Protein 7K7H (pdb70)

GO terms:
  GO:0005515 protein binding (F, IPI)

InterPro domains:
  IPR008992 Enterotoxin [SSF50203] (23-134)
  IPR020063 Bordetella pertussis toxin B, subunit 2/3, C-terminal [PF02918] (33-133)

Solvent-accessible surface area: 32181 Å² total; per-residue (Å²): 75,6,0,14,46,131,108,15,27,13,38,1,3,1,26,7,50,12,0,0,1,0,0,16,86,77,4,3,1,0,0,2,44,1,50,20,44,20,22,19,20,103,86,16,22,2,1,4,7,19,133,84,34,97,7,26,57,1,9,110,12,1,6,20,0,0,12,15,0,23,16,32,41,37,36,0,16,1,3,0,43,113,127,50,25,122,93,79,114,4,36,124,55,15,15,22,20,1,0,1,0,0,0,2,15,19,14,13,63,25,13,13,5,140,71,6,1,21,54,154,114,19,26,79,93,23,72,3,22,6,43,8,0,0,0,0,0,6,63,77,1,7,0,0,0,0,39,1,50,54,80,117,74,57,66,112,71,14,25,0,0,0,2,22,123,96,32,88,2,30,60,0,8,66,26,0,0,24,0,0,15,8,0,34,54,61,43,54,39,0,0,2,0,0,37,116,129,58,29,128,97,106,96,4,51,126,36,13,12,25,32,0,0,0,0,0,0,6,12,36,113,124,92,38,15,11,1,174,69,11,0,16,48,168,101,30,14,96,56,32,66,5,1,0,0,10,0,0,0,0,0,14,76,65,0,7,0,0,0,0,51,0,20,61,33,111,16,72,68,93,78,20,14,0,1,8,8,26,128,95,27,109,16,20,52,2,12,60,34,4,0,53,0,0,10,10,0,0,9,17,20,60,28,0,10,0,1,1,39,104,131,51,33,122,96,89,97,4,43,133,53,12,16,30,24,2,4,4,0,0,0,3,26,41,115,130,129,11,16,12,3,143,65,10,0,16,46,155,115,18,30,86,55,30,54,1,39,3,46,15,0,0,2,3,2,12,79,75,3,8,1,1,0,0,54,0,53,63,71,139,70,68,71,101,71,18,11,0,0,8,6,17,130,91,28,99,15,29,59,0,17,127,28,1,12,42,0,0,25,9,0,27,38,63,42,57,35,0,17,0,4,0,50,100,138,35,27,136,105,88,105,2,46,117,41,14,22,24,17,2,2,0,0,0,0,2,12,48,99,131,95,9,9,1,10,150,65,5,1,13,49,153,118,9,24,119,60,36,43,6,32,4,42,16,0,0,0,0,0,7,72,77,3,5,0,0,0,0,49,0,50,68,58,112,71,76,60,103,74,20,14,0,0,4,4,22,135,98,31,90,8,30,58,0,11,87,11,1,10,9,0,0,5,15,0,28,46,74,40,48,32,0,23,0,2,0,45,111,134,50,22,122,91,90,102,3,41,121,34,18,23,22,21,1,1,0,0,0,0,3,28,43,111,122,96,10,9,2,3,167,175,10,93,14,56,14,60,42,91,77,43,40,12,48,69,70,94,112,3,92,0,42,2,117,4,69,86,57,0,80,27,70,69,26,69,60,23,10,2,0,0,1,12,12,70,91,88,108,34,9,89,2,3,0,66,69,1,51,55,29,29,114,95,38,110,130,34,46,82,4,52,64,56,24,35,72,2,52,75,0,0,3,47,3,70,118,89,3,117,1,10,0,1,0,0,1,4,54,41,8,21,2,39,17,3,72,9,3,76,3,68,61,138,258,197,41,83,14,104,13,53,41,105,68,116,26,126,68,58,47,64,13,102,7,19,11,81,4,53,63,63,58,22,45,81,40,26,14,13,4,3,27,3,42,175,60,77,54,9,66,18,0,0,1,4,16,3,91,47,60,17,19,0,22,12,134,116,9,80,122,44,6,68,16,55,21,42,112,113,56,32,5,8,57,14,88,4,76,73,5,57,85,145,7,41,7,23,4,19,9,6,8,15,51,112,41,3,3,1,35,51,19,8,94,13,2,96,0,51,7,68,135,263,126,61,48,149,8,10,94,38,42,20,17,31,78

Sequence (816 aa):
EWTGDNTNAYYSDEVISELHVGQIDTSPYFCIKTVKANGSGTPVVACAVSKQSIWAPSFKELLDQARYFYSTGQSVRIHVQKNIWTYPLFVNTFSANALVGLSSCSATQCFGPKEWTGDNTNAYYSDEVISELHVGQIDTSPYFCIKTVKANGSGTPVVACAVSKQSIWAPSFKELLDQARYFYSTGQSVRIHVQKNIWTYPLFVNTFSANALVGLSSCSATQCFGPKEWTGDNTNAYYSDEVISELHVGQIDTSPYFCIKTVKANGSGTPVVACAVSKQSIWAPSFKELLDQARYFYSTGQSVRIHVQKNIWTYPLFVNTFSANALVGLSSCSATQCFGPKEWTGDNTNAYYSDEVISELHVGQIDTSPYFCIKTVKANGSGTPVVACAVSKQSIWAPSFKELLDQARYFYSTGQSVRIHVQKNIWTYPLFVNTFSANALVGLSSCSATQCFGPKEWTGDNTNAYYSDEVISELHVGQIDTSPYFCIKTVKANGSGTPVVACAVSKQSIWAPSFKELLDQARYFYSTGQSVRIHVQKNIWTYPLFVNTFSANALVGLSSCSATQCFGPKDIVMSQSPSSLAVSAGEKVNMSCKSSQSLFNSRTRKNHLAWYQQKPGQSPKLMIYWASTGECVVRDRFTGSGCGTDFTLTISSVQDEDRAVYLCKQSHNRALTFGCGTKLEMKREIQSQQCGPELVKPGSSVKVSCKASGYAFTNYKALGSKQSHGKSLEWIGYIDPYNSDSSYNQQFKDKATLTVDKSSSTAYMYLNSLTSEDSAVYYCAGLELTGTLPYWGQGTLVTVSAFYDARPVIELILSK

Radius of gyration: 30.44 Å; Cα contacts (8 Å, |Δi|>4): 2081; chains: 8; bounding box: 67×89×73 Å

Secondary structure (DSSP, 8-state):
-BTT-TT-EEEEEEEEEEEEEEEETTEEEEEEEEEESSS----EEE--BSSSSTTGGGHHHHHHHHHHHHHHT--EEEEEESS----HHHHTTT-S-EEEEEEE--SS---S--/--TTSTTSEEEEEEEEEEEEEEESSSSEEEEEEEE-SSS-S--EEEEEESSSSS--TTHHHHHHHHTTHHHH---EEEEEESS----HHHHTTT-SSEEEEE-EE-SS-EES--/--TT-TT-EEEEEEEEEEEEE--BSSS-EEEEEEEETTS-S--EE--EESSSSTTGGGHHHHHHHHHHHHHH--EEEEEE--S----HHHHHHT-S--EEEE-B--SS--BS--/-BTT-TT-EEEEEEEEEEEEEEESSS-EEEEEEEE-SSS-S--EEEB-BSSSSTT-TTHHHHHHHHHHHHHHT--EEEEE--S----HHHHHHS-S-BEEEEEE--SS--SS--/--SS-SSSEEEEEEEEEEEEEEEBSS-EEEEEEEEESSS-S--EEEEEETTSSTT-TTHHHHHHHHHHHHHH---EEEEEESS----HHHHTTT-S-EEEEEEEB-SSSBSS--/---HHHHHHHHH--/--EEEE---EEE-TT--EEEEEEEESS-TTSSBB--EEE-TT--EEE-EEE-TTT--EEE-SSSTTTEEEEEETTTTEEEEEE-S--GGG-EEEE--EEETTTEEEE-----EEEE--/---B--B-SEEE--TT-----BEEBSS--EETTTTEE-EEEEEE-TTS--EE-BSSSS-B-SS--S-------SSEE-----S--TT--SEEEEEE-SSSS--B----EEE---

Foldseek 3Di:
DDLQDPQKDKDFQKWWADKDWDADPNWIWIWTKIAHPPDHDDIDIATAIQPADPLNVCNVVVVVVSVVRNVVRATKMWIKHAQCDDDVVVCVVTHRIYTNDIWHADDDGTDDHD/DALFDPQKFWDFQWAFDDKDWDDDPNWIKMKTWTDHPPPDDDIDIAMAICPQFPLNVCRVVVVVVSVVSNVVRAGKIWMWHAQGDDDVVVPVPTHRIHTGDIWHQDPPGTPDHD/DALQDPQKDKDFQWWFADKDWDDDPNWIKMKTWIAHNVRDDDTDMAMETQPAFPLNVCRVVVVVVSVVSNVVRATKMWMWRFQTDDPVVCPVVTHRIHGNDIWHADPVGTDDRD/DDLQDPQKDKDWQKWFAAWDWDDDPNWIKIWTWIAHNVRDDDIATAMATQPDDPLNVCRVVVVVVSVVRNVVGGIKMWIWHAQDDVPPVVCVVGHRIHTRDIWHADPPGTDDRD/DDQQDPQKDKAFQWQWADKDWDDDPNWIKMKTWTDHPPHDDDTAIAMATQPDFPLRVCRVVVVVVSVVSNVVRATKMWIWHAQADDDVVVCVVHHRIHTRDIWHADPPGTPDHD/DKAKEWDDAEEEDAAFFFDKTKMFIPWFQQDPVVRFGFKFKWWAAVPGDIDTAAGGQAHGDPPHPDFGRWDRDGTMTMGGGTRDDPPRFTKMKMWGDSDPPIDIYDIYTYHYDD/DWAKEWDEEAEDAAQAKDKIKIATDDDQLQPWKKWKWWAAPVRDIDTAKIARLVPRDIDGDPVCPVFKDKAHDNPRSMIMMMGGRGDQRRWTKMKMFTADPVGDTPYMYDIYTYGYDD/DDDCVVVVCVVPPD

B-factor: mean 36.89, std 12.88, range [18.04, 92.51]

Structure (mmCIF, N/CA/C/O backbone):
data_7K7H
#
_entry.id   7K7H
#
_cell.length_a   1.00
_cell.length_b   1.00
_cell.length_c   1.00
_cell.angle_alpha   90.00
_cell.angle_beta   90.00
_cell.angle_gamma   90.00
#
_symmetry.space_group_name_H-M   'P 1'
#
loop_
_entity.id
_entity.type
_entity.pdbx_description
1 polymer 'Pertussis like toxin subunit B'
2 polymer 'Fab Light Chain Variable Domain'
3 polymer 'Fab Heavy Chain Variable Domain'
4 polymer 'Pertussis toxin-like subunit ArtA'
#
loop_
_atom_site.group_PDB
_atom_site.id
_atom_site.type_symbol
_atom_site.label_atom_id
_atom_site.label_alt_id
_atom_site.label_comp_id
_atom_site.label_asym_id
_atom_site.label_entity_id
_atom_site.label_seq_id
_atom_site.pdbx_PDB_ins_code
_atom_site.Cartn_x
_atom_site.Cartn_y
_atom_site.Cartn_z
_atom_site.occupancy
_atom_site.B_iso_or_equiv
_atom_site.auth_seq_id
_atom_site.auth_comp_id
_atom_site.auth_asym_id
_atom_site.auth_atom_id
_atom_site.pdbx_PDB_model_num
ATOM 1 N N . GLU A 1 1 ? 135.320 128.186 97.674 1.00 28.78 24 GLU A N 1
ATOM 2 C CA . GLU A 1 1 ? 135.419 126.921 98.391 1.00 28.78 24 GLU A CA 1
ATOM 3 C C . GLU A 1 1 ? 134.104 126.588 99.082 1.00 28.78 24 GLU A C 1
ATOM 4 O O . GLU A 1 1 ? 133.344 127.479 99.455 1.00 28.78 24 GLU A O 1
ATOM 10 N N . TRP A 1 2 ? 133.834 125.296 99.242 1.00 28.78 25 TRP A N 1
ATOM 11 C CA . TRP A 1 2 ? 132.600 124.830 99.852 1.00 28.78 25 TRP A CA 1
ATOM 12 C C . TRP A 1 2 ? 132.896 123.592 100.684 1.00 28.78 25 TRP A C 1
ATOM 13 O O . TRP A 1 2 ? 133.836 122.847 100.401 1.00 28.78 25 TRP A O 1
ATOM 24 N N . THR A 1 3 ? 132.089 123.394 101.728 1.00 28.78 26 THR A N 1
ATOM 25 C CA . THR A 1 3 ? 132.245 122.221 102.580 1.00 28.78 26 THR A CA 1
ATOM 26 C C . THR A 1 3 ? 132.103 120.933 101.780 1.00 28.78 26 THR A C 1
ATOM 27 O O . THR A 1 3 ? 132.863 119.979 101.983 1.00 28.78 26 THR A O 1
ATOM 31 N N . GLY A 1 4 ? 131.153 120.895 100.852 1.00 28.78 27 GLY A N 1
ATOM 32 C CA . GLY A 1 4 ? 130.860 119.675 100.131 1.00 28.78 27 GLY A CA 1
ATOM 33 C C . GLY A 1 4 ? 131.415 119.598 98.727 1.00 28.78 27 GLY A C 1
ATOM 34 O O . GLY A 1 4 ? 130.733 119.122 97.816 1.00 28.78 27 GLY A O 1
ATOM 35 N N . ASP A 1 5 ? 132.644 120.062 98.532 1.00 28.78 28 ASP A N 1
ATOM 36 C CA . ASP A 1 5 ? 133.301 119.869 97.252 1.00 28.78 28 ASP A CA 1
ATOM 37 C C . ASP A 1 5 ? 133.693 118.405 97.075 1.00 28.78 28 ASP A C 1
ATOM 38 O O . ASP A 1 5 ? 133.685 117.608 98.016 1.00 28.78 28 ASP A O 1
ATOM 43 N N . ASN A 1 6 ? 134.043 118.052 95.838 1.00 29.95 29 ASN A N 1
ATOM 44 C CA . ASN A 1 6 ? 134.550 116.716 95.559 1.00 29.95 29 ASN A CA 1
ATOM 45 C C . ASN A 1 6 ? 135.947 116.497 96.121 1.00 29.95 29 ASN A C 1
ATOM 46 O O . ASN A 1 6 ? 136.417 115.355 96.136 1.00 29.95 29 ASN A O 1
ATOM 51 N N . THR A 1 7 ? 136.615 117.554 96.576 1.00 28.78 30 THR A N 1
ATOM 52 C CA . THR A 1 7 ? 137.938 117.445 97.171 1.00 28.78 30 THR A CA 1
ATOM 53 C C . THR A 1 7 ? 137.895 117.212 98.676 1.00 28.78 30 THR A C 1
ATOM 54 O O . THR A 1 7 ? 138.947 116.975 99.280 1.00 28.78 30 THR A O 1
ATOM 58 N N . ASN A 1 8 ? 136.718 117.278 99.291 1.00 28.78 31 ASN A N 1
ATOM 59 C CA . ASN A 1 8 ? 136.562 117.046 100.719 1.00 28.78 31 ASN A CA 1
ATOM 60 C C . ASN A 1 8 ? 136.125 115.611 100.969 1.00 28.78 31 ASN A C 1
ATOM 61 O O . ASN A 1 8 ? 135.277 115.073 100.250 1.00 28.78 31 ASN A O 1
ATOM 66 N N . ALA A 1 9 ? 136.709 114.995 101.989 1.00 28.78 32 ALA A N 1
ATOM 67 C CA . ALA A 1 9 ? 136.310 113.663 102.411 1.00 28.78 32 ALA A CA 1
ATOM 68 C C . ALA A 1 9 ? 135.261 113.759 103.510 1.00 28.78 32 ALA A C 1
ATOM 69 O O . ALA A 1 9 ? 135.061 114.810 104.118 1.00 28.78 32 ALA A O 1
ATOM 71 N N . TYR A 1 10 ? 134.584 112.643 103.759 1.00 28.78 33 TYR A N 1
ATOM 72 C CA . TYR A 1 10 ? 133.599 112.599 104.826 1.00 28.78 33 TYR A CA 1
ATOM 73 C C . TYR A 1 10 ? 133.464 111.177 105.346 1.00 28.78 33 TYR A C 1
ATOM 74 O O . TYR A 1 10 ? 133.428 110.221 104.567 1.00 28.78 33 TYR A O 1
ATOM 83 N N . TYR A 1 11 ? 133.398 111.053 106.668 1.00 28.78 34 TYR A N 1
ATOM 84 C CA . TYR A 1 11 ? 133.265 109.774 107.359 1.00 28.78 34 TYR A CA 1
ATOM 85 C C . TYR A 1 11 ? 131.894 109.753 108.020 1.00 28.78 34 TYR A C 1
ATOM 86 O O . TYR A 1 11 ? 131.680 110.408 109.041 1.00 28.78 34 TYR A O 1
ATOM 95 N N . SER A 1 12 ? 130.970 108.999 107.437 1.00 28.78 35 SER A N 1
ATOM 96 C CA . SER A 1 12 ? 129.617 108.940 107.962 1.00 28.78 35 SER A CA 1
ATOM 97 C C . SER A 1 12 ? 129.524 107.944 109.108 1.00 28.78 35 SER A C 1
ATOM 98 O O . SER A 1 12 ? 130.313 107.000 109.206 1.00 28.78 35 SER A O 1
ATOM 101 N N . ASP A 1 13 ? 128.540 108.166 109.981 1.00 28.78 36 ASP A N 1
ATOM 102 C CA . ASP A 1 13 ? 128.272 107.316 111.141 1.00 28.78 36 ASP A CA 1
ATOM 103 C C . ASP A 1 13 ? 129.508 107.232 112.043 1.00 28.78 36 ASP A C 1
ATOM 104 O O . ASP A 1 13 ? 130.129 106.184 112.217 1.00 28.78 36 ASP A O 1
ATOM 109 N N . GLU A 1 14 ? 129.857 108.386 112.597 1.00 28.78 37 GLU A N 1
ATOM 110 C CA . GLU A 1 14 ? 130.943 108.502 113.555 1.00 28.78 37 GLU A CA 1
ATOM 111 C C . GLU A 1 14 ? 130.422 109.116 114.847 1.00 28.78 37 GLU A C 1
ATOM 112 O O . GLU A 1 14 ? 129.401 109.803 114.863 1.00 28.78 37 GLU A O 1
ATOM 118 N N . VAL A 1 15 ? 131.134 108.854 115.937 1.00 28.78 38 VAL A N 1
ATOM 119 C CA . VAL A 1 15 ? 130.840 109.450 117.231 1.00 28.78 38 VAL A CA 1
ATOM 120 C C . VAL A 1 15 ? 132.116 110.092 117.754 1.00 28.78 38 VAL A C 1
ATOM 121 O O . VAL A 1 15 ? 133.210 109.546 117.579 1.00 28.78 38 VAL A O 1
ATOM 125 N N . ILE A 1 16 ? 131.983 111.267 118.361 1.00 28.78 39 ILE A N 1
ATOM 126 C CA . ILE A 1 16 ? 133.127 111.995 118.899 1.00 28.78 39 ILE A CA 1
ATOM 127 C C . ILE A 1 16 ? 133.399 111.494 120.310 1.00 28.78 39 ILE A C 1
ATOM 128 O O . ILE A 1 16 ? 132.491 111.438 121.147 1.00 28.78 39 ILE A O 1
ATOM 133 N N . SER A 1 17 ? 134.650 111.129 120.574 1.00 28.78 40 SER A N 1
ATOM 134 C CA . SER A 1 17 ? 135.026 110.473 121.820 1.00 28.78 40 SER A CA 1
ATOM 135 C C . SER A 1 17 ? 135.921 111.311 122.716 1.00 28.78 40 SER A C 1
ATOM 136 O O . SER A 1 17 ? 135.760 111.278 123.937 1.00 28.78 40 SER A O 1
ATOM 139 N N . GLU A 1 18 ? 136.866 112.062 122.155 1.00 28.78 41 GLU A N 1
ATOM 140 C CA . GLU A 1 18 ? 137.849 112.772 122.961 1.00 28.78 41 GLU A CA 1
ATOM 141 C C . GLU A 1 18 ? 138.091 114.163 122.398 1.00 28.78 41 GLU A C 1
ATOM 142 O O . GLU A 1 18 ? 138.338 114.320 121.199 1.00 28.78 41 GLU A O 1
ATOM 148 N N . LEU A 1 19 ? 138.026 115.162 123.272 1.00 28.78 42 LEU A N 1
ATOM 149 C CA . LEU A 1 19 ? 138.213 116.565 122.941 1.00 28.78 42 LEU A CA 1
ATOM 150 C C . LEU A 1 19 ? 139.547 117.047 123.496 1.00 28.78 42 LEU A C 1
ATOM 151 O O . LEU A 1 19 ? 140.142 116.413 124.370 1.00 28.78 42 LEU A O 1
ATOM 156 N N . HIS A 1 20 ? 140.019 118.178 122.971 1.00 28.78 43 HIS A N 1
ATOM 157 C CA . HIS A 1 20 ? 141.273 118.769 123.425 1.00 28.78 43 HIS A CA 1
ATOM 158 C C . HIS A 1 20 ? 141.411 120.202 122.932 1.00 28.78 43 HIS A C 1
ATOM 159 O O . HIS A 1 20 ? 141.257 120.466 121.739 1.00 28.78 43 HIS A O 1
ATOM 166 N N . VAL A 1 21 ? 141.716 121.127 123.836 1.00 28.78 44 VAL A N 1
ATOM 167 C CA . VAL A 1 21 ? 141.860 122.540 123.507 1.00 28.78 44 VAL A CA 1
ATOM 168 C C . VAL A 1 21 ? 143.265 122.986 123.884 1.00 28.78 44 VAL A C 1
ATOM 169 O O . VAL A 1 21 ? 143.890 122.433 124.795 1.00 28.78 44 VAL A O 1
ATOM 173 N N . GLY A 1 22 ? 143.773 123.978 123.160 1.00 28.78 45 GLY A N 1
ATOM 174 C CA . GLY A 1 22 ? 145.066 124.548 123.471 1.00 28.78 45 GLY A CA 1
ATOM 175 C C . GLY A 1 22 ? 145.309 125.866 122.768 1.00 28.78 45 GLY A C 1
ATOM 176 O O . GLY A 1 22 ? 144.400 126.689 122.639 1.00 28.78 45 GLY A O 1
ATOM 177 N N . GLN A 1 23 ? 146.541 126.075 122.314 1.00 28.78 46 GLN A N 1
ATOM 178 C CA . GLN A 1 23 ? 146.902 127.256 121.544 1.00 28.78 46 GLN A CA 1
ATOM 179 C C . GLN A 1 23 ? 148.227 127.009 120.843 1.00 28.78 46 GLN A C 1
ATOM 180 O O . GLN A 1 23 ? 149.191 126.564 121.474 1.00 28.78 46 GLN A O 1
ATOM 186 N N . ILE A 1 24 ? 148.290 127.288 119.546 1.00 28.78 47 ILE A N 1
ATOM 187 C CA . ILE A 1 24 ? 149.497 127.061 118.765 1.00 28.78 47 ILE A CA 1
ATOM 188 C C . ILE A 1 24 ? 149.686 128.236 117.817 1.00 28.78 47 ILE A C 1
ATOM 189 O O . ILE A 1 24 ? 148.723 128.722 117.216 1.00 28.78 47 ILE A O 1
ATOM 194 N N . ASP A 1 25 ? 150.931 128.706 117.706 1.00 29.75 48 ASP A N 1
ATOM 195 C CA . ASP A 1 25 ? 151.272 129.850 116.861 1.00 29.75 48 ASP A CA 1
ATOM 196 C C . ASP A 1 25 ? 150.424 131.067 117.226 1.00 29.75 48 ASP A C 1
ATOM 197 O O . ASP A 1 25 ? 149.894 131.766 116.360 1.00 29.75 48 ASP A O 1
ATOM 202 N N . THR A 1 26 ? 150.280 131.311 118.529 1.00 28.78 49 THR A N 1
ATOM 203 C CA . THR A 1 26 ? 149.474 132.388 119.099 1.00 28.78 49 THR A CA 1
ATOM 204 C C . THR A 1 26 ? 147.998 132.292 118.725 1.00 28.78 49 THR A C 1
ATOM 205 O O . THR A 1 26 ? 147.245 133.243 118.955 1.00 28.78 49 THR A O 1
ATOM 209 N N . SER A 1 27 ? 147.565 131.168 118.157 1.00 28.78 50 SER A N 1
ATOM 210 C CA . SER A 1 27 ? 146.185 130.954 117.763 1.00 28.78 50 SER A CA 1
ATOM 211 C C . SER A 1 27 ? 145.593 129.789 118.544 1.00 28.78 50 SER A C 1
ATOM 212 O O . SER A 1 27 ? 146.255 128.759 118.707 1.00 28.78 50 SER A O 1
ATOM 215 N N . PRO A 1 28 ? 144.366 129.917 119.040 1.00 28.78 51 PRO A N 1
ATOM 216 C CA . PRO A 1 28 ? 143.734 128.794 119.738 1.00 28.78 51 PRO A CA 1
ATOM 217 C C . PRO A 1 28 ? 143.405 127.661 118.780 1.00 28.78 51 PRO A C 1
ATOM 218 O O . PRO A 1 28 ? 143.223 127.856 117.577 1.00 28.78 51 PRO A O 1
ATOM 222 N N . TYR A 1 29 ? 143.377 126.463 119.362 1.00 28.78 52 TYR A N 1
ATOM 223 C CA . TYR A 1 29 ? 143.058 125.273 118.544 1.00 28.78 52 TYR A CA 1
ATOM 224 C C . TYR A 1 29 ? 142.352 124.224 119.396 1.00 28.78 52 TYR A C 1
ATOM 225 O O . TYR A 1 29 ? 142.801 123.947 120.523 1.00 28.78 52 TYR A O 1
ATOM 234 N N . PHE A 1 30 ? 141.220 123.737 118.916 1.00 28.78 53 PHE A N 1
ATOM 235 C CA . PHE A 1 30 ? 140.534 122.605 119.519 1.00 28.78 53 PHE A CA 1
ATOM 236 C C . PHE A 1 30 ? 140.781 121.362 118.677 1.00 28.78 53 PHE A C 1
ATOM 237 O O . PHE A 1 30 ? 141.311 121.439 117.570 1.00 28.78 53 PHE A O 1
ATOM 245 N N . CYS A 1 31 ? 140.406 120.201 119.215 1.00 28.78 54 CYS A N 1
ATOM 246 C CA . CYS A 1 31 ? 140.594 118.973 118.456 1.00 28.78 54 CYS A CA 1
ATOM 247 C C . CYS A 1 31 ? 139.695 117.871 118.996 1.00 28.78 54 CYS A C 1
ATOM 248 O O . CYS A 1 31 ? 139.528 117.738 120.208 1.00 28.78 54 CYS A O 1
ATOM 251 N N . ILE A 1 32 ? 139.130 117.081 118.081 1.00 28.78 55 ILE A N 1
ATOM 252 C CA . ILE A 1 32 ? 138.177 116.027 118.406 1.00 28.78 55 ILE A CA 1
ATOM 253 C C . ILE A 1 32 ? 138.697 114.695 117.879 1.00 28.78 55 ILE A C 1
ATOM 254 O O . ILE A 1 32 ? 139.515 114.636 116.959 1.00 28.78 55 ILE A O 1
ATOM 259 N N . LYS A 1 33 ? 138.201 113.613 118.477 1.00 28.78 56 LYS A N 1
ATOM 260 C CA . LYS A 1 33 ? 138.533 112.258 118.054 1.00 28.78 56 LYS A CA 1
ATOM 261 C C . LYS A 1 33 ? 137.248 111.479 117.833 1.00 28.78 56 LYS A C 1
ATOM 262 O O . LYS A 1 33 ? 136.328 111.549 118.655 1.00 28.78 56 LYS A O 1
ATOM 268 N N . THR A 1 34 ? 137.190 110.732 116.735 1.00 28.78 57 THR A N 1
ATOM 269 C CA . THR A 1 34 ? 135.979 110.033 116.332 1.00 28.78 57 THR A CA 1
ATOM 270 C C . THR A 1 34 ? 136.257 108.555 116.109 1.00 28.78 57 THR A C 1
ATOM 271 O O . THR A 1 34 ? 137.286 108.182 115.539 1.00 28.78 57 THR A O 1
ATOM 275 N N . VAL A 1 35 ? 135.323 107.721 116.560 1.00 28.78 58 VAL A N 1
ATOM 276 C CA . VAL A 1 35 ? 135.343 106.286 116.317 1.00 28.78 58 VAL A CA 1
ATOM 277 C C . VAL A 1 35 ? 133.977 105.882 115.779 1.00 28.78 58 VAL A C 1
ATOM 278 O O . VAL A 1 35 ? 132.971 106.552 116.031 1.00 28.78 58 VAL A O 1
ATOM 282 N N . LYS A 1 36 ? 133.947 104.787 115.025 1.00 28.78 59 LYS A N 1
ATOM 283 C CA . LYS A 1 36 ? 132.690 104.313 114.459 1.00 28.78 59 LYS A CA 1
ATOM 284 C C . LYS A 1 36 ? 131.710 103.949 115.566 1.00 28.78 59 LYS A C 1
ATOM 285 O O . LYS A 1 36 ? 132.076 103.323 116.564 1.00 28.78 59 LYS A O 1
ATOM 291 N N . ALA A 1 37 ? 130.456 104.345 115.384 1.00 28.78 60 ALA A N 1
ATOM 292 C CA . ALA A 1 37 ? 129.422 104.132 116.385 1.00 28.78 60 ALA A CA 1
ATOM 293 C C . ALA A 1 37 ? 128.703 102.801 116.232 1.00 28.78 60 ALA A C 1
ATOM 294 O O . ALA A 1 37 ? 127.790 102.516 117.012 1.00 28.78 60 ALA A O 1
ATOM 296 N N . ASN A 1 38 ? 129.083 101.980 115.256 1.00 28.79 61 ASN A N 1
ATOM 297 C CA . ASN A 1 38 ? 128.358 100.749 114.960 1.00 28.79 61 ASN A CA 1
ATOM 298 C C . ASN A 1 38 ? 129.326 99.587 114.757 1.00 28.79 61 ASN A C 1
ATOM 299 O O .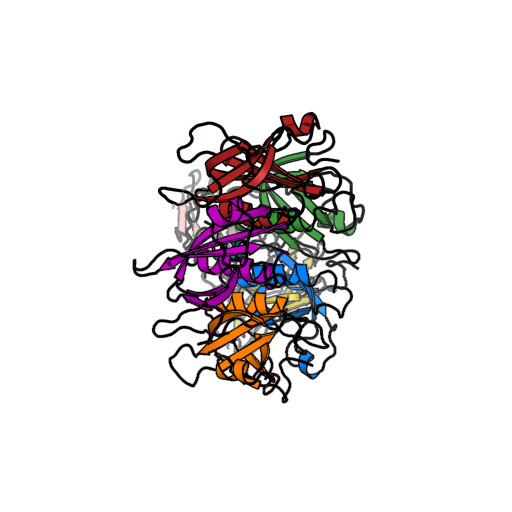 ASN A 1 38 ? 129.245 98.836 113.785 1.00 28.79 61 ASN A O 1
ATOM 304 N N . GLY A 1 39 ? 130.269 99.441 115.682 1.00 33.22 62 GLY A N 1
ATOM 305 C CA . GLY A 1 39 ? 130.995 98.197 115.831 1.00 33.22 62 GLY A CA 1
ATOM 306 C C . GLY A 1 39 ? 132.495 98.226 115.629 1.00 33.22 62 GLY A C 1
ATOM 307 O O . GLY A 1 39 ? 133.225 97.676 116.458 1.00 33.22 62 GLY A O 1
ATOM 308 N N . SER A 1 40 ? 132.981 98.880 114.578 1.00 34.56 63 SER A N 1
ATOM 309 C CA . SER A 1 40 ? 134.413 98.876 114.300 1.00 34.56 63 SER A CA 1
ATOM 310 C C . SER A 1 40 ? 134.682 99.791 113.115 1.00 34.56 63 SER A C 1
ATOM 311 O O . SER A 1 40 ? 133.762 100.264 112.445 1.00 34.56 63 SER A O 1
ATOM 314 N N . GLY A 1 41 ? 135.960 100.013 112.857 1.00 35.36 64 GLY A N 1
ATOM 315 C CA . GLY A 1 41 ? 136.404 100.892 111.791 1.00 35.36 64 GLY A CA 1
ATOM 316 C C . GLY A 1 41 ? 137.807 101.393 112.085 1.00 35.36 64 GLY A C 1
ATOM 317 O O . GLY A 1 41 ? 138.593 100.716 112.748 1.00 35.36 64 GLY A O 1
ATOM 318 N N . THR A 1 42 ? 138.097 102.589 111.583 1.00 35.05 65 THR A N 1
ATOM 319 C CA . THR A 1 42 ? 139.376 103.228 111.807 1.00 35.05 65 THR A CA 1
ATOM 320 C C . THR A 1 42 ? 139.163 104.577 112.481 1.00 35.05 65 THR A C 1
ATOM 321 O O . THR A 1 42 ? 138.411 105.411 111.958 1.00 35.05 65 THR A O 1
ATOM 325 N N . PRO A 1 43 ? 139.785 104.826 113.633 1.00 32.82 66 PRO A N 1
ATOM 326 C CA . PRO A 1 43 ? 139.643 106.140 114.271 1.00 32.82 66 PRO A CA 1
ATOM 327 C C . PRO A 1 43 ? 140.311 107.223 113.442 1.00 32.82 66 PRO A C 1
ATOM 328 O O . PRO A 1 43 ? 141.407 107.037 112.910 1.00 32.82 66 PRO A O 1
ATOM 332 N N . VAL A 1 44 ? 139.637 108.364 113.335 1.00 29.33 67 VAL A N 1
ATOM 333 C CA . VAL A 1 44 ? 140.126 109.493 112.555 1.00 29.33 67 VAL A CA 1
ATOM 334 C C . VAL A 1 44 ? 140.124 110.735 113.434 1.00 29.33 67 VAL A C 1
ATOM 335 O O . VAL A 1 44 ? 139.152 110.995 114.151 1.00 29.33 67 VAL A O 1
ATOM 339 N N . VAL A 1 45 ? 141.222 111.485 113.395 1.00 28.78 68 VAL A N 1
ATOM 340 C CA . VAL A 1 45 ? 141.357 112.745 114.113 1.00 28.78 68 VAL A CA 1
ATOM 341 C C . VAL A 1 45 ? 141.346 113.876 113.097 1.00 28.78 68 VAL A C 1
ATOM 342 O O . VAL A 1 45 ? 141.949 113.765 112.023 1.00 28.78 68 VAL A O 1
ATOM 346 N N . ALA A 1 46 ? 140.650 114.961 113.432 1.00 28.78 69 ALA A N 1
ATOM 347 C CA . ALA A 1 46 ? 140.516 116.096 112.528 1.00 28.78 69 ALA A CA 1
ATOM 348 C C . ALA A 1 46 ? 140.104 117.314 113.332 1.00 28.78 69 ALA A C 1
ATOM 349 O O . ALA A 1 46 ? 139.192 117.226 114.159 1.00 28.78 69 ALA A O 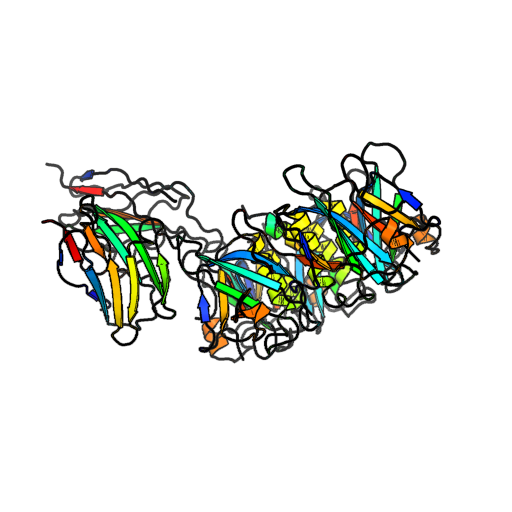1
ATOM 351 N N . CYS A 1 47 ? 140.755 118.446 113.077 1.00 28.78 70 CYS A N 1
ATOM 352 C CA . CYS A 1 47 ? 140.470 119.643 113.854 1.00 28.78 70 CYS A CA 1
ATOM 353 C C . CYS A 1 47 ? 141.105 120.867 113.219 1.00 28.78 70 CYS A C 1
ATOM 354 O O . CYS A 1 47 ? 142.055 120.766 112.439 1.00 28.78 70 CYS A O 1
ATOM 357 N N . ALA A 1 48 ? 140.571 122.030 113.589 1.00 28.78 71 ALA A N 1
ATOM 358 C CA . ALA A 1 48 ? 140.887 123.289 112.938 1.00 28.78 71 ALA A CA 1
ATOM 359 C C . ALA A 1 48 ? 141.468 124.288 113.928 1.00 28.78 71 ALA A C 1
ATOM 360 O O . ALA A 1 48 ? 141.193 124.234 115.129 1.00 28.78 71 ALA A O 1
ATOM 362 N N . VAL A 1 49 ? 142.275 125.203 113.399 1.00 28.78 72 VAL A N 1
ATOM 363 C CA . VAL A 1 49 ? 142.880 126.280 114.168 1.00 28.78 72 VAL A CA 1
ATOM 364 C C . VAL A 1 49 ? 142.202 127.584 113.763 1.00 28.78 72 VAL A C 1
ATOM 365 O O . VAL A 1 49 ? 141.623 127.702 112.680 1.00 28.78 72 VAL A O 1
ATOM 369 N N . SER A 1 50 ? 142.274 128.578 114.650 1.00 28.78 73 SER A N 1
ATOM 370 C CA . SER A 1 50 ? 141.447 129.771 114.512 1.00 28.78 73 SER A CA 1
ATOM 371 C C . SER A 1 50 ? 141.912 130.731 113.423 1.00 28.78 73 SER A C 1
ATOM 372 O O . SER A 1 50 ? 141.093 131.508 112.921 1.00 28.78 73 SER A O 1
ATOM 375 N N . LYS A 1 51 ? 143.194 130.719 113.052 1.00 28.78 74 LYS A N 1
ATOM 376 C CA . LYS A 1 51 ? 143.692 131.750 112.149 1.00 28.78 74 LYS A CA 1
ATOM 377 C C . LYS A 1 51 ? 144.646 131.214 111.085 1.00 28.78 74 LYS A C 1
ATOM 378 O O . LYS A 1 51 ? 145.452 131.985 110.553 1.00 28.78 74 LYS A O 1
ATOM 384 N N . GLN A 1 52 ? 144.585 129.925 110.756 1.00 28.78 75 GLN A N 1
ATOM 385 C CA . GLN A 1 52 ? 145.592 129.316 109.891 1.00 28.78 75 GLN A CA 1
ATOM 386 C C . GLN A 1 52 ? 145.118 129.123 108.452 1.00 28.78 75 GLN A C 1
ATOM 387 O O . GLN A 1 52 ? 145.727 129.658 107.522 1.00 28.78 75 GLN A O 1
ATOM 393 N N . SER A 1 53 ? 144.044 128.369 108.249 1.00 28.78 76 SER A N 1
ATOM 394 C CA . SER A 1 53 ? 143.644 127.939 106.919 1.00 28.78 76 SER A CA 1
ATOM 395 C C . SER A 1 53 ? 142.562 128.857 106.354 1.00 28.78 76 SER A C 1
ATOM 396 O O . SER A 1 53 ? 142.248 129.910 106.916 1.00 28.78 76 SER A O 1
ATOM 399 N N . ILE A 1 54 ? 141.986 128.456 105.215 1.00 23.01 77 ILE A N 1
ATOM 400 C CA . ILE A 1 54 ? 140.880 129.204 104.620 1.00 23.01 77 ILE A CA 1
ATOM 401 C C . ILE A 1 54 ? 139.552 128.924 105.300 1.00 23.01 77 ILE A C 1
ATOM 402 O O . ILE A 1 54 ? 138.571 129.629 105.036 1.00 23.01 77 ILE A O 1
ATOM 407 N N . TRP A 1 55 ? 139.489 127.912 106.160 1.00 28.78 78 TRP A N 1
ATOM 408 C CA . TRP A 1 55 ? 138.307 127.634 106.959 1.00 28.78 78 TRP A CA 1
ATOM 409 C C . TRP A 1 55 ? 138.317 128.387 108.280 1.00 28.78 78 TRP A C 1
ATOM 410 O O . TRP A 1 55 ? 137.516 128.076 109.166 1.00 28.78 78 TRP A O 1
ATOM 421 N N . ALA A 1 56 ? 139.211 129.365 108.426 1.00 28.78 79 ALA A N 1
ATOM 422 C CA . ALA A 1 56 ? 139.283 130.132 109.667 1.00 28.78 79 ALA A CA 1
ATOM 423 C C . ALA A 1 56 ? 138.002 130.892 109.998 1.00 28.78 79 ALA A C 1
ATOM 424 O O . ALA A 1 56 ? 137.656 130.953 111.191 1.00 28.78 79 ALA A O 1
ATOM 426 N N . PRO A 1 57 ? 137.270 131.488 109.047 1.00 28.78 80 PRO A N 1
ATOM 427 C CA . PRO A 1 57 ? 136.009 132.157 109.412 1.00 28.78 80 PRO A CA 1
ATOM 428 C C . PRO A 1 57 ? 134.983 131.249 110.070 1.00 28.78 80 PRO A C 1
ATOM 429 O O . PRO A 1 57 ? 133.946 131.755 110.519 1.00 28.78 80 PRO A O 1
ATOM 433 N N . SER A 1 58 ? 135.230 129.944 110.154 1.00 28.78 81 SER A N 1
ATOM 434 C CA . SER A 1 58 ? 134.267 129.004 110.708 1.00 28.78 81 SER A CA 1
ATOM 435 C C . SER A 1 58 ? 134.733 128.346 111.998 1.00 28.78 81 SER A C 1
ATOM 436 O O . SER A 1 58 ? 134.038 127.460 112.505 1.00 28.78 81 SER A O 1
ATOM 439 N N . PHE A 1 59 ? 135.880 128.751 112.548 1.00 28.78 82 PHE A N 1
ATOM 440 C CA . PHE A 1 59 ? 136.374 128.127 113.773 1.00 28.78 82 PHE A CA 1
ATOM 441 C C . PHE A 1 59 ? 135.396 128.314 114.926 1.00 28.78 82 PHE A C 1
ATOM 442 O O . PHE A 1 59 ? 135.194 127.400 115.732 1.00 28.78 82 PHE A O 1
ATOM 450 N N . LYS A 1 60 ? 134.776 129.489 115.020 1.00 28.78 83 LYS A N 1
ATOM 451 C CA . LYS A 1 60 ? 133.868 129.752 116.131 1.00 28.78 83 LYS A CA 1
ATOM 452 C C . LYS A 1 60 ? 132.583 128.947 115.996 1.00 28.78 83 LYS A C 1
ATOM 453 O O . LYS A 1 60 ? 132.030 128.481 116.997 1.00 28.78 83 LYS A O 1
ATOM 459 N N . GLU A 1 61 ? 132.094 128.771 114.768 1.00 28.78 84 GLU A N 1
ATOM 460 C CA . GLU A 1 61 ? 130.852 128.035 114.559 1.00 28.78 84 GLU A CA 1
ATOM 461 C C . GLU A 1 61 ? 131.060 126.529 114.634 1.00 28.78 84 GLU A C 1
ATOM 462 O O . GLU A 1 61 ? 130.137 125.800 115.016 1.00 28.78 84 GLU A O 1
ATOM 468 N N . LEU A 1 62 ? 132.251 126.045 114.276 1.00 28.78 85 LEU A N 1
ATOM 469 C CA . LEU A 1 62 ? 132.528 124.617 114.337 1.00 28.78 85 LEU A CA 1
ATOM 470 C C . LEU A 1 62 ? 132.894 124.162 115.741 1.00 28.78 85 LEU A C 1
ATOM 471 O O . LEU A 1 62 ? 132.551 123.043 116.132 1.00 28.78 85 LEU A O 1
ATOM 476 N N . LEU A 1 63 ? 133.594 125.002 116.506 1.00 28.78 86 LEU A N 1
ATOM 477 C CA . LEU A 1 63 ? 133.925 124.644 117.882 1.00 28.78 86 LEU A CA 1
ATOM 478 C C . LEU A 1 63 ? 132.673 124.570 118.747 1.00 28.78 86 LEU A C 1
ATOM 479 O O . LEU A 1 63 ? 132.581 123.725 119.644 1.00 28.78 86 LEU A O 1
ATOM 484 N N . ASP A 1 64 ? 131.698 125.443 118.492 1.00 28.78 87 ASP A N 1
ATOM 485 C CA . ASP A 1 64 ? 130.436 125.376 119.216 1.00 28.78 87 ASP A CA 1
ATOM 486 C C . ASP A 1 64 ? 129.604 124.174 118.804 1.00 28.78 87 ASP A C 1
ATOM 487 O O . ASP A 1 64 ? 128.740 123.742 119.573 1.00 28.78 87 ASP A O 1
ATOM 492 N N . GLN A 1 65 ? 129.836 123.636 117.608 1.00 28.78 88 GLN A N 1
ATOM 493 C CA . GLN A 1 65 ? 129.100 122.479 117.113 1.00 28.78 88 GLN A CA 1
ATOM 494 C C . GLN A 1 65 ? 129.792 121.168 117.462 1.00 28.78 88 GLN A C 1
ATOM 495 O O . GLN A 1 65 ? 129.120 120.186 117.793 1.00 28.78 88 GLN A O 1
ATOM 501 N N . ALA A 1 66 ? 131.124 121.133 117.395 1.00 28.78 89 ALA A N 1
ATOM 502 C CA . ALA A 1 66 ? 131.854 119.937 117.799 1.00 28.78 89 ALA A CA 1
ATOM 503 C C . ALA A 1 66 ? 131.694 119.657 119.286 1.00 28.78 89 ALA A C 1
ATOM 504 O O . ALA A 1 66 ? 131.664 118.492 119.695 1.00 28.78 89 ALA A O 1
ATOM 506 N N . ARG A 1 67 ? 131.596 120.701 120.108 1.00 28.78 90 ARG A N 1
ATOM 507 C CA . ARG A 1 67 ? 131.283 120.521 121.518 1.00 28.78 90 ARG A CA 1
ATOM 508 C C . ARG A 1 67 ? 129.817 120.193 121.748 1.00 28.78 90 ARG A C 1
ATOM 509 O O . ARG A 1 67 ? 129.463 119.735 122.840 1.00 28.78 90 ARG A O 1
ATOM 517 N N . TYR A 1 68 ? 128.959 120.411 120.753 1.00 28.78 91 TYR A N 1
ATOM 518 C CA . TYR A 1 68 ? 127.567 120.000 120.865 1.00 28.78 91 TYR A CA 1
ATOM 519 C C . TYR A 1 68 ? 127.390 118.520 120.555 1.00 28.78 91 TYR A C 1
ATOM 520 O O . TYR A 1 68 ? 126.509 117.872 121.127 1.00 28.78 91 TYR A O 1
ATOM 529 N N . PHE A 1 69 ? 128.209 117.975 119.656 1.00 28.78 92 PHE A N 1
ATOM 530 C CA . PHE A 1 69 ? 128.140 116.562 119.309 1.00 28.78 92 PHE A CA 1
ATOM 531 C C . PHE A 1 69 ? 128.967 115.693 120.242 1.00 28.78 92 PHE A C 1
ATOM 532 O O . PHE A 1 69 ? 128.630 114.522 120.445 1.00 28.78 92 PHE A O 1
ATOM 540 N N . TYR A 1 70 ? 130.045 116.236 120.806 1.00 28.78 93 TYR A N 1
ATOM 541 C CA . TYR A 1 70 ? 130.778 115.532 121.851 1.00 28.78 93 TYR A CA 1
ATOM 542 C C . TYR A 1 70 ? 129.962 115.420 123.130 1.00 28.78 93 TYR A C 1
ATOM 543 O O . TYR A 1 70 ? 130.192 114.503 123.922 1.00 28.78 93 TYR A O 1
ATOM 552 N N . SER A 1 71 ? 129.003 116.323 123.336 1.00 28.78 94 SER A N 1
ATOM 553 C CA . SER A 1 71 ? 128.216 116.329 124.562 1.00 28.78 94 SER A CA 1
ATOM 554 C C . SER A 1 71 ? 127.166 115.226 124.567 1.00 28.78 94 SER A C 1
ATOM 555 O O . SER A 1 71 ? 126.966 114.561 125.588 1.00 28.78 94 SER A O 1
ATOM 558 N N . THR A 1 72 ? 126.484 115.022 123.441 1.00 28.78 95 THR A N 1
ATOM 559 C CA . THR A 1 72 ? 125.424 114.029 123.356 1.00 28.78 95 THR A CA 1
ATOM 560 C C . THR A 1 72 ? 125.905 112.676 122.856 1.00 28.78 95 THR A C 1
ATOM 561 O O . THR A 1 72 ? 125.200 111.678 123.042 1.00 28.78 95 THR A O 1
ATOM 565 N N . GLY A 1 73 ? 127.079 112.614 122.232 1.00 28.78 96 GLY A N 1
ATOM 566 C CA . GLY A 1 73 ? 127.623 111.355 121.765 1.00 28.78 96 GLY A CA 1
ATOM 567 C C . GLY A 1 73 ? 126.775 110.692 120.701 1.00 28.78 96 GLY A C 1
ATOM 568 O O . GLY A 1 73 ? 126.522 109.486 120.760 1.00 28.78 96 GLY A O 1
ATOM 569 N N . GLN A 1 74 ? 126.334 111.471 119.720 1.00 28.78 97 GLN A N 1
ATOM 570 C CA . GLN A 1 74 ? 125.466 110.988 118.659 1.00 28.78 97 GLN A CA 1
ATOM 571 C C . GLN A 1 74 ? 126.269 110.713 117.394 1.00 28.78 97 GLN A C 1
ATOM 572 O O . GLN A 1 74 ? 127.435 111.086 117.270 1.00 28.78 97 GLN A O 1
ATOM 578 N N . SER A 1 75 ? 125.616 110.051 116.443 1.00 28.78 98 SER A N 1
ATOM 579 C CA . SER A 1 75 ? 126.239 109.742 115.165 1.00 28.78 98 SER A CA 1
ATOM 580 C C . SER A 1 75 ? 126.227 110.974 114.271 1.00 28.78 98 SER A C 1
ATOM 581 O O . SER A 1 75 ? 125.190 111.621 114.105 1.00 28.78 98 SER A O 1
ATOM 584 N N . VAL A 1 76 ? 127.385 111.301 113.700 1.00 28.78 99 VAL A N 1
ATOM 585 C CA . VAL A 1 76 ? 127.532 112.474 112.849 1.00 28.78 99 VAL A CA 1
ATOM 586 C C . VAL A 1 76 ? 128.400 112.122 111.652 1.00 28.78 99 VAL A C 1
ATOM 587 O O . VAL A 1 76 ? 129.242 111.223 111.711 1.00 28.78 99 VAL A O 1
ATOM 591 N N . ARG A 1 77 ? 128.182 112.839 110.557 1.00 28.78 100 ARG A N 1
ATOM 592 C CA . ARG A 1 77 ? 129.066 112.805 109.405 1.00 28.78 100 ARG A CA 1
ATOM 593 C C . ARG A 1 77 ? 130.007 113.998 109.487 1.00 28.78 100 ARG A C 1
ATOM 594 O O . ARG A 1 77 ? 129.554 115.140 109.610 1.00 28.78 100 ARG A O 1
ATOM 602 N N . ILE A 1 78 ? 131.307 113.735 109.437 1.00 28.78 101 ILE A N 1
ATOM 603 C CA . ILE A 1 78 ? 132.322 114.772 109.559 1.00 28.78 101 ILE A CA 1
ATOM 604 C C . ILE A 1 78 ? 132.967 114.980 108.198 1.00 28.78 101 ILE A C 1
ATOM 605 O O . ILE A 1 78 ? 133.439 114.023 107.575 1.00 28.78 101 ILE A O 1
ATOM 610 N N . HIS A 1 79 ? 132.974 116.222 107.732 1.00 28.78 102 HIS A N 1
ATOM 611 C CA . HIS A 1 79 ? 133.686 116.600 106.522 1.00 28.78 102 HIS A CA 1
ATOM 612 C C . HIS A 1 79 ? 135.054 117.135 106.916 1.00 28.78 102 HIS A C 1
ATOM 613 O O . HIS A 1 79 ? 135.158 117.978 107.811 1.00 28.78 102 HIS A O 1
ATOM 620 N N . VAL A 1 80 ? 136.098 116.633 106.263 1.00 28.78 103 VAL A N 1
ATOM 621 C CA . VAL A 1 80 ? 137.469 117.000 106.577 1.00 28.78 103 VAL A CA 1
ATOM 622 C C . VAL A 1 80 ? 138.191 117.356 105.285 1.00 28.78 103 VAL A C 1
ATOM 623 O O . VAL A 1 80 ? 137.679 117.166 104.183 1.00 28.78 103 VAL A O 1
ATOM 627 N N . GLN A 1 81 ? 139.399 117.887 105.442 1.00 28.78 104 GLN A N 1
ATOM 628 C CA . GLN A 1 81 ? 140.313 118.132 104.333 1.00 28.78 104 GLN A CA 1
ATOM 629 C C . GLN A 1 81 ? 141.683 117.633 104.764 1.00 28.78 104 GLN A C 1
ATOM 630 O O . GLN A 1 81 ? 142.323 118.234 105.631 1.00 28.78 104 GLN A O 1
ATOM 636 N N . LYS A 1 82 ? 142.126 116.533 104.169 1.00 28.78 105 LYS A N 1
ATOM 637 C CA . LYS A 1 82 ? 143.337 115.875 104.630 1.00 28.78 105 LYS A CA 1
ATOM 638 C C . LYS A 1 82 ? 144.577 116.675 104.251 1.00 28.78 105 LYS A C 1
ATOM 639 O O . LYS A 1 82 ? 144.579 117.441 103.286 1.00 28.78 105 LYS A O 1
ATOM 645 N N . ASN A 1 83 ? 145.641 116.486 105.035 1.00 28.78 106 ASN A N 1
ATOM 646 C CA . ASN A 1 83 ? 146.945 117.102 104.795 1.00 28.78 106 ASN A CA 1
ATOM 647 C C . ASN A 1 83 ? 146.835 118.629 104.759 1.00 28.78 106 ASN A C 1
ATOM 648 O O . ASN A 1 83 ? 147.054 119.281 103.738 1.00 28.78 106 ASN A O 1
ATOM 653 N N . ILE A 1 84 ? 146.475 119.183 105.915 1.00 28.78 107 ILE A N 1
ATOM 654 C CA . ILE A 1 84 ? 146.370 120.629 106.101 1.00 28.78 107 ILE A CA 1
ATOM 655 C C . ILE A 1 84 ? 147.469 121.151 107.026 1.00 28.78 107 ILE A C 1
ATOM 656 O O . ILE A 1 84 ? 148.223 122.052 106.657 1.00 28.78 107 ILE A O 1
ATOM 661 N N . TRP A 1 85 ? 147.579 120.589 108.228 1.00 28.78 108 TRP A N 1
ATOM 662 C CA . TRP A 1 85 ? 148.580 121.043 109.183 1.00 28.78 108 TRP A CA 1
ATOM 663 C C . TRP A 1 85 ? 149.928 120.393 108.905 1.00 28.78 108 TRP A C 1
ATOM 664 O O . TRP A 1 85 ? 150.010 119.266 108.408 1.00 28.78 108 TRP A O 1
ATOM 675 N N . THR A 1 86 ? 151.000 121.123 109.232 1.00 34.72 109 THR A N 1
ATOM 676 C CA . THR A 1 86 ? 152.354 120.701 108.899 1.00 34.72 109 THR A CA 1
ATOM 677 C C . THR A 1 86 ? 153.312 120.661 110.084 1.00 34.72 109 THR A C 1
ATOM 678 O O . THR A 1 86 ? 154.488 120.339 109.887 1.00 34.72 109 THR A O 1
ATOM 682 N N . TYR A 1 87 ? 152.859 120.977 111.289 1.00 37.55 110 TYR A N 1
ATOM 683 C CA . TYR A 1 87 ? 153.741 120.971 112.453 1.00 37.55 110 TYR A CA 1
ATOM 684 C C . TYR A 1 87 ? 154.067 119.540 112.860 1.00 37.55 110 TYR A C 1
ATOM 685 O O . TYR A 1 87 ? 153.174 118.834 113.346 1.00 37.55 110 TYR A O 1
ATOM 694 N N . PRO A 1 88 ? 155.311 119.078 112.702 1.00 36.87 111 PRO A N 1
ATOM 695 C CA . PRO A 1 88 ? 155.596 117.653 112.945 1.00 36.87 111 PRO A CA 1
ATOM 696 C C . PRO A 1 88 ? 155.290 117.200 114.360 1.00 36.87 111 PRO A C 1
ATOM 697 O O . PRO A 1 88 ? 154.724 116.116 114.544 1.00 36.87 111 PRO A O 1
ATOM 701 N N . LEU A 1 89 ? 155.643 117.997 115.368 1.00 35.94 112 LEU A N 1
ATOM 702 C CA . LEU A 1 89 ? 155.383 117.599 116.748 1.00 35.94 112 LEU A CA 1
ATOM 703 C C . LEU A 1 89 ? 153.893 117.547 117.064 1.00 35.94 112 LEU A C 1
ATOM 704 O O . LEU A 1 89 ? 153.501 116.916 118.051 1.00 35.94 112 LEU A O 1
ATOM 709 N N . PHE A 1 90 ? 153.061 118.193 116.250 1.00 31.76 113 PHE A N 1
ATOM 710 C CA . PHE A 1 90 ? 151.617 118.204 116.429 1.00 31.76 113 PHE A CA 1
ATOM 711 C C . PHE A 1 90 ? 150.884 117.390 115.374 1.00 31.76 113 PHE A C 1
ATOM 712 O O . PHE A 1 90 ? 149.819 116.842 115.665 1.00 31.76 113 PHE A O 1
ATOM 720 N N . VAL A 1 91 ? 151.438 117.271 114.166 1.00 33.42 114 VAL A N 1
ATOM 721 C CA . VAL A 1 91 ? 150.850 116.383 113.166 1.00 33.42 114 VAL A CA 1
ATOM 722 C C . VAL A 1 91 ? 150.976 114.931 113.609 1.00 33.42 114 VAL A C 1
ATOM 723 O O . VAL A 1 91 ? 150.015 114.156 113.533 1.00 33.42 114 VAL A O 1
ATOM 727 N N . ASN A 1 92 ? 152.160 114.543 114.087 1.00 34.07 115 ASN A N 1
ATOM 728 C CA . ASN A 1 92 ? 152.365 113.187 114.578 1.00 34.07 115 ASN A CA 1
ATOM 729 C C . ASN A 1 92 ? 151.652 112.920 115.896 1.00 34.07 115 ASN A C 1
ATOM 730 O O . ASN A 1 92 ? 151.560 111.758 116.303 1.00 34.07 115 ASN A O 1
ATOM 735 N N . THR A 1 93 ? 151.154 113.954 116.571 1.00 32.90 116 THR A N 1
ATOM 736 C CA . THR A 1 93 ? 150.472 113.758 117.842 1.00 32.90 116 THR A CA 1
ATOM 737 C C . THR A 1 93 ? 148.961 113.663 117.675 1.00 32.90 116 THR A C 1
ATOM 738 O O . THR A 1 93 ? 148.319 112.843 118.338 1.00 32.90 116 THR A O 1
ATOM 742 N N . PHE A 1 94 ? 148.374 114.481 116.802 1.00 31.12 117 PHE A N 1
ATOM 743 C CA . PHE A 1 94 ? 146.932 114.462 116.599 1.00 31.12 117 PHE A CA 1
ATOM 744 C C . PHE A 1 94 ? 146.540 113.985 115.208 1.00 31.12 117 PHE A C 1
ATOM 745 O O . PHE A 1 94 ? 145.924 112.924 115.072 1.00 31.12 117 PHE A O 1
ATOM 753 N N . SER A 1 95 ? 146.932 114.718 114.165 1.00 30.52 118 SER A N 1
ATOM 754 C CA . SER A 1 95 ? 146.410 114.484 112.824 1.00 30.52 118 SER A CA 1
ATOM 755 C C . SER A 1 95 ? 146.982 115.477 111.825 1.00 30.52 118 SER A C 1
ATOM 756 O O . SER A 1 95 ? 147.719 116.394 112.198 1.00 30.52 118 SER A O 1
ATOM 759 N N . ALA A 1 96 ? 146.636 115.303 110.552 1.00 28.78 119 ALA A N 1
ATOM 760 C CA . ALA A 1 96 ? 146.907 116.299 109.526 1.00 28.78 119 ALA A CA 1
ATOM 761 C C . ALA A 1 96 ? 145.632 116.807 108.869 1.00 28.78 119 ALA A C 1
ATOM 762 O O . ALA A 1 96 ? 145.710 117.539 107.877 1.00 28.78 119 ALA A O 1
ATOM 764 N N . ASN A 1 97 ? 144.466 116.438 109.388 1.00 28.78 120 ASN A N 1
ATOM 765 C CA . ASN A 1 97 ? 143.193 116.823 108.802 1.00 28.78 120 ASN A CA 1
ATOM 766 C C . ASN A 1 97 ? 142.705 118.143 109.386 1.00 28.78 120 ASN A C 1
ATOM 767 O O . ASN A 1 97 ? 143.191 118.617 110.414 1.00 28.78 120 ASN A O 1
ATOM 772 N N . ALA A 1 98 ? 141.720 118.732 108.714 1.00 28.78 121 ALA A N 1
ATOM 773 C CA . ALA A 1 98 ? 141.118 119.990 109.133 1.00 28.78 121 ALA A CA 1
ATOM 774 C C . ALA A 1 98 ? 139.608 119.850 109.066 1.00 28.78 121 ALA A C 1
ATOM 775 O O . ALA A 1 98 ? 139.060 119.561 107.999 1.00 28.78 121 ALA A O 1
ATOM 777 N N . LEU A 1 99 ? 138.942 120.048 110.197 1.00 28.78 122 LEU A N 1
ATOM 778 C CA . LEU A 1 99 ? 137.488 119.997 110.225 1.00 28.78 122 LEU A CA 1
ATOM 779 C C . LEU A 1 99 ? 136.910 121.112 109.366 1.00 28.78 122 LEU A C 1
ATOM 780 O O . LEU A 1 99 ? 137.291 122.277 109.505 1.00 28.78 122 LEU A O 1
ATOM 785 N N . VAL A 1 100 ? 135.995 120.754 108.462 1.00 28.78 123 VAL A N 1
ATOM 786 C CA . VAL A 1 100 ? 135.345 121.726 107.595 1.00 28.78 123 VAL A CA 1
ATOM 787 C C . VAL A 1 100 ? 133.828 121.643 107.647 1.00 28.78 123 VAL A C 1
ATOM 788 O O . VAL A 1 100 ? 133.157 122.388 106.937 1.00 28.78 123 VAL A O 1
ATOM 792 N N . GLY A 1 101 ? 133.263 120.767 108.465 1.00 28.78 124 GLY A N 1
ATOM 793 C CA . GLY A 1 101 ? 131.820 120.655 108.548 1.00 28.78 124 GLY A CA 1
ATOM 794 C C . GLY A 1 101 ? 131.432 119.569 109.528 1.00 28.78 124 GLY A C 1
ATOM 795 O O . GLY A 1 101 ? 132.247 118.725 109.910 1.00 28.78 124 GLY A O 1
ATOM 796 N N . LEU A 1 102 ? 130.163 119.611 109.929 1.00 28.78 125 LEU A N 1
ATOM 797 C CA . LEU A 1 102 ? 129.635 118.653 110.899 1.00 28.78 125 LEU A CA 1
ATOM 798 C C . LEU A 1 102 ? 128.158 118.434 110.587 1.00 28.78 125 LEU A C 1
ATOM 799 O O . LEU A 1 102 ? 127.308 119.205 111.039 1.00 28.78 125 LEU A O 1
ATOM 804 N N . SER A 1 103 ? 127.863 117.380 109.836 1.00 28.78 126 SER A N 1
ATOM 805 C CA . SER A 1 103 ? 126.487 117.038 109.531 1.00 28.78 126 SER A CA 1
ATOM 806 C C . SER A 1 103 ? 125.879 116.222 110.669 1.00 28.78 126 SER A C 1
ATOM 807 O O . SER A 1 103 ? 126.573 115.731 111.559 1.00 28.78 126 SER A O 1
ATOM 810 N N . SER A 1 104 ? 124.560 116.078 110.632 1.00 28.78 127 SER A N 1
ATOM 811 C CA . SER A 1 104 ? 123.825 115.282 111.607 1.00 28.78 127 SER A CA 1
ATOM 812 C C . SER A 1 104 ? 123.194 114.107 110.873 1.00 28.78 127 SER A C 1
ATOM 813 O O . SER A 1 104 ? 122.308 114.296 110.034 1.00 28.78 127 SER A O 1
ATOM 816 N N . CYS A 1 105 ? 123.647 112.899 111.192 1.00 28.78 128 CYS A N 1
ATOM 817 C CA . CYS A 1 105 ? 123.214 111.702 110.488 1.00 28.78 128 CYS A CA 1
ATOM 818 C C . CYS A 1 105 ? 122.029 111.064 111.199 1.00 28.78 128 CYS A C 1
ATOM 819 O O . CYS A 1 105 ? 122.039 110.906 112.424 1.00 28.78 128 CYS A O 1
ATOM 822 N N . SER A 1 106 ? 121.010 110.699 110.421 1.00 30.74 129 SER A N 1
ATOM 823 C CA . SER A 1 106 ? 119.838 110.000 110.931 1.00 30.74 129 SER A CA 1
ATOM 824 C C . SER A 1 106 ? 120.132 108.516 111.094 1.00 30.74 129 SER A C 1
ATOM 825 O O . SER A 1 106 ? 121.301 108.114 111.122 1.00 30.74 129 SER A O 1
ATOM 828 N N . ALA A 1 107 ? 119.078 107.706 111.233 1.00 29.93 130 ALA A N 1
ATOM 829 C CA . ALA A 1 107 ? 119.230 106.275 111.481 1.00 29.93 130 ALA A CA 1
ATOM 830 C C . ALA A 1 107 ? 120.242 105.638 110.535 1.00 29.93 130 ALA A C 1
ATOM 831 O O . ALA A 1 107 ? 121.282 105.131 110.965 1.00 29.93 130 ALA A O 1
ATOM 833 N N . THR A 1 108 ? 119.963 105.669 109.233 1.00 30.55 131 THR A N 1
ATOM 834 C CA . THR A 1 108 ? 120.860 105.082 108.248 1.00 30.55 131 THR A CA 1
ATOM 835 C C . THR A 1 108 ? 121.371 106.068 107.210 1.00 30.55 131 THR A C 1
ATOM 836 O O . THR A 1 108 ? 122.378 105.775 106.558 1.00 30.55 131 THR A O 1
ATOM 840 N N . GLN A 1 109 ? 120.720 107.213 107.036 1.00 30.79 132 GLN A N 1
ATOM 841 C CA . GLN A 1 109 ? 121.125 108.210 106.059 1.00 30.79 132 GLN A CA 1
ATOM 842 C C . GLN A 1 109 ? 121.486 109.504 106.775 1.00 30.79 132 GLN A C 1
ATOM 843 O O . GLN A 1 109 ? 120.862 109.863 107.777 1.00 30.79 132 GLN A O 1
ATOM 849 N N . CYS A 1 110 ? 122.496 110.196 106.263 1.00 28.78 133 CYS A N 1
ATOM 850 C CA . CYS A 1 110 ? 122.947 111.453 106.837 1.00 28.78 133 CYS A CA 1
ATOM 851 C C . CYS A 1 110 ? 122.349 112.631 106.076 1.00 28.78 133 CYS A C 1
ATOM 852 O O . CYS A 1 110 ? 121.671 112.472 105.060 1.00 28.78 133 CYS A O 1
ATOM 855 N N . PHE A 1 111 ? 122.615 113.832 106.585 1.00 28.78 134 PHE A N 1
ATOM 856 C CA . PHE A 1 111 ? 122.088 115.069 106.010 1.00 28.78 134 PHE A CA 1
ATOM 857 C C . PHE A 1 111 ? 123.247 116.015 105.732 1.00 28.78 134 PHE A C 1
ATOM 858 O O . PHE A 1 111 ? 123.731 116.703 106.635 1.00 28.78 134 PHE A O 1
ATOM 866 N N . GLY A 1 112 ? 123.677 116.058 104.481 1.00 28.78 135 GLY A N 1
ATOM 867 C CA . GLY A 1 112 ? 124.749 116.925 104.071 1.00 28.78 135 GLY A CA 1
ATOM 868 C C . GLY A 1 112 ? 125.203 116.574 102.675 1.00 28.78 135 GLY A C 1
ATOM 869 O O . GLY A 1 112 ? 124.638 115.695 102.018 1.00 28.78 135 GLY A O 1
ATOM 870 N N . PRO A 1 113 ? 126.228 117.262 102.185 1.00 28.78 136 PRO A N 1
ATOM 871 C CA . PRO A 1 113 ? 126.776 116.920 100.871 1.00 28.78 136 PRO A CA 1
ATOM 872 C C . PRO A 1 113 ? 127.348 115.509 100.862 1.00 28.78 136 PRO A C 1
ATOM 873 O O . PRO A 1 113 ? 127.698 114.941 101.897 1.00 28.78 136 PRO A O 1
ATOM 877 N N . LYS A 1 114 ? 127.425 114.940 99.664 1.00 28.78 137 LYS A N 1
ATOM 878 C CA . LYS A 1 114 ? 127.942 113.587 99.490 1.00 28.78 137 LYS A CA 1
ATOM 879 C C . LYS A 1 114 ? 129.089 113.561 98.486 1.00 28.78 137 LYS A C 1
ATOM 880 O O . LYS A 1 114 ? 128.876 113.358 97.290 1.00 28.78 137 LYS A O 1
ATOM 886 N N . GLU B 1 1 ? 154.221 128.784 120.078 1.00 31.68 24 GLU B N 1
ATOM 887 C CA . GLU B 1 1 ? 154.241 127.872 121.215 1.00 31.68 24 GLU B CA 1
ATOM 888 C C . GLU B 1 1 ? 153.159 126.807 121.073 1.00 31.68 24 GLU B C 1
ATOM 889 O O . GLU B 1 1 ? 152.436 126.776 120.079 1.00 31.68 24 GLU B O 1
ATOM 895 N N . TRP B 1 2 ? 153.061 125.931 122.070 1.00 30.06 25 TRP B N 1
ATOM 896 C CA . TRP B 1 2 ? 152.056 124.878 122.091 1.00 30.06 25 TRP B CA 1
ATOM 897 C C . TRP B 1 2 ? 152.014 124.299 123.495 1.00 30.06 25 TRP B C 1
ATOM 898 O O . TRP B 1 2 ? 152.985 124.394 124.252 1.00 30.06 25 TRP B O 1
ATOM 909 N N . THR B 1 3 ? 150.877 123.694 123.835 1.00 28.78 26 THR B N 1
ATOM 910 C CA . THR B 1 3 ? 150.640 123.144 125.162 1.00 28.78 26 THR B CA 1
ATOM 911 C C . THR B 1 3 ? 151.278 121.777 125.368 1.00 28.78 26 THR B C 1
ATOM 912 O O . THR B 1 3 ? 150.897 121.075 126.308 1.00 28.78 26 THR B O 1
ATOM 916 N N . GLY B 1 4 ? 152.217 121.370 124.518 1.00 33.73 27 GLY B N 1
ATOM 917 C CA . GLY B 1 4 ? 152.757 120.030 124.621 1.00 33.73 27 GLY B CA 1
ATOM 918 C C . GLY B 1 4 ? 154.241 119.890 124.357 1.00 33.73 27 GLY B C 1
ATOM 919 O O . GLY B 1 4 ? 154.704 118.813 123.971 1.00 33.73 27 GLY B O 1
ATOM 920 N N . ASP B 1 5 ? 155.000 120.961 124.559 1.00 39.17 28 ASP B N 1
ATOM 921 C CA . ASP B 1 5 ? 156.445 120.893 124.424 1.00 39.17 28 ASP B CA 1
ATOM 922 C C . ASP B 1 5 ? 157.079 120.496 125.755 1.00 39.17 28 ASP B C 1
ATOM 923 O O . ASP B 1 5 ? 156.426 120.459 126.800 1.00 39.17 28 ASP B O 1
ATOM 928 N N . ASN B 1 6 ? 158.375 120.186 125.707 1.00 44.70 29 ASN B N 1
ATOM 929 C CA . ASN B 1 6 ? 159.085 119.808 126.922 1.00 44.70 29 ASN B CA 1
ATOM 930 C C . ASN B 1 6 ? 159.244 120.978 127.882 1.00 44.70 29 ASN B C 1
ATOM 931 O O . ASN B 1 6 ? 159.413 120.757 129.087 1.00 44.70 29 ASN B O 1
ATOM 936 N N . THR B 1 7 ? 159.193 122.213 127.380 1.00 43.62 30 THR B N 1
ATOM 937 C CA . THR B 1 7 ? 159.213 123.385 128.246 1.00 43.62 30 THR B CA 1
ATOM 938 C C . THR B 1 7 ? 157.930 123.534 129.053 1.00 43.62 30 THR B C 1
ATOM 939 O O . THR B 1 7 ? 157.898 124.334 129.993 1.00 43.62 30 THR B O 1
ATOM 943 N N . ASN B 1 8 ? 156.883 122.794 128.707 1.00 38.74 31 ASN B N 1
ATOM 944 C CA . ASN B 1 8 ? 155.630 122.785 129.435 1.00 38.74 31 ASN B CA 1
ATOM 945 C C . ASN B 1 8 ? 155.613 121.603 130.400 1.00 38.74 31 ASN B C 1
ATOM 946 O O . ASN B 1 8 ? 156.623 120.924 130.604 1.00 38.74 31 ASN B O 1
ATOM 951 N N . ALA B 1 9 ? 154.455 121.350 131.001 1.00 37.03 32 ALA B N 1
ATOM 952 C CA . ALA B 1 9 ? 154.274 120.216 131.896 1.00 37.03 32 ALA B CA 1
ATOM 953 C C . ALA B 1 9 ? 152.783 119.963 132.048 1.00 37.03 32 ALA B C 1
ATOM 954 O O . ALA B 1 9 ? 151.961 120.856 131.836 1.00 37.03 32 ALA B O 1
ATOM 956 N N . TYR B 1 10 ? 152.443 118.729 132.411 1.00 37.56 33 TYR B N 1
ATOM 957 C CA . TYR B 1 10 ? 151.049 118.340 132.552 1.00 37.56 33 TYR B CA 1
ATOM 958 C C . TYR B 1 10 ? 150.890 117.439 133.765 1.00 37.56 33 TYR B C 1
ATOM 959 O O . TYR B 1 10 ? 151.864 117.019 134.394 1.00 37.56 33 TYR B O 1
ATOM 968 N N . TYR B 1 11 ? 149.634 117.143 134.085 1.00 37.86 34 TYR B N 1
ATOM 969 C CA . TYR B 1 11 ? 149.287 116.196 135.142 1.00 37.86 34 TYR B CA 1
ATOM 970 C C . TYR B 1 11 ? 148.110 115.382 134.618 1.00 37.86 34 TYR B C 1
ATOM 971 O O . TYR B 1 11 ? 146.971 115.856 134.621 1.00 37.86 34 TYR B O 1
ATOM 980 N N . SER B 1 12 ? 148.394 114.168 134.156 1.00 38.12 35 SER B N 1
ATOM 981 C CA . SER B 1 12 ? 147.395 113.352 133.489 1.00 38.12 35 SER B CA 1
ATOM 982 C C . SER B 1 12 ? 146.435 112.731 134.502 1.00 38.12 35 SER B C 1
ATOM 983 O O . SER B 1 12 ? 146.670 112.741 135.712 1.00 38.12 35 SER B O 1
ATOM 986 N N . ASP B 1 13 ? 145.332 112.196 133.984 1.00 37.50 36 ASP B N 1
ATOM 987 C CA . ASP B 1 13 ? 144.289 111.524 134.755 1.00 37.50 36 ASP B CA 1
ATOM 988 C C . ASP B 1 13 ? 143.625 112.436 135.780 1.00 37.50 36 ASP B C 1
ATOM 989 O O . ASP B 1 13 ? 142.862 111.953 136.627 1.00 37.50 36 ASP B O 1
ATOM 994 N N . GLU B 1 14 ? 143.880 113.740 135.724 1.00 36.54 37 GLU B N 1
ATOM 995 C CA . GLU B 1 14 ? 143.350 114.660 136.717 1.00 36.54 37 GLU B CA 1
ATOM 996 C C . GLU B 1 14 ? 141.867 114.927 136.474 1.00 36.54 37 GLU B C 1
ATOM 997 O O . GLU B 1 14 ? 141.293 114.541 135.454 1.00 36.54 37 GLU B O 1
ATOM 1003 N N . VAL B 1 15 ? 141.243 115.603 137.437 1.00 32.20 38 VAL B N 1
ATOM 1004 C CA . VAL B 1 15 ? 139.843 116.004 137.350 1.00 32.20 38 VAL B CA 1
ATOM 1005 C C . VAL B 1 15 ? 139.722 117.418 137.897 1.00 32.20 38 VAL B C 1
ATOM 1006 O O . VAL B 1 15 ? 140.185 117.697 139.007 1.00 32.20 38 VAL B O 1
ATOM 1010 N N . ILE B 1 16 ? 139.102 118.308 137.122 1.00 28.78 39 ILE B N 1
ATOM 1011 C CA . ILE B 1 16 ? 138.912 119.694 137.539 1.00 28.78 39 ILE B CA 1
ATOM 1012 C C . ILE B 1 16 ? 138.025 119.726 138.773 1.00 28.78 39 ILE B C 1
ATOM 1013 O O . ILE B 1 16 ? 136.840 119.381 138.710 1.00 28.78 39 ILE B O 1
ATOM 1018 N N . SER B 1 17 ? 138.591 120.147 139.901 1.00 30.59 40 SER B N 1
ATOM 1019 C CA . SER B 1 17 ? 137.883 120.154 141.173 1.00 30.59 40 SER B CA 1
ATOM 1020 C C . SER B 1 17 ? 137.305 121.516 141.526 1.00 30.59 40 SER B C 1
ATOM 1021 O O . SER B 1 17 ? 136.208 121.590 142.086 1.00 30.59 40 SER B O 1
ATOM 1024 N N . GLU B 1 18 ? 138.012 122.598 141.202 1.00 31.02 41 GLU B N 1
ATOM 1025 C CA . GLU B 1 18 ? 137.577 123.941 141.549 1.00 31.02 41 GLU B CA 1
ATOM 1026 C C . GLU B 1 18 ? 137.872 124.887 140.395 1.00 31.02 41 GLU B C 1
ATOM 1027 O O . GLU B 1 18 ? 138.710 124.609 139.537 1.00 31.02 41 GLU B O 1
ATOM 1033 N N . LEU B 1 19 ? 137.169 126.016 140.388 1.00 28.78 42 LEU B N 1
ATOM 1034 C CA . LEU B 1 19 ? 137.298 127.006 139.329 1.00 28.78 42 LEU B CA 1
ATOM 1035 C C . LEU B 1 19 ? 136.975 128.376 139.906 1.00 28.78 42 LEU B C 1
ATOM 1036 O O . LEU B 1 19 ? 136.016 128.524 140.667 1.00 28.78 42 LEU B O 1
ATOM 1041 N N . HIS B 1 20 ? 137.781 129.373 139.541 1.00 28.78 43 HIS B N 1
ATOM 1042 C CA . HIS B 1 20 ? 137.671 130.713 140.106 1.00 28.78 43 HIS B CA 1
ATOM 1043 C C . HIS B 1 20 ? 137.945 131.735 139.018 1.00 28.78 43 HIS B C 1
ATOM 1044 O O . HIS B 1 20 ? 139.044 131.761 138.461 1.00 28.78 43 HIS B O 1
ATOM 1051 N N . VAL B 1 21 ? 136.963 132.584 138.731 1.00 28.78 44 VAL B N 1
ATOM 1052 C CA . VAL B 1 21 ? 137.115 133.680 137.782 1.00 28.78 44 VAL B CA 1
ATOM 1053 C C . VAL B 1 21 ? 137.020 134.996 138.544 1.00 28.78 44 VAL B C 1
ATOM 1054 O O . VAL B 1 21 ? 136.199 135.140 139.457 1.00 28.78 44 VAL B O 1
ATOM 1058 N N . GLY B 1 22 ? 137.877 135.934 138.193 1.00 28.78 45 GLY B N 1
ATOM 1059 C CA . GLY B 1 22 ? 137.904 137.231 138.842 1.00 28.78 45 GLY B CA 1
ATOM 1060 C C . GLY B 1 22 ? 138.476 138.270 137.907 1.00 28.78 45 GLY B C 1
ATOM 1061 O O . GLY B 1 22 ? 138.409 138.130 136.684 1.00 28.78 45 GLY B O 1
ATOM 1062 N N . GLN B 1 23 ? 139.047 139.324 138.486 1.00 28.78 46 GLN B N 1
ATOM 1063 C CA . GLN B 1 23 ? 139.663 140.386 137.701 1.00 28.78 46 GLN B CA 1
ATOM 1064 C C . GLN B 1 23 ? 140.906 140.891 138.413 1.00 28.78 46 GLN B C 1
ATOM 1065 O O . GLN B 1 23 ? 140.831 141.283 139.579 1.00 28.78 46 GLN B O 1
ATOM 1071 N N . ILE B 1 24 ? 142.040 140.887 137.716 1.00 28.91 47 ILE B N 1
ATOM 1072 C CA . ILE B 1 24 ? 143.294 141.411 138.244 1.00 28.91 47 ILE B CA 1
ATOM 1073 C C . ILE B 1 24 ? 143.912 142.349 137.213 1.00 28.91 47 ILE B C 1
ATOM 1074 O O . ILE B 1 24 ? 144.104 141.966 136.054 1.00 28.91 47 ILE B O 1
ATOM 1079 N N . ASP B 1 25 ? 144.214 143.576 137.638 1.00 31.78 48 ASP B N 1
ATOM 1080 C CA . ASP B 1 25 ? 144.906 144.569 136.815 1.00 31.78 48 ASP B CA 1
ATOM 1081 C C . ASP B 1 25 ? 144.162 144.827 135.503 1.00 31.78 48 ASP B C 1
ATOM 1082 O O . ASP B 1 25 ? 144.711 144.698 134.406 1.00 31.78 48 ASP B O 1
ATOM 1087 N N . THR B 1 26 ? 142.894 145.219 135.645 1.00 31.16 49 THR B N 1
ATOM 1088 C CA . THR B 1 26 ? 142.019 145.548 134.517 1.00 31.16 49 THR B CA 1
ATOM 1089 C C . THR B 1 26 ? 142.015 144.433 133.475 1.00 31.16 49 THR B C 1
ATOM 1090 O O . THR B 1 26 ? 142.139 144.668 132.271 1.00 31.16 49 THR B O 1
ATOM 1094 N N . SER B 1 27 ? 141.867 143.201 133.953 1.00 28.94 50 SER B N 1
ATOM 1095 C CA . SER B 1 27 ? 141.879 142.033 133.086 1.00 28.94 50 SER B CA 1
ATOM 1096 C C . SER B 1 27 ? 141.271 140.840 133.807 1.00 28.94 50 SER B C 1
ATOM 1097 O O . SER B 1 27 ? 141.649 140.547 134.947 1.00 28.94 50 SER B O 1
ATOM 1100 N N . PRO B 1 28 ? 140.337 140.130 133.187 1.00 28.78 51 PRO B N 1
ATOM 1101 C CA . PRO B 1 28 ? 139.796 138.924 133.816 1.00 28.78 51 PRO B CA 1
ATOM 1102 C C . PRO B 1 28 ? 140.785 137.770 133.747 1.00 28.78 51 PRO B C 1
ATOM 1103 O O . PRO B 1 28 ? 141.744 137.774 132.975 1.00 28.78 51 PRO B O 1
ATOM 1107 N N . TYR B 1 29 ? 140.536 136.772 134.586 1.00 28.78 52 TYR B N 1
ATOM 1108 C CA . TYR B 1 29 ? 141.389 135.595 134.662 1.00 28.78 52 TYR B CA 1
ATOM 1109 C C . TYR B 1 29 ? 140.591 134.473 135.303 1.00 28.78 52 TYR B C 1
ATOM 1110 O O . TYR B 1 29 ? 139.574 134.712 135.958 1.00 28.78 52 TYR B O 1
ATOM 1119 N N . PHE B 1 30 ? 141.062 133.245 135.109 1.00 28.78 53 PHE B N 1
ATOM 1120 C CA . PHE B 1 30 ? 140.443 132.092 135.741 1.00 28.78 53 PHE B CA 1
ATOM 1121 C C . PHE B 1 30 ? 141.511 131.075 136.109 1.00 28.78 53 PHE B C 1
ATOM 1122 O O . PHE B 1 30 ? 142.566 131.002 135.477 1.00 28.78 53 PHE B O 1
ATOM 1130 N N . CYS B 1 31 ? 141.225 130.299 137.151 1.00 31.00 54 CYS B N 1
ATOM 1131 C CA . CYS B 1 31 ? 142.167 129.335 137.698 1.00 31.00 54 CYS B CA 1
ATOM 1132 C C . CYS B 1 31 ? 141.417 128.078 138.109 1.00 31.00 54 CYS B C 1
ATOM 1133 O O . CYS B 1 31 ? 140.246 128.136 138.493 1.00 31.00 54 CYS B O 1
ATOM 1136 N N . ILE B 1 32 ? 142.102 126.940 138.031 1.00 32.07 55 ILE B N 1
ATOM 1137 C CA . ILE B 1 32 ? 141.540 125.656 138.428 1.00 32.07 55 ILE B CA 1
ATOM 1138 C C . ILE B 1 32 ? 142.556 124.908 139.275 1.00 32.07 55 ILE B C 1
ATOM 1139 O O . ILE B 1 32 ? 143.765 125.008 139.042 1.00 32.07 55 ILE B O 1
ATOM 1144 N N . LYS B 1 33 ? 142.065 124.164 140.261 1.00 33.40 56 LYS B N 1
ATOM 1145 C CA . LYS B 1 33 ? 142.872 123.230 141.035 1.00 33.40 56 LYS B CA 1
ATOM 1146 C C . LYS B 1 33 ? 142.423 121.817 140.697 1.00 33.40 56 LYS B C 1
ATOM 1147 O O . LYS B 1 33 ? 141.220 121.546 140.627 1.00 33.40 56 LYS B O 1
ATOM 1153 N N . THR B 1 34 ? 143.385 120.922 140.494 1.00 37.00 57 THR B N 1
ATOM 1154 C CA . THR B 1 34 ? 143.121 119.599 139.944 1.00 37.00 57 THR B CA 1
ATOM 1155 C C . THR B 1 34 ? 143.490 118.536 140.966 1.00 37.00 57 THR B C 1
ATOM 1156 O O . THR B 1 34 ? 144.651 118.442 141.375 1.00 37.00 57 THR B O 1
ATOM 1160 N N . VAL B 1 35 ? 142.508 117.736 141.368 1.00 38.19 58 VAL B N 1
ATOM 1161 C CA . VAL B 1 35 ? 142.724 116.609 142.263 1.00 38.19 58 VAL B CA 1
ATOM 1162 C C . VAL B 1 35 ? 142.265 115.346 141.551 1.00 38.19 58 VAL B C 1
ATOM 1163 O O . VAL B 1 35 ? 141.404 115.390 140.667 1.00 38.19 58 VAL B O 1
ATOM 1167 N N . LYS B 1 36 ? 142.858 114.216 141.928 1.00 39.98 59 LYS B N 1
ATOM 1168 C CA . LYS B 1 36 ? 142.536 112.945 141.297 1.00 39.98 59 LYS B CA 1
ATOM 1169 C C . LYS B 1 36 ? 141.098 112.543 141.615 1.00 39.98 59 LYS B C 1
ATOM 1170 O O . LYS B 1 36 ? 140.376 113.215 142.356 1.00 39.98 59 LYS B O 1
ATOM 1176 N N . ALA B 1 37 ? 140.672 111.423 141.033 1.00 43.34 60 ALA B N 1
ATOM 1177 C CA . ALA B 1 37 ? 139.356 110.857 141.293 1.00 43.34 60 ALA B CA 1
ATOM 1178 C C . ALA B 1 37 ? 139.434 109.617 142.176 1.00 43.34 60 ALA B C 1
ATOM 1179 O O . ALA B 1 37 ? 138.499 108.809 142.192 1.00 43.34 60 ALA B O 1
ATOM 1181 N N . ASN B 1 38 ? 140.536 109.451 142.914 1.00 46.09 61 ASN B N 1
ATOM 1182 C CA . ASN B 1 38 ? 140.694 108.304 143.797 1.00 46.09 61 ASN B CA 1
ATOM 1183 C C . ASN B 1 38 ? 141.323 108.671 145.137 1.00 46.09 61 ASN B C 1
ATOM 1184 O O . ASN B 1 38 ? 141.660 107.767 145.912 1.00 46.09 61 ASN B O 1
ATOM 1189 N N . GLY B 1 39 ? 141.494 109.956 145.438 1.00 48.15 62 GLY B N 1
ATOM 1190 C CA . GLY B 1 39 ? 142.136 110.360 146.672 1.00 48.15 62 GLY B CA 1
ATOM 1191 C C . GLY B 1 39 ? 143.616 110.038 146.696 1.00 48.15 62 GLY B C 1
ATOM 1192 O O . GLY B 1 39 ? 144.057 109.180 147.466 1.00 48.15 62 GLY B O 1
ATOM 1193 N N . SER B 1 40 ? 144.392 110.715 145.853 1.00 49.47 63 SER B N 1
ATOM 1194 C CA . SER B 1 40 ? 145.823 110.463 145.764 1.00 49.47 63 SER B CA 1
ATOM 1195 C C . SER B 1 40 ? 146.532 111.722 145.289 1.00 49.47 63 SER B C 1
ATOM 1196 O O . SER B 1 40 ? 145.919 112.627 144.716 1.00 49.47 63 SER B O 1
ATOM 1199 N N . GLY B 1 41 ? 147.837 111.766 145.539 1.00 51.64 64 GLY B N 1
ATOM 1200 C CA . GLY B 1 41 ? 148.678 112.854 145.077 1.00 51.64 64 GLY B CA 1
ATOM 1201 C C . GLY B 1 41 ? 148.360 114.203 145.689 1.00 51.64 64 GLY B C 1
ATOM 1202 O O . GLY B 1 41 ? 147.457 114.325 146.522 1.00 51.64 64 GLY B O 1
ATOM 1203 N N . THR B 1 42 ? 149.105 115.227 145.279 1.00 48.60 65 THR B N 1
ATOM 1204 C CA . THR B 1 42 ? 148.895 116.601 145.708 1.00 48.60 65 THR B CA 1
ATOM 1205 C C . THR B 1 42 ? 148.202 117.399 144.612 1.00 48.60 65 THR B C 1
ATOM 1206 O O . THR B 1 42 ? 148.551 117.266 143.433 1.00 48.60 65 THR B O 1
ATOM 1210 N N . PRO B 1 43 ? 147.216 118.219 144.976 1.00 42.81 66 PRO B N 1
ATOM 1211 C CA . PRO B 1 43 ? 146.487 118.990 143.965 1.00 42.81 66 PRO B CA 1
ATOM 1212 C C . PRO B 1 43 ? 147.400 119.934 143.195 1.00 42.81 66 PRO B C 1
ATOM 1213 O O . PRO B 1 43 ? 148.365 120.482 143.731 1.00 42.81 66 PRO B O 1
ATOM 1217 N N . VAL B 1 44 ? 147.078 120.117 141.916 1.00 37.64 67 VAL B N 1
ATOM 1218 C CA . VAL B 1 44 ? 147.843 120.957 141.004 1.00 37.64 67 VAL B CA 1
ATOM 1219 C C . VAL B 1 44 ? 146.959 122.115 140.569 1.00 37.64 67 VAL B C 1
ATOM 1220 O O . VAL B 1 44 ? 145.840 121.898 140.093 1.00 37.64 67 VAL B O 1
ATOM 1224 N N . VAL B 1 45 ? 147.457 123.339 140.728 1.00 35.28 68 VAL B N 1
ATOM 1225 C CA . VAL B 1 45 ? 146.687 124.546 140.451 1.00 35.28 68 VAL B CA 1
ATOM 1226 C C . VAL B 1 45 ? 147.285 125.245 139.239 1.00 35.28 68 VAL B C 1
ATOM 1227 O O . VAL B 1 45 ? 148.503 125.443 139.164 1.00 35.28 68 VAL B O 1
ATOM 1231 N N . ALA B 1 46 ? 146.426 125.619 138.299 1.00 33.42 69 ALA B N 1
ATOM 1232 C CA . ALA B 1 46 ? 146.812 126.339 137.100 1.00 33.42 69 ALA B CA 1
ATOM 1233 C C . ALA B 1 46 ? 146.010 127.628 137.006 1.00 33.42 69 ALA B C 1
ATOM 1234 O O . ALA B 1 46 ? 144.977 127.787 137.661 1.00 33.42 69 ALA B O 1
ATOM 1236 N N . CYS B 1 47 ? 146.491 128.554 136.178 1.00 33.44 70 CYS B N 1
ATOM 1237 C CA . CYS B 1 47 ? 145.835 129.840 136.006 1.00 33.44 70 CYS B CA 1
ATOM 1238 C C . CYS B 1 47 ? 145.990 130.290 134.562 1.00 33.44 70 CYS B C 1
ATOM 1239 O O . CYS B 1 47 ? 146.786 129.740 133.800 1.00 33.44 70 CYS B O 1
ATOM 1242 N N . ALA B 1 48 ? 145.214 131.307 134.191 1.00 30.19 71 ALA B N 1
ATOM 1243 C CA . ALA B 1 48 ? 145.319 131.915 132.871 1.00 30.19 71 ALA B CA 1
ATOM 1244 C C . ALA B 1 48 ? 144.669 133.287 132.923 1.00 30.19 71 ALA B C 1
ATOM 1245 O O . ALA B 1 48 ? 143.525 133.413 133.369 1.00 30.19 71 ALA B O 1
ATOM 1247 N N . VAL B 1 49 ? 145.395 134.305 132.472 1.00 30.19 72 VAL B N 1
ATOM 1248 C CA . VAL B 1 49 ? 144.950 135.690 132.533 1.00 30.19 72 VAL B CA 1
ATOM 1249 C C . VAL B 1 49 ? 144.627 136.159 131.121 1.00 30.19 72 VAL B C 1
ATOM 1250 O O . VAL B 1 49 ? 145.282 135.752 130.156 1.00 30.19 72 VAL B O 1
ATOM 1254 N N . SER B 1 50 ? 143.611 137.020 131.007 1.00 29.86 73 SER B N 1
ATOM 1255 C CA . SER B 1 50 ? 143.061 137.375 129.703 1.00 29.86 73 SER B CA 1
ATOM 1256 C C . SER B 1 50 ? 144.070 138.119 128.840 1.00 29.86 73 SER B C 1
ATOM 1257 O O . SER B 1 50 ? 144.161 137.870 127.633 1.00 29.86 73 SER B O 1
ATOM 1260 N N . LYS B 1 51 ? 144.826 139.049 129.428 1.00 31.68 74 LYS B N 1
ATOM 1261 C CA . LYS B 1 51 ? 145.726 139.864 128.621 1.00 31.68 74 LYS B CA 1
ATOM 1262 C C . LYS B 1 51 ? 147.077 140.097 129.289 1.00 31.68 74 LYS B C 1
ATOM 1263 O O . LYS B 1 51 ? 147.796 141.024 128.899 1.00 31.68 74 LYS B O 1
ATOM 1269 N N . GLN B 1 52 ? 147.449 139.283 130.272 1.00 32.31 75 GLN B N 1
ATOM 1270 C CA . GLN B 1 52 ? 148.705 139.451 130.992 1.00 32.31 75 GLN B CA 1
ATOM 1271 C C . GLN B 1 52 ? 149.561 138.195 130.907 1.00 32.31 75 GLN B C 1
ATOM 1272 O O . GLN B 1 52 ? 150.162 137.762 131.893 1.00 32.31 75 GLN B O 1
ATOM 1278 N N . SER B 1 53 ? 149.631 137.599 129.724 1.00 30.85 76 SER B N 1
ATOM 1279 C CA . SER B 1 53 ? 150.454 136.417 129.485 1.00 30.85 76 SER B CA 1
ATOM 1280 C C . SER B 1 53 ? 150.543 136.204 127.981 1.00 30.85 76 SER B C 1
ATOM 1281 O O . SER B 1 53 ? 149.994 136.977 127.190 1.00 30.85 76 SER B O 1
ATOM 1284 N N . ILE B 1 54 ? 151.252 135.143 127.588 1.00 29.22 77 ILE B N 1
ATOM 1285 C CA . ILE B 1 54 ? 151.246 134.719 126.191 1.00 29.22 77 ILE B CA 1
ATOM 1286 C C . ILE B 1 54 ? 150.069 133.812 125.878 1.00 29.22 77 ILE B C 1
ATOM 1287 O O . ILE B 1 54 ? 149.773 133.575 124.700 1.00 29.22 77 ILE B O 1
ATOM 1292 N N . TRP B 1 55 ? 149.387 133.296 126.896 1.00 29.08 78 TRP B N 1
ATOM 1293 C CA . TRP B 1 55 ? 148.157 132.534 126.698 1.00 29.08 78 TRP B CA 1
ATOM 1294 C C . TRP B 1 55 ? 146.940 133.447 126.799 1.00 29.08 78 TRP B C 1
ATOM 1295 O O . TRP B 1 55 ? 145.955 133.152 127.473 1.00 29.08 78 TRP B O 1
ATOM 1306 N N . ALA B 1 56 ? 147.020 134.577 126.106 1.00 28.78 79 ALA B N 1
ATOM 1307 C CA . ALA B 1 56 ? 145.966 135.582 126.055 1.00 28.78 79 ALA B CA 1
ATOM 1308 C C . ALA B 1 56 ? 144.882 135.263 125.025 1.00 28.78 79 ALA B C 1
ATOM 1309 O O . ALA B 1 56 ? 143.692 135.335 125.360 1.00 28.78 79 ALA B O 1
ATOM 1311 N N . PRO B 1 57 ? 145.226 134.920 123.771 1.00 28.78 80 PRO B N 1
ATOM 1312 C CA . PRO B 1 57 ? 144.161 134.721 122.772 1.00 28.78 80 PRO B CA 1
ATOM 1313 C C . PRO B 1 57 ? 143.243 133.556 123.082 1.00 28.78 80 PRO B C 1
ATOM 1314 O O . PRO B 1 57 ? 142.036 133.641 122.828 1.00 28.78 80 PRO B O 1
ATOM 1318 N N . SER B 1 58 ? 143.779 132.468 123.628 1.00 28.78 81 SER B N 1
ATOM 1319 C CA . SER B 1 58 ? 142.987 131.288 123.944 1.00 28.78 81 SER B CA 1
ATOM 1320 C C . SER B 1 58 ? 142.307 131.373 125.298 1.00 28.78 81 SER B C 1
ATOM 1321 O O . SER B 1 58 ? 141.932 130.330 125.843 1.00 28.78 81 SER B O 1
ATOM 1324 N N . PHE B 1 59 ? 142.141 132.570 125.861 1.00 28.78 82 PHE B N 1
ATOM 1325 C CA . PHE B 1 59 ? 141.469 132.684 127.150 1.00 28.78 82 PHE B CA 1
ATOM 1326 C C . PHE B 1 59 ? 140.000 132.301 127.040 1.00 28.78 82 PHE B C 1
ATOM 1327 O O . PHE B 1 59 ? 139.465 131.608 127.912 1.00 28.78 82 PHE B O 1
ATOM 1335 N N . LYS B 1 60 ? 139.331 132.740 125.973 1.00 28.78 83 LYS B N 1
ATOM 1336 C CA . LYS B 1 60 ? 137.910 132.453 125.829 1.00 28.78 83 LYS B CA 1
ATOM 1337 C C . LYS B 1 60 ? 137.663 130.996 125.469 1.00 28.78 83 LYS B C 1
ATOM 1338 O O . LYS B 1 60 ? 136.671 130.412 125.913 1.00 28.78 83 LYS B O 1
ATOM 1344 N N . GLU B 1 61 ? 138.547 130.392 124.672 1.00 28.78 84 GLU B N 1
ATOM 1345 C CA . GLU B 1 61 ? 138.393 128.981 124.334 1.00 28.78 84 GLU B CA 1
ATOM 1346 C C . GLU B 1 61 ? 138.642 128.096 125.549 1.00 28.78 84 GLU B C 1
ATOM 1347 O O . GLU B 1 61 ? 137.885 127.153 125.807 1.00 28.78 84 GLU B O 1
ATOM 1353 N N . LEU B 1 62 ? 139.698 128.387 126.310 1.00 28.78 85 LEU B N 1
ATOM 1354 C CA . LEU B 1 62 ? 139.997 127.594 127.498 1.00 28.78 85 LEU B CA 1
ATOM 1355 C C . LEU B 1 62 ? 138.934 127.764 128.571 1.00 28.78 85 LEU B C 1
ATOM 1356 O O . LEU B 1 62 ? 138.655 126.820 129.314 1.00 28.78 85 LEU B O 1
ATOM 1361 N N . LEU B 1 63 ? 138.339 128.952 128.676 1.00 28.78 86 LEU B N 1
ATOM 1362 C CA . LEU B 1 63 ? 137.268 129.149 129.648 1.00 28.78 86 LEU B CA 1
ATOM 1363 C C . LEU B 1 63 ? 136.018 128.372 129.264 1.00 28.78 86 LEU B C 1
ATOM 1364 O O . LEU B 1 63 ? 135.285 127.910 130.144 1.00 28.78 86 LEU B O 1
ATOM 1369 N N . ASP B 1 64 ? 135.758 128.219 127.964 1.00 28.78 87 ASP B N 1
ATOM 1370 C CA . ASP B 1 64 ? 134.636 127.397 127.526 1.00 28.78 87 ASP B CA 1
ATOM 1371 C C . ASP B 1 64 ? 134.850 125.934 127.886 1.00 28.78 87 ASP B C 1
ATOM 1372 O O . ASP B 1 64 ? 133.904 125.239 128.272 1.00 28.78 87 ASP B O 1
ATOM 1377 N N . GLN B 1 65 ? 136.086 125.449 127.766 1.00 28.78 88 GLN B N 1
ATOM 1378 C CA . GLN B 1 65 ? 136.362 124.042 128.028 1.00 28.78 88 GLN B CA 1
ATOM 1379 C C . GLN B 1 65 ? 136.539 123.773 129.515 1.00 28.78 88 GLN B C 1
ATOM 1380 O O . GLN B 1 65 ? 135.990 122.802 130.044 1.00 28.78 88 GLN B O 1
ATOM 1386 N N . ALA B 1 66 ? 137.309 124.618 130.205 1.00 28.78 89 ALA B N 1
ATOM 1387 C CA . ALA B 1 66 ? 137.485 124.453 131.643 1.00 28.78 89 ALA B CA 1
ATOM 1388 C C . ALA B 1 66 ? 136.166 124.531 132.396 1.00 28.78 89 ALA B C 1
ATOM 1389 O O . ALA B 1 66 ? 136.071 124.006 133.507 1.00 28.78 89 ALA B O 1
ATOM 1391 N N . ARG B 1 67 ? 135.155 125.179 131.823 1.00 28.78 90 ARG B N 1
ATOM 1392 C CA . ARG B 1 67 ? 133.817 125.186 132.396 1.00 28.78 90 ARG B CA 1
ATOM 1393 C C . ARG B 1 67 ? 132.962 124.033 131.896 1.00 28.78 90 ARG B C 1
ATOM 1394 O O . ARG B 1 67 ? 131.905 123.769 132.477 1.00 28.78 90 ARG B O 1
ATOM 1402 N N . TYR B 1 68 ? 133.387 123.343 130.838 1.00 28.78 91 TYR B N 1
ATOM 1403 C CA . TYR B 1 68 ? 132.680 122.160 130.366 1.00 28.78 91 TYR B CA 1
ATOM 1404 C C . TYR B 1 68 ? 133.180 120.897 131.056 1.00 28.78 91 TYR B C 1
ATOM 1405 O O . TYR B 1 68 ? 132.383 120.114 131.578 1.00 28.78 91 TYR B O 1
ATOM 1414 N N . PHE B 1 69 ? 134.498 120.687 131.059 1.00 28.78 92 PHE B N 1
ATOM 1415 C CA . PHE B 1 69 ? 135.074 119.555 131.769 1.00 28.78 92 PHE B CA 1
ATOM 1416 C C . PHE B 1 69 ? 134.829 119.638 133.267 1.00 28.78 92 PHE B C 1
ATOM 1417 O O . PHE B 1 69 ? 134.862 118.608 133.947 1.00 28.78 92 PHE B O 1
ATOM 1425 N N . TYR B 1 70 ? 134.592 120.839 133.797 1.00 28.78 93 TYR B N 1
ATOM 1426 C CA . TYR B 1 70 ? 134.255 120.986 135.206 1.00 28.78 93 TYR B CA 1
ATOM 1427 C C . TYR B 1 70 ? 132.845 120.498 135.511 1.00 28.78 93 TYR B C 1
ATOM 1428 O O . TYR B 1 70 ? 132.562 120.132 136.656 1.00 28.78 93 TYR B O 1
ATOM 1437 N N . SER B 1 71 ? 131.965 120.472 134.514 1.00 28.78 94 SER B N 1
ATOM 1438 C CA . SER B 1 71 ? 130.591 120.030 134.703 1.00 28.78 94 SER B CA 1
ATOM 1439 C C . SER B 1 71 ? 130.398 118.548 134.415 1.00 28.78 94 SER B C 1
ATOM 1440 O O . SER B 1 71 ? 129.557 117.907 135.055 1.00 28.78 94 SER B O 1
ATOM 1443 N N . THR B 1 72 ? 131.151 117.990 133.466 1.00 28.78 95 THR B N 1
ATOM 1444 C CA . THR B 1 72 ? 131.059 116.565 133.166 1.00 28.78 95 THR B CA 1
ATOM 1445 C C . THR B 1 72 ? 131.818 115.705 134.166 1.00 28.78 95 THR B C 1
ATOM 1446 O O . THR B 1 72 ? 131.552 114.502 134.253 1.00 28.78 95 THR B O 1
ATOM 1450 N N . GLY B 1 73 ? 132.757 116.284 134.908 1.00 28.78 96 GLY B N 1
ATOM 1451 C CA . GLY B 1 73 ? 133.489 115.553 135.920 1.00 28.78 96 GLY B CA 1
ATOM 1452 C C . GLY B 1 73 ? 134.392 114.456 135.413 1.00 28.78 96 GLY B C 1
ATOM 1453 O O . GLY B 1 73 ? 134.942 113.706 136.225 1.00 28.78 96 GLY B O 1
ATOM 1454 N N . GLN B 1 74 ? 134.572 114.333 134.103 1.00 30.51 97 GLN B N 1
ATOM 1455 C CA . GLN B 1 74 ? 135.396 113.264 133.566 1.00 30.51 97 GLN B CA 1
ATOM 1456 C C . GLN B 1 74 ? 136.870 113.516 133.865 1.00 30.51 97 GLN B C 1
ATOM 1457 O O . GLN B 1 74 ? 137.283 114.626 134.204 1.00 30.51 97 GLN B O 1
ATOM 1463 N N . SER B 1 75 ? 137.666 112.458 133.735 1.00 32.48 98 SER B N 1
ATOM 1464 C CA . SER B 1 75 ? 139.104 112.574 133.936 1.00 32.48 98 SER B CA 1
ATOM 1465 C C . SER B 1 75 ? 139.729 113.385 132.808 1.00 32.48 98 SER B C 1
ATOM 1466 O O . SER B 1 75 ? 139.546 113.072 131.628 1.00 32.48 98 SER B O 1
ATOM 1469 N N . VAL B 1 76 ? 140.477 114.422 133.174 1.00 31.37 99 VAL B N 1
ATOM 1470 C CA . VAL B 1 76 ? 141.005 115.399 132.229 1.00 31.37 99 VAL B CA 1
ATOM 1471 C C . VAL B 1 76 ? 142.515 115.476 132.398 1.00 31.37 99 VAL B C 1
ATOM 1472 O O . VAL B 1 76 ? 143.010 115.606 133.522 1.00 31.37 99 VAL B O 1
ATOM 1476 N N . ARG B 1 77 ? 143.245 115.399 131.287 1.00 33.06 100 ARG B N 1
ATOM 1477 C CA . ARG B 1 77 ? 144.687 115.616 131.294 1.00 33.06 100 ARG B CA 1
ATOM 1478 C C . ARG B 1 77 ? 144.941 117.107 131.126 1.00 33.06 100 ARG B C 1
ATOM 1479 O O . ARG B 1 77 ? 144.745 117.658 130.039 1.00 33.06 100 ARG B O 1
ATOM 1487 N N . ILE B 1 78 ? 145.389 117.759 132.195 1.00 31.63 101 ILE B N 1
ATOM 1488 C CA . ILE B 1 78 ? 145.480 119.213 132.251 1.00 31.63 101 ILE B CA 1
ATOM 1489 C C . ILE B 1 78 ? 146.942 119.621 132.192 1.00 31.63 101 ILE B C 1
ATOM 1490 O O . ILE B 1 78 ? 147.753 119.184 133.017 1.00 31.63 101 ILE B O 1
ATOM 1495 N N . HIS B 1 79 ? 147.266 120.471 131.227 1.00 30.74 102 HIS B N 1
ATOM 1496 C CA . HIS B 1 79 ? 148.626 120.906 130.962 1.00 30.74 102 HIS B CA 1
ATOM 1497 C C . HIS B 1 79 ? 148.866 122.270 131.592 1.00 30.74 102 HIS B C 1
ATOM 1498 O O . HIS B 1 79 ? 147.933 123.043 131.823 1.00 30.74 102 HIS B O 1
ATOM 1505 N N . VAL B 1 80 ? 150.135 122.561 131.876 1.00 35.17 103 VAL B N 1
ATOM 1506 C CA . VAL B 1 80 ? 150.544 123.805 132.515 1.00 35.17 103 VAL B CA 1
ATOM 1507 C C . VAL B 1 80 ? 151.868 124.262 131.915 1.00 35.17 103 VAL B C 1
ATOM 1508 O O . VAL B 1 80 ? 152.435 123.615 131.032 1.00 35.17 103 VAL B O 1
ATOM 1512 N N . GLN B 1 81 ? 152.347 125.407 132.396 1.00 39.51 104 GLN B N 1
ATOM 1513 C CA . GLN B 1 81 ? 153.685 125.909 132.108 1.00 39.51 104 GLN B CA 1
ATOM 1514 C C . GLN B 1 81 ? 154.184 126.629 133.349 1.00 39.51 104 GLN B C 1
ATOM 1515 O O . GLN B 1 81 ? 153.514 127.538 133.848 1.00 39.51 104 GLN B O 1
ATOM 1521 N N . LYS B 1 82 ? 155.353 126.234 133.840 1.00 43.86 105 LYS B N 1
ATOM 1522 C CA . LYS B 1 82 ? 155.794 126.668 135.157 1.00 43.86 105 LYS B CA 1
ATOM 1523 C C . LYS B 1 82 ? 156.473 128.033 135.102 1.00 43.86 105 LYS B C 1
ATOM 1524 O O . LYS B 1 82 ? 157.135 128.386 134.123 1.00 43.86 105 LYS B O 1
ATOM 1530 N N . ASN B 1 83 ? 156.290 128.803 136.180 1.00 47.29 106 ASN B N 1
ATOM 1531 C CA . ASN B 1 83 ? 156.992 130.066 136.413 1.00 47.29 106 ASN B CA 1
ATOM 1532 C C . ASN B 1 83 ? 156.747 131.060 135.272 1.00 47.29 106 ASN B C 1
ATOM 1533 O O . ASN B 1 83 ? 157.648 131.431 134.518 1.00 47.29 106 ASN B O 1
ATOM 1538 N N . ILE B 1 84 ? 155.486 131.480 135.165 1.00 43.70 107 ILE B N 1
ATOM 1539 C CA . ILE B 1 84 ? 155.095 132.444 134.142 1.00 43.70 107 ILE B CA 1
ATOM 1540 C C . ILE B 1 84 ? 154.584 133.727 134.790 1.00 43.70 107 ILE B C 1
ATOM 1541 O O . ILE B 1 84 ? 154.653 134.805 134.188 1.00 43.70 107 ILE B O 1
ATOM 1546 N N . TRP B 1 85 ? 154.087 133.632 136.020 1.00 41.34 108 TRP B N 1
ATOM 1547 C CA . TRP B 1 85 ? 153.576 134.803 136.717 1.00 41.34 108 TRP B CA 1
ATOM 1548 C C . TRP B 1 85 ? 154.674 135.458 137.549 1.00 41.34 108 TRP B C 1
ATOM 1549 O O . TRP B 1 85 ? 155.730 134.876 137.804 1.00 41.34 108 TRP B O 1
ATOM 1560 N N . THR B 1 86 ? 154.405 136.693 137.973 1.00 48.70 109 THR B N 1
ATOM 1561 C CA . THR B 1 86 ? 155.372 137.475 138.732 1.00 48.70 109 THR B CA 1
ATOM 1562 C C . THR B 1 86 ? 154.806 138.149 139.973 1.00 48.70 109 THR B C 1
ATOM 1563 O O . THR B 1 86 ? 155.589 138.486 140.869 1.00 48.70 109 THR B O 1
ATOM 1567 N N . TYR B 1 87 ? 153.498 138.360 140.061 1.00 48.87 110 TYR B N 1
ATOM 1568 C CA . TYR B 1 87 ? 152.910 139.029 141.214 1.00 48.87 110 TYR B CA 1
ATOM 1569 C C . TYR B 1 87 ? 153.148 138.202 142.472 1.00 48.87 110 TYR B C 1
ATOM 1570 O O . TYR B 1 87 ? 152.678 137.058 142.548 1.00 48.87 110 TYR B O 1
ATOM 1579 N N . PRO B 1 88 ? 153.857 138.732 143.473 1.00 48.34 111 PRO B N 1
ATOM 1580 C CA . PRO B 1 88 ? 154.249 137.885 144.614 1.00 48.34 111 PRO B CA 1
ATOM 1581 C C . PRO B 1 88 ? 153.079 137.387 145.443 1.00 48.34 111 PRO B C 1
ATOM 1582 O O . PRO B 1 88 ? 153.077 136.221 145.855 1.00 48.34 111 PRO B O 1
ATOM 1586 N N . LEU B 1 89 ? 152.082 138.236 145.708 1.00 45.14 112 LEU B N 1
ATOM 1587 C CA . LEU B 1 89 ? 150.966 137.824 146.553 1.00 45.14 112 LEU B CA 1
ATOM 1588 C C . LEU B 1 89 ? 149.972 136.961 145.785 1.00 45.14 112 LEU B C 1
ATOM 1589 O O . LEU B 1 89 ? 149.335 136.083 146.377 1.00 45.14 112 LEU B O 1
ATOM 1594 N N . PHE B 1 90 ? 149.840 137.186 144.476 1.00 41.28 113 PHE B N 1
ATOM 1595 C CA . PHE B 1 90 ? 148.941 136.375 143.660 1.00 41.28 113 PHE B CA 1
ATOM 1596 C C . PHE B 1 90 ? 149.352 134.907 143.680 1.00 41.28 113 PHE B C 1
ATOM 1597 O O . PHE B 1 90 ? 148.498 134.015 143.687 1.00 41.28 113 PHE B O 1
ATOM 1605 N N . VAL B 1 91 ? 150.659 134.641 143.707 1.00 42.49 114 VAL B N 1
ATOM 1606 C CA . VAL B 1 91 ? 151.139 133.263 143.723 1.00 42.49 114 VAL B CA 1
ATOM 1607 C C . VAL B 1 91 ? 150.903 132.615 145.080 1.00 42.49 114 VAL B C 1
ATOM 1608 O O . VAL B 1 91 ? 150.675 131.403 145.164 1.00 42.49 114 VAL B O 1
ATOM 1612 N N . ASN B 1 92 ? 150.937 133.394 146.157 1.00 43.68 115 ASN B N 1
ATOM 1613 C CA . ASN B 1 92 ? 150.773 132.822 147.489 1.00 43.68 115 ASN B CA 1
ATOM 1614 C C . ASN B 1 92 ? 149.355 132.344 147.773 1.00 43.68 115 ASN B C 1
ATOM 1615 O O . ASN B 1 92 ? 149.102 131.866 148.885 1.00 43.68 115 ASN B O 1
ATOM 1620 N N . THR B 1 93 ? 148.433 132.451 146.829 1.00 39.39 116 THR B N 1
ATOM 1621 C CA . THR B 1 93 ? 147.078 131.992 147.110 1.00 39.39 116 THR B CA 1
ATOM 1622 C C . THR B 1 93 ? 146.552 131.000 146.086 1.00 39.39 116 THR B C 1
ATOM 1623 O O . THR B 1 93 ? 145.812 130.086 146.458 1.00 39.39 116 THR B O 1
ATOM 1627 N N . PHE B 1 94 ? 146.902 131.147 144.807 1.00 35.62 117 PHE B N 1
ATOM 1628 C CA . PHE B 1 94 ? 146.432 130.210 143.797 1.00 35.62 117 PHE B CA 1
ATOM 1629 C C . PHE B 1 94 ? 147.561 129.393 143.183 1.00 35.62 117 PHE B C 1
ATOM 1630 O O . PHE B 1 94 ? 147.604 128.176 143.379 1.00 35.62 117 PHE B O 1
ATOM 1638 N N . SER B 1 95 ? 148.524 130.033 142.513 1.00 38.94 118 SER B N 1
ATOM 1639 C CA . SER B 1 95 ? 149.524 129.287 141.751 1.00 38.94 118 SER B CA 1
ATOM 1640 C C . SER B 1 95 ? 150.555 130.183 141.084 1.00 38.94 118 SER B C 1
ATOM 1641 O O . SER B 1 95 ? 150.454 131.412 141.134 1.00 38.94 118 SER B O 1
ATOM 1644 N N . ALA B 1 96 ? 151.547 129.561 140.445 1.00 40.47 119 ALA B N 1
ATOM 1645 C CA . ALA B 1 96 ? 152.516 130.256 139.614 1.00 40.47 119 ALA B CA 1
ATOM 1646 C C . ALA B 1 96 ? 152.564 129.741 138.184 1.00 40.47 119 ALA B C 1
ATOM 1647 O O . ALA B 1 96 ? 153.198 130.383 137.339 1.00 40.47 119 ALA B O 1
ATOM 1649 N N . ASN B 1 97 ? 151.926 128.612 137.892 1.00 38.79 120 ASN B N 1
ATOM 1650 C CA . ASN B 1 97 ? 151.936 128.019 136.565 1.00 38.79 120 ASN B CA 1
ATOM 1651 C C . ASN B 1 97 ? 150.735 128.496 135.758 1.00 38.79 120 ASN B C 1
ATOM 1652 O O . ASN B 1 97 ? 149.736 128.970 136.303 1.00 38.79 120 ASN B O 1
ATOM 1657 N N . ALA B 1 98 ? 150.842 128.353 134.443 1.00 33.82 121 ALA B N 1
ATOM 1658 C CA . ALA B 1 98 ? 149.784 128.770 133.538 1.00 33.82 121 ALA B CA 1
ATOM 1659 C C . ALA B 1 98 ? 148.867 127.597 133.209 1.00 33.82 121 ALA B C 1
ATOM 1660 O O . ALA B 1 98 ? 149.190 126.436 133.457 1.00 33.82 121 ALA B O 1
ATOM 1662 N N . LEU B 1 99 ? 147.701 127.920 132.658 1.00 28.78 122 LEU B N 1
ATOM 1663 C CA . LEU B 1 99 ? 146.777 126.933 132.113 1.00 28.78 122 LEU B CA 1
ATOM 1664 C C . LEU B 1 99 ? 146.827 127.038 130.597 1.00 28.78 122 LEU B C 1
ATOM 1665 O O . LEU B 1 99 ? 146.517 128.093 130.037 1.00 28.78 122 LEU B O 1
ATOM 1670 N N . VAL B 1 100 ? 147.220 125.953 129.937 1.00 28.78 123 VAL B N 1
ATOM 1671 C CA . VAL B 1 100 ? 147.521 126.025 128.514 1.00 28.78 123 VAL B CA 1
ATOM 1672 C C . VAL B 1 100 ? 146.576 125.151 127.700 1.00 28.78 123 VAL B C 1
ATOM 1673 O O . VAL B 1 100 ? 146.256 125.475 126.552 1.00 28.78 123 VAL B O 1
ATOM 1677 N N . GLY B 1 101 ? 146.102 124.054 128.282 1.00 28.78 124 GLY B N 1
ATOM 1678 C CA . GLY B 1 101 ? 145.321 123.112 127.503 1.00 28.78 124 GLY B CA 1
ATOM 1679 C C . GLY B 1 101 ? 144.470 122.235 128.390 1.00 28.78 124 GLY B C 1
ATOM 1680 O O . GLY B 1 101 ? 144.615 122.219 129.613 1.00 28.78 124 GLY B O 1
ATOM 1681 N N . LEU B 1 102 ? 143.570 121.493 127.744 1.00 28.78 125 LEU B N 1
ATOM 1682 C CA . LEU B 1 102 ? 142.615 120.643 128.455 1.00 28.78 125 LEU B CA 1
ATOM 1683 C C . LEU B 1 102 ? 142.248 119.483 127.536 1.00 28.78 125 LEU B C 1
ATOM 1684 O O . LEU B 1 102 ? 141.395 119.636 126.659 1.00 28.78 125 LEU B O 1
ATOM 1689 N N . SER B 1 103 ? 142.875 118.329 127.750 1.00 28.78 126 SER B N 1
ATOM 1690 C CA . SER B 1 103 ? 142.591 117.143 126.956 1.00 28.78 126 SER B CA 1
ATOM 1691 C C . SER B 1 103 ? 141.403 116.387 127.547 1.00 28.78 126 SER B C 1
ATOM 1692 O O . SER B 1 103 ? 140.707 116.874 128.440 1.00 28.78 126 SER B O 1
ATOM 1695 N N . SER B 1 104 ? 141.152 115.183 127.038 1.00 29.94 127 SER B N 1
ATOM 1696 C CA . SER B 1 104 ? 140.110 114.300 127.559 1.00 29.94 127 SER B CA 1
ATOM 1697 C C . SER B 1 104 ? 140.735 112.917 127.717 1.00 29.94 127 SER B C 1
ATOM 1698 O O . SER B 1 104 ? 140.757 112.124 126.772 1.00 29.94 127 SER B O 1
ATOM 1701 N N . CYS B 1 105 ? 141.242 112.636 128.913 1.00 37.87 128 CYS B N 1
ATOM 1702 C CA . CYS B 1 105 ? 141.966 111.399 129.155 1.00 37.87 128 CYS B CA 1
ATOM 1703 C C . CYS B 1 105 ? 141.009 110.220 129.265 1.00 37.87 128 CYS B C 1
ATOM 1704 O O . CYS B 1 105 ? 139.954 110.311 129.900 1.00 37.87 128 CYS B O 1
ATOM 1707 N N . SER B 1 106 ? 141.381 109.109 128.636 1.00 41.28 129 SER B N 1
ATOM 1708 C CA . SER B 1 106 ? 140.625 107.868 128.710 1.00 41.28 129 SER B CA 1
ATOM 1709 C C . SER B 1 106 ? 141.257 106.926 129.729 1.00 41.28 129 SER B C 1
ATOM 1710 O O . SER B 1 106 ? 142.373 107.140 130.209 1.00 41.28 129 SER B O 1
ATOM 1713 N N . ALA B 1 107 ? 140.522 105.861 130.057 1.00 44.84 130 ALA B N 1
ATOM 1714 C CA . ALA B 1 107 ? 140.980 104.937 131.089 1.00 44.84 130 ALA B CA 1
ATOM 1715 C C . ALA B 1 107 ? 142.267 104.231 130.687 1.00 44.84 130 ALA B C 1
ATOM 1716 O O . ALA B 1 107 ? 143.050 103.829 131.555 1.00 44.84 130 ALA B O 1
ATOM 1718 N N . THR B 1 108 ? 142.507 104.070 129.386 1.00 46.16 131 THR B N 1
ATOM 1719 C CA . THR B 1 108 ? 143.697 103.389 128.892 1.00 46.16 131 THR B CA 1
ATOM 1720 C C . THR B 1 108 ? 144.712 104.361 128.301 1.00 46.16 131 THR B C 1
ATOM 1721 O O . THR B 1 108 ? 145.869 104.380 128.728 1.00 46.16 131 THR B O 1
ATOM 1725 N N . GLN B 1 109 ? 144.307 105.174 127.331 1.00 43.97 132 GLN B N 1
ATOM 1726 C CA . GLN B 1 109 ? 145.186 106.137 126.685 1.00 43.97 132 GLN B CA 1
ATOM 1727 C C . GLN B 1 109 ? 144.799 107.554 127.104 1.00 43.97 132 GLN B C 1
ATOM 1728 O O . GLN B 1 109 ? 143.891 107.765 127.912 1.00 43.97 132 GLN B O 1
ATOM 1734 N N . CYS B 1 110 ? 145.505 108.532 126.541 1.00 39.13 133 CYS B N 1
ATOM 1735 C CA . CYS B 1 110 ? 145.290 109.941 126.863 1.00 39.13 133 CYS B CA 1
ATOM 1736 C C . CYS B 1 110 ? 145.404 110.744 125.577 1.00 39.13 133 CYS B C 1
ATOM 1737 O O . CYS B 1 110 ? 146.511 110.950 125.071 1.00 39.13 133 CYS B O 1
ATOM 1740 N N . PHE B 1 111 ? 144.268 111.204 125.049 1.00 31.10 134 PHE B N 1
ATOM 1741 C CA . PHE B 1 111 ? 144.254 111.986 123.813 1.00 31.10 134 PHE B CA 1
ATOM 1742 C C . PHE B 1 111 ? 144.770 113.386 124.119 1.00 31.10 134 PHE B C 1
ATOM 1743 O O . PHE B 1 111 ? 144.017 114.326 124.382 1.00 31.10 134 PHE B O 1
ATOM 1751 N N . GLY B 1 112 ? 146.091 113.517 124.083 1.00 34.55 135 GLY B N 1
ATOM 1752 C CA . GLY B 1 112 ? 146.736 114.779 124.338 1.00 34.55 135 GLY B CA 1
ATOM 1753 C C . GLY B 1 112 ? 148.233 114.691 124.136 1.00 34.55 135 GLY B C 1
ATOM 1754 O O . GLY B 1 112 ? 148.790 113.618 123.886 1.00 34.55 135 GLY B O 1
ATOM 1755 N N . PRO B 1 113 ? 148.916 115.826 124.242 1.00 33.82 136 PRO B N 1
ATOM 1756 C CA . PRO B 1 113 ? 150.369 115.837 124.044 1.00 33.82 136 PRO B CA 1
ATOM 1757 C C . PRO B 1 113 ? 151.114 115.260 125.236 1.00 33.82 136 PRO B C 1
ATOM 1758 O O . PRO B 1 113 ? 150.762 115.498 126.394 1.00 33.82 136 PRO B O 1
ATOM 1762 N N . LYS B 1 114 ? 152.155 114.489 124.936 1.00 37.15 137 LYS B N 1
ATOM 1763 C CA . LYS B 1 114 ? 153.016 113.910 125.964 1.00 37.15 137 LYS B CA 1
ATOM 1764 C C . LYS B 1 114 ? 154.333 113.447 125.354 1.00 37.15 137 LYS B C 1
ATOM 1765 O O . LYS B 1 114 ? 154.427 113.233 124.144 1.00 37.15 137 LYS B O 1
ATOM 1771 N N . GLU C 1 1 ? 112.545 145.004 105.196 1.00 31.83 24 GLU C N 1
ATOM 1772 C CA . GLU C 1 1 ? 112.043 143.639 105.120 1.00 31.83 24 GLU C CA 1
ATOM 1773 C C . GLU C 1 1 ? 111.472 143.190 106.456 1.00 31.83 24 GLU C C 1
ATOM 1774 O O . GLU C 1 1 ? 111.573 143.900 107.451 1.00 31.83 24 GLU C O 1
ATOM 1780 N N . TRP C 1 2 ? 110.875 142.002 106.469 1.00 31.17 25 TRP C N 1
ATOM 1781 C CA . TRP C 1 2 ? 110.271 141.447 107.670 1.00 31.17 25 TRP C CA 1
ATOM 1782 C C . TRP C 1 2 ? 110.006 139.970 107.430 1.00 31.17 25 TRP C C 1
ATOM 1783 O O . TRP C 1 2 ? 109.832 139.540 106.287 1.00 31.17 25 TRP C O 1
ATOM 1794 N N . THR C 1 3 ? 109.986 139.199 108.519 1.00 30.77 26 THR C N 1
ATOM 1795 C CA . THR C 1 3 ? 109.758 137.765 108.395 1.00 30.77 26 THR C CA 1
ATOM 1796 C C . THR C 1 3 ? 108.374 137.478 107.833 1.00 30.77 26 THR C C 1
ATOM 1797 O O . THR C 1 3 ? 108.206 136.579 107.001 1.00 30.77 26 THR C O 1
ATOM 1801 N N . GLY C 1 4 ? 107.373 138.238 108.267 1.00 32.10 27 GLY C N 1
ATOM 1802 C CA . GLY C 1 4 ? 106.000 137.978 107.891 1.00 32.10 27 GLY C CA 1
ATOM 1803 C C . GLY C 1 4 ? 105.455 138.869 106.798 1.00 32.10 27 GLY C C 1
ATOM 1804 O O . GLY C 1 4 ? 104.309 139.322 106.874 1.00 32.10 27 GLY C O 1
ATOM 1805 N N . ASP C 1 5 ? 106.261 139.126 105.773 1.00 36.19 28 ASP C N 1
ATOM 1806 C CA . ASP C 1 5 ? 105.791 139.864 104.609 1.00 36.19 28 ASP C CA 1
ATOM 1807 C C . ASP C 1 5 ? 104.715 139.069 103.882 1.00 36.19 28 ASP C C 1
ATOM 1808 O O . ASP C 1 5 ? 104.415 137.930 104.253 1.00 36.19 28 ASP C O 1
ATOM 1813 N N . ASN C 1 6 ? 104.121 139.658 102.848 1.00 40.67 29 ASN C N 1
ATOM 1814 C CA . ASN C 1 6 ? 103.190 138.921 102.007 1.00 40.67 29 ASN C CA 1
ATOM 1815 C C . ASN C 1 6 ? 103.895 138.100 100.939 1.00 40.67 29 ASN C C 1
ATOM 1816 O O . ASN C 1 6 ? 103.231 137.353 100.213 1.00 40.67 29 ASN C O 1
ATOM 1821 N N . THR C 1 7 ? 105.219 138.217 100.828 1.00 37.84 30 THR C N 1
ATOM 1822 C CA . THR C 1 7 ? 106.005 137.466 99.859 1.00 37.84 30 THR C CA 1
ATOM 1823 C C . THR C 1 7 ? 106.812 136.349 100.509 1.00 37.84 30 THR C C 1
ATOM 1824 O O . THR C 1 7 ? 107.788 135.872 99.923 1.00 37.84 30 THR C O 1
ATOM 1828 N N . ASN C 1 8 ? 106.429 135.928 101.709 1.00 33.56 31 ASN C N 1
ATOM 1829 C CA . ASN C 1 8 ? 107.115 134.876 102.439 1.00 33.56 31 ASN C CA 1
ATOM 1830 C C . ASN C 1 8 ? 106.256 133.613 102.457 1.00 33.56 31 ASN C C 1
ATOM 1831 O O . ASN C 1 8 ? 105.194 133.545 101.829 1.00 33.56 31 ASN C O 1
ATOM 1836 N N . ALA C 1 9 ? 106.730 132.602 103.178 1.00 29.98 32 ALA C N 1
ATOM 1837 C CA . ALA C 1 9 ? 106.003 131.354 103.348 1.00 29.98 32 ALA C CA 1
ATOM 1838 C C . ALA C 1 9 ? 106.169 130.882 104.785 1.00 29.98 32 ALA C C 1
ATOM 1839 O O . ALA C 1 9 ? 107.005 131.387 105.535 1.00 29.98 32 ALA C O 1
ATOM 1841 N N . TYR C 1 10 ? 105.360 129.900 105.167 1.00 29.45 33 TYR C N 1
ATOM 1842 C CA . TYR C 1 10 ? 105.376 129.405 106.533 1.00 29.45 33 TYR C CA 1
ATOM 1843 C C . TYR C 1 10 ? 104.877 127.969 106.559 1.00 29.45 33 TYR C C 1
ATOM 1844 O O . TYR C 1 10 ? 103.919 127.624 105.863 1.00 29.45 33 TYR C O 1
ATOM 1853 N N . TYR C 1 11 ? 105.535 127.139 107.370 1.00 28.78 34 TYR C N 1
ATOM 1854 C CA . TYR C 1 11 ? 105.240 125.711 107.481 1.00 28.78 34 TYR C CA 1
ATOM 1855 C C . TYR C 1 11 ? 105.014 125.388 108.953 1.00 28.78 34 TYR C C 1
ATOM 1856 O O . TYR C 1 11 ? 105.954 125.044 109.670 1.00 28.78 34 TYR C O 1
ATOM 1865 N N . SER C 1 12 ? 103.768 125.492 109.399 1.00 29.66 35 SER C N 1
ATOM 1866 C CA . SER C 1 12 ? 103.456 125.192 110.787 1.00 29.66 35 SER C CA 1
ATOM 1867 C C . SER C 1 12 ? 103.468 123.687 111.030 1.00 29.66 35 SER C C 1
ATOM 1868 O O . SER C 1 12 ? 103.246 122.884 110.119 1.00 29.66 35 SER C O 1
ATOM 1871 N N . ASP C 1 13 ? 103.742 123.315 112.282 1.00 32.43 36 ASP C N 1
ATOM 1872 C CA . ASP C 1 13 ? 103.764 121.918 112.721 1.00 32.43 36 ASP C CA 1
ATOM 1873 C C . ASP C 1 13 ? 104.845 121.113 112.003 1.00 32.43 36 ASP C C 1
ATOM 1874 O O . ASP C 1 13 ? 104.634 119.964 111.613 1.00 32.43 36 ASP C O 1
ATOM 1879 N N . GLU C 1 14 ? 106.015 121.719 111.828 1.00 28.78 37 GLU C N 1
ATOM 1880 C CA . GLU C 1 14 ? 107.188 121.027 111.321 1.00 28.78 37 GLU C CA 1
ATOM 1881 C C . GLU C 1 14 ? 108.150 120.739 112.468 1.00 28.78 37 GLU C C 1
ATOM 1882 O O . GLU C 1 14 ? 107.958 121.184 113.599 1.00 28.78 37 GLU C O 1
ATOM 1888 N N . VAL C 1 15 ? 109.199 119.980 112.164 1.00 28.78 38 VAL C N 1
ATOM 1889 C CA . VAL C 1 15 ? 110.178 119.567 113.163 1.00 28.78 38 VAL C CA 1
ATOM 1890 C C . VAL C 1 15 ? 111.564 119.623 112.538 1.00 28.78 38 VAL C C 1
ATOM 1891 O O . VAL C 1 15 ? 111.792 119.043 111.472 1.00 28.78 38 VAL C O 1
ATOM 1895 N N . ILE C 1 16 ? 112.488 120.318 113.198 1.00 28.78 39 ILE C N 1
ATOM 1896 C CA . ILE C 1 16 ? 113.870 120.372 112.743 1.00 28.78 39 ILE C CA 1
ATOM 1897 C C . ILE C 1 16 ? 114.521 119.037 113.063 1.00 28.78 39 ILE C C 1
ATOM 1898 O O . ILE C 1 16 ? 114.943 118.795 114.199 1.00 28.78 39 ILE C O 1
ATOM 1903 N N . SER C 1 17 ? 114.607 118.161 112.065 1.00 28.78 40 SER C N 1
ATOM 1904 C CA . SER C 1 17 ? 115.086 116.806 112.287 1.00 28.78 40 SER C CA 1
ATOM 1905 C C . SER C 1 17 ? 116.590 116.659 112.110 1.00 28.78 40 SER C C 1
ATOM 1906 O O . SER C 1 17 ? 117.166 115.705 112.640 1.00 28.78 40 SER C O 1
ATOM 1909 N N . GLU C 1 18 ? 117.240 117.567 111.388 1.00 28.78 41 GLU C N 1
ATOM 1910 C CA . GLU C 1 18 ? 118.674 117.474 111.171 1.00 28.78 41 GLU C CA 1
ATOM 1911 C C . GLU C 1 18 ? 119.280 118.869 111.161 1.00 28.78 41 GLU C C 1
ATOM 1912 O O . GLU C 1 18 ? 118.575 119.878 111.225 1.00 28.78 41 GLU C O 1
ATOM 1918 N N . LEU C 1 19 ? 120.609 118.915 111.076 1.00 28.78 42 LEU C N 1
ATOM 1919 C CA . LEU C 1 19 ? 121.350 120.160 111.233 1.00 28.78 42 LEU C CA 1
ATOM 1920 C C . LEU C 1 19 ? 122.755 119.965 110.689 1.00 28.78 42 LEU C C 1
ATOM 1921 O O . LEU C 1 19 ? 123.439 119.016 111.079 1.00 28.78 42 LEU C O 1
ATOM 1926 N N . HIS C 1 20 ? 123.181 120.855 109.796 1.00 28.78 43 HIS C N 1
ATOM 1927 C CA . HIS C 1 20 ? 124.501 120.766 109.179 1.00 28.78 43 HIS C CA 1
ATOM 1928 C C . HIS C 1 20 ? 125.134 122.148 109.180 1.00 28.78 43 HIS C C 1
ATOM 1929 O O . HIS C 1 20 ? 124.648 123.052 108.496 1.00 28.78 43 HIS C O 1
ATOM 1936 N N . VAL C 1 21 ? 126.218 122.308 109.932 1.00 28.78 44 VAL C N 1
ATOM 1937 C CA . VAL C 1 21 ? 126.980 123.550 109.977 1.00 28.78 44 VAL C CA 1
ATOM 1938 C C . VAL C 1 21 ? 128.192 123.407 109.071 1.00 28.78 44 VAL C C 1
ATOM 1939 O O . VAL C 1 21 ? 128.865 122.371 109.077 1.00 28.78 44 VAL C O 1
ATOM 1943 N N . GLY C 1 22 ? 128.471 124.442 108.286 1.00 28.78 45 GLY C N 1
ATOM 1944 C CA . GLY C 1 22 ? 129.597 124.407 107.373 1.00 28.78 45 GLY C CA 1
ATOM 1945 C C . GLY C 1 22 ? 130.104 125.781 106.992 1.00 28.78 45 GLY C C 1
ATOM 1946 O O . GLY C 1 22 ? 130.137 126.685 107.829 1.00 28.78 45 GLY C O 1
ATOM 1947 N N . GLN C 1 23 ? 130.495 125.953 105.732 1.00 28.78 46 GLN C N 1
ATOM 1948 C CA . GLN C 1 23 ? 131.022 127.226 105.263 1.00 28.78 46 GLN C CA 1
ATOM 1949 C C . GLN C 1 23 ? 131.026 127.239 103.743 1.00 28.78 46 GLN C C 1
ATOM 1950 O O . GLN C 1 23 ? 131.379 126.241 103.114 1.00 28.78 46 GLN C O 1
ATOM 1956 N N . ILE C 1 24 ? 130.635 128.371 103.164 1.00 28.78 47 ILE C N 1
ATOM 1957 C CA . ILE C 1 24 ? 130.655 128.567 101.719 1.00 28.78 47 ILE C CA 1
ATOM 1958 C C . ILE C 1 24 ? 131.057 130.007 101.433 1.00 28.78 47 ILE C C 1
ATOM 1959 O O . ILE C 1 24 ? 130.474 130.943 101.990 1.00 28.78 47 ILE C O 1
ATOM 1964 N N . ASP C 1 25 ? 132.071 130.181 100.584 1.00 28.78 48 ASP C N 1
ATOM 1965 C CA . ASP C 1 25 ? 132.556 131.501 100.175 1.00 28.78 48 ASP C CA 1
ATOM 1966 C C . ASP C 1 25 ? 133.014 132.328 101.376 1.00 28.78 48 ASP C C 1
ATOM 1967 O O . ASP C 1 25 ? 132.626 133.485 101.547 1.00 28.78 48 ASP C O 1
ATOM 1972 N N . THR C 1 26 ? 133.876 131.725 102.200 1.00 28.78 49 THR C N 1
ATOM 1973 C CA . THR C 1 26 ? 134.399 132.349 103.423 1.00 28.78 49 THR C CA 1
ATOM 1974 C C . THR C 1 26 ? 133.274 132.927 104.277 1.00 28.78 49 THR C C 1
ATOM 1975 O O . THR C 1 26 ? 133.361 134.046 104.787 1.00 28.78 49 THR C O 1
ATOM 1979 N N . SER C 1 27 ? 132.212 132.152 104.440 1.00 28.78 50 SER C N 1
ATOM 1980 C CA . SER C 1 27 ? 131.021 132.602 105.144 1.00 28.78 50 SER C CA 1
ATOM 1981 C C . SER C 1 27 ? 130.287 131.415 105.749 1.00 28.78 50 SER C C 1
ATOM 1982 O O . SER C 1 27 ? 129.718 130.601 105.013 1.00 28.78 50 SER C O 1
ATOM 1985 N N . PRO C 1 28 ? 130.328 131.178 107.097 1.00 28.78 51 PRO C N 1
ATOM 1986 C CA . PRO C 1 28 ? 129.706 129.980 107.672 1.00 28.78 51 PRO C CA 1
ATOM 1987 C C . PRO C 1 28 ? 128.210 129.897 107.348 1.00 28.78 51 PRO C C 1
ATOM 1988 O O . PRO C 1 28 ? 127.512 130.885 107.490 1.00 28.78 51 PRO C O 1
ATOM 1992 N N . TYR C 1 29 ? 127.763 128.725 106.900 1.00 28.78 52 TYR C N 1
ATOM 1993 C CA . TYR C 1 29 ? 126.314 128.548 106.643 1.00 28.78 52 TYR C CA 1
ATOM 1994 C C . TYR C 1 29 ? 125.779 127.435 107.538 1.00 28.78 52 TYR C C 1
ATOM 1995 O O . TYR C 1 29 ? 126.588 126.641 108.054 1.00 28.78 52 TYR C O 1
ATOM 2004 N N . PHE C 1 30 ? 124.459 127.390 107.716 1.00 28.78 53 PHE C N 1
ATOM 2005 C CA . PHE C 1 30 ? 123.848 126.274 108.479 1.00 28.78 53 PHE C CA 1
ATOM 2006 C C . PHE C 1 30 ? 122.507 125.939 107.820 1.00 28.78 53 PHE C C 1
ATOM 2007 O O . PHE C 1 30 ? 121.771 126.876 107.457 1.00 28.78 53 PHE C O 1
ATOM 2015 N N . CYS C 1 31 ? 122.228 124.651 107.619 1.00 28.78 54 CYS C N 1
ATOM 2016 C CA . CYS C 1 31 ? 120.954 124.235 107.061 1.00 28.78 54 CYS C CA 1
ATOM 2017 C C . CYS C 1 31 ? 120.195 123.385 108.068 1.00 28.78 54 CYS C C 1
ATOM 2018 O O . CYS C 1 31 ? 120.767 122.844 109.015 1.00 28.78 54 CYS C O 1
ATOM 2021 N N . ILE C 1 32 ? 118.887 123.280 107.853 1.00 28.78 55 ILE C N 1
ATOM 2022 C CA . ILE C 1 32 ? 118.007 122.497 108.710 1.00 28.78 55 ILE C CA 1
ATOM 2023 C C . ILE C 1 32 ? 116.988 121.787 107.832 1.00 28.78 55 ILE C C 1
ATOM 2024 O O . ILE C 1 32 ? 116.424 122.390 106.914 1.00 28.78 55 ILE C O 1
ATOM 2029 N N . LYS C 1 33 ? 116.758 120.507 108.107 1.00 28.78 56 LYS C N 1
ATOM 2030 C CA . LYS C 1 33 ? 115.745 119.728 107.412 1.00 28.78 56 LYS C CA 1
ATOM 2031 C C . LYS C 1 33 ? 114.507 119.636 108.288 1.00 28.78 56 LYS C C 1
ATOM 2032 O O . LYS C 1 33 ? 114.589 119.201 109.440 1.00 28.78 56 LYS C O 1
ATOM 2038 N N . THR C 1 34 ? 113.369 120.044 107.744 1.00 28.78 57 THR C N 1
ATOM 2039 C CA . THR C 1 34 ? 112.119 120.101 108.490 1.00 28.78 57 THR C CA 1
ATOM 2040 C C . THR C 1 34 ? 111.181 119.023 107.963 1.00 28.78 57 THR C C 1
ATOM 2041 O O . THR C 1 34 ? 110.693 119.114 106.833 1.00 28.78 57 THR C O 1
ATOM 2045 N N . VAL C 1 35 ? 110.935 118.009 108.783 1.00 28.78 58 VAL C N 1
ATOM 2046 C CA . VAL C 1 35 ? 109.942 116.984 108.491 1.00 28.78 58 VAL C CA 1
ATOM 2047 C C . VAL C 1 35 ? 108.685 117.309 109.279 1.00 28.78 58 VAL C C 1
ATOM 2048 O O . VAL C 1 35 ? 108.742 117.909 110.359 1.00 28.78 58 VAL C O 1
ATOM 2052 N N . LYS C 1 36 ? 107.536 116.929 108.728 1.00 30.62 59 LYS C N 1
ATOM 2053 C CA . LYS C 1 36 ? 106.268 117.221 109.383 1.00 30.62 59 LYS C CA 1
ATOM 2054 C C . LYS C 1 36 ? 106.197 116.535 110.743 1.00 30.62 59 LYS C C 1
ATOM 2055 O O . LYS C 1 36 ? 106.789 115.475 110.962 1.00 30.62 59 LYS C O 1
ATOM 2061 N N . ALA C 1 37 ? 105.464 117.158 111.667 1.00 32.20 60 ALA C N 1
ATOM 2062 C CA . ALA C 1 37 ? 105.340 116.620 113.015 1.00 32.20 60 ALA C CA 1
ATOM 2063 C C . ALA C 1 37 ? 104.644 115.269 113.050 1.00 32.20 60 ALA C C 1
ATOM 2064 O O . ALA C 1 37 ? 104.686 114.600 114.087 1.00 32.20 60 ALA C O 1
ATOM 2066 N N . ASN C 1 38 ? 104.001 114.855 111.957 1.00 34.08 61 ASN C N 1
ATOM 2067 C CA . ASN C 1 38 ? 103.362 113.548 111.873 1.00 34.08 61 ASN C CA 1
ATOM 2068 C C . ASN C 1 38 ? 103.966 112.689 110.767 1.00 34.08 61 ASN C C 1
ATOM 2069 O O . ASN C 1 38 ? 103.338 111.724 110.321 1.00 34.08 61 ASN C O 1
ATOM 2074 N N . GLY C 1 39 ? 105.174 113.022 110.317 1.00 36.47 62 GLY C N 1
ATOM 2075 C CA . GLY C 1 39 ? 105.875 112.228 109.331 1.00 36.47 62 GLY C CA 1
ATOM 2076 C C . GLY C 1 39 ? 105.372 112.354 107.910 1.00 36.47 62 GLY C C 1
ATOM 2077 O O . GLY C 1 39 ? 105.956 111.735 107.010 1.00 36.47 62 GLY C O 1
ATOM 2078 N N . SER C 1 40 ? 104.318 113.127 107.673 1.00 37.43 63 SER C N 1
ATOM 2079 C CA . SER C 1 40 ? 103.764 113.283 106.335 1.00 37.43 63 SER C CA 1
ATOM 2080 C C . SER C 1 40 ? 104.559 114.339 105.569 1.00 37.43 63 SER C C 1
ATOM 2081 O O . SER C 1 40 ? 105.628 114.781 105.996 1.00 37.43 63 SER C O 1
ATOM 2084 N N . GLY C 1 41 ? 104.041 114.751 104.416 1.00 41.34 64 GLY C N 1
ATOM 2085 C CA . GLY C 1 41 ? 104.668 115.805 103.644 1.00 41.34 64 GLY C CA 1
ATOM 2086 C C . GLY C 1 41 ? 106.014 115.404 103.058 1.00 41.34 64 GLY C C 1
ATOM 2087 O O . GLY C 1 41 ? 106.387 114.229 102.998 1.00 41.34 64 GLY C O 1
ATOM 2088 N N . THR C 1 42 ? 106.750 116.424 102.623 1.00 40.33 65 THR C N 1
ATOM 2089 C CA . THR C 1 42 ? 108.059 116.273 102.013 1.00 40.33 65 THR C CA 1
ATOM 2090 C C . THR C 1 42 ? 109.110 117.024 102.824 1.00 40.33 65 THR C C 1
ATOM 2091 O O . THR C 1 42 ? 108.801 118.036 103.462 1.00 40.33 65 THR C O 1
ATOM 2095 N N . PRO C 1 43 ? 110.353 116.536 102.848 1.00 36.81 66 PRO C N 1
ATOM 2096 C CA . PRO C 1 43 ? 111.407 117.251 103.580 1.00 36.81 66 PRO C CA 1
ATOM 2097 C C . PRO C 1 43 ? 111.650 118.651 103.040 1.00 36.81 66 PRO C C 1
ATOM 2098 O O . PRO C 1 43 ? 112.108 118.818 101.905 1.00 36.81 66 PRO C O 1
ATOM 2102 N N . VAL C 1 44 ? 111.352 119.662 103.850 1.00 30.72 67 VAL C N 1
ATOM 2103 C CA . VAL C 1 44 ? 111.562 121.057 103.484 1.00 30.72 67 VAL C CA 1
ATOM 2104 C C . VAL C 1 44 ? 112.859 121.528 104.127 1.00 30.72 67 VAL C C 1
ATOM 2105 O O . VAL C 1 44 ? 113.007 121.485 105.353 1.00 30.72 67 VAL C O 1
ATOM 2109 N N . VAL C 1 45 ? 113.796 121.973 103.299 1.00 28.78 68 VAL C N 1
ATOM 2110 C CA . VAL C 1 45 ? 115.096 122.447 103.752 1.00 28.78 68 VAL C CA 1
ATOM 2111 C C . VAL C 1 45 ? 115.166 123.951 103.529 1.00 28.78 68 VAL C C 1
ATOM 2112 O O . VAL C 1 45 ? 114.581 124.486 102.581 1.00 28.78 68 VAL C O 1
ATOM 2116 N N . ALA C 1 46 ? 115.874 124.640 104.424 1.00 28.78 69 ALA C N 1
ATOM 2117 C CA . ALA C 1 46 ? 116.050 126.086 104.316 1.00 28.78 69 ALA C CA 1
ATOM 2118 C C . ALA C 1 46 ? 117.331 126.464 105.042 1.00 28.78 69 ALA C C 1
ATOM 2119 O O . ALA C 1 46 ? 117.385 126.413 106.273 1.00 28.78 69 ALA C O 1
ATOM 2121 N N . CYS C 1 47 ? 118.350 126.853 104.284 1.00 28.78 70 CYS C N 1
ATOM 2122 C C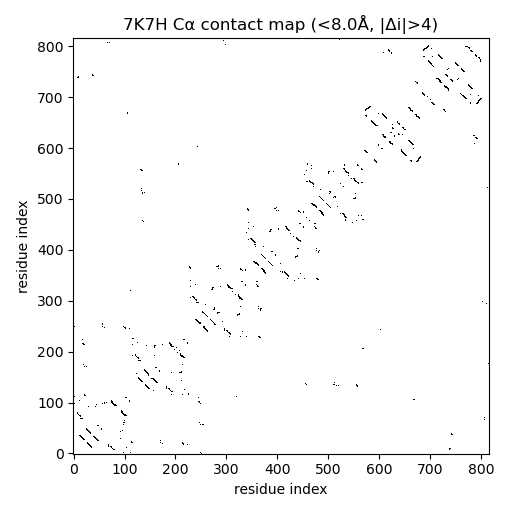A . CYS C 1 47 ? 119.646 127.195 104.843 1.00 28.78 70 CYS C CA 1
ATOM 2123 C C . CYS C 1 47 ? 119.684 128.661 105.267 1.00 28.78 70 CYS C C 1
ATOM 2124 O O . CYS C 1 47 ? 118.687 129.384 105.209 1.00 28.78 70 CYS C O 1
ATOM 2127 N N . ALA C 1 48 ? 120.860 129.106 105.702 1.00 28.78 71 ALA C N 1
ATOM 2128 C CA . ALA C 1 48 ? 121.075 130.492 106.092 1.00 28.78 71 ALA C CA 1
ATOM 2129 C C . ALA C 1 48 ? 122.566 130.76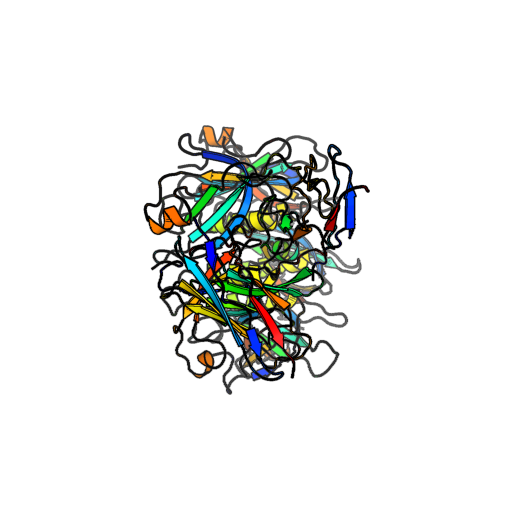8 106.034 1.00 28.78 71 ALA C C 1
ATOM 2130 O O . ALA C 1 48 ? 123.358 129.985 106.560 1.00 28.78 71 ALA C O 1
ATOM 2132 N N . VAL C 1 49 ? 122.947 131.866 105.393 1.00 28.78 72 VAL C N 1
ATOM 2133 C CA . VAL C 1 49 ? 124.351 132.211 105.233 1.00 28.78 72 VAL C CA 1
ATOM 2134 C C . VAL C 1 49 ? 124.621 133.496 105.999 1.00 28.78 72 VAL C C 1
ATOM 2135 O O . VAL C 1 49 ? 123.729 134.328 106.190 1.00 28.78 72 VAL C O 1
ATOM 2139 N N . SER C 1 50 ? 125.870 133.657 106.440 1.00 28.78 73 SER C N 1
ATOM 2140 C CA . SER C 1 50 ? 126.200 134.712 107.388 1.00 28.78 73 SER C CA 1
ATOM 2141 C C . SER C 1 50 ? 126.329 136.078 106.724 1.00 28.78 73 SER C C 1
ATOM 2142 O O . SER C 1 50 ? 125.968 137.093 107.328 1.00 28.78 73 SER C O 1
ATOM 2145 N N . LYS C 1 51 ? 126.870 136.139 105.510 1.00 28.78 74 LYS C N 1
ATOM 2146 C CA . LYS C 1 51 ? 127.134 137.424 104.867 1.00 28.78 74 LYS C CA 1
ATOM 2147 C C . LYS C 1 51 ? 126.818 137.379 103.375 1.00 28.78 74 LYS C C 1
ATOM 2148 O O . LYS C 1 51 ? 127.580 137.895 102.551 1.00 28.78 74 LYS C O 1
ATOM 2154 N N . GLN C 1 52 ? 125.694 136.775 102.995 1.00 28.87 75 GLN C N 1
ATOM 2155 C CA . GLN C 1 52 ? 125.346 136.689 101.581 1.00 28.87 75 GLN C CA 1
ATOM 2156 C C . GLN C 1 52 ? 124.081 137.452 101.222 1.00 28.87 75 GLN C C 1
ATOM 2157 O O . GLN C 1 52 ? 124.116 138.307 100.329 1.00 28.87 75 GLN C O 1
ATOM 2163 N N . SER C 1 53 ? 122.966 137.173 101.883 1.00 29.28 76 SER C N 1
ATOM 2164 C CA . SER C 1 53 ? 121.686 137.742 101.490 1.00 29.28 76 SER C CA 1
ATOM 2165 C C . SER C 1 53 ? 121.434 139.051 102.237 1.00 29.28 76 SER C C 1
ATOM 2166 O O . SER C 1 53 ? 122.322 139.606 102.890 1.00 29.28 76 SER C O 1
ATOM 2169 N N . ILE C 1 54 ? 120.206 139.571 102.130 1.00 29.78 77 ILE C N 1
ATOM 2170 C CA . ILE C 1 54 ? 119.795 140.727 102.919 1.00 29.78 77 ILE C CA 1
ATOM 2171 C C . ILE C 1 54 ? 119.287 140.330 104.296 1.00 29.78 77 ILE C C 1
ATOM 2172 O O . ILE C 1 54 ? 118.962 141.208 105.105 1.00 29.78 77 ILE C O 1
ATOM 2177 N N . TRP C 1 55 ? 119.202 139.031 104.585 1.00 28.78 78 TRP C N 1
ATOM 2178 C CA . TRP C 1 55 ? 118.877 138.530 105.912 1.00 28.78 78 TRP C CA 1
ATOM 2179 C C . TRP C 1 55 ? 120.126 138.136 106.688 1.00 28.78 78 TRP C C 1
ATOM 2180 O O . TRP C 1 55 ? 120.032 137.418 107.689 1.00 28.78 78 TRP C O 1
ATOM 2191 N N . ALA C 1 56 ? 121.291 138.594 106.237 1.00 28.78 79 ALA C N 1
ATOM 2192 C CA . ALA C 1 56 ? 122.539 138.281 106.920 1.00 28.78 79 ALA C CA 1
ATOM 2193 C C . ALA C 1 56 ? 122.660 138.838 108.340 1.00 28.78 79 ALA C C 1
ATOM 2194 O O . ALA C 1 56 ? 123.308 138.172 109.164 1.00 28.78 79 ALA C O 1
ATOM 2196 N N . PRO C 1 57 ? 122.106 140.020 108.695 1.00 28.78 80 PRO C N 1
ATOM 2197 C CA . PRO C 1 57 ? 122.300 140.526 110.063 1.00 28.78 80 PRO C CA 1
ATOM 2198 C C . PRO C 1 57 ? 121.697 139.666 111.165 1.00 28.78 80 PRO C C 1
ATOM 2199 O O . PRO C 1 57 ? 121.788 140.028 112.341 1.00 28.78 80 PRO C O 1
ATOM 2203 N N . SER C 1 58 ? 121.084 138.537 110.819 1.00 28.78 81 SER C N 1
ATOM 2204 C CA . SER C 1 58 ? 120.462 137.663 111.805 1.00 28.78 81 SER C CA 1
ATOM 2205 C C . SER C 1 58 ? 120.959 136.234 111.659 1.00 28.78 81 SER C C 1
ATOM 2206 O O . SER C 1 58 ? 120.195 135.277 111.798 1.00 28.78 81 SER C O 1
ATOM 2209 N N . PHE C 1 59 ? 122.251 136.057 111.382 1.00 28.78 82 PHE C N 1
ATOM 2210 C CA . PHE C 1 59 ? 122.787 134.705 111.276 1.00 28.78 82 PHE C CA 1
ATOM 2211 C C . PHE C 1 59 ? 123.005 134.087 112.651 1.00 28.78 82 PHE C C 1
ATOM 2212 O O . PHE C 1 59 ? 122.522 132.984 112.925 1.00 28.78 82 PHE C O 1
ATOM 2220 N N . LYS C 1 60 ? 123.730 134.783 113.528 1.00 28.78 83 LYS C N 1
ATOM 2221 C CA . LYS C 1 60 ? 124.021 134.248 114.854 1.00 28.78 83 LYS C CA 1
ATOM 2222 C C . LYS C 1 60 ? 122.771 134.086 115.706 1.00 28.78 83 LYS C C 1
ATOM 2223 O O . LYS C 1 60 ? 122.767 133.259 116.622 1.00 28.78 83 LYS C O 1
ATOM 2229 N N . GLU C 1 61 ? 121.719 134.855 115.434 1.00 28.78 84 GLU C N 1
ATOM 2230 C CA . GLU C 1 61 ? 120.474 134.693 116.173 1.00 28.78 84 GLU C CA 1
ATOM 2231 C C . GLU C 1 61 ? 119.690 133.478 115.703 1.00 28.78 84 GLU C C 1
ATOM 2232 O O . GLU C 1 61 ? 118.952 132.880 116.493 1.00 28.78 84 GLU C O 1
ATOM 2238 N N . LEU C 1 62 ? 119.834 133.099 114.435 1.00 28.78 85 LEU C N 1
ATOM 2239 C CA . LEU C 1 62 ? 119.153 131.928 113.898 1.00 28.78 85 LEU C CA 1
ATOM 2240 C C . LEU C 1 62 ? 119.959 130.651 114.069 1.00 28.78 85 LEU C C 1
ATOM 2241 O O . LEU C 1 62 ? 119.376 129.563 114.113 1.00 28.78 85 LEU C O 1
ATOM 2246 N N . LEU C 1 63 ? 121.285 130.756 114.162 1.00 28.78 86 LEU C N 1
ATOM 2247 C CA . LEU C 1 63 ? 122.101 129.571 114.404 1.00 28.78 86 LEU C CA 1
ATOM 2248 C C . LEU C 1 63 ? 121.924 129.065 115.829 1.00 28.78 86 LEU C C 1
ATOM 2249 O O . LEU C 1 63 ? 121.849 127.853 116.058 1.00 28.78 86 LEU C O 1
ATOM 2254 N N . ASP C 1 64 ? 121.853 129.976 116.799 1.00 28.78 87 ASP C N 1
ATOM 2255 C CA . ASP C 1 64 ? 121.654 129.592 118.189 1.00 28.78 87 ASP C CA 1
ATOM 2256 C C . ASP C 1 64 ? 120.218 129.192 118.485 1.00 28.78 87 ASP C C 1
ATOM 2257 O O . ASP C 1 64 ? 119.980 128.462 119.451 1.00 28.78 87 ASP C O 1
ATOM 2262 N N . GLN C 1 65 ? 119.261 129.660 117.687 1.00 28.78 88 GLN C N 1
ATOM 2263 C CA . GLN C 1 65 ? 117.861 129.313 117.885 1.00 28.78 88 GLN C CA 1
ATOM 2264 C C . GLN C 1 65 ? 117.502 127.989 117.226 1.00 28.78 88 GLN C C 1
ATOM 2265 O O . GLN C 1 65 ? 116.704 127.222 117.772 1.00 28.78 88 GLN C O 1
ATOM 2271 N N . ALA C 1 66 ? 118.076 127.706 116.057 1.00 28.78 89 ALA C N 1
ATOM 2272 C CA . ALA C 1 66 ? 117.878 126.400 115.443 1.00 28.78 89 ALA C CA 1
ATOM 2273 C C . ALA C 1 66 ? 118.549 125.307 116.262 1.00 28.78 89 ALA C C 1
ATOM 2274 O O . ALA C 1 66 ? 117.975 124.231 116.460 1.00 28.78 89 ALA C O 1
ATOM 2276 N N . ARG C 1 67 ? 119.761 125.570 116.756 1.00 28.78 90 ARG C N 1
ATOM 2277 C CA . ARG C 1 67 ? 120.487 124.583 117.548 1.00 28.78 90 ARG C CA 1
ATOM 2278 C C . ARG C 1 67 ? 119.790 124.270 118.862 1.00 28.78 90 ARG C C 1
ATOM 2279 O O . ARG C 1 67 ? 120.044 123.215 119.449 1.00 28.78 90 ARG C O 1
ATOM 2287 N N . TYR C 1 68 ? 118.924 125.158 119.341 1.00 28.78 91 TYR C N 1
ATOM 2288 C CA . TYR C 1 68 ? 118.129 124.881 120.528 1.00 28.78 91 TYR C CA 1
ATOM 2289 C C . TYR C 1 68 ? 116.795 124.234 120.192 1.00 28.78 91 TYR C C 1
ATOM 2290 O O . TYR C 1 68 ? 116.312 123.396 120.960 1.00 28.78 91 TYR C O 1
ATOM 2299 N N . PHE C 1 69 ? 116.186 124.610 119.065 1.00 28.78 92 PHE C N 1
ATOM 2300 C CA . PHE C 1 69 ? 114.975 123.948 118.598 1.00 28.78 92 PHE C CA 1
ATOM 2301 C C . PHE C 1 69 ? 115.259 122.578 118.002 1.00 28.78 92 PHE C C 1
ATOM 2302 O O . PHE C 1 69 ? 114.329 121.784 117.834 1.00 28.78 92 PHE C O 1
ATOM 2310 N N . TYR C 1 70 ? 116.517 122.294 117.669 1.00 28.78 93 TYR C N 1
ATOM 2311 C CA . TYR C 1 70 ? 116.897 120.963 117.217 1.00 28.78 93 TYR C CA 1
ATOM 2312 C C . TYR C 1 70 ? 117.134 120.022 118.387 1.00 28.78 93 TYR C C 1
ATOM 2313 O O . TYR C 1 70 ? 116.891 118.817 118.268 1.00 28.78 93 TYR C O 1
ATOM 2322 N N . SER C 1 71 ? 117.594 120.552 119.521 1.00 28.78 94 SER C N 1
ATOM 2323 C CA . SER C 1 71 ? 117.801 119.725 120.704 1.00 28.78 94 SER C CA 1
ATOM 2324 C C . SER C 1 71 ? 116.473 119.273 121.293 1.00 28.78 94 SER C C 1
ATOM 2325 O O . SER C 1 71 ? 116.256 118.076 121.514 1.00 28.78 94 SER C O 1
ATOM 2328 N N . THR C 1 72 ? 115.573 120.220 121.558 1.00 28.78 95 THR C N 1
ATOM 2329 C CA . THR C 1 72 ? 114.275 119.882 122.125 1.00 28.78 95 THR C CA 1
ATOM 2330 C C . THR C 1 72 ? 113.387 119.136 121.138 1.00 28.78 95 THR C C 1
ATOM 2331 O O . THR C 1 72 ? 112.466 118.433 121.565 1.00 28.78 95 THR C O 1
ATOM 2335 N N . GLY C 1 73 ? 113.642 119.270 119.840 1.00 28.78 96 GLY C N 1
ATOM 2336 C CA . GLY C 1 73 ? 112.878 118.549 118.840 1.00 28.78 96 GLY C CA 1
ATOM 2337 C C . GLY C 1 73 ? 111.400 118.858 118.820 1.00 28.78 96 GLY C C 1
ATOM 2338 O O . GLY C 1 73 ? 110.609 118.032 118.359 1.00 28.78 96 GLY C O 1
ATOM 2339 N N . GLN C 1 74 ? 110.999 120.030 119.306 1.00 28.78 97 GLN C N 1
ATOM 2340 C CA . GLN C 1 74 ? 109.590 120.377 119.376 1.00 28.78 97 GLN C CA 1
ATOM 2341 C C . GLN C 1 74 ? 109.105 120.900 118.025 1.00 28.78 97 GLN C C 1
ATOM 2342 O O . GLN C 1 74 ? 109.870 121.033 117.064 1.00 28.78 97 GLN C O 1
ATOM 2348 N N . SER C 1 75 ? 107.811 121.200 117.949 1.00 28.78 98 SER C N 1
ATOM 2349 C CA . SER C 1 75 ? 107.198 121.685 116.721 1.00 28.78 98 SER C CA 1
ATOM 2350 C C . SER C 1 75 ? 107.344 123.197 116.624 1.00 28.78 98 SER C C 1
ATOM 2351 O O . SER C 1 75 ? 107.206 123.912 117.620 1.00 28.78 98 SER C O 1
ATOM 2354 N N . VAL C 1 76 ? 107.634 123.678 115.417 1.00 28.78 99 VAL C N 1
ATOM 2355 C CA . VAL C 1 76 ? 107.912 125.083 115.155 1.00 28.78 99 VAL C CA 1
ATOM 2356 C C . VAL C 1 76 ? 107.261 125.477 113.834 1.00 28.78 99 VAL C C 1
ATOM 2357 O O . VAL C 1 76 ? 106.575 124.682 113.192 1.00 28.78 99 VAL C O 1
ATOM 2361 N N . ARG C 1 77 ? 107.471 126.731 113.438 1.00 28.78 100 ARG C N 1
ATOM 2362 C CA . ARG C 1 77 ? 107.109 127.216 112.112 1.00 28.78 100 ARG C CA 1
ATOM 2363 C C . ARG C 1 77 ? 108.327 127.891 111.503 1.00 28.78 100 ARG C C 1
ATOM 2364 O O . ARG C 1 77 ? 108.859 128.847 112.073 1.00 28.78 100 ARG C O 1
ATOM 2372 N N . ILE C 1 78 ? 108.767 127.392 110.357 1.00 28.78 101 ILE C N 1
ATOM 2373 C CA . ILE C 1 78 ? 109.956 127.891 109.681 1.00 28.78 101 ILE C CA 1
ATOM 2374 C C . ILE C 1 78 ? 109.525 128.797 108.535 1.00 28.78 101 ILE C C 1
ATOM 2375 O O . ILE C 1 78 ? 108.828 128.361 107.611 1.00 28.78 101 ILE C O 1
ATOM 2380 N N . HIS C 1 79 ? 109.934 130.061 108.594 1.00 28.78 102 HIS C N 1
ATOM 2381 C CA . HIS C 1 79 ? 109.635 131.025 107.546 1.00 28.78 102 HIS C CA 1
ATOM 2382 C C . HIS C 1 79 ? 110.729 130.972 106.491 1.00 28.78 102 HIS C C 1
ATOM 2383 O O . HIS C 1 79 ? 111.917 130.998 106.822 1.00 28.78 102 HIS C O 1
ATOM 2390 N N . VAL C 1 80 ? 110.330 130.887 105.224 1.00 28.78 103 VAL C N 1
ATOM 2391 C CA . VAL C 1 80 ? 111.270 130.763 104.117 1.00 28.78 103 VAL C CA 1
ATOM 2392 C C . VAL C 1 80 ? 110.955 131.819 103.071 1.00 28.78 103 VAL C C 1
ATOM 2393 O O . VAL C 1 80 ? 109.791 132.171 102.853 1.00 28.78 103 VAL C O 1
ATOM 2397 N N . GLN C 1 81 ? 112.001 132.332 102.433 1.00 29.63 104 GLN C N 1
ATOM 2398 C CA . GLN C 1 81 ? 111.884 133.198 101.264 1.00 29.63 104 GLN C CA 1
ATOM 2399 C C . GLN C 1 81 ? 112.628 132.493 100.135 1.00 29.63 104 GLN C C 1
ATOM 2400 O O . GLN C 1 81 ? 113.863 132.476 100.112 1.00 29.63 104 GLN C O 1
ATOM 2406 N N . LYS C 1 82 ? 111.878 131.907 99.206 1.00 31.99 105 LYS C N 1
ATOM 2407 C CA . LYS C 1 82 ? 112.462 131.030 98.205 1.00 31.99 105 LYS C CA 1
ATOM 2408 C C . LYS C 1 82 ? 113.212 131.834 97.144 1.00 31.99 105 LYS C C 1
ATOM 2409 O O . LYS C 1 82 ? 113.085 133.056 97.038 1.00 31.99 105 LYS C O 1
ATOM 2415 N N . ASN C 1 83 ? 114.011 131.115 96.353 1.00 33.90 106 ASN C N 1
ATOM 2416 C CA . ASN C 1 83 ? 114.751 131.682 95.225 1.00 33.90 106 ASN C CA 1
ATOM 2417 C C . ASN C 1 83 ? 115.677 132.814 95.677 1.00 33.90 106 ASN C C 1
ATOM 2418 O O . ASN C 1 83 ? 115.531 133.972 95.283 1.00 33.90 106 ASN C O 1
ATOM 2423 N N . ILE C 1 84 ? 116.644 132.454 96.519 1.00 32.61 107 ILE C N 1
ATOM 2424 C CA . ILE C 1 84 ? 117.633 133.414 97.000 1.00 32.61 107 ILE C CA 1
ATOM 2425 C C . ILE C 1 84 ? 119.017 133.022 96.504 1.00 32.61 107 ILE C C 1
ATOM 2426 O O . ILE C 1 84 ? 119.664 133.784 95.778 1.00 32.61 107 ILE C O 1
ATOM 2431 N N . TRP C 1 85 ? 119.481 131.838 96.890 1.00 29.92 108 TRP C N 1
ATOM 2432 C CA . TRP C 1 85 ? 120.819 131.385 96.536 1.00 29.92 108 TRP C CA 1
ATOM 2433 C C . TRP C 1 85 ? 120.761 130.558 95.259 1.00 29.92 108 TRP C C 1
ATOM 2434 O O . TRP C 1 85 ? 119.895 129.690 95.111 1.00 29.92 108 TRP C O 1
ATOM 2445 N N . THR C 1 86 ? 121.685 130.833 94.339 1.00 34.19 109 THR C N 1
ATOM 2446 C CA . THR C 1 86 ? 121.645 130.276 92.994 1.00 34.19 109 THR C CA 1
ATOM 2447 C C . THR C 1 86 ? 122.755 129.273 92.715 1.00 34.19 109 THR C C 1
ATOM 2448 O O . THR C 1 86 ? 122.867 128.799 91.580 1.00 34.19 109 THR C O 1
ATOM 2452 N N . TYR C 1 87 ? 123.582 128.944 93.705 1.00 33.24 110 TYR C N 1
ATOM 2453 C CA . TYR C 1 87 ? 124.615 127.928 93.548 1.00 33.24 110 TYR C CA 1
ATOM 2454 C C . TYR C 1 87 ? 123.952 126.583 93.268 1.00 33.24 110 TYR C C 1
ATOM 2455 O O . TYR C 1 87 ? 123.259 126.041 94.140 1.00 33.24 110 TYR C O 1
ATOM 2464 N N . PRO C 1 88 ? 124.132 126.020 92.069 1.00 32.54 111 PRO C N 1
ATOM 2465 C CA . PRO C 1 88 ? 123.363 124.815 91.708 1.00 32.54 111 PRO C CA 1
ATOM 2466 C C . PRO C 1 88 ? 123.668 123.612 92.583 1.00 32.54 111 PRO C C 1
ATOM 2467 O O . PRO C 1 88 ? 122.740 122.899 92.984 1.00 32.54 111 PRO C O 1
ATOM 2471 N N . LEU C 1 89 ? 124.944 123.360 92.884 1.00 30.46 112 LEU C N 1
ATOM 2472 C CA . LEU C 1 89 ? 125.284 122.256 93.776 1.00 30.46 112 LEU C CA 1
ATOM 2473 C C . LEU C 1 89 ? 124.680 122.463 95.159 1.00 30.46 112 LEU C C 1
ATOM 2474 O O . LEU C 1 89 ? 124.232 121.507 95.798 1.00 30.46 112 LEU C O 1
ATOM 2479 N N . PHE C 1 90 ? 124.659 123.708 95.634 1.00 28.78 113 PHE C N 1
ATOM 2480 C CA . PHE C 1 90 ? 124.052 124.007 96.924 1.00 28.78 113 PHE C CA 1
ATOM 2481 C C . PHE C 1 90 ? 122.543 123.802 96.895 1.00 28.78 113 PHE C C 1
ATOM 2482 O O . PHE C 1 90 ? 121.952 123.410 97.907 1.00 28.78 113 PHE C O 1
ATOM 2490 N N . VAL C 1 91 ? 121.907 124.053 95.750 1.00 29.29 114 VAL C N 1
ATOM 2491 C CA . VAL C 1 91 ? 120.451 123.984 95.670 1.00 29.29 114 VAL C CA 1
ATOM 2492 C C . VAL C 1 91 ? 119.977 122.539 95.619 1.00 29.29 114 VAL C C 1
ATOM 2493 O O . VAL C 1 91 ? 119.098 122.131 96.387 1.00 29.29 114 VAL C O 1
ATOM 2497 N N . ASN C 1 92 ? 120.547 121.739 94.715 1.00 29.40 115 ASN C N 1
ATOM 2498 C CA . ASN C 1 92 ? 120.147 120.343 94.609 1.00 29.40 115 ASN C CA 1
ATOM 2499 C C . ASN C 1 92 ? 120.570 119.527 95.822 1.00 29.40 115 ASN C C 1
ATOM 2500 O O . ASN C 1 92 ? 119.945 118.501 96.109 1.00 29.40 115 ASN C O 1
ATOM 2505 N N . THR C 1 93 ? 121.611 119.956 96.537 1.00 28.78 116 THR C N 1
ATOM 2506 C CA . THR C 1 93 ? 122.019 119.248 97.746 1.00 28.78 116 THR C CA 1
ATOM 2507 C C . THR C 1 93 ? 121.165 119.639 98.942 1.00 28.78 116 THR C C 1
ATOM 2508 O O . THR C 1 93 ? 120.741 118.768 99.708 1.00 28.78 116 THR C O 1
ATOM 2512 N N . PHE C 1 94 ? 120.900 120.933 99.126 1.00 28.78 117 PHE C N 1
ATOM 2513 C CA . PHE C 1 94 ? 120.182 121.396 100.307 1.00 28.78 117 PHE C CA 1
ATOM 2514 C C . PHE C 1 94 ? 118.803 121.950 99.968 1.00 28.78 117 PHE C C 1
ATOM 2515 O O . PHE C 1 94 ? 117.798 121.332 100.324 1.00 28.78 117 PHE C O 1
ATOM 2523 N N . SER C 1 95 ? 118.721 123.059 99.234 1.00 29.51 118 SER C N 1
ATOM 2524 C CA . SER C 1 95 ? 117.447 123.745 99.045 1.00 29.51 118 SER C CA 1
ATOM 2525 C C . SER C 1 95 ? 117.661 124.995 98.204 1.00 29.51 118 SER C C 1
ATOM 2526 O O . SER C 1 95 ? 118.793 125.391 97.911 1.00 29.51 118 SER C O 1
ATOM 2529 N N . ALA C 1 96 ? 116.547 125.630 97.850 1.00 30.57 119 ALA C N 1
ATOM 2530 C CA . ALA C 1 96 ? 116.543 126.968 97.279 1.00 30.57 119 ALA C CA 1
ATOM 2531 C C . ALA C 1 96 ? 115.867 127.981 98.190 1.00 30.57 119 ALA C C 1
ATOM 2532 O O . ALA C 1 96 ? 115.838 129.170 97.859 1.00 30.57 119 ALA C O 1
ATOM 2534 N N . ASN C 1 97 ? 115.328 127.544 99.326 1.00 28.78 120 ASN C N 1
ATOM 2535 C CA . ASN C 1 97 ? 114.639 128.428 100.253 1.00 28.78 120 ASN C CA 1
ATOM 2536 C C . ASN C 1 97 ? 115.666 129.221 101.057 1.00 28.78 120 ASN C C 1
ATOM 2537 O O . ASN C 1 97 ? 116.864 129.202 100.768 1.00 28.78 120 ASN C O 1
ATOM 2542 N N . ALA C 1 98 ? 115.200 129.934 102.079 1.00 28.78 121 ALA C N 1
ATOM 2543 C CA . ALA C 1 98 ? 116.077 130.759 102.907 1.00 28.78 121 ALA C CA 1
ATOM 2544 C C . ALA C 1 98 ? 115.420 130.947 104.262 1.00 28.78 121 ALA C C 1
ATOM 2545 O O . ALA C 1 98 ? 114.312 131.480 104.338 1.00 28.78 121 ALA C O 1
ATOM 2547 N N . LEU C 1 99 ? 116.097 130.521 105.321 1.00 28.78 122 LEU C N 1
ATOM 2548 C CA . LEU C 1 99 ? 115.562 130.658 106.668 1.00 28.78 122 LEU C CA 1
ATOM 2549 C C . LEU C 1 99 ? 115.515 132.129 107.061 1.00 28.78 122 LEU C C 1
ATOM 2550 O O . LEU C 1 99 ? 116.551 132.800 107.107 1.00 28.78 122 LEU C O 1
ATOM 2555 N N . VAL C 1 100 ? 114.313 132.634 107.332 1.00 28.78 123 VAL C N 1
ATOM 2556 C CA . VAL C 1 100 ? 114.135 134.042 107.674 1.00 28.78 123 VAL C CA 1
ATOM 2557 C C . VAL C 1 100 ? 113.338 134.182 108.965 1.00 28.78 123 VAL C C 1
ATOM 2558 O O . VAL C 1 100 ? 112.634 135.177 109.162 1.00 28.78 123 VAL C O 1
ATOM 2562 N N . GLY C 1 101 ? 113.435 133.204 109.843 1.00 28.78 124 GLY C N 1
ATOM 2563 C CA . GLY C 1 101 ? 112.750 133.270 111.118 1.00 28.78 124 GLY C CA 1
ATOM 2564 C C . GLY C 1 101 ? 112.361 131.892 111.601 1.00 28.78 124 GLY C C 1
ATOM 2565 O O . GLY C 1 101 ? 112.254 130.935 110.841 1.00 28.78 124 GLY C O 1
ATOM 2566 N N . LEU C 1 102 ? 112.138 131.792 112.909 1.00 28.78 125 LEU C N 1
ATOM 2567 C CA . LEU C 1 102 ? 111.796 130.518 113.535 1.00 28.78 125 LEU C CA 1
ATOM 2568 C C . LEU C 1 102 ? 110.858 130.802 114.696 1.00 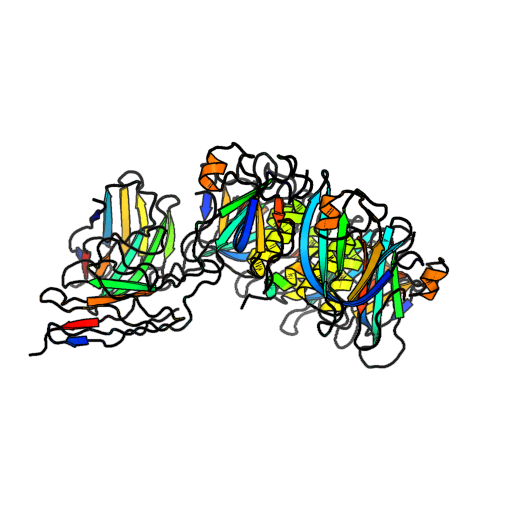28.78 125 LEU C C 1
ATOM 2569 O O . LEU C 1 102 ? 111.286 131.337 115.720 1.00 28.78 125 LEU C O 1
ATOM 2574 N N . SER C 1 103 ? 109.592 130.443 114.538 1.00 28.78 126 SER C N 1
ATOM 2575 C CA . SER C 1 103 ? 108.587 130.674 115.562 1.00 28.78 126 SER C CA 1
ATOM 2576 C C . SER C 1 103 ? 108.511 129.462 116.492 1.00 28.78 126 SER C C 1
ATOM 2577 O O . SER C 1 103 ? 109.349 128.559 116.442 1.00 28.78 126 SER C O 1
ATOM 2580 N N . SER C 1 104 ? 107.499 129.431 117.354 1.00 28.78 127 SER C N 1
ATOM 2581 C CA . SER C 1 104 ? 107.340 128.360 118.332 1.00 28.78 127 SER C CA 1
ATOM 2582 C C . SER C 1 104 ? 105.884 127.919 118.332 1.00 28.78 127 SER C C 1
ATOM 2583 O O . SER C 1 104 ? 105.018 128.640 118.834 1.00 28.78 127 SER C O 1
ATOM 2586 N N . CYS C 1 105 ? 105.618 126.739 117.779 1.00 32.55 128 CYS C N 1
ATOM 2587 C CA . CYS C 1 105 ? 104.258 126.224 117.724 1.00 32.55 128 CYS C CA 1
ATOM 2588 C C . CYS C 1 105 ? 103.770 125.825 119.109 1.00 32.55 128 CYS C C 1
ATOM 2589 O O . CYS C 1 105 ? 104.549 125.444 119.985 1.00 32.55 128 CYS C O 1
ATOM 2592 N N . SER C 1 106 ? 102.460 125.910 119.299 1.00 38.25 129 SER C N 1
ATOM 2593 C CA . SER C 1 106 ? 101.817 125.635 120.575 1.00 38.25 129 SER C CA 1
ATOM 2594 C C . SER C 1 106 ? 100.764 124.545 120.404 1.00 38.25 129 SER C C 1
ATOM 2595 O O . SER C 1 106 ? 100.588 123.978 119.323 1.00 38.25 129 SER C O 1
ATOM 2598 N N . ALA C 1 107 ? 100.056 124.257 121.499 1.00 40.84 130 ALA C N 1
ATOM 2599 C CA . ALA C 1 107 ? 99.014 123.239 121.462 1.00 40.84 130 ALA C CA 1
ATOM 2600 C C . ALA C 1 107 ? 97.845 123.663 120.583 1.00 40.84 130 ALA C C 1
ATOM 2601 O O . ALA C 1 107 ? 97.163 122.807 120.006 1.00 40.84 130 ALA C O 1
ATOM 2603 N N . THR C 1 108 ? 97.598 124.967 120.470 1.00 40.57 131 THR C N 1
ATOM 2604 C CA . THR C 1 108 ? 96.484 125.483 119.681 1.00 40.57 131 THR C CA 1
ATOM 2605 C C . THR C 1 108 ? 96.921 125.840 118.261 1.00 40.57 131 THR C C 1
ATOM 2606 O O . THR C 1 108 ? 96.405 125.284 117.287 1.00 40.57 131 THR C O 1
ATOM 2610 N N . GLN C 1 109 ? 97.875 126.759 118.137 1.00 39.92 132 GLN C N 1
ATOM 2611 C CA . GLN C 1 109 ? 98.403 127.179 116.843 1.00 39.92 132 GLN C CA 1
ATOM 2612 C C . GLN C 1 109 ? 99.696 127.942 117.091 1.00 39.92 132 GLN C C 1
ATOM 2613 O O . GLN C 1 109 ? 100.027 128.287 118.228 1.00 39.92 132 GLN C O 1
ATOM 2619 N N . CYS C 1 110 ? 100.420 128.208 116.011 1.00 33.37 133 CYS C N 1
ATOM 2620 C CA . CYS C 1 110 ? 101.734 128.823 116.114 1.00 33.37 133 CYS C CA 1
ATOM 2621 C C . CYS C 1 110 ? 101.631 130.324 116.350 1.00 33.37 133 CYS C C 1
ATOM 2622 O O . CYS C 1 110 ? 100.725 130.997 115.848 1.00 33.37 133 CYS C O 1
ATOM 2625 N N . PHE C 1 111 ? 102.583 130.847 117.119 1.00 28.78 134 PHE C N 1
ATOM 2626 C CA . PHE C 1 111 ? 102.698 132.276 117.386 1.00 28.78 134 PHE C CA 1
ATOM 2627 C C . PHE C 1 111 ? 103.715 132.884 116.432 1.00 28.78 134 PHE C C 1
ATOM 2628 O O . PHE C 1 111 ? 104.874 132.463 116.404 1.00 28.78 134 PHE C O 1
ATOM 2636 N N . GLY C 1 112 ? 103.284 133.884 115.672 1.00 28.78 135 GLY C N 1
ATOM 2637 C CA . GLY C 1 112 ? 104.153 134.541 114.732 1.00 28.78 135 GLY C CA 1
ATOM 2638 C C . GLY C 1 112 ? 103.382 135.139 113.579 1.00 28.78 135 GLY C C 1
ATOM 2639 O O . GLY C 1 112 ? 102.153 135.047 113.507 1.00 28.78 135 GLY C O 1
ATOM 2640 N N . PRO C 1 113 ? 104.095 135.763 112.644 1.00 29.95 136 PRO C N 1
ATOM 2641 C CA . PRO C 1 113 ? 103.427 136.446 111.527 1.00 29.95 136 PRO C CA 1
ATOM 2642 C C . PRO C 1 113 ? 102.846 135.446 110.538 1.00 29.95 136 PRO C C 1
ATOM 2643 O O . PRO C 1 113 ? 103.571 134.649 109.939 1.00 29.95 136 PRO C O 1
ATOM 2647 N N . LYS C 1 114 ? 101.529 135.497 110.367 1.00 31.98 137 LYS C N 1
ATOM 2648 C CA . LYS C 1 114 ? 100.835 134.612 109.441 1.00 31.98 137 LYS C CA 1
ATOM 2649 C C . LYS C 1 114 ? 101.167 134.965 107.997 1.00 31.98 137 LYS C C 1
ATOM 2650 O O . LYS C 1 114 ? 100.415 135.681 107.337 1.00 31.98 137 LYS C O 1
ATOM 2656 N N . GLU D 1 1 ? 118.041 156.736 131.178 1.00 28.92 24 GLU D N 1
ATOM 2657 C CA . GLU D 1 1 ? 116.918 155.817 131.298 1.00 28.92 24 GLU D CA 1
ATOM 2658 C C . GLU D 1 1 ? 117.292 154.604 132.144 1.00 28.92 24 GLU D C 1
ATOM 2659 O O . GLU D 1 1 ? 118.432 154.140 132.113 1.00 28.92 24 GLU D O 1
ATOM 2665 N N . TRP D 1 2 ? 116.330 154.102 132.910 1.00 28.78 25 TRP D N 1
ATOM 2666 C CA . TRP D 1 2 ? 116.542 152.960 133.786 1.00 28.78 25 TRP D CA 1
ATOM 2667 C C . TRP D 1 2 ? 115.452 151.930 133.534 1.00 28.78 25 TRP D C 1
ATOM 2668 O O . TRP D 1 2 ? 114.349 152.264 133.099 1.00 28.78 25 TRP D O 1
ATOM 2679 N N . THR D 1 3 ? 115.783 150.664 133.800 1.00 28.78 26 THR D N 1
ATOM 2680 C CA . THR D 1 3 ? 114.794 149.599 133.689 1.00 28.78 26 THR D CA 1
ATOM 2681 C C . THR D 1 3 ? 113.648 149.797 134.673 1.00 28.78 26 THR D C 1
ATOM 2682 O O . THR D 1 3 ? 112.508 149.420 134.383 1.00 28.78 26 THR D O 1
ATOM 2686 N N . GLY D 1 4 ? 113.921 150.401 135.824 1.00 29.48 27 GLY D N 1
ATOM 2687 C CA . GLY D 1 4 ? 112.895 150.605 136.823 1.00 29.48 27 GLY D CA 1
ATOM 2688 C C . GLY D 1 4 ? 112.371 152.024 136.891 1.00 29.48 27 GLY D C 1
ATOM 2689 O O . GLY D 1 4 ? 112.122 152.545 137.981 1.00 29.48 27 GLY D O 1
ATOM 2690 N N . ASP D 1 5 ? 112.201 152.662 135.737 1.00 29.98 28 ASP D N 1
ATOM 2691 C CA . ASP D 1 5 ? 111.627 153.997 135.699 1.00 29.98 28 ASP D CA 1
ATOM 2692 C C . ASP D 1 5 ? 110.128 153.932 135.982 1.00 29.98 28 ASP D C 1
ATOM 2693 O O . ASP D 1 5 ? 109.536 152.861 136.133 1.00 29.98 28 ASP D O 1
ATOM 2698 N N . ASN D 1 6 ? 109.504 155.107 136.055 1.00 31.83 29 ASN D N 1
ATOM 2699 C CA . ASN D 1 6 ? 108.071 155.180 136.298 1.00 31.83 29 ASN D CA 1
ATOM 2700 C C . ASN D 1 6 ? 107.252 155.003 135.028 1.00 31.83 29 ASN D C 1
ATOM 2701 O O . ASN D 1 6 ? 106.081 154.619 135.110 1.00 31.83 29 ASN D O 1
ATOM 2706 N N . THR D 1 7 ? 107.836 155.271 133.863 1.00 31.22 30 THR D N 1
ATOM 2707 C CA . THR D 1 7 ? 107.140 155.110 132.594 1.00 31.22 30 THR D CA 1
ATOM 2708 C C . THR D 1 7 ? 107.099 153.665 132.119 1.00 31.22 30 THR D C 1
ATOM 2709 O O . THR D 1 7 ? 106.549 153.398 131.045 1.00 31.22 30 THR D O 1
ATOM 2713 N N . ASN D 1 8 ? 107.662 152.734 132.883 1.00 28.78 31 ASN D N 1
ATOM 2714 C CA . ASN D 1 8 ? 107.711 151.329 132.513 1.00 28.78 31 ASN D CA 1
ATOM 2715 C C . ASN D 1 8 ? 106.742 150.532 133.374 1.00 28.78 31 ASN D C 1
ATOM 2716 O O . ASN D 1 8 ? 106.655 150.743 134.588 1.00 28.78 31 ASN D O 1
ATOM 2721 N N . ALA D 1 9 ? 106.011 149.623 132.740 1.00 28.78 32 ALA D N 1
ATOM 2722 C CA . ALA D 1 9 ? 105.103 148.721 133.429 1.00 28.78 32 ALA D CA 1
ATOM 2723 C C . ALA D 1 9 ? 105.761 147.361 133.610 1.00 28.78 32 ALA D C 1
ATOM 2724 O O . ALA D 1 9 ? 106.758 147.037 132.962 1.00 28.78 32 ALA D O 1
ATOM 2726 N N . TYR D 1 10 ? 105.189 146.559 134.504 1.00 29.03 33 TYR D N 1
ATOM 2727 C CA . TYR D 1 10 ? 105.725 145.230 134.754 1.00 29.03 33 TYR D CA 1
ATOM 2728 C C . TYR D 1 10 ? 104.605 144.288 135.166 1.00 29.03 33 TYR D C 1
ATOM 2729 O O . TYR D 1 10 ? 103.574 144.712 135.693 1.00 29.03 33 TYR D O 1
ATOM 2738 N N . TYR D 1 11 ? 104.826 142.999 134.915 1.00 28.81 34 TYR D N 1
ATOM 2739 C CA . TYR D 1 11 ? 103.871 141.945 135.231 1.00 28.81 34 TYR D CA 1
ATOM 2740 C C . TYR D 1 11 ? 104.612 140.837 135.960 1.00 28.81 34 TYR D C 1
ATOM 2741 O O . TYR D 1 11 ? 105.568 140.270 135.421 1.00 28.81 34 TYR D O 1
ATOM 2750 N N . SER D 1 12 ? 104.177 140.528 137.175 1.00 29.09 35 SER D N 1
ATOM 2751 C CA . SER D 1 12 ? 104.880 139.570 138.012 1.00 29.09 35 SER D CA 1
ATOM 2752 C C . SER D 1 12 ? 104.371 138.151 137.778 1.00 29.09 35 SER D C 1
ATOM 2753 O O . SER D 1 12 ? 103.281 137.931 137.244 1.00 29.09 35 SER D O 1
ATOM 2756 N N . ASP D 1 13 ? 105.197 137.182 138.182 1.00 30.33 36 ASP D N 1
ATOM 2757 C CA . ASP D 1 13 ? 104.855 135.758 138.159 1.00 30.33 36 ASP D CA 1
ATOM 2758 C C . ASP D 1 13 ? 104.516 135.261 136.758 1.00 30.33 36 ASP D C 1
ATOM 2759 O O . ASP D 1 13 ? 103.745 134.314 136.597 1.00 30.33 36 ASP D O 1
ATOM 2764 N N . GLU D 1 14 ? 105.089 135.884 135.734 1.00 28.78 37 GLU D N 1
ATOM 2765 C CA . GLU D 1 14 ? 104.872 135.436 134.371 1.00 28.78 37 GLU D CA 1
ATOM 2766 C C . GLU D 1 14 ? 105.761 134.232 134.061 1.00 28.78 37 GLU D C 1
ATOM 2767 O O . GLU D 1 14 ? 106.715 133.927 134.778 1.00 28.78 37 GLU D O 1
ATOM 2773 N N . VAL D 1 15 ? 105.428 133.535 132.976 1.00 28.78 38 VAL D N 1
ATOM 2774 C CA . VAL D 1 15 ? 106.176 132.365 132.525 1.00 28.78 38 VAL D CA 1
ATOM 2775 C C . VAL D 1 15 ? 106.363 132.485 131.020 1.00 28.78 38 VAL D C 1
ATOM 2776 O O . VAL D 1 15 ? 105.378 132.566 130.279 1.00 28.78 38 VAL D O 1
ATOM 2780 N N . ILE D 1 16 ? 107.614 132.494 130.568 1.00 28.78 39 ILE D N 1
ATOM 2781 C CA . ILE D 1 16 ? 107.906 132.637 129.145 1.00 28.78 39 ILE D CA 1
ATOM 2782 C C . ILE D 1 16 ? 107.476 131.355 128.440 1.00 28.78 39 ILE D C 1
ATOM 2783 O O . ILE D 1 16 ? 108.121 130.312 128.583 1.00 28.78 39 ILE D O 1
ATOM 2788 N N . SER D 1 17 ? 106.389 131.428 127.672 1.00 28.78 40 SER D N 1
ATOM 2789 C CA . SER D 1 17 ? 105.778 130.250 127.079 1.00 28.78 40 SER D CA 1
ATOM 2790 C C . SER D 1 17 ? 106.033 130.107 125.590 1.00 28.78 40 SER D C 1
ATOM 2791 O O . SER D 1 17 ? 105.802 129.023 125.046 1.00 28.78 40 SER D O 1
ATOM 2794 N N . GLU D 1 18 ? 106.486 131.158 124.915 1.00 28.78 41 GLU D N 1
ATOM 2795 C CA . GLU D 1 18 ? 106.741 131.088 123.484 1.00 28.78 41 GLU D CA 1
ATOM 2796 C C . GLU D 1 18 ? 107.853 132.060 123.134 1.00 28.78 41 GLU D C 1
ATOM 2797 O O . GLU D 1 18 ? 107.867 133.195 123.614 1.00 28.78 41 GLU D O 1
ATOM 2803 N N . LEU D 1 19 ? 108.780 131.610 122.294 1.00 28.78 42 LEU D N 1
ATOM 2804 C CA . LEU D 1 19 ? 109.914 132.420 121.875 1.00 28.78 42 LEU D CA 1
ATOM 2805 C C . LEU D 1 19 ? 109.941 132.457 120.358 1.00 28.78 42 LEU D C 1
ATOM 2806 O O . LEU D 1 19 ? 110.140 131.423 119.715 1.00 28.78 42 LEU D O 1
ATOM 2811 N N . HIS D 1 20 ? 109.738 133.642 119.791 1.00 28.78 43 HIS D N 1
ATOM 2812 C CA . HIS D 1 20 ? 109.785 133.847 118.350 1.00 28.78 43 HIS D CA 1
ATOM 2813 C C . HIS D 1 20 ? 110.921 134.806 118.036 1.00 28.78 43 HIS D C 1
ATOM 2814 O O . HIS D 1 20 ? 110.970 135.911 118.583 1.00 28.78 43 HIS D O 1
ATOM 2821 N N . VAL D 1 21 ? 111.834 134.385 117.167 1.00 28.78 44 VAL D N 1
ATOM 2822 C CA . VAL D 1 21 ? 112.923 135.232 116.715 1.00 28.78 44 VAL D CA 1
ATOM 2823 C C . VAL D 1 21 ? 112.683 135.604 115.256 1.00 28.78 44 VAL D C 1
ATOM 2824 O O . VAL D 1 21 ? 111.840 135.027 114.572 1.00 28.78 44 VAL D O 1
ATOM 2828 N N . GLY D 1 22 ? 113.435 136.590 114.784 1.00 28.78 45 GLY D N 1
ATOM 2829 C CA . GLY D 1 22 ? 113.281 137.052 113.421 1.00 28.78 45 GLY D CA 1
ATOM 2830 C C . GLY D 1 22 ? 114.149 138.246 113.096 1.00 28.78 45 GLY D C 1
ATOM 2831 O O . GLY D 1 22 ? 115.207 138.428 113.701 1.00 28.78 45 GLY D O 1
ATOM 2832 N N . GLN D 1 23 ? 113.713 139.066 112.143 1.00 28.78 46 GLN D N 1
ATOM 2833 C CA . GLN D 1 23 ? 114.471 140.249 111.754 1.00 28.78 46 GLN D CA 1
ATOM 2834 C C . GLN D 1 23 ? 113.602 141.229 110.981 1.00 28.78 46 GLN D C 1
ATOM 2835 O O . GLN D 1 23 ? 112.871 140.836 110.068 1.00 28.78 46 GLN D O 1
ATOM 2841 N N . ILE D 1 24 ? 113.679 142.508 111.341 1.00 28.78 47 ILE D N 1
ATOM 2842 C CA . ILE D 1 24 ? 112.972 143.571 110.638 1.00 28.78 47 ILE D CA 1
ATOM 2843 C C . ILE D 1 24 ? 113.920 144.748 110.470 1.00 28.78 47 ILE D C 1
ATOM 2844 O O . ILE D 1 24 ? 114.560 145.182 111.434 1.00 28.78 47 ILE D O 1
ATOM 2849 N N . ASP D 1 25 ? 114.038 145.240 109.236 1.00 29.75 48 ASP D N 1
ATOM 2850 C CA . ASP D 1 25 ? 114.878 146.389 108.897 1.00 29.75 48 ASP D CA 1
ATOM 2851 C C . ASP D 1 25 ? 116.329 146.153 109.330 1.00 29.75 48 ASP D C 1
ATOM 2852 O O . ASP D 1 25 ? 116.868 146.828 110.209 1.00 29.75 48 ASP D O 1
ATOM 2857 N N . THR D 1 26 ? 116.933 145.161 108.676 1.00 28.78 49 THR D N 1
ATOM 2858 C CA . THR D 1 26 ? 118.328 144.741 108.875 1.00 28.78 49 THR D CA 1
ATOM 2859 C C . THR D 1 26 ? 118.739 144.772 110.348 1.00 28.78 49 THR D C 1
ATOM 2860 O O . THR D 1 26 ? 119.796 145.282 110.721 1.00 28.78 49 THR D O 1
ATOM 2864 N N . SER D 1 27 ? 117.894 144.184 111.192 1.00 28.78 50 SER D N 1
ATOM 2865 C CA . SER D 1 27 ? 118.194 144.102 112.615 1.00 28.78 50 SER D CA 1
ATOM 2866 C C . SER D 1 27 ? 117.447 142.935 113.246 1.00 28.78 50 SER D C 1
ATOM 2867 O O . SER D 1 27 ? 116.213 142.890 113.186 1.00 28.78 50 SER D O 1
ATOM 2870 N N . PRO D 1 28 ? 118.144 141.985 113.865 1.00 28.78 51 PRO D N 1
ATOM 2871 C CA . PRO D 1 28 ? 117.452 140.866 114.506 1.00 28.78 51 PRO D CA 1
ATOM 2872 C C . PRO D 1 28 ? 116.643 141.332 115.702 1.00 28.78 51 PRO D C 1
ATOM 2873 O O . PRO D 1 28 ? 116.832 142.427 116.232 1.00 28.78 51 PRO D O 1
ATOM 2877 N N . TYR D 1 29 ? 115.723 140.474 116.126 1.00 28.78 52 TYR D N 1
ATOM 2878 C CA . TYR D 1 29 ? 114.889 140.763 117.283 1.00 28.78 52 TYR D CA 1
ATOM 2879 C C . TYR D 1 29 ? 114.344 139.449 117.822 1.00 28.78 52 TYR D C 1
ATOM 2880 O O . TYR D 1 29 ? 114.633 138.371 117.298 1.00 28.78 52 TYR D O 1
ATOM 2889 N N . PHE D 1 30 ? 113.559 139.549 118.890 1.00 28.78 53 PHE D N 1
ATOM 2890 C CA . PHE D 1 30 ? 112.875 138.392 119.448 1.00 28.78 53 PHE D CA 1
ATOM 2891 C C . PHE D 1 30 ? 111.676 138.891 120.232 1.00 28.78 53 PHE D C 1
ATOM 2892 O O . PHE D 1 30 ? 111.802 139.827 121.026 1.00 28.78 53 PHE D O 1
ATOM 2900 N N . CYS D 1 31 ? 110.517 138.288 119.993 1.00 28.78 54 CYS D N 1
ATOM 2901 C CA . CYS D 1 31 ? 109.287 138.642 120.697 1.00 28.78 54 CYS D CA 1
ATOM 2902 C C . CYS D 1 31 ? 108.852 137.438 121.522 1.00 28.78 54 CYS D C 1
ATOM 2903 O O . CYS D 1 31 ? 108.186 136.535 121.009 1.00 28.78 54 CYS D O 1
ATOM 2906 N N . ILE D 1 32 ? 109.237 137.419 122.797 1.00 28.78 55 ILE D N 1
ATOM 2907 C CA . ILE D 1 32 ? 108.751 136.376 123.679 1.00 28.78 55 ILE D CA 1
ATOM 2908 C C . ILE D 1 32 ? 107.252 136.542 123.888 1.00 28.78 55 ILE D C 1
ATOM 2909 O O . ILE D 1 32 ? 106.676 137.612 123.668 1.00 28.78 55 ILE D O 1
ATOM 2914 N N . LYS D 1 33 ? 106.611 135.459 124.312 1.00 28.78 56 LYS D N 1
ATOM 2915 C CA . LYS D 1 33 ? 105.210 135.489 124.708 1.00 28.78 56 LYS D CA 1
ATOM 2916 C C . LYS D 1 33 ? 105.091 134.798 126.054 1.00 28.78 56 LYS D C 1
ATOM 2917 O O . LYS D 1 33 ? 105.420 133.615 126.178 1.00 28.78 56 LYS D O 1
ATOM 2923 N N . THR D 1 34 ? 104.632 135.533 127.057 1.00 28.78 57 THR D N 1
ATOM 2924 C CA . THR D 1 34 ? 104.615 135.060 128.430 1.00 28.78 57 THR D CA 1
ATOM 2925 C C . THR D 1 34 ? 103.186 134.999 128.943 1.00 28.78 57 THR D C 1
ATOM 2926 O O . THR D 1 34 ? 102.385 135.901 128.681 1.00 28.78 57 THR D O 1
ATOM 2930 N N . VAL D 1 35 ? 102.870 133.935 129.673 1.00 28.78 58 VAL D N 1
ATOM 2931 C CA . VAL D 1 35 ? 101.573 133.788 130.313 1.00 28.78 58 VAL D CA 1
ATOM 2932 C C . VAL D 1 35 ? 101.765 133.860 131.824 1.00 28.78 58 VAL D C 1
ATOM 2933 O O . VAL D 1 35 ? 102.882 133.823 132.336 1.00 28.78 58 VAL D O 1
ATOM 2937 N N . LYS D 1 36 ? 100.651 133.966 132.540 1.00 30.87 59 LYS D N 1
ATOM 2938 C CA . LYS D 1 36 ? 100.683 134.110 133.987 1.00 30.87 59 LYS D CA 1
ATOM 2939 C C . LYS D 1 36 ? 101.015 132.767 134.632 1.00 30.87 59 LYS D C 1
ATOM 2940 O O . LYS D 1 36 ? 101.313 131.778 133.958 1.00 30.87 59 LYS D O 1
ATOM 2946 N N . ALA D 1 37 ? 100.961 132.719 135.963 1.00 34.58 60 ALA D N 1
ATOM 2947 C CA . ALA D 1 37 ? 101.301 131.494 136.677 1.00 34.58 60 ALA D CA 1
ATOM 2948 C C . ALA D 1 37 ? 100.235 130.427 136.471 1.00 34.58 60 ALA D C 1
ATOM 2949 O O . ALA D 1 37 ? 100.515 129.344 135.945 1.00 34.58 60 ALA D O 1
ATOM 2951 N N . ASN D 1 38 ? 99.000 130.720 136.869 1.00 38.65 61 ASN D N 1
ATOM 2952 C CA . ASN D 1 38 ? 97.900 129.760 136.812 1.00 38.65 61 ASN D CA 1
ATOM 2953 C C . ASN D 1 38 ? 96.977 130.028 135.629 1.00 38.65 61 ASN D C 1
ATOM 2954 O O . ASN D 1 38 ? 95.758 129.865 135.726 1.00 38.65 61 ASN D O 1
ATOM 2959 N N . GLY D 1 39 ? 97.538 130.446 134.496 1.00 37.43 62 GLY D N 1
ATOM 2960 C CA . GLY D 1 39 ? 96.740 130.667 133.303 1.00 37.43 62 GLY D CA 1
ATOM 2961 C C . GLY D 1 39 ? 95.705 131.760 133.435 1.00 37.43 62 GLY D C 1
ATOM 2962 O O . GLY D 1 39 ? 94.628 131.661 132.839 1.00 37.43 62 GLY D O 1
ATOM 2963 N N . SER D 1 40 ? 95.999 132.801 134.204 1.00 37.20 63 SER D N 1
ATOM 2964 C CA . SER D 1 40 ? 95.088 133.918 134.392 1.00 37.20 63 SER D CA 1
ATOM 2965 C C . SER D 1 40 ? 95.516 135.106 133.535 1.00 37.20 63 SER D C 1
ATOM 2966 O O . SER D 1 40 ? 96.601 135.129 132.948 1.00 37.20 63 SER D O 1
ATOM 2969 N N . GLY D 1 41 ? 94.636 136.101 133.463 1.00 35.73 64 GLY D N 1
ATOM 2970 C CA . GLY D 1 41 ? 94.963 137.314 132.732 1.00 35.73 64 GLY D CA 1
ATOM 2971 C C . GLY D 1 41 ? 95.034 137.075 131.236 1.00 35.73 64 GLY D C 1
ATOM 2972 O O . GLY D 1 41 ? 94.237 136.329 130.658 1.00 35.73 64 GLY D O 1
ATOM 2973 N N . THR D 1 42 ? 96.005 137.722 130.595 1.00 33.67 65 THR D N 1
ATOM 2974 C CA . THR D 1 42 ? 96.194 137.677 129.154 1.00 33.67 65 THR D CA 1
ATOM 2975 C C . THR D 1 42 ? 97.676 137.537 128.842 1.00 33.67 65 THR D C 1
ATOM 2976 O O . THR D 1 42 ? 98.523 137.927 129.656 1.00 33.67 65 THR D O 1
ATOM 2980 N N . PRO D 1 43 ? 98.020 136.976 127.684 1.00 30.76 66 PRO D N 1
ATOM 2981 C CA . PRO D 1 43 ? 99.433 136.894 127.301 1.00 30.76 66 PRO D CA 1
ATOM 2982 C C . PRO D 1 43 ? 99.989 138.261 126.944 1.00 30.76 66 PRO D C 1
ATOM 2983 O O . PRO D 1 43 ? 99.263 139.164 126.522 1.00 30.76 66 PRO D O 1
ATOM 2987 N N . VAL D 1 44 ? 101.300 138.407 127.118 1.00 28.78 67 VAL D N 1
ATOM 2988 C CA . VAL D 1 44 ? 101.987 139.684 126.948 1.00 28.78 67 VAL D CA 1
ATOM 2989 C C . VAL D 1 44 ? 103.184 139.444 126.037 1.00 28.78 67 VAL D C 1
ATOM 2990 O O . VAL D 1 44 ? 104.206 138.910 126.477 1.00 28.78 67 VAL D O 1
ATOM 2994 N N . VAL D 1 45 ? 103.069 139.846 124.777 1.00 28.78 68 VAL D N 1
ATOM 2995 C CA . VAL D 1 45 ? 104.193 139.765 123.851 1.00 28.78 68 VAL D CA 1
ATOM 2996 C C . VAL D 1 45 ? 105.062 141.002 124.028 1.00 28.78 68 VAL D C 1
ATOM 2997 O O . VAL D 1 45 ? 104.556 142.129 124.071 1.00 28.78 68 VAL D O 1
ATOM 3001 N N . ALA D 1 46 ? 106.375 140.798 124.128 1.00 28.78 69 ALA D N 1
ATOM 3002 C CA . ALA D 1 46 ? 107.314 141.893 124.369 1.00 28.78 69 ALA D CA 1
ATOM 3003 C C . ALA D 1 46 ? 108.523 141.697 123.460 1.00 28.78 69 ALA D C 1
ATOM 3004 O O . ALA D 1 46 ? 109.392 140.869 123.743 1.00 28.78 69 ALA D O 1
ATOM 3006 N N . CYS D 1 47 ? 108.578 142.466 122.380 1.00 28.78 70 CYS D N 1
ATOM 3007 C CA . CYS D 1 47 ? 109.664 142.356 121.423 1.00 28.78 70 CYS D CA 1
ATOM 3008 C C . CYS D 1 47 ? 110.916 143.059 121.940 1.00 28.78 70 CYS D C 1
ATOM 3009 O O . CYS D 1 47 ? 110.907 143.729 122.974 1.00 28.78 70 CYS D O 1
ATOM 3012 N N . ALA D 1 48 ? 112.018 142.882 121.208 1.00 28.78 71 ALA D N 1
ATOM 3013 C CA . ALA D 1 48 ? 113.257 143.590 121.518 1.00 28.78 71 ALA D CA 1
ATOM 3014 C C . ALA D 1 48 ? 114.079 143.653 120.233 1.00 28.78 71 ALA D C 1
ATOM 3015 O O . ALA D 1 48 ? 114.742 142.676 119.879 1.00 28.78 71 ALA D O 1
ATOM 3017 N N . VAL D 1 49 ? 114.042 144.797 119.562 1.00 28.78 72 VAL D N 1
ATOM 3018 C CA . VAL D 1 49 ? 114.766 144.983 118.310 1.00 28.78 72 VAL D CA 1
ATOM 3019 C C . VAL D 1 49 ? 116.196 145.396 118.624 1.00 28.78 72 VAL D C 1
ATOM 3020 O O . VAL D 1 49 ? 116.454 146.114 119.596 1.00 28.78 72 VAL D O 1
ATOM 3024 N N . SER D 1 50 ? 117.135 144.937 117.795 1.00 28.78 73 SER D N 1
ATOM 3025 C CA . SER D 1 50 ? 118.547 145.072 118.132 1.00 28.78 73 SER D CA 1
ATOM 3026 C C . SER D 1 50 ? 119.030 146.510 117.993 1.00 28.78 73 SER D C 1
ATOM 3027 O O . SER D 1 50 ? 119.809 146.984 118.826 1.00 28.78 73 SER D O 1
ATOM 3030 N N . LYS D 1 51 ? 118.603 147.215 116.948 1.00 28.78 74 LYS D N 1
ATOM 3031 C CA . LYS D 1 51 ? 119.161 148.529 116.627 1.00 28.78 74 LYS D CA 1
ATOM 3032 C C . LYS D 1 51 ? 118.066 149.514 116.230 1.00 28.78 74 LYS D C 1
ATOM 3033 O O . LYS D 1 51 ? 118.178 150.230 115.236 1.00 28.78 74 LYS D O 1
ATOM 3039 N N . GLN D 1 52 ? 116.984 149.570 117.003 1.00 31.33 75 GLN D N 1
ATOM 3040 C CA . GLN D 1 52 ? 115.903 150.481 116.640 1.00 31.33 75 GLN D CA 1
ATOM 3041 C C . GLN D 1 52 ? 115.447 151.360 117.799 1.00 31.33 75 GLN D C 1
ATOM 3042 O O . GLN D 1 52 ? 114.937 152.463 117.575 1.00 31.33 75 GLN D O 1
ATOM 3048 N N . SER D 1 53 ? 115.620 150.898 119.031 1.00 29.00 76 SER D N 1
ATOM 3049 C CA . SER D 1 53 ? 115.176 151.640 120.201 1.00 29.00 76 SER D CA 1
ATOM 3050 C C . SER D 1 53 ? 116.378 152.175 120.972 1.00 29.00 76 SER D C 1
ATOM 3051 O O . SER D 1 53 ? 117.531 152.038 120.554 1.00 29.00 76 SER D O 1
ATOM 3054 N N . ILE D 1 54 ? 116.094 152.809 122.115 1.00 28.78 77 ILE D N 1
ATOM 3055 C CA . ILE D 1 54 ? 117.156 153.245 123.018 1.00 28.78 77 ILE D CA 1
ATOM 3056 C C . ILE D 1 54 ? 117.604 152.135 123.952 1.00 28.78 77 ILE D C 1
ATOM 3057 O O . ILE D 1 54 ? 118.653 152.269 124.601 1.00 28.78 77 ILE D O 1
ATOM 3062 N N . TRP D 1 55 ? 116.846 151.042 124.045 1.00 28.78 78 TRP D N 1
ATOM 3063 C CA . TRP D 1 55 ? 117.229 149.862 124.805 1.00 28.78 78 TRP D CA 1
ATOM 3064 C C . TRP D 1 55 ? 118.062 148.892 123.980 1.00 28.78 78 TRP D C 1
ATOM 3065 O O . TRP D 1 55 ? 118.091 147.694 124.282 1.00 28.78 78 TRP D O 1
ATOM 3076 N N . ALA D 1 56 ? 118.730 149.387 122.943 1.00 28.78 79 ALA D N 1
ATOM 3077 C CA . ALA D 1 56 ? 119.523 148.522 122.076 1.00 28.78 79 ALA D CA 1
ATOM 3078 C C . ALA D 1 56 ? 120.712 147.856 122.762 1.00 28.78 79 ALA D C 1
ATOM 3079 O O . ALA D 1 56 ? 120.987 146.687 122.442 1.00 28.78 79 ALA D O 1
ATOM 3081 N N . PRO D 1 57 ? 121.465 148.511 123.659 1.00 28.78 80 PRO D N 1
ATOM 3082 C CA . PRO D 1 57 ? 122.647 147.843 124.232 1.00 28.78 80 PRO D CA 1
ATOM 3083 C C . PRO D 1 57 ? 122.357 146.526 124.938 1.00 28.78 80 PRO D C 1
ATOM 3084 O O . PRO D 1 57 ? 123.188 145.612 124.877 1.00 28.78 80 PRO D O 1
ATOM 3088 N N . SER D 1 58 ? 121.208 146.392 125.600 1.00 28.78 81 SER D N 1
ATOM 3089 C CA . SER D 1 58 ? 120.908 145.200 126.383 1.00 28.78 81 SER D CA 1
ATOM 3090 C C . SER D 1 58 ? 120.156 144.136 125.590 1.00 28.78 81 SER D C 1
ATOM 3091 O O . SER D 1 58 ? 119.517 143.270 126.194 1.00 28.78 81 SER D O 1
ATOM 3094 N N . PHE D 1 59 ? 120.218 144.175 124.258 1.00 28.78 82 PHE D N 1
ATOM 3095 C CA . PHE D 1 59 ? 119.519 143.168 123.464 1.00 28.78 82 PHE D CA 1
ATOM 3096 C C . PHE D 1 59 ? 120.143 141.790 123.645 1.00 28.78 82 PHE D C 1
ATOM 3097 O O . PHE D 1 59 ? 119.430 140.783 123.702 1.00 28.78 82 PHE D O 1
ATOM 3105 N N . LYS D 1 60 ? 121.472 141.724 123.736 1.00 28.78 83 LYS D N 1
ATOM 3106 C CA . LYS D 1 60 ? 122.139 140.434 123.875 1.00 28.78 83 LYS D CA 1
ATOM 3107 C C . LYS D 1 60 ? 121.964 139.866 125.277 1.00 28.78 83 LYS D C 1
ATOM 3108 O O . LYS D 1 60 ? 121.812 138.651 125.446 1.00 28.78 83 LYS D O 1
ATOM 3114 N N . GLU D 1 61 ? 121.985 140.728 126.296 1.00 28.78 84 GLU D N 1
ATOM 3115 C CA . GLU D 1 61 ? 121.828 140.252 127.665 1.00 28.78 84 GLU D CA 1
ATOM 3116 C C . GLU D 1 61 ? 120.397 139.826 127.951 1.00 28.78 84 GLU D C 1
ATOM 3117 O O . GLU D 1 61 ? 120.174 138.891 128.725 1.00 28.78 84 GLU D O 1
ATOM 3123 N N . LEU D 1 62 ? 119.415 140.496 127.345 1.00 28.78 85 LEU D N 1
ATOM 3124 C CA . LEU D 1 62 ? 118.023 140.112 127.537 1.00 28.78 85 LEU D CA 1
ATOM 3125 C C . LEU D 1 62 ? 117.649 138.871 126.743 1.00 28.78 85 LEU D C 1
ATOM 3126 O O . LEU D 1 62 ? 116.701 138.177 127.121 1.00 28.78 85 LEU D O 1
ATOM 3131 N N . LEU D 1 63 ? 118.364 138.578 125.657 1.00 28.78 86 LEU D N 1
ATOM 3132 C CA . LEU D 1 63 ? 118.064 137.387 124.873 1.00 28.78 86 LEU D CA 1
ATOM 3133 C C . LEU D 1 63 ? 118.496 136.125 125.603 1.00 28.78 86 LEU D C 1
ATOM 3134 O O . LEU D 1 63 ? 117.760 135.132 125.630 1.00 28.78 86 LEU D O 1
ATOM 3139 N N . ASP D 1 64 ? 119.687 136.144 126.206 1.00 28.78 87 ASP D N 1
ATOM 3140 C CA . ASP D 1 64 ? 120.182 134.972 126.917 1.00 28.78 87 ASP D CA 1
ATOM 3141 C C . ASP D 1 64 ? 119.408 134.726 128.204 1.00 28.78 87 ASP D C 1
ATOM 3142 O O . ASP D 1 64 ? 119.296 133.580 128.649 1.00 28.78 87 ASP D O 1
ATOM 3147 N N . GLN D 1 65 ? 118.878 135.781 128.818 1.00 28.78 88 GLN D N 1
ATOM 3148 C CA . GLN D 1 65 ? 118.070 135.616 130.017 1.00 28.78 88 GLN D CA 1
ATOM 3149 C C . GLN D 1 65 ? 116.637 135.222 129.683 1.00 28.78 88 GLN D C 1
ATOM 3150 O O . GLN D 1 65 ? 115.983 134.548 130.484 1.00 28.78 88 GLN D O 1
ATOM 3156 N N . ALA D 1 66 ? 116.133 135.631 128.514 1.00 28.78 89 ALA D N 1
ATOM 3157 C CA . ALA D 1 66 ? 114.805 135.221 128.079 1.00 28.78 89 ALA D CA 1
ATOM 3158 C C . ALA D 1 66 ? 114.792 133.820 127.490 1.00 28.78 89 ALA D C 1
ATOM 3159 O O . ALA D 1 66 ? 113.724 133.208 127.411 1.00 28.78 89 ALA D O 1
ATOM 3161 N N . ARG D 1 67 ? 115.946 133.307 127.070 1.00 28.78 90 ARG D N 1
ATOM 3162 C CA . ARG D 1 67 ? 116.046 131.925 126.625 1.00 28.78 90 ARG D CA 1
ATOM 3163 C C . ARG D 1 67 ? 116.281 130.971 127.788 1.00 28.78 90 ARG D C 1
ATOM 3164 O O . ARG D 1 67 ? 115.741 129.861 127.797 1.00 28.78 90 ARG D O 1
ATOM 3172 N N . TYR D 1 68 ? 117.080 131.387 128.775 1.00 28.78 91 TYR D N 1
ATOM 3173 C CA . TYR D 1 68 ? 117.284 130.565 129.962 1.00 28.78 91 TYR D CA 1
ATOM 3174 C C . TYR D 1 68 ? 115.992 130.382 130.741 1.00 28.78 91 TYR D C 1
ATOM 3175 O O . TYR D 1 68 ? 115.799 129.347 131.387 1.00 28.78 91 TYR D O 1
ATOM 3184 N N . PHE D 1 69 ? 115.103 131.371 130.707 1.00 28.78 92 PHE D N 1
ATOM 3185 C CA . PHE D 1 69 ? 113.837 131.276 131.419 1.00 28.78 92 PHE D CA 1
ATOM 3186 C C . PHE D 1 69 ? 112.757 130.592 130.597 1.00 28.78 92 PHE D C 1
ATOM 3187 O O . PHE D 1 69 ? 111.821 130.023 131.167 1.00 28.78 92 PHE D O 1
ATOM 3195 N N . TYR D 1 70 ? 112.865 130.636 129.270 1.00 28.78 93 TYR D N 1
ATOM 3196 C CA . TYR D 1 70 ? 111.940 129.895 128.421 1.00 28.78 93 TYR D CA 1
ATOM 3197 C C . TYR D 1 70 ? 112.207 128.399 128.490 1.00 28.78 93 TYR D C 1
ATOM 3198 O O . TYR D 1 70 ? 111.277 127.597 128.361 1.00 28.78 93 TYR D O 1
ATOM 3207 N N . SER D 1 71 ? 113.465 128.011 128.708 1.00 28.78 94 SER D N 1
ATOM 3208 C CA . SER D 1 71 ? 113.831 126.601 128.778 1.00 28.78 94 SER D CA 1
ATOM 3209 C C . SER D 1 71 ? 113.463 125.998 130.129 1.00 28.78 94 SER D C 1
ATOM 3210 O O . SER D 1 71 ? 112.752 124.991 130.197 1.00 28.78 94 SER D O 1
ATOM 3213 N N . THR D 1 72 ? 113.944 126.600 131.217 1.00 28.78 95 THR D N 1
ATOM 3214 C CA . THR D 1 72 ? 113.614 126.099 132.545 1.00 28.78 95 THR D CA 1
ATOM 3215 C C . THR D 1 72 ? 112.151 126.314 132.896 1.00 28.78 95 THR D C 1
ATOM 3216 O O . THR D 1 72 ? 111.612 125.572 133.723 1.00 28.78 95 THR D O 1
ATOM 3220 N N . GLY D 1 73 ? 111.500 127.304 132.293 1.00 28.78 96 GLY D N 1
ATOM 3221 C CA . GLY D 1 73 ? 110.094 127.553 132.537 1.00 28.78 96 GLY D CA 1
ATOM 3222 C C . GLY D 1 73 ? 109.774 127.851 133.985 1.00 28.78 96 GLY D C 1
ATOM 3223 O O . GLY D 1 73 ? 109.048 127.092 134.633 1.00 28.78 96 GLY D O 1
ATOM 3224 N N . GLN D 1 74 ? 110.311 128.949 134.508 1.00 28.78 97 GLN D N 1
ATOM 3225 C CA . GLN D 1 74 ? 110.098 129.346 135.890 1.00 28.78 97 GLN D CA 1
ATOM 3226 C C . GLN D 1 74 ? 109.581 130.777 135.934 1.00 28.78 97 GLN D C 1
ATOM 3227 O O . GLN D 1 74 ? 109.573 131.490 134.928 1.00 28.78 97 GLN D O 1
ATOM 3233 N N . SER D 1 75 ? 109.153 131.193 137.123 1.00 28.78 98 SER D N 1
ATOM 3234 C CA . SER D 1 75 ? 108.521 132.494 137.290 1.00 28.78 98 SER D CA 1
ATOM 3235 C C . SER D 1 75 ? 109.502 133.622 136.997 1.00 28.78 98 SER D C 1
ATOM 3236 O O . SER D 1 75 ? 110.674 133.564 137.379 1.00 28.78 98 SER D O 1
ATOM 3239 N N . VAL D 1 76 ? 109.013 134.654 136.312 1.00 28.78 99 VAL D N 1
ATOM 3240 C CA . VAL D 1 76 ? 109.789 135.836 135.970 1.00 28.78 99 VAL D CA 1
ATOM 3241 C C . VAL D 1 76 ? 108.915 137.069 136.167 1.00 28.78 99 VAL D C 1
ATOM 3242 O O . VAL D 1 76 ? 107.745 136.980 136.544 1.00 28.78 99 VAL D O 1
ATOM 3246 N N . ARG D 1 77 ? 109.505 138.231 135.908 1.00 28.78 100 ARG D N 1
ATOM 3247 C CA . ARG D 1 77 ? 108.786 139.500 135.896 1.00 28.78 100 ARG D CA 1
ATOM 3248 C C . ARG D 1 77 ? 109.422 140.352 134.814 1.00 28.78 100 ARG D C 1
ATOM 3249 O O . ARG D 1 77 ? 110.628 140.610 134.867 1.00 28.78 100 ARG D O 1
ATOM 3257 N N . ILE D 1 78 ? 108.636 140.766 133.825 1.00 28.78 101 ILE D N 1
ATOM 3258 C CA . ILE D 1 78 ? 109.153 141.508 132.682 1.00 28.78 101 ILE D CA 1
ATOM 3259 C C . ILE D 1 78 ? 108.757 142.971 132.820 1.00 28.78 101 ILE D C 1
ATOM 3260 O O . ILE D 1 78 ? 107.660 143.289 133.289 1.00 28.78 101 ILE D O 1
ATOM 3265 N N . HIS D 1 79 ? 109.673 143.857 132.448 1.00 28.78 102 HIS D N 1
ATOM 3266 C CA . HIS D 1 79 ? 109.410 145.286 132.366 1.00 28.78 102 HIS D CA 1
ATOM 3267 C C . HIS D 1 79 ? 109.438 145.688 130.901 1.00 28.78 102 HIS D C 1
ATOM 3268 O O . HIS D 1 79 ? 110.335 145.272 130.160 1.00 28.78 102 HIS D O 1
ATOM 3275 N N . VAL D 1 80 ? 108.457 146.485 130.481 1.00 28.78 103 VAL D N 1
ATOM 3276 C CA . VAL D 1 80 ? 108.315 146.882 129.089 1.00 28.78 103 VAL D CA 1
ATOM 3277 C C . VAL D 1 80 ? 108.070 148.383 129.019 1.00 28.78 103 VAL D C 1
ATOM 3278 O O . VAL D 1 80 ? 107.779 149.039 130.019 1.00 28.78 103 VAL D O 1
ATOM 3282 N N . GLN D 1 81 ? 108.199 148.919 127.808 1.00 28.78 104 GLN D N 1
ATOM 3283 C CA . GLN D 1 81 ? 107.882 150.312 127.507 1.00 28.78 104 GLN D CA 1
ATOM 3284 C C . GLN D 1 81 ? 106.918 150.315 126.330 1.00 28.78 104 GLN D C 1
ATOM 3285 O O . GLN D 1 81 ? 107.295 149.950 125.213 1.00 28.78 104 GLN D O 1
ATOM 3291 N N . LYS D 1 82 ? 105.680 150.727 126.576 1.00 29.63 105 LYS D N 1
ATOM 3292 C CA . LYS D 1 82 ? 104.634 150.598 125.578 1.00 29.63 105 LYS D CA 1
ATOM 3293 C C . LYS D 1 82 ? 104.728 151.706 124.532 1.00 29.63 105 LYS D C 1
ATOM 3294 O O . LYS D 1 82 ? 105.447 152.696 124.689 1.00 29.63 105 LYS D O 1
ATOM 3300 N N . ASN D 1 83 ? 103.977 151.515 123.444 1.00 34.26 106 ASN D N 1
ATOM 3301 C CA . ASN D 1 83 ? 103.815 152.501 122.376 1.00 34.26 106 ASN D CA 1
ATOM 3302 C C . ASN D 1 83 ? 105.145 152.814 121.683 1.00 34.26 106 ASN D C 1
ATOM 3303 O O . ASN D 1 83 ? 105.623 153.949 121.670 1.00 34.26 106 ASN D O 1
ATOM 3308 N N . ILE D 1 84 ? 105.736 151.771 121.096 1.00 31.84 107 ILE D N 1
ATOM 3309 C CA . ILE D 1 84 ? 106.922 151.897 120.260 1.00 31.84 107 ILE D CA 1
ATOM 3310 C C . ILE D 1 84 ? 106.658 151.168 118.948 1.00 31.84 107 ILE D C 1
ATOM 3311 O O . ILE D 1 84 ? 105.766 150.321 118.852 1.00 31.84 107 ILE D O 1
ATOM 3316 N N . TRP D 1 85 ? 107.451 151.508 117.930 1.00 34.07 108 TRP D N 1
ATOM 3317 C CA . TRP D 1 85 ? 107.406 150.859 116.617 1.00 34.07 108 TRP D CA 1
ATOM 3318 C C . TRP D 1 85 ? 106.022 151.007 115.976 1.00 34.07 108 TRP D C 1
ATOM 3319 O O . TRP D 1 85 ? 105.253 150.058 115.827 1.00 34.07 108 TRP D O 1
ATOM 3330 N N . THR D 1 86 ? 105.733 152.258 115.611 1.00 38.78 109 THR D N 1
ATOM 3331 C CA . THR D 1 86 ? 104.469 152.646 114.992 1.00 38.78 109 THR D CA 1
ATOM 3332 C C . THR D 1 86 ? 104.146 151.855 113.723 1.00 38.78 109 THR D C 1
ATOM 3333 O O . THR D 1 86 ? 103.057 152.040 113.168 1.00 38.78 109 THR D O 1
ATOM 3337 N N . TYR D 1 87 ? 105.061 151.014 113.243 1.00 41.11 110 TYR D N 1
ATOM 3338 C CA . TYR D 1 87 ? 104.800 150.174 112.081 1.00 41.11 110 TYR D CA 1
ATOM 3339 C C . TYR D 1 87 ? 103.456 149.460 112.236 1.00 41.11 110 TYR D C 1
ATOM 3340 O O . TYR D 1 87 ? 103.234 148.783 113.249 1.00 41.11 110 TYR D O 1
ATOM 3349 N N . PRO D 1 88 ? 102.547 149.583 111.263 1.00 40.21 111 PRO D N 1
ATOM 3350 C CA . PRO D 1 88 ? 101.171 149.099 111.461 1.00 40.21 111 PRO D CA 1
ATOM 3351 C C . PRO D 1 88 ? 101.058 147.595 111.653 1.00 40.21 111 PRO D C 1
ATOM 3352 O O . PRO D 1 88 ? 100.498 147.134 112.653 1.00 40.21 111 PRO D O 1
ATOM 3356 N N . LEU D 1 89 ? 101.587 146.822 110.700 1.00 37.68 112 LEU D N 1
ATOM 3357 C CA . LEU D 1 89 ? 101.360 145.380 110.711 1.00 37.68 112 LEU D CA 1
ATOM 3358 C C . LEU D 1 89 ? 102.145 144.689 111.818 1.00 37.68 112 LEU D C 1
ATOM 3359 O O . LEU D 1 89 ? 101.705 143.655 112.332 1.00 37.68 112 LEU D O 1
ATOM 3364 N N . PHE D 1 90 ? 103.300 145.241 112.191 1.00 35.01 113 PHE D N 1
ATOM 3365 C CA . PHE D 1 90 ? 104.105 144.649 113.254 1.00 35.01 113 PHE D CA 1
ATOM 3366 C C . PHE D 1 90 ? 103.335 144.611 114.569 1.00 35.01 113 PHE D C 1
ATOM 3367 O O . PHE D 1 90 ? 103.280 143.573 115.239 1.00 35.01 113 PHE D O 1
ATOM 3375 N N . VAL D 1 91 ? 102.725 145.736 114.950 1.00 35.47 114 VAL D N 1
ATOM 3376 C CA . VAL D 1 91 ? 101.982 145.799 116.208 1.00 35.47 114 VAL D CA 1
ATOM 3377 C C . VAL D 1 91 ? 100.796 144.844 116.183 1.00 35.47 114 VAL D C 1
ATOM 3378 O O . VAL D 1 91 ? 100.463 144.220 117.197 1.00 35.47 114 VAL D O 1
ATOM 3382 N N . ASN D 1 92 ? 100.135 144.721 115.030 1.00 37.20 115 ASN D N 1
ATOM 3383 C CA . ASN D 1 92 ? 99.019 143.790 114.909 1.00 37.20 115 ASN D CA 1
ATOM 3384 C C . ASN D 1 92 ? 99.459 142.343 115.068 1.00 37.20 115 ASN D C 1
ATOM 3385 O O . ASN D 1 92 ? 98.634 141.491 115.413 1.00 37.20 115 ASN D O 1
ATOM 3390 N N . THR D 1 93 ? 100.737 142.048 114.830 1.00 35.09 116 THR D N 1
ATOM 3391 C CA . THR D 1 93 ? 101.216 140.677 114.949 1.00 35.09 116 THR D CA 1
ATOM 3392 C C . THR D 1 93 ? 101.599 140.337 116.386 1.00 35.09 116 THR D C 1
ATOM 3393 O O . THR D 1 93 ? 101.144 139.325 116.928 1.00 35.09 116 THR D O 1
ATOM 3397 N N . PHE D 1 94 ? 102.430 141.166 117.024 1.00 31.31 117 PHE D N 1
ATOM 3398 C CA . PHE D 1 94 ? 102.918 140.865 118.366 1.00 31.31 117 PHE D CA 1
ATOM 3399 C C . PHE D 1 94 ? 102.390 141.840 119.410 1.00 31.31 117 PHE D C 1
ATOM 3400 O O . PHE D 1 94 ? 101.597 141.448 120.270 1.00 31.31 117 PHE D O 1
ATOM 3408 N N . SER D 1 95 ? 102.777 143.118 119.336 1.00 30.37 118 SER D N 1
ATOM 3409 C CA . SER D 1 95 ? 102.477 144.109 120.369 1.00 30.37 118 SER D CA 1
ATOM 3410 C C . SER D 1 95 ? 103.103 145.458 120.037 1.00 30.37 118 SER D C 1
ATOM 3411 O O . SER D 1 95 ? 103.832 145.588 119.050 1.00 30.37 118 SER D O 1
ATOM 3414 N N . ALA D 1 96 ? 102.830 146.460 120.869 1.00 29.49 119 ALA D N 1
ATOM 3415 C CA . ALA D 1 96 ? 103.521 147.745 120.832 1.00 29.49 119 ALA D CA 1
ATOM 3416 C C . ALA D 1 96 ? 104.420 147.919 122.052 1.00 29.49 119 ALA D C 1
ATOM 3417 O O . ALA D 1 96 ? 104.550 149.015 122.597 1.00 29.49 119 ALA D O 1
ATOM 3419 N N . ASN D 1 97 ? 105.049 146.833 122.497 1.00 28.78 120 ASN D N 1
ATOM 3420 C CA . ASN D 1 97 ? 105.907 146.835 123.671 1.00 28.78 120 ASN D CA 1
ATOM 3421 C C . ASN D 1 97 ? 107.342 146.513 123.280 1.00 28.78 120 ASN D C 1
ATOM 3422 O O . ASN D 1 97 ? 107.614 145.999 122.194 1.00 28.78 120 ASN D O 1
ATOM 3427 N N . ALA D 1 98 ? 108.261 146.820 124.191 1.00 28.78 121 ALA D N 1
ATOM 3428 C CA . ALA D 1 98 ? 109.674 146.507 124.035 1.00 28.78 121 ALA D CA 1
ATOM 3429 C C . ALA D 1 98 ? 110.192 145.933 125.342 1.00 28.78 121 ALA D C 1
ATOM 3430 O O . ALA D 1 98 ? 109.990 146.528 126.404 1.00 28.78 121 ALA D O 1
ATOM 3432 N N . LEU D 1 99 ? 110.853 144.782 125.268 1.00 28.78 122 LEU D N 1
ATOM 3433 C CA . LEU D 1 99 ? 111.379 144.139 126.465 1.00 28.78 122 LEU D CA 1
ATOM 3434 C C . LEU D 1 99 ? 112.497 144.990 127.055 1.00 28.78 122 LEU D C 1
ATOM 3435 O O . LEU D 1 99 ? 113.474 145.306 126.368 1.00 28.78 122 LEU D O 1
ATOM 3440 N N . VAL D 1 100 ? 112.356 145.361 128.327 1.00 28.78 123 VAL D N 1
ATOM 3441 C CA . VAL D 1 100 ? 113.299 146.273 128.965 1.00 28.78 123 VAL D CA 1
ATOM 3442 C C . VAL D 1 100 ? 114.023 145.576 130.112 1.00 28.78 123 VAL D C 1
ATOM 3443 O O . VAL D 1 100 ? 115.194 145.865 130.383 1.00 28.78 123 VAL D O 1
ATOM 3447 N N . GLY D 1 101 ? 113.355 144.633 130.772 1.00 28.78 124 GLY D N 1
ATOM 3448 C CA . GLY D 1 101 ? 113.954 143.967 131.913 1.00 28.78 124 GLY D CA 1
ATOM 3449 C C . GLY D 1 101 ? 113.381 142.584 132.128 1.00 28.78 124 GLY D C 1
ATOM 3450 O O . GLY D 1 101 ? 112.296 142.252 131.641 1.00 28.78 124 GLY D O 1
ATOM 3451 N N . LEU D 1 102 ? 114.131 141.777 132.878 1.00 28.78 125 LEU D N 1
ATOM 3452 C CA . LEU D 1 102 ? 113.746 140.398 133.174 1.00 28.78 125 LEU D CA 1
ATOM 3453 C C . LEU D 1 102 ? 114.299 140.039 134.545 1.00 28.78 125 LEU D C 1
ATOM 3454 O O . LEU D 1 102 ? 115.500 139.789 134.679 1.00 28.78 125 LEU D O 1
ATOM 3459 N N . SER D 1 103 ? 113.435 139.998 135.548 1.00 28.78 126 SER D N 1
ATOM 3460 C CA . SER D 1 103 ? 113.837 139.654 136.900 1.00 28.78 126 SER D CA 1
ATOM 3461 C C . SER D 1 103 ? 113.390 138.240 137.239 1.00 28.78 126 SER D C 1
ATOM 3462 O O . SER D 1 103 ? 112.385 137.748 136.722 1.00 28.78 126 SER D O 1
ATOM 3465 N N . SER D 1 104 ? 114.147 137.587 138.114 1.00 28.78 127 SER D N 1
ATOM 3466 C CA . SER D 1 104 ? 113.842 136.227 138.539 1.00 28.78 127 SER D CA 1
ATOM 3467 C C . SER D 1 104 ? 112.962 136.275 139.781 1.00 28.78 127 SER D C 1
ATOM 3468 O O . SER D 1 104 ? 113.366 136.822 140.811 1.00 28.78 127 SER D O 1
ATOM 3471 N N . CYS D 1 105 ? 111.764 135.705 139.681 1.00 32.50 128 CYS D N 1
ATOM 3472 C CA . CYS D 1 105 ? 110.793 135.750 140.765 1.00 32.50 128 CYS D CA 1
ATOM 3473 C C . CYS D 1 105 ? 110.927 134.515 141.645 1.00 32.50 128 CYS D C 1
ATOM 3474 O O . CYS D 1 105 ? 111.048 133.394 141.142 1.00 32.50 128 CYS D O 1
ATOM 3477 N N . SER D 1 106 ? 110.907 134.727 142.957 1.00 37.64 129 SER D N 1
ATOM 3478 C CA . SER D 1 106 ? 110.934 133.634 143.914 1.00 37.64 129 SER D CA 1
ATOM 3479 C C . SER D 1 106 ? 109.505 133.167 144.183 1.00 37.64 129 SER D C 1
ATOM 3480 O O . SER D 1 106 ? 108.565 133.533 143.473 1.00 37.64 129 SER D O 1
ATOM 3483 N N . ALA D 1 107 ? 109.330 132.341 145.215 1.00 42.52 130 ALA D N 1
ATOM 3484 C CA . ALA D 1 107 ? 107.999 131.838 145.541 1.00 42.52 130 ALA D CA 1
ATOM 3485 C C . ALA D 1 107 ? 107.080 132.964 145.999 1.00 42.52 130 ALA D C 1
ATOM 3486 O O . ALA D 1 107 ? 105.951 133.095 145.511 1.00 42.52 130 ALA D O 1
ATOM 3488 N N . THR D 1 108 ? 107.549 133.792 146.932 1.00 43.52 131 THR D N 1
ATOM 3489 C CA . THR D 1 108 ? 106.723 134.852 147.502 1.00 43.52 131 THR D CA 1
ATOM 3490 C C . THR D 1 108 ? 106.912 136.180 146.773 1.00 43.52 131 THR D C 1
ATOM 3491 O O . THR D 1 108 ? 105.953 136.744 146.238 1.00 43.52 131 THR D O 1
ATOM 3495 N N . GLN D 1 109 ? 108.144 136.690 146.743 1.00 40.09 132 GLN D N 1
ATOM 3496 C CA . GLN D 1 109 ? 108.431 137.996 146.171 1.00 40.09 132 GLN D CA 1
ATOM 3497 C C . GLN D 1 109 ? 109.531 137.880 145.127 1.00 40.09 132 GLN D C 1
ATOM 3498 O O . GLN D 1 109 ? 110.427 137.038 145.233 1.00 40.09 132 GLN D O 1
ATOM 3504 N N . CYS D 1 110 ? 109.454 138.739 144.116 1.00 36.90 133 CYS D N 1
ATOM 3505 C CA . CYS D 1 110 ? 110.419 138.739 143.025 1.00 36.90 133 CYS D CA 1
ATOM 3506 C C . CYS D 1 110 ? 111.685 139.473 143.460 1.00 36.90 133 CYS D C 1
ATOM 3507 O O . CYS D 1 110 ? 111.872 139.802 144.635 1.00 36.90 133 CYS D O 1
ATOM 3510 N N . PHE D 1 111 ? 112.579 139.741 142.509 1.00 28.78 134 PHE D N 1
ATOM 3511 C CA . PHE D 1 111 ? 113.859 140.396 142.792 1.00 28.78 134 PHE D CA 1
ATOM 3512 C C . PHE D 1 111 ? 114.113 141.409 141.680 1.00 28.78 134 PHE D C 1
ATOM 3513 O O . PHE D 1 111 ? 114.684 141.073 140.641 1.00 28.78 134 PHE D O 1
ATOM 3521 N N . GLY D 1 112 ? 113.687 142.649 141.903 1.00 29.07 135 GLY D N 1
ATOM 3522 C CA . GLY D 1 112 ? 113.875 143.694 140.927 1.00 29.07 135 GLY D CA 1
ATOM 3523 C C . GLY D 1 112 ? 113.105 144.951 141.264 1.00 29.07 135 GLY D C 1
ATOM 3524 O O . GLY D 1 112 ? 112.440 145.039 142.299 1.00 29.07 135 GLY D O 1
ATOM 3525 N N . PRO D 1 113 ? 113.196 145.961 140.398 1.00 28.78 136 PRO D N 1
ATOM 3526 C CA . PRO D 1 113 ? 112.448 147.205 140.631 1.00 28.78 136 PRO D CA 1
ATOM 3527 C C . PRO D 1 113 ? 110.947 146.957 140.611 1.00 28.78 136 PRO D C 1
ATOM 3528 O O . PRO D 1 113 ? 110.382 146.527 139.604 1.00 28.78 136 PRO D O 1
ATOM 3532 N N . LYS D 1 114 ? 110.304 147.230 141.743 1.00 32.12 137 LYS D N 1
ATOM 3533 C CA . LYS D 1 114 ? 108.872 147.000 141.896 1.00 32.12 137 LYS D CA 1
ATOM 3534 C C . LYS D 1 114 ? 108.081 148.032 141.100 1.00 32.12 137 LYS D C 1
ATOM 3535 O O . LYS D 1 114 ? 107.174 148.675 141.629 1.00 32.12 137 LYS D O 1
ATOM 3541 N N . GLU E 1 1 ? 144.279 146.830 141.235 1.00 31.78 24 GLU E N 1
ATOM 3542 C CA . GLU E 1 1 ? 143.223 146.216 142.029 1.00 31.78 24 GLU E CA 1
ATOM 3543 C C . GLU E 1 1 ? 143.287 144.697 141.935 1.00 31.78 24 GLU E C 1
ATOM 3544 O O . GLU E 1 1 ? 143.927 144.149 141.040 1.00 31.78 24 GLU E O 1
ATOM 3550 N N . TRP E 1 2 ? 142.621 144.022 142.868 1.00 33.52 25 TRP E N 1
ATOM 3551 C CA . TRP E 1 2 ? 142.622 142.569 142.918 1.00 33.52 25 TRP E CA 1
ATOM 3552 C C . TRP E 1 2 ? 141.320 142.107 143.553 1.00 33.52 25 TRP E C 1
ATOM 3553 O O . TRP E 1 2 ? 140.563 142.899 144.116 1.00 33.52 25 TRP E O 1
ATOM 3564 N N . THR E 1 3 ? 141.067 140.804 143.460 1.00 30.98 26 THR E N 1
ATOM 3565 C CA . THR E 1 3 ? 139.883 140.216 144.072 1.00 30.98 26 THR E CA 1
ATOM 3566 C C . THR E 1 3 ? 140.111 139.838 145.528 1.00 30.98 26 THR E C 1
ATOM 3567 O O . THR E 1 3 ? 139.156 139.819 146.314 1.00 30.98 26 THR E O 1
ATOM 3571 N N . GLY E 1 4 ? 141.353 139.557 145.910 1.00 34.64 27 GLY E N 1
ATOM 3572 C CA . GLY E 1 4 ? 141.646 139.155 147.270 1.00 34.64 27 GLY E CA 1
ATOM 3573 C C . GLY E 1 4 ? 142.304 140.228 148.112 1.00 34.64 27 GLY E C 1
ATOM 3574 O O . GLY E 1 4 ? 143.016 139.917 149.071 1.00 34.64 27 GLY E O 1
ATOM 3575 N N . ASP E 1 5 ? 142.083 141.491 147.764 1.00 36.42 28 ASP E N 1
ATOM 3576 C CA . ASP E 1 5 ? 142.590 142.586 148.575 1.00 36.42 28 ASP E CA 1
ATOM 3577 C C . ASP E 1 5 ? 141.888 142.615 149.927 1.00 36.42 28 ASP E C 1
ATOM 3578 O O . ASP E 1 5 ? 140.760 142.140 150.078 1.00 36.42 28 ASP E O 1
ATOM 3583 N N . ASN E 1 6 ? 142.574 143.182 150.922 1.00 40.85 29 ASN E N 1
ATOM 3584 C CA . ASN E 1 6 ? 141.957 143.341 152.234 1.00 40.85 29 ASN E CA 1
ATOM 3585 C C . ASN E 1 6 ? 140.827 144.362 152.197 1.00 40.85 29 ASN E C 1
ATOM 3586 O O . ASN E 1 6 ? 139.900 144.288 153.009 1.00 40.85 29 ASN E O 1
ATOM 3591 N N . THR E 1 7 ? 140.890 145.314 151.263 1.00 39.25 30 THR E N 1
ATOM 3592 C CA . THR E 1 7 ? 139.813 146.287 151.125 1.00 39.25 30 THR E CA 1
ATOM 3593 C C . THR E 1 7 ? 138.519 145.619 150.676 1.00 39.25 30 THR E C 1
ATOM 3594 O O . THR E 1 7 ? 137.435 145.962 151.163 1.00 39.25 30 THR E O 1
ATOM 3598 N N . ASN E 1 8 ? 138.610 144.667 149.752 1.00 36.41 31 ASN E N 1
ATOM 3599 C CA . ASN E 1 8 ? 137.439 143.928 149.306 1.00 36.41 31 ASN E CA 1
ATOM 3600 C C . ASN E 1 8 ? 137.039 142.899 150.352 1.00 36.41 31 ASN E C 1
ATOM 3601 O O . ASN E 1 8 ? 137.890 142.230 150.944 1.00 36.41 31 ASN E O 1
ATOM 3606 N N . ALA E 1 9 ? 135.737 142.779 150.582 1.00 34.65 32 ALA E N 1
ATOM 3607 C CA . ALA E 1 9 ? 135.217 141.815 151.536 1.00 34.65 32 ALA E CA 1
ATOM 3608 C C . ALA E 1 9 ? 134.916 140.491 150.842 1.00 34.65 32 ALA E C 1
ATOM 3609 O O . ALA E 1 9 ? 134.958 140.378 149.615 1.00 34.65 32 ALA E O 1
ATOM 3611 N N . TYR E 1 10 ? 134.615 139.474 151.645 1.00 37.02 33 TYR E N 1
ATOM 3612 C CA . TYR E 1 10 ? 134.241 138.173 151.109 1.00 37.02 33 TYR E CA 1
ATOM 3613 C C . TYR E 1 10 ? 133.209 137.528 152.021 1.00 37.02 33 TYR E C 1
ATOM 3614 O O . TYR E 1 10 ? 133.262 137.687 153.242 1.00 37.02 33 TYR E O 1
ATOM 3623 N N . TYR E 1 11 ? 132.276 136.802 151.413 1.00 35.71 34 TYR E N 1
ATOM 3624 C CA . TYR E 1 11 ? 131.233 136.083 152.130 1.00 35.71 34 TYR E CA 1
ATOM 3625 C C . TYR E 1 11 ? 131.257 134.633 151.677 1.00 35.71 34 TYR E C 1
ATOM 3626 O O . TYR E 1 11 ? 131.197 134.357 150.475 1.00 35.71 34 TYR E O 1
ATOM 3635 N N . SER E 1 12 ? 131.342 133.714 152.632 1.00 37.73 35 SER E N 1
ATOM 3636 C CA . SER E 1 12 ? 131.500 132.298 152.344 1.00 37.73 35 SER E CA 1
ATOM 3637 C C . SER E 1 12 ? 130.166 131.565 152.439 1.00 37.73 35 SER E C 1
ATOM 3638 O O . SER E 1 12 ? 129.216 132.028 153.075 1.00 37.73 35 SER E O 1
ATOM 3641 N N . ASP E 1 13 ? 130.114 130.402 151.784 1.00 38.98 36 ASP E N 1
ATOM 3642 C CA . ASP E 1 13 ? 128.922 129.552 151.745 1.00 38.98 36 ASP E CA 1
ATOM 3643 C C . ASP E 1 13 ? 127.720 130.309 151.182 1.00 38.98 36 ASP E C 1
ATOM 3644 O O . ASP E 1 13 ? 126.617 130.269 151.731 1.00 38.98 36 ASP E O 1
ATOM 3649 N N . GLU E 1 14 ? 127.939 131.000 150.067 1.00 34.51 37 GLU E N 1
ATOM 3650 C CA . GLU E 1 14 ? 126.912 131.820 149.439 1.00 34.51 37 GLU E CA 1
ATOM 3651 C C . GLU E 1 14 ? 126.326 131.076 148.246 1.00 34.51 37 GLU E C 1
ATOM 3652 O O . GLU E 1 14 ? 127.046 130.755 147.296 1.00 34.51 37 GLU E O 1
ATOM 3658 N N . VAL E 1 15 ? 125.026 130.810 148.300 1.00 31.37 38 VAL E N 1
ATOM 3659 C CA . VAL E 1 15 ? 124.296 130.181 147.206 1.00 31.37 38 VAL E CA 1
ATOM 3660 C C . VAL E 1 15 ? 123.530 131.268 146.466 1.00 31.37 38 VAL E C 1
ATOM 3661 O O . VAL E 1 15 ? 122.699 131.963 147.061 1.00 31.37 38 VAL E O 1
ATOM 3665 N N . ILE E 1 16 ? 123.808 131.420 145.170 1.00 28.78 39 ILE E N 1
ATOM 3666 C CA . ILE E 1 16 ? 123.120 132.426 144.369 1.00 28.78 39 ILE E CA 1
ATOM 3667 C C . ILE E 1 16 ? 121.659 132.032 144.212 1.00 28.78 39 ILE E C 1
ATOM 3668 O O . ILE E 1 16 ? 121.342 130.908 143.803 1.00 28.78 39 ILE E O 1
ATOM 3673 N N . SER E 1 17 ? 120.759 132.958 144.539 1.00 28.78 40 SER E N 1
ATOM 3674 C CA . SER E 1 17 ? 119.334 132.664 144.586 1.00 28.78 40 SER E CA 1
ATOM 3675 C C . SER E 1 17 ? 118.512 133.382 143.531 1.00 28.78 40 SER E C 1
ATOM 3676 O O . SER E 1 17 ? 117.477 132.855 143.119 1.00 28.78 40 SER E O 1
ATOM 3679 N N . GLU E 1 18 ? 118.929 134.566 143.084 1.00 28.78 41 GLU E N 1
ATOM 3680 C CA . GLU E 1 18 ? 118.152 135.339 142.126 1.00 28.78 41 GLU E CA 1
ATOM 3681 C C . GLU E 1 18 ? 119.074 135.878 141.041 1.00 28.78 41 GLU E C 1
ATOM 3682 O O . GLU E 1 18 ? 120.290 135.673 141.068 1.00 28.78 41 GLU E O 1
ATOM 3688 N N . LEU E 1 19 ? 118.477 136.575 140.078 1.00 28.78 42 LEU E N 1
ATOM 3689 C CA . LEU E 1 19 ? 119.182 137.104 138.920 1.00 28.78 42 LEU E CA 1
ATOM 3690 C C . LEU E 1 19 ? 118.284 138.133 138.248 1.00 28.78 42 LEU E C 1
ATOM 3691 O O . LEU E 1 19 ? 117.067 137.951 138.195 1.00 28.78 42 LEU E O 1
ATOM 3696 N N . HIS E 1 20 ? 118.882 139.206 137.736 1.00 28.78 43 HIS E N 1
ATOM 3697 C CA . HIS E 1 20 ? 118.104 140.277 137.117 1.00 28.78 43 HIS E CA 1
ATOM 3698 C C . HIS E 1 20 ? 118.986 141.009 136.117 1.00 28.78 43 HIS E C 1
ATOM 3699 O O . HIS E 1 20 ? 119.953 141.663 136.512 1.00 28.78 43 HIS E O 1
ATOM 3706 N N . VAL E 1 21 ? 118.643 140.917 134.835 1.00 28.78 44 VAL E N 1
ATOM 3707 C CA . VAL E 1 21 ? 119.393 141.560 133.762 1.00 28.78 44 VAL E CA 1
ATOM 3708 C C . VAL E 1 21 ? 118.528 142.675 133.189 1.00 28.78 44 VAL E C 1
ATOM 3709 O O . VAL E 1 21 ? 117.484 142.411 132.580 1.00 28.78 44 VAL E O 1
ATOM 3713 N N . GLY E 1 22 ? 118.962 143.919 133.373 1.00 28.78 45 GLY E N 1
ATOM 3714 C CA . GLY E 1 22 ? 118.277 145.084 132.864 1.00 28.78 45 GLY E CA 1
ATOM 3715 C C . GLY E 1 22 ? 119.223 145.982 132.088 1.00 28.78 45 GLY E C 1
ATOM 3716 O O . GLY E 1 22 ? 120.180 145.523 131.463 1.00 28.78 45 GLY E O 1
ATOM 3717 N N . GLN E 1 23 ? 118.939 147.282 132.137 1.00 28.78 46 GLN E N 1
ATOM 3718 C CA . GLN E 1 23 ? 119.772 148.276 131.474 1.00 28.78 46 GLN E CA 1
ATOM 3719 C C . GLN E 1 23 ? 119.592 149.619 132.164 1.00 28.78 46 GLN E C 1
ATOM 3720 O O . GLN E 1 23 ? 118.467 150.016 132.467 1.00 28.78 46 GLN E O 1
ATOM 3726 N N . ILE E 1 24 ? 120.704 150.312 132.403 1.00 28.78 47 ILE E N 1
ATOM 3727 C CA . ILE E 1 24 ? 120.681 151.635 133.016 1.00 28.78 47 ILE E CA 1
ATOM 3728 C C . ILE E 1 24 ? 121.717 152.511 132.325 1.00 28.78 47 ILE E C 1
ATOM 3729 O O . ILE E 1 24 ? 122.885 152.124 132.203 1.00 28.78 47 ILE E O 1
ATOM 3734 N N . ASP E 1 25 ? 121.283 153.680 131.854 1.00 28.78 48 ASP E N 1
ATOM 3735 C CA . ASP E 1 25 ? 122.157 154.669 131.222 1.00 28.78 48 ASP E CA 1
ATOM 3736 C C . ASP E 1 25 ? 122.931 154.062 130.050 1.00 28.78 48 ASP E C 1
ATOM 3737 O O . ASP E 1 25 ? 124.161 154.119 129.983 1.00 28.78 48 ASP E O 1
ATOM 3742 N N . THR E 1 26 ? 122.176 153.479 129.116 1.00 28.78 49 THR E N 1
ATOM 3743 C CA . THR E 1 26 ? 122.723 152.903 127.884 1.00 28.78 49 THR E CA 1
ATOM 3744 C C . THR E 1 26 ? 123.814 151.876 128.171 1.00 28.78 49 THR E C 1
ATOM 3745 O O . THR E 1 26 ? 124.812 151.783 127.457 1.00 28.78 49 THR E O 1
ATOM 3749 N N . SER E 1 27 ? 123.619 151.090 129.232 1.00 28.78 50 SER E N 1
ATOM 3750 C CA . SER E 1 27 ? 124.545 150.029 129.575 1.00 28.78 50 SER E CA 1
ATOM 3751 C C . SER E 1 27 ? 123.779 148.979 130.366 1.00 28.78 50 SER E C 1
ATOM 3752 O O . SER E 1 27 ? 123.132 149.329 131.365 1.00 28.78 50 SER E O 1
ATOM 3755 N N . PRO E 1 28 ? 123.824 147.715 129.958 1.00 28.78 51 PRO E N 1
ATOM 3756 C CA . PRO E 1 28 ? 123.141 146.665 130.719 1.00 28.78 51 PRO E CA 1
ATOM 3757 C C . PRO E 1 28 ? 123.874 146.356 132.016 1.00 28.78 51 PRO E C 1
ATOM 3758 O O . PRO E 1 28 ? 124.998 146.795 132.257 1.00 28.78 51 PRO E O 1
ATOM 3762 N N . TYR E 1 29 ? 123.208 145.579 132.863 1.00 28.78 52 TYR E N 1
ATOM 3763 C CA . TYR E 1 29 ? 123.770 145.204 134.151 1.00 28.78 52 TYR E CA 1
ATOM 3764 C C . TYR E 1 29 ? 123.095 143.925 134.621 1.00 28.78 52 TYR E C 1
ATOM 3765 O O . TYR E 1 29 ? 122.143 143.440 134.008 1.00 28.78 52 TYR E O 1
ATOM 3774 N N . PHE E 1 30 ? 123.608 143.380 135.721 1.00 28.78 53 PHE E N 1
ATOM 3775 C CA . PHE E 1 30 ? 122.991 142.229 136.359 1.00 28.78 53 PHE E CA 1
ATOM 3776 C C . PHE E 1 30 ? 123.294 142.274 137.848 1.00 28.78 53 PHE E C 1
ATOM 3777 O O . PHE E 1 30 ? 124.320 142.811 138.270 1.00 28.78 53 PHE E O 1
ATOM 3785 N N . CYS E 1 31 ? 122.383 141.717 138.640 1.00 28.78 54 CYS E N 1
ATOM 3786 C CA . CYS E 1 31 ? 122.524 141.682 140.087 1.00 28.78 54 CYS E CA 1
ATOM 3787 C C . CYS E 1 31 ? 122.126 140.304 140.588 1.00 28.78 54 CYS E C 1
ATOM 3788 O O . CYS E 1 31 ? 121.114 139.753 140.150 1.00 28.78 54 CYS E O 1
ATOM 3791 N N . ILE E 1 32 ? 122.925 139.749 141.495 1.00 28.78 55 ILE E N 1
ATOM 3792 C CA . ILE E 1 32 ? 122.656 138.443 142.082 1.00 28.78 55 ILE E CA 1
ATOM 3793 C C . ILE E 1 32 ? 122.383 138.622 143.566 1.00 28.78 55 ILE E C 1
ATOM 3794 O O . ILE E 1 32 ? 122.887 139.550 144.206 1.00 28.78 55 ILE E O 1
ATOM 3799 N N . LYS E 1 33 ? 121.567 137.729 144.111 1.00 28.78 56 LYS E N 1
ATOM 3800 C CA . LYS E 1 33 ? 121.231 137.728 145.532 1.00 28.78 56 LYS E CA 1
ATOM 3801 C C . LYS E 1 33 ? 121.685 136.392 146.104 1.00 28.78 56 LYS E C 1
ATOM 3802 O O . LYS E 1 33 ? 120.994 135.379 145.962 1.00 28.78 56 LYS E O 1
ATOM 3808 N N . THR E 1 34 ? 122.852 136.389 146.738 1.00 30.84 57 THR E N 1
ATOM 3809 C CA . THR E 1 34 ? 123.409 135.178 147.318 1.00 30.84 57 THR E CA 1
ATOM 3810 C C . THR E 1 34 ? 122.886 134.984 148.735 1.00 30.84 57 THR E C 1
ATOM 3811 O O . THR E 1 34 ? 122.737 135.945 149.493 1.00 30.84 57 THR E O 1
ATOM 3815 N N . VAL E 1 35 ? 122.602 133.733 149.082 1.00 33.73 58 VAL E N 1
ATOM 3816 C CA . VAL E 1 35 ? 122.051 133.373 150.380 1.00 33.73 58 VAL E CA 1
ATOM 3817 C C . VAL E 1 35 ? 122.927 132.287 150.987 1.00 33.73 58 VAL E C 1
ATOM 3818 O O . VAL E 1 35 ? 123.463 131.438 150.267 1.00 33.73 58 VAL E O 1
ATOM 3822 N N . LYS E 1 36 ? 123.090 132.328 152.309 1.00 40.82 59 LYS E N 1
ATOM 3823 C CA . LYS E 1 36 ? 123.816 131.279 153.009 1.00 40.82 59 LYS E CA 1
ATOM 3824 C C . LYS E 1 36 ? 123.173 129.921 152.754 1.00 40.82 59 LYS E C 1
ATOM 3825 O O . LYS E 1 36 ? 121.950 129.804 152.647 1.00 40.82 59 LYS E O 1
ATOM 3831 N N . ALA E 1 37 ? 124.010 128.891 152.658 1.00 44.05 60 ALA E N 1
ATOM 3832 C CA . ALA E 1 37 ? 123.540 127.527 152.457 1.00 44.05 60 ALA E CA 1
ATOM 3833 C C . ALA E 1 37 ? 123.110 126.850 153.751 1.00 44.05 60 ALA E C 1
ATOM 3834 O O . ALA E 1 37 ? 122.883 125.636 153.751 1.00 44.05 60 ALA E O 1
ATOM 3836 N N . ASN E 1 38 ? 122.985 127.599 154.846 1.00 46.44 61 ASN E N 1
ATOM 3837 C CA . ASN E 1 38 ? 122.639 127.017 156.137 1.00 46.44 61 ASN E CA 1
ATOM 3838 C C . ASN E 1 38 ? 121.373 127.651 156.699 1.00 46.44 61 ASN E C 1
ATOM 3839 O O . ASN E 1 38 ? 120.620 127.005 157.433 1.00 46.44 61 ASN E O 1
ATOM 3844 N N . GLY E 1 39 ? 121.132 128.915 156.357 1.00 48.06 62 GLY E N 1
ATOM 3845 C CA . GLY E 1 39 ? 120.001 129.658 156.875 1.00 48.06 62 GLY E CA 1
ATOM 3846 C C . GLY E 1 39 ? 120.367 130.831 157.756 1.00 48.06 62 GLY E C 1
ATOM 3847 O O . GLY E 1 39 ? 119.466 131.551 158.203 1.00 48.06 62 GLY E O 1
ATOM 3848 N N . SER E 1 40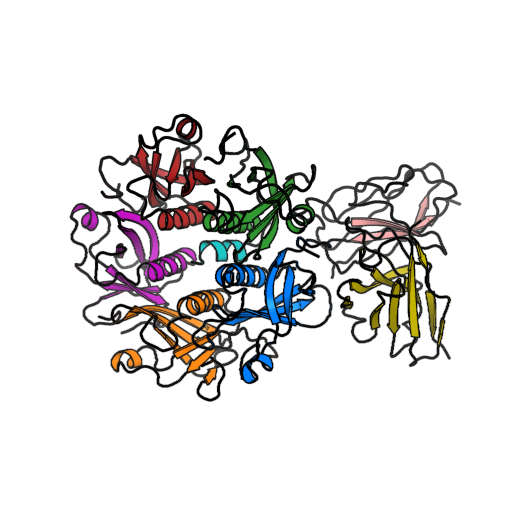 ? 121.652 131.049 158.020 1.00 46.88 63 SER E N 1
ATOM 3849 C CA . SER E 1 40 ? 122.100 132.141 158.868 1.00 46.88 63 SER E CA 1
ATOM 3850 C C . SER E 1 40 ? 122.475 133.359 158.027 1.00 46.88 63 SER E C 1
ATOM 3851 O O . SER E 1 40 ? 122.462 133.330 156.795 1.00 46.88 63 SER E O 1
ATOM 3854 N N . GLY E 1 41 ? 122.809 134.446 158.717 1.00 43.89 64 GLY E N 1
ATOM 3855 C CA . GLY E 1 41 ? 123.250 135.650 158.048 1.00 43.89 64 GLY E CA 1
ATOM 3856 C C . GLY E 1 41 ? 122.141 136.337 157.265 1.00 43.89 64 GLY E C 1
ATOM 3857 O O . GLY E 1 41 ? 120.953 136.041 157.396 1.00 43.89 64 GLY E O 1
ATOM 3858 N N . THR E 1 42 ? 122.570 137.280 156.429 1.00 40.31 65 THR E N 1
ATOM 3859 C CA . THR E 1 42 ? 121.683 138.084 155.605 1.00 40.31 65 THR E CA 1
ATOM 3860 C C . THR E 1 42 ? 122.036 137.924 154.131 1.00 40.31 65 THR E C 1
ATOM 3861 O O . THR E 1 42 ? 123.209 137.746 153.786 1.00 40.31 65 THR E O 1
ATOM 3865 N N . PRO E 1 43 ? 121.047 137.978 153.241 1.00 36.13 66 PRO E N 1
ATOM 3866 C CA . PRO E 1 43 ? 121.345 137.911 151.803 1.00 36.13 66 PRO E CA 1
ATOM 3867 C C . PRO E 1 43 ? 122.020 139.191 151.334 1.00 36.13 66 PRO E C 1
ATOM 3868 O O . PRO E 1 43 ? 121.537 140.294 151.595 1.00 36.13 66 PRO E O 1
ATOM 3872 N N . VAL E 1 44 ? 123.142 139.037 150.638 1.00 31.93 67 VAL E N 1
ATOM 3873 C CA . VAL E 1 44 ? 123.915 140.166 150.135 1.00 31.93 67 VAL E CA 1
ATOM 3874 C C . VAL E 1 44 ? 123.760 140.235 148.622 1.00 31.93 67 VAL E C 1
ATOM 3875 O O . VAL E 1 44 ? 123.711 139.205 147.940 1.00 31.93 67 VAL E O 1
ATOM 3879 N N . VAL E 1 45 ? 123.656 141.456 148.102 1.00 28.78 68 VAL E N 1
ATOM 3880 C CA . VAL E 1 45 ? 123.469 141.708 146.678 1.00 28.78 68 VAL E CA 1
ATOM 3881 C C . VAL E 1 45 ? 124.748 142.313 146.120 1.00 28.78 68 VAL E C 1
ATOM 3882 O O . VAL E 1 45 ? 125.421 143.100 146.795 1.00 28.78 68 VAL E O 1
ATOM 3886 N N . ALA E 1 46 ? 125.083 141.945 144.884 1.00 28.78 69 ALA E N 1
ATOM 3887 C CA . ALA E 1 46 ? 126.312 142.425 144.259 1.00 28.78 69 ALA E CA 1
ATOM 3888 C C . ALA E 1 46 ? 126.037 142.621 142.771 1.00 28.78 69 ALA E C 1
ATOM 3889 O O . ALA E 1 46 ? 126.095 141.663 141.996 1.00 28.78 69 ALA E O 1
ATOM 3891 N N . CYS E 1 47 ? 125.748 143.859 142.384 1.00 28.78 70 CYS E N 1
ATOM 3892 C CA . CYS E 1 47 ? 125.482 144.174 140.993 1.00 28.78 70 CYS E CA 1
ATOM 3893 C C . CYS E 1 47 ? 126.787 144.292 140.212 1.00 28.78 70 CYS E C 1
ATOM 3894 O O . CYS E 1 47 ? 127.885 144.252 140.771 1.00 28.78 70 CYS E O 1
ATOM 3897 N N . ALA E 1 48 ? 126.656 144.426 138.892 1.00 28.78 71 ALA E N 1
ATOM 3898 C CA . ALA E 1 48 ? 127.817 144.656 138.034 1.00 28.78 71 ALA E CA 1
ATOM 3899 C C . ALA E 1 48 ? 127.318 145.342 136.763 1.00 28.78 71 ALA E C 1
ATOM 3900 O O . ALA E 1 48 ? 126.774 144.680 135.878 1.00 28.78 71 ALA E O 1
ATOM 3902 N N . VAL E 1 49 ? 127.509 146.655 136.688 1.00 28.78 72 VAL E N 1
ATOM 3903 C CA . VAL E 1 49 ? 127.130 147.412 135.501 1.00 28.78 72 VAL E CA 1
ATOM 3904 C C . VAL E 1 49 ? 128.172 147.189 134.415 1.00 28.78 72 VAL E C 1
ATOM 3905 O O . VAL E 1 49 ? 129.349 146.943 134.697 1.00 28.78 72 VAL E O 1
ATOM 3909 N N . SER E 1 50 ? 127.731 147.263 133.156 1.00 28.78 73 SER E N 1
ATOM 3910 C CA . SER E 1 50 ? 128.594 146.899 132.035 1.00 28.78 73 SER E CA 1
ATOM 3911 C C . SER E 1 50 ? 129.853 147.754 132.003 1.00 28.78 73 SER E C 1
ATOM 3912 O O . SER E 1 50 ? 130.968 147.244 132.156 1.00 28.78 73 SER E O 1
ATOM 3915 N N . LYS E 1 51 ? 129.699 149.065 131.797 1.00 28.78 74 LYS E N 1
ATOM 3916 C CA . LYS E 1 51 ? 130.838 149.986 131.764 1.00 28.78 74 LYS E CA 1
ATOM 3917 C C . LYS E 1 51 ? 130.539 151.178 132.671 1.00 28.78 74 LYS E C 1
ATOM 3918 O O . LYS E 1 51 ? 130.155 152.249 132.198 1.00 28.78 74 LYS E O 1
ATOM 3924 N N . GLN E 1 52 ? 130.730 150.999 133.969 1.00 28.78 75 GLN E N 1
ATOM 3925 C CA . GLN E 1 52 ? 130.614 152.136 134.876 1.00 28.78 75 GLN E CA 1
ATOM 3926 C C . GLN E 1 52 ? 131.751 152.235 135.882 1.00 28.78 75 GLN E C 1
ATOM 3927 O O . GLN E 1 52 ? 132.175 153.346 136.208 1.00 28.78 75 GLN E O 1
ATOM 3933 N N . SER E 1 53 ? 132.255 151.112 136.379 1.00 28.78 76 SER E N 1
ATOM 3934 C CA . SER E 1 53 ? 133.209 151.108 137.478 1.00 28.78 76 SER E CA 1
ATOM 3935 C C . SER E 1 53 ? 134.533 150.503 137.022 1.00 28.78 76 SER E C 1
ATOM 3936 O O . SER E 1 53 ? 134.743 150.228 135.838 1.00 28.78 76 SER E O 1
ATOM 3939 N N . ILE E 1 54 ? 135.439 150.307 137.982 1.00 28.78 77 ILE E N 1
ATOM 3940 C CA . ILE E 1 54 ? 136.726 149.704 137.666 1.00 28.78 77 ILE E CA 1
ATOM 3941 C C . ILE E 1 54 ? 136.587 148.213 137.399 1.00 28.78 77 ILE E C 1
ATOM 3942 O O . ILE E 1 54 ? 137.482 147.611 136.796 1.00 28.78 77 ILE E O 1
ATOM 3947 N N . TRP E 1 55 ? 135.492 147.595 137.830 1.00 28.78 78 TRP E N 1
ATOM 3948 C CA . TRP E 1 55 ? 135.262 146.179 137.556 1.00 28.78 78 TRP E CA 1
ATOM 3949 C C . TRP E 1 55 ? 134.426 146.007 136.288 1.00 28.78 78 TRP E C 1
ATOM 3950 O O . TRP E 1 55 ? 133.476 145.230 136.233 1.00 28.78 78 TRP E O 1
ATOM 3961 N N . ALA E 1 56 ? 134.800 146.749 135.248 1.00 28.78 79 ALA E N 1
ATOM 3962 C CA . ALA E 1 56 ? 134.080 146.796 133.980 1.00 28.78 79 ALA E CA 1
ATOM 3963 C C . ALA E 1 56 ? 134.418 145.640 133.040 1.00 28.78 79 ALA E C 1
ATOM 3964 O O . ALA E 1 56 ? 133.497 145.041 132.470 1.00 28.78 79 ALA E O 1
ATOM 3966 N N . PRO E 1 57 ? 135.697 145.300 132.822 1.00 28.78 80 PRO E N 1
ATOM 3967 C CA . PRO E 1 57 ? 135.996 144.273 131.810 1.00 28.78 80 PRO E CA 1
ATOM 3968 C C . PRO E 1 57 ? 135.453 142.898 132.147 1.00 28.78 80 PRO E C 1
ATOM 3969 O O . PRO E 1 57 ? 135.206 142.100 131.234 1.00 28.78 80 PRO E O 1
ATOM 3973 N N . SER E 1 58 ? 135.253 142.591 133.428 1.00 28.78 81 SER E N 1
ATOM 3974 C CA . SER E 1 58 ? 134.805 141.270 133.850 1.00 28.78 81 SER E CA 1
ATOM 3975 C C . SER E 1 58 ? 133.287 141.165 133.965 1.00 28.78 81 SER E C 1
ATOM 3976 O O . SER E 1 58 ? 132.788 140.319 134.714 1.00 28.78 81 SER E O 1
ATOM 3979 N N . PHE E 1 59 ? 132.537 141.999 133.244 1.00 28.78 82 PHE E N 1
ATOM 3980 C CA . PHE E 1 59 ? 131.082 141.900 133.290 1.00 28.78 82 PHE E CA 1
ATOM 3981 C C . PHE E 1 59 ? 130.598 140.648 132.570 1.00 28.78 82 PHE E C 1
ATOM 3982 O O . PHE E 1 59 ? 129.738 139.920 133.079 1.00 28.78 82 PHE E O 1
ATOM 3990 N N . LYS E 1 60 ? 131.136 140.384 131.380 1.00 28.78 83 LYS E N 1
ATOM 3991 C CA . LYS E 1 60 ? 130.692 139.228 130.611 1.00 28.78 83 LYS E CA 1
ATOM 3992 C C . LYS E 1 60 ? 131.114 137.924 131.277 1.00 28.78 83 LYS E C 1
ATOM 3993 O O . LYS E 1 60 ? 130.341 136.961 131.309 1.00 28.78 83 LYS E O 1
ATOM 3999 N N . GLU E 1 61 ? 132.332 137.875 131.817 1.00 28.78 84 GLU E N 1
ATOM 4000 C CA . GLU E 1 61 ? 132.814 136.644 132.435 1.00 28.78 84 GLU E CA 1
ATOM 4001 C C . GLU E 1 61 ? 132.088 136.357 133.742 1.00 28.78 84 GLU E C 1
ATOM 4002 O O . GLU E 1 61 ? 131.801 135.197 134.055 1.00 28.78 84 GLU E O 1
ATOM 4008 N N . LEU E 1 62 ? 131.785 137.393 134.520 1.00 28.78 85 LEU E N 1
ATOM 4009 C CA . LEU E 1 62 ? 131.059 137.200 135.768 1.00 28.78 85 LEU E CA 1
ATOM 4010 C C . LEU E 1 62 ? 129.565 137.008 135.557 1.00 28.78 85 LEU E C 1
ATOM 4011 O O . LEU E 1 62 ? 128.875 136.605 136.497 1.00 28.78 85 LEU E O 1
ATOM 4016 N N . LEU E 1 63 ? 129.050 137.292 134.360 1.00 28.78 86 LEU E N 1
ATOM 4017 C CA . LEU E 1 63 ? 127.647 137.016 134.069 1.00 28.78 86 LEU E CA 1
ATOM 4018 C C . LEU E 1 63 ? 127.440 135.579 133.615 1.00 28.78 86 LEU E C 1
ATOM 4019 O O . LEU E 1 63 ? 126.414 134.974 133.938 1.00 28.78 86 LEU E O 1
ATOM 4024 N N . ASP E 1 64 ? 128.396 135.021 132.870 1.00 28.78 87 ASP E N 1
ATOM 4025 C CA . ASP E 1 64 ? 128.328 133.607 132.522 1.00 28.78 87 ASP E CA 1
ATOM 4026 C C . ASP E 1 64 ? 128.507 132.732 133.754 1.00 28.78 87 ASP E C 1
ATOM 4027 O O . ASP E 1 64 ? 127.844 131.699 133.890 1.00 28.78 87 ASP E O 1
ATOM 4032 N N . GLN E 1 65 ? 129.395 133.135 134.663 1.00 28.78 88 GLN E N 1
ATOM 4033 C CA . GLN E 1 65 ? 129.664 132.339 135.854 1.00 28.78 88 GLN E CA 1
ATOM 4034 C C . GLN E 1 65 ? 128.585 132.503 136.913 1.00 28.78 88 GLN E C 1
ATOM 4035 O O . GLN E 1 65 ? 128.323 131.563 137.669 1.00 28.78 88 GLN E O 1
ATOM 4041 N N . ALA E 1 66 ? 127.957 133.678 136.995 1.00 28.78 89 ALA E N 1
ATOM 4042 C CA . ALA E 1 66 ? 126.872 133.856 137.952 1.00 28.78 89 ALA E CA 1
ATOM 4043 C C . ALA E 1 66 ? 125.645 133.050 137.559 1.00 28.78 89 ALA E C 1
ATOM 4044 O O . ALA E 1 66 ? 124.850 132.674 138.425 1.00 28.78 89 ALA E O 1
ATOM 4046 N N . ARG E 1 67 ? 125.472 132.779 136.267 1.00 28.78 90 ARG E N 1
ATOM 4047 C CA . ARG E 1 67 ? 124.369 131.946 135.813 1.00 28.78 90 ARG E CA 1
ATOM 4048 C C . ARG E 1 67 ? 124.662 130.462 135.978 1.00 28.78 90 ARG E C 1
ATOM 4049 O O . ARG E 1 67 ? 123.724 129.659 136.018 1.00 28.78 90 ARG E O 1
ATOM 4057 N N . TYR E 1 68 ? 125.936 130.082 136.076 1.00 28.78 91 TYR E N 1
ATOM 4058 C CA . TYR E 1 68 ? 126.279 128.683 136.306 1.00 28.78 91 TYR E CA 1
ATOM 4059 C C . TYR E 1 68 ? 126.000 128.283 137.748 1.00 28.78 91 TYR E C 1
ATOM 4060 O O . TYR E 1 68 ? 125.304 127.295 138.004 1.00 28.78 91 TYR E O 1
ATOM 4069 N N . PHE E 1 69 ? 126.537 129.039 138.707 1.00 28.78 92 PHE E N 1
ATOM 4070 C CA . PHE E 1 69 ? 126.320 128.737 140.117 1.00 28.78 92 PHE E CA 1
ATOM 4071 C C . PHE E 1 69 ? 124.870 128.926 140.534 1.00 28.78 92 PHE E C 1
ATOM 4072 O O . PHE E 1 69 ? 124.433 128.305 141.505 1.00 28.78 92 PHE E O 1
ATOM 4080 N N . TYR E 1 70 ? 124.119 129.770 139.829 1.00 28.78 93 TYR E N 1
ATOM 4081 C CA . TYR E 1 70 ? 122.710 129.963 140.146 1.00 28.78 93 TYR E CA 1
ATOM 4082 C C . TYR E 1 70 ? 121.862 128.791 139.677 1.00 28.78 93 TYR E C 1
ATOM 4083 O O . TYR E 1 70 ? 120.836 128.488 140.295 1.00 28.78 93 TYR E O 1
ATOM 4092 N N . SER E 1 71 ? 122.277 128.113 138.607 1.00 28.78 94 SER E N 1
ATOM 4093 C CA . SER E 1 71 ? 121.515 126.979 138.096 1.00 28.78 94 SER E CA 1
ATOM 4094 C C . SER E 1 71 ? 121.841 125.701 138.858 1.00 28.78 94 SER E C 1
ATOM 4095 O O . SER E 1 71 ? 120.939 125.017 139.351 1.00 28.78 94 SER E O 1
ATOM 4098 N N . THR E 1 72 ? 123.129 125.363 138.964 1.00 28.78 95 THR E N 1
ATOM 4099 C CA . THR E 1 72 ? 123.520 124.142 139.661 1.00 28.78 95 THR E CA 1
ATOM 4100 C C . THR E 1 72 ? 123.233 124.225 141.153 1.00 28.78 95 THR E C 1
ATOM 4101 O O . THR E 1 72 ? 123.062 123.191 141.807 1.00 28.78 95 THR E O 1
ATOM 4105 N N . GLY E 1 73 ? 123.180 125.432 141.710 1.00 28.78 96 GLY E N 1
ATOM 4106 C CA . GLY E 1 73 ? 122.871 125.583 143.116 1.00 28.78 96 GLY E CA 1
ATOM 4107 C C . GLY E 1 73 ? 123.986 125.205 144.059 1.00 28.78 96 GLY E C 1
ATOM 4108 O O . GLY E 1 73 ? 123.724 124.930 145.233 1.00 28.78 96 GLY E O 1
ATOM 4109 N N . GLN E 1 74 ? 125.226 125.182 143.585 1.00 28.78 97 GLN E N 1
ATOM 4110 C CA . GLN E 1 74 ? 126.354 124.840 144.437 1.00 28.78 97 GLN E CA 1
ATOM 4111 C C . GLN E 1 74 ? 126.781 126.043 145.268 1.00 28.78 97 GLN E C 1
ATOM 4112 O O . GLN E 1 74 ? 126.684 127.193 144.832 1.00 28.78 97 GLN E O 1
ATOM 4118 N N . SER E 1 75 ? 127.258 125.764 146.478 1.00 32.19 98 SER E N 1
ATOM 4119 C CA . SER E 1 75 ? 127.682 126.817 147.390 1.00 32.19 98 SER E CA 1
ATOM 4120 C C . SER E 1 75 ? 129.023 127.384 146.948 1.00 32.19 98 SER E C 1
ATOM 4121 O O . SER E 1 75 ? 129.977 126.635 146.720 1.00 32.19 98 SER E O 1
ATOM 4124 N N . VAL E 1 76 ? 129.093 128.709 146.824 1.00 32.47 99 VAL E N 1
ATOM 4125 C CA . VAL E 1 76 ? 130.312 129.405 146.439 1.00 32.47 99 VAL E CA 1
ATOM 4126 C C . VAL E 1 76 ? 130.569 130.524 147.438 1.00 32.47 99 VAL E C 1
ATOM 4127 O O . VAL E 1 76 ? 129.718 130.865 148.259 1.00 32.47 99 VAL E O 1
ATOM 4131 N N . ARG E 1 77 ? 131.768 131.092 147.361 1.00 36.14 100 ARG E N 1
ATOM 4132 C CA . ARG E 1 77 ? 132.157 132.234 148.176 1.00 36.14 100 ARG E CA 1
ATOM 4133 C C . ARG E 1 77 ? 132.355 133.429 147.254 1.00 36.14 100 ARG E C 1
ATOM 4134 O O . ARG E 1 77 ? 133.166 133.371 146.324 1.00 36.14 100 ARG E O 1
ATOM 4142 N N . ILE E 1 78 ? 131.608 134.504 147.506 1.00 33.99 101 ILE E N 1
ATOM 4143 C CA . ILE E 1 78 ? 131.647 135.692 146.663 1.00 33.99 101 ILE E CA 1
ATOM 4144 C C . ILE E 1 78 ? 132.494 136.757 147.340 1.00 33.99 101 ILE E C 1
ATOM 4145 O O . ILE E 1 78 ? 132.602 136.816 148.570 1.00 33.99 101 ILE E O 1
ATOM 4150 N N . HIS E 1 79 ? 133.117 137.597 146.523 1.00 31.11 102 HIS E N 1
ATOM 4151 C CA . HIS E 1 79 ? 133.856 138.757 146.991 1.00 31.11 102 HIS E CA 1
ATOM 4152 C C . HIS E 1 79 ? 133.248 139.997 146.355 1.00 31.11 102 HIS E C 1
ATOM 4153 O O . HIS E 1 79 ? 132.892 139.982 145.173 1.00 31.11 102 HIS E O 1
ATOM 4160 N N . VAL E 1 80 ? 133.115 141.066 147.135 1.00 29.57 103 VAL E N 1
ATOM 4161 C CA . VAL E 1 80 ? 132.474 142.290 146.681 1.00 29.57 103 VAL E CA 1
ATOM 4162 C C . VAL E 1 80 ? 133.348 143.481 147.060 1.00 29.57 103 VAL E C 1
ATOM 4163 O O . VAL E 1 80 ? 134.368 143.346 147.733 1.00 29.57 103 VAL E O 1
ATOM 4167 N N . GLN E 1 81 ? 132.926 144.660 146.611 1.00 28.78 104 GLN E N 1
ATOM 4168 C CA . GLN E 1 81 ? 133.547 145.926 146.978 1.00 28.78 104 GLN E CA 1
ATOM 4169 C C . GLN E 1 81 ? 132.436 146.910 147.309 1.00 28.78 104 GLN E C 1
ATOM 4170 O O . GLN E 1 81 ? 131.574 147.179 146.469 1.00 28.78 104 GLN E O 1
ATOM 4176 N N . LYS E 1 82 ? 132.459 147.443 148.525 1.00 29.48 105 LYS E N 1
ATOM 4177 C CA . LYS E 1 82 ? 131.348 148.229 149.037 1.00 29.48 105 LYS E CA 1
ATOM 4178 C C . LYS E 1 82 ? 131.476 149.696 148.644 1.00 29.48 105 LYS E C 1
ATOM 4179 O O . LYS E 1 82 ? 132.574 150.201 148.394 1.00 29.48 105 LYS E O 1
ATOM 4185 N N . ASN E 1 83 ? 130.329 150.376 148.594 1.00 29.62 106 ASN E N 1
ATOM 4186 C CA . ASN E 1 83 ? 130.238 151.803 148.282 1.00 29.62 106 ASN E CA 1
ATOM 4187 C C . ASN E 1 83 ? 130.831 152.105 146.901 1.00 29.62 106 ASN E C 1
ATOM 4188 O O . ASN E 1 83 ? 131.839 152.799 146.755 1.00 29.62 106 ASN E O 1
ATOM 4193 N N . ILE E 1 84 ? 130.169 151.557 145.883 1.00 28.78 107 ILE E N 1
ATOM 4194 C CA . ILE E 1 84 ? 130.596 151.755 144.501 1.00 28.78 107 ILE E CA 1
ATOM 4195 C C . ILE E 1 84 ? 129.526 152.500 143.713 1.00 28.78 107 ILE E C 1
ATOM 4196 O O . ILE E 1 84 ? 129.773 153.598 143.204 1.00 28.78 107 ILE E O 1
ATOM 4201 N N . TRP E 1 85 ? 128.336 151.913 143.597 1.00 28.78 108 TRP E N 1
ATOM 4202 C CA . TRP E 1 85 ? 127.259 152.546 142.850 1.00 28.78 108 TRP E CA 1
ATOM 4203 C C . TRP E 1 85 ? 126.631 153.661 143.671 1.00 28.78 108 TRP E C 1
ATOM 4204 O O . TRP E 1 85 ? 126.490 153.551 144.891 1.00 28.78 108 TRP E O 1
ATOM 4215 N N . THR E 1 86 ? 126.251 154.745 142.992 1.00 31.64 109 THR E N 1
ATOM 4216 C CA . THR E 1 86 ? 125.783 155.946 143.667 1.00 31.64 109 THR E CA 1
ATOM 4217 C C . THR E 1 86 ? 124.451 156.475 143.155 1.00 31.64 109 THR E C 1
ATOM 4218 O O . THR E 1 86 ? 123.961 157.475 143.690 1.00 31.64 109 THR E O 1
ATOM 4222 N N . TYR E 1 87 ? 123.859 155.854 142.141 1.00 33.68 110 TYR E N 1
ATOM 4223 C CA . TYR E 1 87 ? 122.553 156.290 141.670 1.00 33.68 110 TYR E CA 1
ATOM 4224 C C . TYR E 1 87 ? 121.520 156.062 142.768 1.00 33.68 110 TYR E C 1
ATOM 4225 O O . TYR E 1 87 ? 121.477 154.972 143.353 1.00 33.68 110 TYR E O 1
ATOM 4234 N N . PRO E 1 88 ? 120.685 157.055 143.086 1.00 34.13 111 PRO E N 1
ATOM 4235 C CA . PRO E 1 88 ? 119.800 156.935 144.254 1.00 34.13 111 PRO E CA 1
ATOM 4236 C C . PRO E 1 88 ? 118.820 155.777 144.161 1.00 34.13 111 PRO E C 1
ATOM 4237 O O . PRO E 1 88 ? 118.796 154.913 145.042 1.00 34.13 111 PRO E O 1
ATOM 4241 N N . LEU E 1 89 ? 118.015 155.737 143.100 1.00 31.42 112 LEU E N 1
ATOM 4242 C CA . LEU E 1 89 ? 117.015 154.685 142.968 1.00 31.42 112 LEU E CA 1
ATOM 4243 C C . LEU E 1 89 ? 117.620 153.337 142.603 1.00 31.42 112 LEU E C 1
ATOM 4244 O O . LEU E 1 89 ? 116.913 152.326 142.664 1.00 31.42 112 LEU E O 1
ATOM 4249 N N . PHE E 1 90 ? 118.897 153.297 142.228 1.00 28.97 113 PHE E N 1
ATOM 4250 C CA . PHE E 1 90 ? 119.550 152.025 141.942 1.00 28.97 113 PHE E CA 1
ATOM 4251 C C . PHE E 1 90 ? 120.097 151.383 143.211 1.00 28.97 113 PHE E C 1
ATOM 4252 O O . PHE E 1 90 ? 119.984 150.165 143.392 1.00 28.97 113 PHE E O 1
ATOM 4260 N N . VAL E 1 91 ? 120.694 152.180 144.097 1.00 29.29 114 VAL E N 1
ATOM 4261 C CA . VAL E 1 91 ? 121.228 151.637 145.340 1.00 29.29 114 VAL E CA 1
ATOM 4262 C C . VAL E 1 91 ? 120.098 151.182 146.252 1.00 29.29 114 VAL E C 1
ATOM 4263 O O . VAL E 1 91 ? 120.170 150.113 146.867 1.00 29.29 114 VAL E O 1
ATOM 4267 N N . ASN E 1 92 ? 119.036 151.983 146.353 1.00 32.10 115 ASN E N 1
ATOM 4268 C CA . ASN E 1 92 ? 117.893 151.601 147.172 1.00 32.10 115 ASN E CA 1
ATOM 4269 C C . ASN E 1 92 ? 117.167 150.377 146.635 1.00 32.10 115 ASN E C 1
ATOM 4270 O O . ASN E 1 92 ? 116.334 149.811 147.350 1.00 32.10 115 ASN E O 1
ATOM 4275 N N . THR E 1 93 ? 117.458 149.956 145.405 1.00 29.56 116 THR E N 1
ATOM 4276 C CA . THR E 1 93 ? 116.783 148.799 144.834 1.00 29.56 116 THR E CA 1
ATOM 4277 C C . THR E 1 93 ? 117.528 147.501 145.125 1.00 29.56 116 THR E C 1
ATOM 4278 O O . THR E 1 93 ? 116.928 146.548 145.629 1.00 29.56 116 THR E O 1
ATOM 4282 N N . PHE E 1 94 ? 118.826 147.434 144.822 1.00 28.78 117 PHE E N 1
ATOM 4283 C CA . PHE E 1 94 ? 119.591 146.213 145.046 1.00 28.78 117 PHE E CA 1
ATOM 4284 C C . PHE E 1 94 ? 120.659 146.391 146.120 1.00 28.78 117 PHE E C 1
ATOM 4285 O O . PHE E 1 94 ? 120.564 145.776 147.184 1.00 28.78 117 PHE E O 1
ATOM 4293 N N . SER E 1 95 ? 121.650 147.251 145.893 1.00 28.78 118 SER E N 1
ATOM 4294 C CA . SER E 1 95 ? 122.804 147.369 146.782 1.00 28.78 118 SER E CA 1
ATOM 4295 C C . SER E 1 95 ? 123.747 148.419 146.210 1.00 28.78 118 SER E C 1
ATOM 4296 O O . SER E 1 95 ? 123.540 148.938 145.110 1.00 28.78 118 SER E O 1
ATOM 4299 N N . ALA E 1 96 ? 124.798 148.715 146.973 1.00 28.78 119 ALA E N 1
ATOM 4300 C CA . ALA E 1 96 ? 125.879 149.578 146.525 1.00 28.78 119 ALA E CA 1
ATOM 4301 C C . ALA E 1 96 ? 127.175 148.822 146.272 1.00 28.78 119 ALA E C 1
ATOM 4302 O O . ALA E 1 96 ? 128.195 149.450 145.979 1.00 28.78 119 ALA E O 1
ATOM 4304 N N . ASN E 1 97 ? 127.163 147.495 146.377 1.00 28.78 120 ASN E N 1
ATOM 4305 C CA . ASN E 1 97 ? 128.360 146.691 146.195 1.00 28.78 120 ASN E CA 1
ATOM 4306 C C . ASN E 1 97 ? 128.599 146.406 144.715 1.00 28.78 120 ASN E C 1
ATOM 4307 O O . ASN E 1 97 ? 127.738 146.622 143.861 1.00 28.78 120 ASN E O 1
ATOM 4312 N N . ALA E 1 98 ? 129.794 145.899 144.421 1.00 28.78 121 ALA E N 1
ATOM 4313 C CA . ALA E 1 98 ? 130.175 145.508 143.070 1.00 28.78 121 ALA E CA 1
ATOM 4314 C C . ALA E 1 98 ? 130.764 144.109 143.125 1.00 28.78 121 ALA E C 1
ATOM 4315 O O . ALA E 1 98 ? 131.734 143.874 143.849 1.00 28.78 121 ALA E O 1
ATOM 4317 N N . LEU E 1 99 ? 130.176 143.187 142.372 1.00 28.78 122 LEU E N 1
ATOM 4318 C CA . LEU E 1 99 ? 130.684 141.823 142.318 1.00 28.78 122 LEU E CA 1
ATOM 4319 C C . LEU E 1 99 ? 132.065 141.821 141.678 1.00 28.78 122 LEU E C 1
ATOM 4320 O O . LEU E 1 99 ? 132.227 142.277 140.542 1.00 28.78 122 LEU E O 1
ATOM 4325 N N . VAL E 1 100 ? 133.063 141.315 142.401 1.00 28.78 123 VAL E N 1
ATOM 4326 C CA . VAL E 1 100 ? 134.428 141.310 141.905 1.00 28.78 123 VAL E CA 1
ATOM 4327 C C . VAL E 1 100 ? 134.930 139.909 141.566 1.00 28.78 123 VAL E C 1
ATOM 4328 O O . VAL E 1 100 ? 135.813 139.774 140.711 1.00 28.78 123 VAL E O 1
ATOM 4332 N N . GLY E 1 101 ? 134.395 138.866 142.194 1.00 28.78 124 GLY E N 1
ATOM 4333 C CA . GLY E 1 101 ? 134.861 137.523 141.912 1.00 28.78 124 GLY E CA 1
ATOM 4334 C C . GLY E 1 101 ? 133.851 136.494 142.367 1.00 28.78 124 GLY E C 1
ATOM 4335 O O . GLY E 1 101 ? 132.814 136.820 142.948 1.00 28.78 124 GLY E O 1
ATOM 4336 N N . LEU E 1 102 ? 134.173 135.230 142.093 1.00 28.78 125 LEU E N 1
ATOM 4337 C CA . LEU E 1 102 ? 133.293 134.117 142.450 1.00 28.78 125 LEU E CA 1
ATOM 4338 C C . LEU E 1 102 ? 134.158 132.869 142.600 1.00 28.78 125 LEU E C 1
ATOM 4339 O O . LEU E 1 102 ? 134.568 132.272 141.601 1.00 28.78 125 LEU E O 1
ATOM 4344 N N . SER E 1 103 ? 134.415 132.478 143.845 1.00 32.58 126 SER E N 1
ATOM 4345 C CA . SER E 1 103 ? 135.226 131.312 144.157 1.00 32.58 126 SER E CA 1
ATOM 4346 C C . SER E 1 103 ? 134.338 130.133 144.523 1.00 32.58 126 SER E C 1
ATOM 4347 O O . SER E 1 103 ? 133.366 130.285 145.267 1.00 32.58 126 SER E O 1
ATOM 4350 N N . SER E 1 104 ? 134.680 128.957 144.003 1.00 33.98 127 SER E N 1
ATOM 4351 C CA . SER E 1 104 ? 133.965 127.748 144.375 1.00 33.98 127 SER E CA 1
ATOM 4352 C C . SER E 1 104 ? 134.362 127.309 145.783 1.00 33.98 127 SER E C 1
ATOM 4353 O O . SER E 1 104 ? 135.417 127.676 146.307 1.00 33.98 127 SER E O 1
ATOM 4356 N N . CYS E 1 105 ? 133.494 126.509 146.397 1.00 43.85 128 CYS E N 1
ATOM 4357 C CA . CYS E 1 105 ? 133.655 126.095 147.784 1.00 43.85 128 CYS E CA 1
ATOM 4358 C C . CYS E 1 105 ? 133.614 124.578 147.869 1.00 43.85 128 CYS E C 1
ATOM 4359 O O . CYS E 1 105 ? 132.717 123.946 147.303 1.00 43.85 128 CYS E O 1
ATOM 4362 N N . SER E 1 106 ? 134.582 123.999 148.572 1.00 49.88 129 SER E N 1
ATOM 4363 C CA . SER E 1 106 ? 134.623 122.562 148.790 1.00 49.88 129 SER E CA 1
ATOM 4364 C C . SER E 1 106 ? 133.892 122.223 150.087 1.00 49.88 129 SER E C 1
ATOM 4365 O O . SER E 1 106 ? 133.196 123.057 150.673 1.00 49.88 129 SER E O 1
ATOM 4368 N N . ALA E 1 107 ? 134.043 120.983 150.554 1.00 54.34 130 ALA E N 1
ATOM 4369 C CA . ALA E 1 107 ? 133.382 120.580 151.788 1.00 54.34 130 ALA E CA 1
ATOM 4370 C C . ALA E 1 107 ? 134.043 121.201 153.012 1.00 54.34 130 ALA E C 1
ATOM 4371 O O . ALA E 1 107 ? 133.359 121.505 153.996 1.00 54.34 130 ALA E O 1
ATOM 4373 N N . THR E 1 108 ? 135.361 121.399 152.973 1.00 55.25 131 THR E N 1
ATOM 4374 C CA . THR E 1 108 ? 136.102 121.927 154.114 1.00 55.25 131 THR E CA 1
ATOM 4375 C C . THR E 1 108 ? 136.407 123.415 153.967 1.00 55.25 131 THR E C 1
ATOM 4376 O O . THR E 1 108 ? 136.017 124.218 154.819 1.00 55.25 131 THR E O 1
ATOM 4380 N N . GLN E 1 109 ? 137.099 123.800 152.897 1.00 51.91 132 GLN E N 1
ATOM 4381 C CA . GLN E 1 109 ? 137.507 125.180 152.691 1.00 51.91 132 GLN E CA 1
ATOM 4382 C C . GLN E 1 109 ? 137.147 125.623 151.280 1.00 51.91 132 GLN E C 1
ATOM 4383 O O . GLN E 1 109 ? 136.709 124.830 150.444 1.00 51.91 132 GLN E O 1
ATOM 4389 N N . CYS E 1 110 ? 137.343 126.912 151.023 1.00 44.50 133 CYS E N 1
ATOM 4390 C CA . CYS E 1 110 ? 137.028 127.525 149.744 1.00 44.50 133 CYS E CA 1
ATOM 4391 C C . CYS E 1 110 ? 138.285 127.663 148.892 1.00 44.50 133 CYS E C 1
ATOM 4392 O O . CYS E 1 110 ? 139.408 127.704 149.396 1.00 44.50 133 CYS E O 1
ATOM 4395 N N . PHE E 1 111 ? 138.077 127.734 147.582 1.00 34.09 134 PHE E N 1
ATOM 4396 C CA . PHE E 1 111 ? 139.167 127.940 146.630 1.00 34.09 134 PHE E CA 1
ATOM 4397 C C . PHE E 1 111 ? 139.278 129.418 146.268 1.00 34.09 134 PHE E C 1
ATOM 4398 O O . PHE E 1 111 ? 139.097 129.829 145.123 1.00 34.09 134 PHE E O 1
ATOM 4406 N N . GLY E 1 112 ? 139.582 130.228 147.278 1.00 36.73 135 GLY E N 1
ATOM 4407 C CA . GLY E 1 112 ? 139.624 131.657 147.101 1.00 36.73 135 GLY E CA 1
ATOM 4408 C C . GLY E 1 112 ? 140.806 132.314 147.783 1.00 36.73 135 GLY E C 1
ATOM 4409 O O . GLY E 1 112 ? 141.586 131.674 148.494 1.00 36.73 135 GLY E O 1
ATOM 4410 N N . PRO E 1 113 ? 140.960 133.617 147.566 1.00 35.48 136 PRO E N 1
ATOM 4411 C CA . PRO E 1 113 ? 142.036 134.354 148.231 1.00 35.48 136 PRO E CA 1
ATOM 4412 C C . PRO E 1 113 ? 141.640 134.762 149.640 1.00 35.48 136 PRO E C 1
ATOM 4413 O O . PRO E 1 113 ? 140.517 135.204 149.893 1.00 35.48 136 PRO E O 1
ATOM 4417 N N . LYS E 1 114 ? 142.583 134.605 150.562 1.00 39.75 137 LYS E N 1
ATOM 4418 C CA . LYS E 1 114 ? 142.338 134.893 151.967 1.00 39.75 137 LYS E CA 1
ATOM 4419 C C . LYS E 1 114 ? 143.403 135.831 152.523 1.00 39.75 137 LYS E C 1
ATOM 4420 O O . LYS E 1 114 ? 143.888 136.719 151.821 1.00 39.75 137 LYS E O 1
ATOM 4426 N N . ASP F 2 1 ? 123.198 94.853 119.496 1.00 53.77 1 ASP L N 1
ATOM 4427 C CA . ASP F 2 1 ? 122.816 95.013 120.892 1.00 53.77 1 ASP L CA 1
ATOM 4428 C C . ASP F 2 1 ? 121.299 95.061 121.041 1.00 53.77 1 ASP L C 1
ATOM 4429 O O . ASP F 2 1 ? 120.774 95.079 122.154 1.00 53.77 1 ASP L O 1
ATOM 4434 N N . ILE F 2 2 ? 120.602 95.085 119.909 1.00 45.57 2 ILE L N 1
ATOM 4435 C CA . ILE F 2 2 ? 119.145 95.090 119.869 1.00 45.57 2 ILE L CA 1
ATOM 4436 C C . ILE F 2 2 ? 118.702 93.710 119.410 1.00 45.57 2 ILE L C 1
ATOM 4437 O O . ILE F 2 2 ? 118.935 93.326 118.258 1.00 45.57 2 ILE L O 1
ATOM 4442 N N . VAL F 2 3 ? 118.069 92.961 120.302 1.00 46.57 3 VAL L N 1
ATOM 4443 C CA . VAL F 2 3 ? 117.650 91.596 120.008 1.00 46.57 3 VAL L CA 1
ATOM 4444 C C . VAL F 2 3 ? 116.247 91.615 119.423 1.00 46.57 3 VAL L C 1
ATOM 4445 O O . VAL F 2 3 ? 115.427 92.484 119.735 1.00 46.57 3 VAL L O 1
ATOM 4449 N N . MET F 2 4 ? 115.969 90.648 118.551 1.00 46.67 4 MET L N 1
ATOM 4450 C CA . MET F 2 4 ? 114.674 90.516 117.896 1.00 46.67 4 MET L CA 1
ATOM 4451 C C . MET F 2 4 ? 114.131 89.124 118.178 1.00 46.67 4 MET L C 1
ATOM 4452 O O . MET F 2 4 ? 114.730 88.125 117.761 1.00 46.67 4 MET L O 1
ATOM 4457 N N . SER F 2 5 ? 113.005 89.057 118.878 1.00 52.30 5 SER L N 1
ATOM 4458 C CA . SER F 2 5 ? 112.396 87.794 119.285 1.00 52.30 5 SER L CA 1
ATOM 4459 C C . SER F 2 5 ? 111.190 87.535 118.386 1.00 52.30 5 SER L C 1
ATOM 4460 O O . SER F 2 5 ? 110.083 88.005 118.652 1.00 52.30 5 SER L O 1
ATOM 4463 N N . GLN F 2 6 ? 111.411 86.772 117.320 1.00 54.27 6 GLN L N 1
ATOM 4464 C CA . GLN F 2 6 ? 110.355 86.428 116.383 1.00 54.27 6 GLN L CA 1
ATOM 4465 C C . GLN F 2 6 ? 109.635 85.166 116.843 1.00 54.27 6 GLN L C 1
ATOM 4466 O O . GLN F 2 6 ? 110.257 84.240 117.371 1.00 54.27 6 GLN L O 1
ATOM 4472 N N . SER F 2 7 ? 108.316 85.138 116.638 1.00 59.89 7 SER L N 1
ATOM 4473 C CA . SER F 2 7 ? 107.491 84.018 117.067 1.00 59.89 7 SER L CA 1
ATOM 4474 C C . SER F 2 7 ? 106.227 84.002 116.228 1.00 59.89 7 SER L C 1
ATOM 4475 O O . SER F 2 7 ? 105.696 85.078 115.924 1.00 59.89 7 SER L O 1
ATOM 4478 N N . PRO F 2 8 ? 105.708 82.825 115.843 1.00 64.65 8 PRO L N 1
ATOM 4479 C CA . PRO F 2 8 ? 106.233 81.498 116.177 1.00 64.65 8 PRO L CA 1
ATOM 4480 C C . PRO F 2 8 ? 107.397 81.071 115.292 1.00 64.65 8 PRO L C 1
ATOM 4481 O O . PRO F 2 8 ? 107.630 81.671 114.243 1.00 64.65 8 PRO L O 1
ATOM 4485 N N . SER F 2 9 ? 108.120 80.033 115.720 1.00 66.34 9 SER L N 1
ATOM 4486 C CA . SER F 2 9 ? 109.267 79.563 114.953 1.00 66.34 9 SER L CA 1
ATOM 4487 C C . SER F 2 9 ? 108.841 78.781 113.718 1.00 66.34 9 SER L C 1
ATOM 4488 O O . SER F 2 9 ? 109.586 78.727 112.734 1.00 66.34 9 SER L O 1
ATOM 4491 N N . SER F 2 10 ? 107.660 78.169 113.749 1.00 69.82 10 SER L N 1
ATOM 4492 C CA . SER F 2 10 ? 107.157 77.406 112.615 1.00 69.82 10 SER L CA 1
ATOM 4493 C C . SER F 2 10 ? 105.640 77.391 112.677 1.00 69.82 10 SER L C 1
ATOM 4494 O O . SER F 2 10 ? 105.066 77.130 113.739 1.00 69.82 10 SER L O 1
ATOM 4497 N N . LEU F 2 11 ? 104.999 77.667 111.546 1.00 73.75 11 LEU L N 1
ATOM 4498 C CA . LEU F 2 11 ? 103.554 77.809 111.489 1.00 73.75 11 LEU L CA 1
ATOM 4499 C C . LEU F 2 11 ? 103.004 76.995 110.324 1.00 73.75 11 LEU L C 1
ATOM 4500 O O . LEU F 2 11 ? 103.715 76.678 109.368 1.00 73.75 11 LEU L O 1
ATOM 4505 N N . ALA F 2 12 ? 101.725 76.641 110.426 1.00 79.80 12 ALA L N 1
ATOM 4506 C CA . ALA F 2 12 ? 101.042 75.901 109.370 1.00 79.80 12 ALA L CA 1
ATOM 4507 C C . ALA F 2 12 ? 99.566 76.258 109.415 1.00 79.80 12 ALA L C 1
ATOM 4508 O O . ALA F 2 12 ? 98.888 75.971 110.406 1.00 79.80 12 ALA L O 1
ATOM 4510 N N . VAL F 2 13 ? 99.074 76.885 108.348 1.00 82.62 13 VAL L N 1
ATOM 4511 C CA . VAL F 2 13 ? 97.689 77.323 108.269 1.00 82.62 13 VAL L CA 1
ATOM 4512 C C . VAL F 2 13 ? 97.036 76.690 107.047 1.00 82.62 13 VAL L C 1
ATOM 4513 O O . VAL F 2 13 ? 97.703 76.281 106.092 1.00 82.62 13 VAL L O 1
ATOM 4517 N N . SER F 2 14 ? 95.710 76.609 107.090 1.00 84.84 14 SER L N 1
ATOM 4518 C CA . SER F 2 14 ? 94.944 76.083 105.972 1.00 84.84 14 SER L CA 1
ATOM 4519 C C . SER F 2 14 ? 94.716 77.169 104.927 1.00 84.84 14 SER L C 1
ATOM 4520 O O . SER F 2 14 ? 94.609 78.355 105.248 1.00 84.84 14 SER L O 1
ATOM 4523 N N . ALA F 2 15 ? 94.647 76.746 103.665 1.00 84.73 15 ALA L N 1
ATOM 4524 C CA . ALA F 2 15 ? 94.471 77.686 102.566 1.00 84.73 15 ALA L CA 1
ATOM 4525 C C . ALA F 2 15 ? 93.148 78.431 102.699 1.00 84.73 15 ALA L C 1
ATOM 4526 O O . ALA F 2 15 ? 92.091 77.821 102.879 1.00 84.73 15 ALA L O 1
ATOM 4528 N N . GLY F 2 16 ? 93.213 79.756 102.609 1.00 81.84 16 GLY L N 1
ATOM 4529 C CA . GLY F 2 16 ? 92.046 80.597 102.755 1.00 81.84 16 GLY L CA 1
ATOM 4530 C C . GLY F 2 16 ? 91.858 81.215 104.123 1.00 81.84 16 GLY L C 1
ATOM 4531 O O . GLY F 2 16 ? 90.793 81.783 104.382 1.00 81.84 16 GLY L O 1
ATOM 4532 N N . GLU F 2 17 ? 92.855 81.127 104.999 1.00 80.24 17 GLU L N 1
ATOM 4533 C CA . GLU F 2 17 ? 92.773 81.647 106.355 1.00 80.24 17 GLU L CA 1
ATOM 4534 C C . GLU F 2 17 ? 93.797 82.758 106.542 1.00 80.24 17 GLU L C 1
ATOM 4535 O O . GLU F 2 17 ? 94.917 82.677 106.028 1.00 80.24 17 GLU L O 1
ATOM 4541 N N . LYS F 2 18 ? 93.407 83.799 107.274 1.00 77.25 18 LYS L N 1
ATOM 4542 C CA . LYS F 2 18 ? 94.329 84.881 107.581 1.00 77.25 18 LYS L CA 1
ATOM 4543 C C . LYS F 2 18 ? 95.429 84.382 108.511 1.00 77.25 18 LYS L C 1
ATOM 4544 O O . LYS F 2 18 ? 95.236 83.446 109.292 1.00 77.25 18 LYS L O 1
ATOM 4550 N N . VAL F 2 19 ? 96.597 85.014 108.419 1.00 74.30 19 VAL L N 1
ATOM 4551 C CA . VAL F 2 19 ? 97.792 84.567 109.124 1.00 74.30 19 VAL L CA 1
ATOM 4552 C C . VAL F 2 19 ? 98.350 85.724 109.941 1.00 74.30 19 VAL L C 1
ATOM 4553 O O . VAL F 2 19 ? 98.401 86.864 109.463 1.00 74.30 19 VAL L O 1
ATOM 4557 N N . ASN F 2 20 ? 98.764 85.430 111.170 1.00 71.42 20 ASN L N 1
ATOM 4558 C CA . ASN F 2 20 ? 99.404 86.391 112.052 1.00 71.42 20 ASN L CA 1
ATOM 4559 C C . ASN F 2 20 ? 100.849 85.984 112.314 1.00 71.42 20 ASN L C 1
ATOM 4560 O O . ASN F 2 20 ? 101.177 84.795 112.365 1.00 71.42 20 ASN L O 1
ATOM 4565 N N . MET F 2 21 ? 101.711 86.984 112.486 1.00 63.97 21 MET L N 1
ATOM 4566 C CA . MET F 2 21 ? 103.127 86.743 112.751 1.00 63.97 21 MET L CA 1
ATOM 4567 C C . MET F 2 21 ? 103.640 87.846 113.660 1.00 63.97 21 MET L C 1
ATOM 4568 O O . MET F 2 21 ? 103.567 89.023 113.300 1.00 63.97 21 MET L O 1
ATOM 4573 N N . SER F 2 22 ? 104.177 87.470 114.816 1.00 58.31 22 SER L N 1
ATOM 4574 C CA . SER F 2 22 ? 104.549 88.419 115.854 1.00 58.31 22 SER L CA 1
ATOM 4575 C C . SER F 2 22 ? 106.053 88.656 115.867 1.00 58.31 22 SER L C 1
ATOM 4576 O O . SER F 2 22 ? 106.840 87.818 115.421 1.00 58.31 22 SER L O 1
ATOM 4579 N N . CYS F 2 23 ? 106.441 89.822 116.382 1.00 54.43 23 CYS L N 1
ATOM 4580 C CA . CYS F 2 23 ? 107.838 90.177 116.571 1.00 54.43 23 CYS L CA 1
ATOM 4581 C C . CYS F 2 23 ? 107.971 90.986 117.853 1.00 54.43 23 CYS L C 1
ATOM 4582 O O . CYS F 2 23 ? 106.980 91.413 118.449 1.00 54.43 23 CYS L O 1
ATOM 4585 N N . LYS F 2 24 ? 109.215 91.203 118.272 1.00 52.01 24 LYS L N 1
ATOM 4586 C CA . LYS F 2 24 ? 109.490 91.956 119.486 1.00 52.01 24 LYS L CA 1
ATOM 4587 C C . LYS F 2 24 ? 110.967 92.309 119.520 1.00 52.01 24 LYS L C 1
ATOM 4588 O O . LYS F 2 24 ? 111.807 91.511 119.096 1.00 52.01 24 LYS L O 1
ATOM 4594 N N . SER F 2 25 ? 111.276 93.501 120.020 1.00 48.30 25 SER L N 1
ATOM 4595 C CA . SER F 2 25 ? 112.646 93.965 120.165 1.00 48.30 25 SER L CA 1
ATOM 4596 C C . SER F 2 25 ? 112.862 94.465 121.587 1.00 48.30 25 SER L C 1
ATOM 4597 O O . SER F 2 25 ? 111.914 94.698 122.342 1.00 48.30 25 SER L O 1
ATOM 4600 N N . SER F 2 26 ? 114.135 94.631 121.949 1.00 46.84 26 SER L N 1
ATOM 4601 C CA . SER F 2 26 ? 114.478 95.029 123.309 1.00 46.84 26 SER L CA 1
ATOM 4602 C C . SER F 2 26 ? 114.174 96.494 123.590 1.00 46.84 26 SER L C 1
ATOM 4603 O O . SER F 2 26 ? 114.032 96.870 124.758 1.00 46.84 26 SER L O 1
ATOM 4606 N N . GLN F 2 27 ? 114.072 97.329 122.558 1.00 43.45 27 GLN L N 1
ATOM 4607 C CA . GLN F 2 27 ? 113.820 98.749 122.751 1.00 43.45 27 GLN L CA 1
ATOM 4608 C C . GLN F 2 27 ? 112.942 99.254 121.617 1.00 43.45 27 GLN L C 1
ATOM 4609 O O . GLN F 2 27 ? 112.691 98.551 120.636 1.00 43.45 27 GLN L O 1
ATOM 4615 N N . SER F 2 28 ? 112.476 100.490 121.763 1.00 39.43 28 SER L N 1
ATOM 4616 C CA . SER F 2 28 ? 111.614 101.088 120.758 1.00 39.43 28 SER L CA 1
ATOM 4617 C C . SER F 2 28 ? 112.382 101.331 119.463 1.00 39.43 28 SER L C 1
ATOM 4618 O O . SER F 2 28 ? 113.611 101.429 119.444 1.00 39.43 28 SER L O 1
ATOM 4621 N N . LEU F 2 29 ? 111.631 101.426 118.367 1.00 36.97 29 LEU L N 1
ATOM 4622 C CA . LEU F 2 29 ? 112.202 101.677 117.052 1.00 36.97 29 LEU L CA 1
ATOM 4623 C C . LEU F 2 29 ? 111.676 102.948 116.401 1.00 36.97 29 LEU L C 1
ATOM 4624 O O . LEU F 2 29 ? 112.164 103.320 115.328 1.00 36.97 29 LEU L O 1
ATOM 4629 N N . PHE F 2 30 ? 110.706 103.623 117.011 1.00 35.59 30 PHE L N 1
ATOM 4630 C CA . PHE F 2 30 ? 110.234 104.893 116.479 1.00 35.59 30 PHE L CA 1
ATOM 4631 C C . PHE F 2 30 ? 111.288 105.968 116.697 1.00 35.59 30 PHE L C 1
ATOM 4632 O O . PHE F 2 30 ? 111.767 106.166 117.817 1.00 35.59 30 PHE L O 1
ATOM 4640 N N . ASN F 2 31 ? 111.656 106.657 115.623 1.00 33.25 31 ASN L N 1
ATOM 4641 C CA . ASN F 2 31 ? 112.623 107.743 115.683 1.00 33.25 31 ASN L CA 1
ATOM 4642 C C . ASN F 2 31 ? 111.869 109.064 115.758 1.00 33.25 31 ASN L C 1
ATOM 4643 O O . ASN F 2 31 ? 111.121 109.408 114.838 1.00 33.25 31 ASN L O 1
ATOM 4648 N N . SER F 2 32 ? 112.069 109.800 116.854 1.00 33.66 32 SER L N 1
ATOM 4649 C CA . SER F 2 32 ? 111.379 111.072 117.034 1.00 33.66 32 SER L CA 1
ATOM 4650 C C . SER F 2 32 ? 111.789 112.102 115.993 1.00 33.66 32 SER L C 1
ATOM 4651 O O . SER F 2 32 ? 111.102 113.117 115.837 1.00 33.66 32 SER L O 1
ATOM 4654 N N . ARG F 2 33 ? 112.888 111.866 115.279 1.00 29.39 33 ARG L N 1
ATOM 4655 C CA . ARG F 2 33 ? 113.337 112.798 114.251 1.00 29.39 33 ARG L CA 1
ATOM 4656 C C . ARG F 2 33 ? 112.629 112.533 112.926 1.00 29.39 33 ARG L C 1
ATOM 4657 O O . ARG F 2 33 ? 111.980 113.422 112.367 1.00 29.39 33 ARG L O 1
ATOM 4665 N N . THR F 2 34 ? 112.743 111.306 112.413 1.00 31.34 34 THR L N 1
ATOM 4666 C CA . THR F 2 34 ? 112.131 110.949 111.141 1.00 31.34 34 THR L CA 1
ATOM 4667 C C . THR F 2 34 ? 110.647 110.634 111.261 1.00 31.34 34 THR L C 1
ATOM 4668 O O . THR F 2 34 ? 109.961 110.573 110.236 1.00 31.34 34 THR L O 1
ATOM 4672 N N . ARG F 2 35 ? 110.147 110.421 112.479 1.00 33.16 35 ARG L N 1
ATOM 4673 C CA . ARG F 2 35 ? 108.723 110.175 112.724 1.00 33.16 35 ARG L CA 1
ATOM 4674 C C . ARG F 2 35 ? 108.239 108.914 112.011 1.00 33.16 35 ARG L C 1
ATOM 4675 O O . ARG F 2 35 ? 107.120 108.859 111.499 1.00 33.16 35 ARG L O 1
ATOM 4683 N N . LYS F 2 36 ? 109.087 107.888 111.984 1.00 34.99 36 LYS L N 1
ATOM 4684 C CA . LYS F 2 36 ? 108.761 106.619 111.352 1.00 34.99 36 LYS L CA 1
ATOM 4685 C C . LYS F 2 36 ? 109.190 105.481 112.267 1.00 34.99 36 LYS L C 1
ATOM 4686 O O . LYS F 2 36 ? 109.942 105.674 113.224 1.00 34.99 36 LYS L O 1
ATOM 4692 N N . ASN F 2 37 ? 108.694 104.284 111.964 1.00 38.25 37 ASN L N 1
ATOM 4693 C CA . ASN F 2 37 ? 109.123 103.059 112.627 1.00 38.25 37 ASN L CA 1
ATOM 4694 C C . ASN F 2 37 ? 110.033 102.287 111.683 1.00 38.25 37 ASN L C 1
ATOM 4695 O O . ASN F 2 37 ? 109.650 101.994 110.547 1.00 38.25 37 ASN L O 1
ATOM 4700 N N . HIS F 2 38 ? 111.232 101.969 112.150 1.00 34.65 38 HIS L N 1
ATOM 4701 C CA . HIS F 2 38 ? 112.271 101.403 111.292 1.00 34.65 38 HIS L CA 1
ATOM 4702 C C . HIS F 2 38 ? 112.326 99.883 111.421 1.00 34.65 38 HIS L C 1
ATOM 4703 O O . HIS F 2 38 ? 113.331 99.305 111.827 1.00 34.65 38 HIS L O 1
ATOM 4710 N N . LEU F 2 39 ? 111.230 99.228 111.046 1.00 40.48 39 LEU L N 1
ATOM 4711 C CA . LEU F 2 39 ? 111.163 97.775 111.030 1.00 40.48 39 LEU L CA 1
ATOM 4712 C C . LEU F 2 39 ? 110.573 97.310 109.706 1.00 40.48 39 LEU L C 1
ATOM 4713 O O . LEU F 2 39 ? 109.746 97.997 109.100 1.00 40.48 39 LEU L O 1
ATOM 4718 N N . ALA F 2 40 ? 110.994 96.125 109.272 1.00 43.57 40 ALA L N 1
ATOM 4719 C CA . ALA F 2 40 ? 110.628 95.610 107.962 1.00 43.57 40 ALA L CA 1
ATOM 4720 C C . ALA F 2 40 ? 110.323 94.125 108.070 1.00 43.57 40 ALA L C 1
ATOM 4721 O O . ALA F 2 40 ? 110.643 93.475 109.068 1.00 43.57 40 ALA L O 1
ATOM 4723 N N . TRP F 2 41 ? 109.687 93.598 107.027 1.00 47.50 41 TRP L N 1
ATOM 4724 C CA . TRP F 2 41 ? 109.345 92.187 106.936 1.00 47.50 41 TRP L CA 1
ATOM 4725 C C . TRP F 2 41 ? 109.863 91.647 105.613 1.00 47.50 41 TRP L C 1
ATOM 4726 O O . TRP F 2 41 ? 109.634 92.253 104.562 1.00 47.50 41 TRP L O 1
ATOM 4737 N N . TYR F 2 42 ? 110.554 90.513 105.664 1.00 46.25 42 TYR L N 1
ATOM 4738 C CA . TYR F 2 42 ? 111.156 89.904 104.488 1.00 46.25 42 TYR L CA 1
ATOM 4739 C C . TYR F 2 42 ? 110.547 88.531 104.244 1.00 46.25 42 TYR L C 1
ATOM 4740 O O . TYR F 2 42 ? 109.976 87.913 105.145 1.00 46.25 42 TYR L O 1
ATOM 4749 N N . GLN F 2 43 ? 110.670 88.060 103.006 1.00 52.78 43 GLN L N 1
ATOM 4750 C CA . GLN F 2 43 ? 110.180 86.746 102.609 1.00 52.78 43 GLN L CA 1
ATOM 4751 C C . GLN F 2 43 ? 111.276 86.013 101.857 1.00 52.78 43 GLN L C 1
ATOM 4752 O O . GLN F 2 43 ? 111.846 86.555 100.907 1.00 52.78 43 GLN L O 1
ATOM 4758 N N . GLN F 2 44 ? 111.559 84.779 102.267 1.00 53.80 44 GLN L N 1
ATOM 4759 C CA . GLN F 2 44 ? 112.612 83.979 101.649 1.00 53.80 44 GLN L CA 1
ATOM 4760 C C . GLN F 2 44 ? 112.072 82.585 101.371 1.00 53.80 44 GLN L C 1
ATOM 4761 O O . GLN F 2 44 ? 111.881 81.793 102.300 1.00 53.80 44 GLN L O 1
ATOM 4767 N N . LYS F 2 45 ? 111.824 82.287 100.102 1.00 60.94 45 LYS L N 1
ATOM 4768 C CA . LYS F 2 45 ? 111.461 80.936 99.718 1.00 60.94 45 LYS L CA 1
ATOM 4769 C C . LYS F 2 45 ? 112.701 80.042 99.727 1.00 60.94 45 LYS L C 1
ATOM 4770 O O . LYS F 2 45 ? 113.817 80.520 99.505 1.00 60.94 45 LYS L O 1
ATOM 4776 N N . PRO F 2 46 ? 112.532 78.746 99.996 1.00 64.37 46 PRO L N 1
ATOM 4777 C CA . PRO F 2 46 ? 113.697 77.853 100.113 1.00 64.37 46 PRO L CA 1
ATOM 4778 C C . PRO F 2 46 ? 114.532 77.842 98.841 1.00 64.37 46 PRO L C 1
ATOM 4779 O O . PRO F 2 46 ? 114.041 77.530 97.755 1.00 64.37 46 PRO L O 1
ATOM 4783 N N . GLY F 2 47 ? 115.811 78.187 98.990 1.00 64.08 47 GLY L N 1
ATOM 4784 C CA . GLY F 2 47 ? 116.729 78.249 97.877 1.00 64.08 47 GLY L CA 1
ATOM 4785 C C . GLY F 2 47 ? 116.807 79.590 97.180 1.00 64.08 47 GLY L C 1
ATOM 4786 O O . GLY F 2 47 ? 117.656 79.762 96.297 1.00 64.08 47 GLY L O 1
ATOM 4787 N N . GLN F 2 48 ? 115.955 80.542 97.544 1.00 59.88 48 GLN L N 1
ATOM 4788 C CA . GLN F 2 48 ? 115.927 81.857 96.926 1.00 59.88 48 GLN L CA 1
ATOM 4789 C C . GLN F 2 48 ? 116.413 82.917 97.906 1.00 59.88 48 GLN L C 1
ATOM 4790 O O . GLN F 2 48 ? 116.393 82.727 99.124 1.00 59.88 48 GLN L O 1
ATOM 4796 N N . SER F 2 49 ? 116.850 84.045 97.355 1.00 52.26 49 SER L N 1
ATOM 4797 C CA . SER F 2 49 ? 117.229 85.175 98.183 1.00 52.26 49 SER L CA 1
ATOM 4798 C C . SER F 2 49 ? 115.981 85.867 98.724 1.00 52.26 49 SER L C 1
ATOM 4799 O O . SER F 2 49 ? 114.923 85.834 98.091 1.00 52.26 49 SER L O 1
ATOM 4802 N N . PRO F 2 50 ? 116.073 86.488 99.898 1.00 48.72 50 PRO L N 1
ATOM 4803 C CA . PRO F 2 50 ? 114.894 87.136 100.481 1.00 48.72 50 PRO L CA 1
ATOM 4804 C C . PRO F 2 50 ? 114.404 88.299 99.632 1.00 48.72 50 PRO L C 1
ATOM 4805 O O . PRO F 2 50 ? 115.094 88.794 98.738 1.00 48.72 50 PRO L O 1
ATOM 4809 N N . LYS F 2 51 ? 113.180 88.733 99.925 1.00 50.05 51 LYS L N 1
ATOM 4810 C CA . LYS F 2 51 ? 112.503 89.759 99.144 1.00 50.05 51 LYS L CA 1
ATOM 4811 C C . LYS F 2 51 ? 111.774 90.705 100.084 1.00 50.05 51 LYS L C 1
ATOM 4812 O O . LYS F 2 51 ? 111.041 90.257 100.971 1.00 50.05 51 LYS L O 1
ATOM 4818 N N . LEU F 2 52 ? 111.971 92.006 99.888 1.00 48.24 52 LEU L N 1
ATOM 4819 C CA . LEU F 2 52 ? 111.379 92.998 100.775 1.00 48.24 52 LEU L CA 1
ATOM 4820 C C . LEU F 2 52 ? 109.868 93.057 100.591 1.00 48.24 52 LEU L C 1
ATOM 4821 O O . LEU F 2 52 ? 109.355 92.916 99.479 1.00 48.24 52 LEU L O 1
ATOM 4826 N N . MET F 2 53 ? 109.155 93.263 101.695 1.00 50.64 53 MET L N 1
ATOM 4827 C CA . MET F 2 53 ? 107.698 93.307 101.688 1.00 50.64 53 MET L CA 1
ATOM 4828 C C . MET F 2 53 ? 107.119 94.593 102.256 1.00 50.64 53 MET L C 1
ATOM 4829 O O . MET F 2 53 ? 106.102 95.070 101.754 1.00 50.64 53 MET L O 1
ATOM 4834 N N . ILE F 2 54 ? 107.725 95.162 103.297 1.00 48.73 54 ILE L N 1
ATOM 4835 C CA . ILE F 2 54 ? 107.205 96.351 103.962 1.00 48.73 54 ILE L CA 1
ATOM 4836 C C . ILE F 2 54 ? 108.336 97.356 104.150 1.00 48.73 54 ILE L C 1
ATOM 4837 O O . ILE F 2 54 ? 109.471 96.975 104.456 1.00 48.73 54 ILE L O 1
ATOM 4842 N N . TYR F 2 55 ? 108.025 98.643 103.967 1.00 48.33 55 TYR L N 1
ATOM 4843 C CA . TYR F 2 55 ? 109.037 99.695 104.081 1.00 48.33 55 TYR L CA 1
ATOM 4844 C C . TYR F 2 55 ? 109.333 100.040 105.537 1.00 48.33 55 TYR L C 1
ATOM 4845 O O . TYR F 2 55 ? 110.443 99.821 106.029 1.00 48.33 55 TYR L O 1
ATOM 4854 N N . TRP F 2 56 ? 108.340 100.579 106.237 1.00 43.92 56 TRP L N 1
ATOM 4855 C CA . TRP F 2 56 ? 108.505 101.171 107.561 1.00 43.92 56 TRP L CA 1
ATOM 4856 C C . TRP F 2 56 ? 107.509 100.570 108.535 1.00 43.92 56 TRP L C 1
ATOM 4857 O O . TRP F 2 56 ? 106.836 101.274 109.290 1.00 43.92 56 TRP L O 1
ATOM 4868 N N . ALA F 2 57 ? 107.387 99.245 108.503 1.00 48.86 57 ALA L N 1
ATOM 4869 C CA . ALA F 2 57 ? 106.513 98.445 109.355 1.00 48.86 57 ALA L CA 1
ATOM 4870 C C . ALA F 2 57 ? 105.034 98.638 109.049 1.00 48.86 57 ALA L C 1
ATOM 4871 O O . ALA F 2 57 ? 104.202 97.959 109.662 1.00 48.86 57 ALA L O 1
ATOM 4873 N N . SER F 2 58 ? 104.671 99.532 108.130 1.00 51.13 58 SER L N 1
ATOM 4874 C CA . SER F 2 58 ? 103.263 99.733 107.798 1.00 51.13 58 SER L CA 1
ATOM 4875 C C . SER F 2 58 ? 102.973 99.901 106.315 1.00 51.13 58 SER L C 1
ATOM 4876 O O . SER F 2 58 ? 101.806 99.777 105.929 1.00 51.13 58 SER L O 1
ATOM 4879 N N . THR F 2 59 ? 103.960 100.173 105.465 1.00 49.92 59 THR L N 1
ATOM 4880 C CA . THR F 2 59 ? 103.718 100.453 104.054 1.00 49.92 59 THR L CA 1
ATOM 4881 C C . THR F 2 59 ? 104.439 99.415 103.208 1.00 49.92 59 THR L C 1
ATOM 4882 O O . THR F 2 59 ? 105.672 99.346 103.224 1.00 49.92 59 THR L O 1
ATOM 4886 N N . GLY F 2 60 ? 103.672 98.622 102.466 1.00 51.91 60 GLY L N 1
ATOM 4887 C CA . GLY F 2 60 ? 104.261 97.602 101.628 1.00 51.91 60 GLY L CA 1
ATOM 4888 C C . GLY F 2 60 ? 105.024 98.178 100.451 1.00 51.91 60 GLY L C 1
ATOM 4889 O O . GLY F 2 60 ? 104.913 99.355 100.109 1.00 51.91 60 GLY L O 1
ATOM 4890 N N . GLU F 2 61 ? 105.818 97.317 99.820 1.00 56.83 61 GLU L N 1
ATOM 4891 C CA . GLU F 2 61 ? 106.609 97.717 98.668 1.00 56.83 61 GLU L CA 1
ATOM 4892 C C . GLU F 2 61 ? 105.709 97.876 97.441 1.00 56.83 61 GLU L C 1
ATOM 4893 O O . GLU F 2 61 ? 104.485 97.731 97.504 1.00 56.83 61 GLU L O 1
ATOM 4899 N N . CYS F 2 62 ? 106.335 98.190 96.302 1.00 64.26 62 CYS L N 1
ATOM 4900 C CA . CYS F 2 62 ? 105.584 98.417 95.071 1.00 64.26 62 CYS L CA 1
ATOM 4901 C C . CYS F 2 62 ? 104.826 97.165 94.644 1.00 64.26 62 CYS L C 1
ATOM 4902 O O . CYS F 2 62 ? 103.611 97.206 94.420 1.00 64.26 62 CYS L O 1
ATOM 4905 N N . VAL F 2 63 ? 105.526 96.041 94.529 1.00 66.57 63 VAL L N 1
ATOM 4906 C CA . VAL F 2 63 ? 104.915 94.762 94.191 1.00 66.57 63 VAL L CA 1
ATOM 4907 C C . VAL F 2 63 ? 104.754 93.985 95.496 1.00 66.57 63 VAL L C 1
ATOM 4908 O O . VAL F 2 63 ? 105.693 93.364 96.000 1.00 66.57 63 VAL L O 1
ATOM 4912 N N . VAL F 2 64 ? 103.554 94.043 96.066 1.00 67.94 64 VAL L N 1
ATOM 4913 C CA . VAL F 2 64 ? 103.317 93.490 97.391 1.00 67.94 64 VAL L CA 1
ATOM 4914 C C . VAL F 2 64 ? 102.222 92.432 97.413 1.00 67.94 64 VAL L C 1
ATOM 4915 O O . VAL F 2 64 ? 102.231 91.577 98.313 1.00 67.94 64 VAL L O 1
ATOM 4919 N N . ARG F 2 65 ? 101.295 92.428 96.454 1.00 72.69 65 ARG L N 1
ATOM 4920 C CA . ARG F 2 65 ? 100.217 91.437 96.402 1.00 72.69 65 ARG L CA 1
ATOM 4921 C C . ARG F 2 65 ? 99.336 91.500 97.650 1.00 72.69 65 ARG L C 1
ATOM 4922 O O . ARG F 2 65 ? 99.031 90.475 98.265 1.00 72.69 65 ARG L O 1
ATOM 4930 N N . ASP F 2 66 ? 98.937 92.716 98.027 1.00 72.47 66 ASP L N 1
ATOM 4931 C CA . ASP F 2 66 ? 97.940 92.937 99.072 1.00 72.47 66 ASP L CA 1
ATOM 4932 C C . ASP F 2 66 ? 98.247 92.179 100.357 1.00 72.47 66 ASP L C 1
ATOM 4933 O O . ASP F 2 66 ? 97.500 91.277 100.752 1.00 72.47 66 ASP L O 1
ATOM 4938 N N . ARG F 2 67 ? 99.358 92.527 101.000 1.00 69.40 67 ARG L N 1
ATOM 4939 C CA . ARG F 2 67 ? 99.752 91.937 102.272 1.00 69.40 67 ARG L CA 1
ATOM 4940 C C . ARG F 2 67 ? 99.176 92.749 103.427 1.00 69.40 67 ARG L C 1
ATOM 4941 O O . ARG F 2 67 ? 98.279 93.575 103.229 1.00 69.40 67 ARG L O 1
ATOM 4949 N N . PHE F 2 68 ? 99.684 92.524 104.634 1.00 70.49 68 PHE L N 1
ATOM 4950 C CA . PHE F 2 68 ? 99.216 93.210 105.827 1.00 70.49 68 PHE L CA 1
ATOM 4951 C C . PHE F 2 68 ? 100.174 94.331 106.197 1.00 70.49 68 PHE L C 1
ATOM 4952 O O . PHE F 2 68 ? 101.276 94.450 105.657 1.00 70.49 68 PHE L O 1
ATOM 4960 N N . THR F 2 69 ? 99.721 95.161 107.135 1.00 65.68 69 THR L N 1
ATOM 4961 C CA . THR F 2 69 ? 100.454 96.336 107.599 1.00 65.68 69 THR L CA 1
ATOM 4962 C C . THR F 2 69 ? 100.619 96.209 109.110 1.00 65.68 69 THR L C 1
ATOM 4963 O O . THR F 2 69 ? 99.651 96.382 109.858 1.00 65.68 69 THR L O 1
ATOM 4967 N N . GLY F 2 70 ? 101.838 95.907 109.548 1.00 61.04 70 GLY L N 1
ATOM 4968 C CA . GLY F 2 70 ? 102.142 95.714 110.953 1.00 61.04 70 GLY L CA 1
ATOM 4969 C C . GLY F 2 70 ? 101.615 96.795 111.872 1.00 61.04 70 GLY L C 1
ATOM 4970 O O . GLY F 2 70 ? 101.427 97.942 111.456 1.00 61.04 70 GLY L O 1
ATOM 4971 N N . SER F 2 71 ? 101.362 96.433 113.126 1.00 57.19 71 SER L N 1
ATOM 4972 C CA . SER F 2 71 ? 100.836 97.383 114.095 1.00 57.19 71 SER L CA 1
ATOM 4973 C C . SER F 2 71 ? 101.900 98.422 114.423 1.00 57.19 71 SER L C 1
ATOM 4974 O O . SER F 2 71 ? 102.978 98.082 114.918 1.00 57.19 71 SER L O 1
ATOM 4977 N N . GLY F 2 72 ? 101.589 99.690 114.174 1.00 55.87 72 GLY L N 1
ATOM 4978 C CA . GLY F 2 72 ? 102.570 100.744 114.335 1.00 55.87 72 GLY L CA 1
ATOM 4979 C C . GLY F 2 72 ? 102.858 101.070 115.785 1.00 55.87 72 GLY L C 1
ATOM 4980 O O . GLY F 2 72 ? 102.550 102.167 116.259 1.00 55.87 72 GLY L O 1
ATOM 4981 N N . CYS F 2 73 ? 103.454 100.119 116.497 1.00 52.29 73 CYS L N 1
ATOM 4982 C CA . CYS F 2 73 ? 103.780 100.277 117.904 1.00 52.29 73 CYS L CA 1
ATOM 4983 C C . CYS F 2 73 ? 105.262 100.600 118.065 1.00 52.29 73 CYS L C 1
ATOM 4984 O O . CYS F 2 73 ? 106.000 100.780 117.093 1.00 52.29 73 CYS L O 1
ATOM 4987 N N . GLY F 2 74 ? 105.698 100.683 119.317 1.00 47.57 74 GLY L N 1
ATOM 4988 C CA . GLY F 2 74 ? 107.094 100.916 119.620 1.00 47.57 74 GLY L CA 1
ATOM 4989 C C . GLY F 2 74 ? 107.971 99.728 119.290 1.00 47.57 74 GLY L C 1
ATOM 4990 O O . GLY F 2 74 ? 108.867 99.826 118.449 1.00 47.57 74 GLY L O 1
ATOM 4991 N N . THR F 2 75 ? 107.725 98.597 119.951 1.00 50.02 75 THR L N 1
ATOM 4992 C CA . THR F 2 75 ? 108.539 97.398 119.782 1.00 50.02 75 THR L CA 1
ATOM 4993 C C . THR F 2 75 ? 107.670 96.148 119.733 1.00 50.02 75 THR L C 1
ATOM 4994 O O . THR F 2 75 ? 108.025 95.104 120.286 1.00 50.02 75 THR L O 1
ATOM 4998 N N . ASP F 2 76 ? 106.528 96.227 119.054 1.00 54.49 76 ASP L N 1
ATOM 4999 C CA . ASP F 2 76 ? 105.602 95.100 118.983 1.00 54.49 76 ASP L CA 1
ATOM 5000 C C . ASP F 2 76 ? 104.868 95.164 117.656 1.00 54.49 76 ASP L C 1
ATOM 5001 O O . ASP F 2 76 ? 104.184 96.151 117.374 1.00 54.49 76 ASP L O 1
ATOM 5006 N N . PHE F 2 77 ? 104.991 94.109 116.856 1.00 53.58 77 PHE L N 1
ATOM 5007 C CA . PHE F 2 77 ? 104.470 94.114 115.500 1.00 53.58 77 PHE L CA 1
ATOM 5008 C C . PHE F 2 77 ? 103.819 92.773 115.206 1.00 53.58 77 PHE L C 1
ATOM 5009 O O . PHE F 2 77 ? 104.197 91.742 115.767 1.00 53.58 77 PHE L O 1
ATOM 5017 N N . THR F 2 78 ? 102.836 92.794 114.313 1.00 60.11 78 THR L N 1
ATOM 5018 C CA . THR F 2 78 ? 102.068 91.603 113.968 1.00 60.11 78 THR L CA 1
ATOM 5019 C C . THR F 2 78 ? 101.634 91.725 112.512 1.00 60.11 78 THR L C 1
ATOM 5020 O O . THR F 2 78 ? 102.034 92.656 111.807 1.00 60.11 78 THR L O 1
ATOM 5024 N N . LEU F 2 79 ? 100.807 90.781 112.066 1.00 67.13 79 LEU L N 1
ATOM 5025 C CA . LEU F 2 79 ? 100.134 90.844 110.770 1.00 67.13 79 LEU L CA 1
ATOM 5026 C C . LEU F 2 79 ? 101.134 91.054 109.629 1.00 67.13 79 LEU L C 1
ATOM 5027 O O . LEU F 2 79 ? 101.228 92.124 109.031 1.00 67.13 79 LEU L O 1
ATOM 5032 N N . THR F 2 80 ? 101.944 90.025 109.395 1.00 63.61 80 THR L N 1
ATOM 5033 C CA . THR F 2 80 ? 102.866 90.075 108.268 1.00 63.61 80 THR L CA 1
ATOM 5034 C C . THR F 2 80 ? 102.226 89.619 106.956 1.00 63.61 80 THR L C 1
ATOM 5035 O O . THR F 2 80 ? 102.067 90.421 106.030 1.00 63.61 80 THR L O 1
ATOM 5039 N N . ILE F 2 81 ? 101.849 88.341 106.868 1.00 69.84 81 ILE L N 1
ATOM 5040 C CA . ILE F 2 81 ? 101.305 87.796 105.625 1.00 69.84 81 ILE L CA 1
ATOM 5041 C C . ILE F 2 81 ? 99.782 87.679 105.720 1.00 69.84 81 ILE L C 1
ATOM 5042 O O . ILE F 2 81 ? 99.191 87.761 106.799 1.00 69.84 81 ILE L O 1
ATOM 5047 N N . SER F 2 82 ? 99.138 87.488 104.568 1.00 74.59 82 SER L N 1
ATOM 5048 C CA . SER F 2 82 ? 97.692 87.314 104.513 1.00 74.59 82 SER L CA 1
ATOM 5049 C C . SER F 2 82 ? 97.325 86.435 103.323 1.00 74.59 82 SER L C 1
ATOM 5050 O O . SER F 2 82 ? 98.159 86.130 102.468 1.00 74.59 82 SER L O 1
ATOM 5053 N N . SER F 2 83 ? 96.049 86.034 103.288 1.00 79.68 83 SER L N 1
ATOM 5054 C CA . SER F 2 83 ? 95.443 85.272 102.194 1.00 79.68 83 SER L CA 1
ATOM 5055 C C . SER F 2 83 ? 96.314 84.136 101.672 1.00 79.68 83 SER L C 1
ATOM 5056 O O . SER F 2 83 ? 96.726 84.151 100.508 1.00 79.68 83 SER L O 1
ATOM 5059 N N . VAL F 2 84 ? 96.595 83.148 102.526 1.00 79.59 84 VAL L N 1
ATOM 5060 C CA . VAL F 2 84 ? 97.547 82.101 102.175 1.00 79.59 84 VAL L CA 1
ATOM 5061 C C . VAL F 2 84 ? 97.083 81.353 100.933 1.00 79.59 84 VAL L C 1
ATOM 5062 O O . VAL F 2 84 ? 95.927 80.921 100.834 1.00 79.59 84 VAL L O 1
ATOM 5066 N N . GLN F 2 85 ? 97.988 81.213 99.973 1.00 80.52 85 GLN L N 1
ATOM 5067 C CA . GLN F 2 85 ? 97.765 80.478 98.738 1.00 80.52 85 GLN L CA 1
ATOM 5068 C C . GLN F 2 85 ? 98.734 79.298 98.671 1.00 80.52 85 GLN L C 1
ATOM 5069 O O . GLN F 2 85 ? 99.437 78.984 99.636 1.00 80.52 85 GLN L O 1
ATOM 5075 N N . ASP F 2 86 ? 98.760 78.639 97.512 1.00 81.69 86 ASP L N 1
ATOM 5076 C CA . ASP F 2 86 ? 99.648 77.503 97.312 1.00 81.69 86 ASP L CA 1
ATOM 5077 C C . ASP F 2 86 ? 101.108 77.917 97.192 1.00 81.69 86 ASP L C 1
ATOM 5078 O O . ASP F 2 86 ? 101.994 77.069 97.346 1.00 81.69 86 ASP L O 1
ATOM 5083 N N . GLU F 2 87 ? 101.382 79.194 96.925 1.00 78.29 87 GLU L N 1
ATOM 5084 C CA . GLU F 2 87 ? 102.739 79.676 96.707 1.00 78.29 87 GLU L CA 1
ATOM 5085 C C . GLU F 2 87 ? 103.254 80.537 97.851 1.00 78.29 87 GLU L C 1
ATOM 5086 O O . GLU F 2 87 ? 104.348 81.101 97.746 1.00 78.29 87 GLU L O 1
ATOM 5092 N N . ASP F 2 88 ? 102.500 80.651 98.945 1.00 74.77 88 ASP L N 1
ATOM 5093 C CA . ASP F 2 88 ? 102.889 81.473 100.084 1.00 74.77 88 ASP L CA 1
ATOM 5094 C C . ASP F 2 88 ? 103.524 80.653 101.202 1.00 74.77 88 ASP L C 1
ATOM 5095 O O . ASP F 2 88 ? 103.360 80.980 102.383 1.00 74.77 88 ASP L O 1
ATOM 5100 N N . ARG F 2 89 ? 104.242 79.589 100.852 1.00 74.13 89 ARG L N 1
ATOM 5101 C CA . ARG F 2 89 ? 104.966 78.763 101.820 1.00 74.13 89 ARG L CA 1
ATOM 5102 C C . ARG F 2 89 ? 106.440 79.151 101.739 1.00 74.13 89 ARG L C 1
ATOM 5103 O O . ARG F 2 89 ? 107.194 78.629 100.918 1.00 74.13 89 ARG L O 1
ATOM 5111 N N . ALA F 2 90 ? 106.850 80.078 102.603 1.00 63.58 90 ALA L N 1
ATOM 5112 C CA . ALA F 2 90 ? 108.211 80.592 102.585 1.00 63.58 90 ALA L CA 1
ATOM 5113 C C . ALA F 2 90 ? 108.639 80.928 104.007 1.00 63.58 90 ALA L C 1
ATOM 5114 O O . ALA F 2 90 ? 107.914 80.679 104.973 1.00 63.58 90 ALA L O 1
ATOM 5116 N N . VAL F 2 91 ? 109.836 81.500 104.126 1.00 56.78 91 VAL L N 1
ATOM 5117 C CA . VAL F 2 91 ? 110.394 81.922 105.406 1.00 56.78 91 VAL L CA 1
ATOM 5118 C C . VAL F 2 91 ? 110.242 83.430 105.522 1.00 56.78 91 VAL L C 1
ATOM 5119 O O . VAL F 2 91 ? 110.694 84.177 104.646 1.00 56.78 91 VAL L O 1
ATOM 5123 N N . TYR F 2 92 ? 109.614 83.882 106.602 1.00 55.70 92 TYR L N 1
ATOM 5124 C CA . TYR F 2 92 ? 109.358 85.298 106.831 1.00 55.70 92 TYR L CA 1
ATOM 5125 C C . TYR F 2 92 ? 110.222 85.782 107.986 1.00 55.70 92 TYR L C 1
ATOM 5126 O O . TYR F 2 92 ? 110.116 85.267 109.103 1.00 55.70 92 TYR L O 1
ATOM 5135 N N . LEU F 2 93 ? 111.063 86.773 107.714 1.00 48.24 93 LEU L N 1
ATOM 5136 C CA . LEU F 2 93 ? 111.981 87.335 108.690 1.00 48.24 93 LEU L CA 1
ATOM 5137 C C . LEU F 2 93 ? 111.585 88.771 109.013 1.00 48.24 93 LEU L C 1
ATOM 5138 O O . LEU F 2 93 ? 110.673 89.344 108.413 1.00 48.24 93 LEU L O 1
ATOM 5143 N N . CYS F 2 94 ? 112.289 89.348 109.982 1.00 43.11 94 CYS L N 1
ATOM 5144 C CA . CYS F 2 94 ? 112.134 90.746 110.349 1.00 43.11 94 CYS L CA 1
ATOM 5145 C C . CYS F 2 94 ? 113.513 91.381 110.466 1.00 43.11 94 CYS L C 1
ATOM 5146 O O . CYS F 2 94 ? 114.538 90.696 110.480 1.00 43.11 94 CYS L O 1
ATOM 5149 N N . LYS F 2 95 ? 113.532 92.709 110.551 1.00 37.10 95 LYS L N 1
ATOM 5150 C CA . LYS F 2 95 ? 114.786 93.444 110.599 1.00 37.10 95 LYS L CA 1
ATOM 5151 C C . LYS F 2 95 ? 114.523 94.834 111.157 1.00 37.10 95 LYS L C 1
ATOM 5152 O O . LYS F 2 95 ? 113.452 95.407 110.955 1.00 37.10 95 LYS L O 1
ATOM 5158 N N . GLN F 2 96 ? 115.515 95.361 111.865 1.00 34.36 96 GLN L N 1
ATOM 5159 C CA . GLN F 2 96 ? 115.501 96.724 112.366 1.00 34.36 96 GLN L CA 1
ATOM 5160 C C . GLN F 2 96 ? 116.248 97.642 111.409 1.00 34.36 96 GLN L C 1
ATOM 5161 O O . GLN F 2 96 ? 117.069 97.205 110.601 1.00 34.36 96 GLN L O 1
ATOM 5167 N N . SER F 2 97 ? 115.944 98.934 111.505 1.00 32.97 97 SER L N 1
ATOM 5168 C CA . SER F 2 97 ? 116.713 99.958 110.808 1.00 32.97 97 SER L CA 1
ATOM 5169 C C . SER F 2 97 ? 117.000 101.148 111.714 1.00 32.97 97 SER L C 1
ATOM 5170 O O . SER F 2 97 ? 117.277 102.243 111.218 1.00 32.97 97 SER L O 1
ATOM 5173 N N . HIS F 2 98 ? 116.935 100.957 113.033 1.00 30.26 98 HIS L N 1
ATOM 5174 C CA . HIS F 2 98 ? 117.197 102.049 113.960 1.00 30.26 98 HIS L CA 1
ATOM 5175 C C . HIS F 2 98 ? 118.652 102.493 113.937 1.00 30.26 98 HIS L C 1
ATOM 5176 O O . HIS F 2 98 ? 118.953 103.612 114.366 1.00 30.26 98 HIS L O 1
ATOM 5183 N N . ASN F 2 99 ? 119.557 101.647 113.454 1.00 28.78 99 ASN L N 1
ATOM 5184 C CA . ASN F 2 99 ? 120.961 102.003 113.321 1.00 28.78 99 ASN L CA 1
ATOM 5185 C C . ASN F 2 99 ? 121.548 101.199 112.170 1.00 28.78 99 ASN L C 1
ATOM 5186 O O . ASN F 2 99 ? 120.841 100.462 111.480 1.00 28.78 99 ASN L O 1
ATOM 5191 N N . ARG F 2 100 ? 122.854 101.350 111.963 1.00 28.74 100 ARG L N 1
ATOM 5192 C CA . ARG F 2 100 ? 123.520 100.654 110.870 1.00 28.74 100 ARG L CA 1
ATOM 5193 C C . ARG F 2 100 ? 123.784 99.188 111.182 1.00 28.74 100 ARG L C 1
ATOM 5194 O O . ARG F 2 100 ? 124.004 98.404 110.254 1.00 28.74 100 ARG L O 1
ATOM 5202 N N . ALA F 2 101 ? 123.768 98.801 112.455 1.00 29.79 101 ALA L N 1
ATOM 5203 C CA . ALA F 2 101 ? 123.935 97.403 112.847 1.00 29.79 101 ALA L CA 1
ATOM 5204 C C . ALA F 2 101 ? 122.581 96.709 112.734 1.00 29.79 101 ALA L C 1
ATOM 5205 O O . ALA F 2 101 ? 121.830 96.566 113.702 1.00 29.79 101 ALA L O 1
ATOM 5207 N N . LEU F 2 102 ? 122.267 96.272 111.518 1.00 31.09 102 LEU L N 1
ATOM 5208 C CA . LEU F 2 102 ? 120.986 95.631 111.263 1.00 31.09 102 LEU L CA 1
ATOM 5209 C C . LEU F 2 102 ? 120.942 94.256 111.915 1.00 31.09 102 LEU L C 1
ATOM 5210 O O . LEU F 2 102 ? 121.809 93.413 111.671 1.00 31.09 102 LEU L O 1
ATOM 5215 N N . THR F 2 103 ? 119.930 94.033 112.744 1.00 35.77 103 THR L N 1
ATOM 5216 C CA . THR F 2 103 ? 119.725 92.760 113.418 1.00 35.77 103 THR L CA 1
ATOM 5217 C C . THR F 2 103 ? 118.476 92.093 112.862 1.00 35.77 103 THR L C 1
ATOM 5218 O O . THR F 2 103 ? 117.406 92.708 112.819 1.00 35.77 103 THR L O 1
ATOM 5222 N N . PHE F 2 104 ? 118.617 90.844 112.436 1.00 38.23 104 PHE L N 1
ATOM 5223 C CA . PHE F 2 104 ? 117.519 90.075 111.872 1.00 38.23 104 PHE L CA 1
ATOM 5224 C C . PHE F 2 104 ? 116.908 89.171 112.933 1.00 38.23 104 PHE L C 1
ATOM 5225 O O . PHE F 2 104 ? 117.562 88.790 113.906 1.00 38.23 104 PHE L O 1
ATOM 5233 N N . GLY F 2 105 ? 115.637 88.831 112.734 1.00 45.05 105 GLY L N 1
ATOM 5234 C CA . GLY F 2 105 ? 114.948 87.933 113.631 1.00 45.05 105 GLY L CA 1
ATOM 5235 C C . GLY F 2 105 ? 115.357 86.490 113.422 1.00 45.05 105 GLY L C 1
ATOM 5236 O O . GLY F 2 105 ? 116.227 86.159 112.617 1.00 45.05 105 GLY L O 1
ATOM 5237 N N . CYS F 2 106 ? 114.703 85.608 114.178 1.00 50.91 106 CYS L N 1
ATOM 5238 C CA . CYS F 2 106 ? 114.992 84.182 114.067 1.00 50.91 106 CYS L CA 1
ATOM 5239 C C . CYS F 2 106 ? 114.444 83.618 112.762 1.00 50.91 106 CYS L C 1
ATOM 5240 O O . CYS F 2 106 ? 115.191 83.074 111.941 1.00 50.91 106 CYS L O 1
ATOM 5243 N N . GLY F 2 107 ? 113.147 83.738 112.554 1.00 55.39 107 GLY L N 1
ATOM 5244 C CA . GLY F 2 107 ? 112.529 83.250 111.339 1.00 55.39 107 GLY L CA 1
ATOM 5245 C C . GLY F 2 107 ? 111.133 82.735 111.621 1.00 55.39 107 GLY L C 1
ATOM 5246 O O . GLY F 2 107 ? 110.643 82.777 112.745 1.00 55.39 107 GLY L O 1
ATOM 5247 N N . THR F 2 108 ? 110.501 82.244 110.557 1.00 60.24 108 THR L N 1
ATOM 5248 C CA . THR F 2 108 ? 109.171 81.654 110.644 1.00 60.24 108 THR L CA 1
ATOM 5249 C C . THR F 2 108 ? 108.915 80.868 109.368 1.00 60.24 108 THR L C 1
ATOM 5250 O O . THR F 2 108 ? 109.141 81.382 108.271 1.00 60.24 108 THR L O 1
ATOM 5254 N N . LYS F 2 109 ? 108.451 79.633 109.517 1.00 68.09 109 LYS L N 1
ATOM 5255 C CA . LYS F 2 109 ? 108.203 78.735 108.398 1.00 68.09 109 LYS L CA 1
ATOM 5256 C C . LYS F 2 109 ? 106.707 78.478 108.292 1.00 68.09 109 LYS L C 1
ATOM 5257 O O . LYS F 2 109 ? 106.084 78.031 109.261 1.00 68.09 109 LYS L O 1
ATOM 5263 N N . LEU F 2 110 ? 106.132 78.760 107.125 1.00 70.97 110 LEU L N 1
ATOM 5264 C CA . LEU F 2 110 ? 104.743 78.420 106.858 1.00 70.97 110 LEU L CA 1
ATOM 5265 C C . LEU F 2 110 ? 104.656 77.084 106.136 1.00 70.97 110 LEU L C 1
ATOM 5266 O O . LEU F 2 110 ? 105.487 76.769 105.280 1.00 70.97 110 LEU L O 1
ATOM 5271 N N . GLU F 2 111 ? 103.637 76.304 106.487 0.50 77.98 111 GLU L N 1
ATOM 5272 C CA . GLU F 2 111 ? 103.395 74.998 105.891 0.50 77.98 111 GLU L CA 1
ATOM 5273 C C . GLU F 2 111 ? 101.897 74.862 105.641 0.50 77.98 111 GLU L C 1
ATOM 5274 O O . GLU F 2 111 ? 101.144 75.838 105.708 0.50 77.98 111 GLU L O 1
ATOM 5280 N N . MET F 2 112 ? 101.462 73.642 105.350 1.00 85.54 112 MET L N 1
ATOM 5281 C CA . MET F 2 112 ? 100.060 73.341 105.115 1.00 85.54 112 MET L CA 1
ATOM 5282 C C . MET F 2 112 ? 99.522 72.456 106.233 1.00 85.54 112 MET L C 1
ATOM 5283 O O . MET F 2 112 ? 100.272 71.759 106.922 1.00 85.54 112 MET L O 1
ATOM 5288 N N . LYS F 2 113 ? 98.204 72.495 106.407 1.00 89.19 113 LYS L N 1
ATOM 5289 C CA . LYS F 2 113 ? 97.533 71.732 107.459 1.00 89.19 113 LYS L CA 1
ATOM 5290 C C . LYS F 2 113 ? 97.148 70.373 106.889 1.00 89.19 113 LYS L C 1
ATOM 5291 O O . LYS F 2 113 ? 96.177 70.255 106.137 1.00 89.19 113 LYS L O 1
ATOM 5297 N N . ARG F 2 114 ? 97.915 69.348 107.253 1.00 92.51 114 ARG L N 1
ATOM 5298 C CA . ARG F 2 114 ? 97.701 67.983 106.777 1.00 92.51 114 ARG L CA 1
ATOM 5299 C C . ARG F 2 114 ? 97.671 67.925 105.252 1.00 92.51 114 ARG L C 1
ATOM 5300 O O . ARG F 2 114 ? 98.355 67.104 104.643 1.00 92.51 114 ARG L O 1
ATOM 5308 N N . GLU G 3 1 ? 116.874 95.786 84.789 1.00 61.17 1 GLU H N 1
ATOM 5309 C CA . GLU G 3 1 ? 116.542 95.484 86.176 1.00 61.17 1 GLU H CA 1
ATOM 5310 C C . GLU G 3 1 ? 117.789 95.483 87.052 1.00 61.17 1 GLU H C 1
ATOM 5311 O O . GLU G 3 1 ? 118.799 94.869 86.708 1.00 61.17 1 GLU H O 1
ATOM 5317 N N . ILE G 3 2 ? 117.712 96.176 88.186 1.00 56.17 2 ILE H N 1
ATOM 5318 C CA . ILE G 3 2 ? 118.829 96.220 89.120 1.00 56.17 2 ILE H CA 1
ATOM 5319 C C . ILE G 3 2 ? 118.935 94.876 89.827 1.00 56.17 2 ILE H C 1
ATOM 5320 O O . ILE G 3 2 ? 117.976 94.409 90.452 1.00 56.17 2 ILE H O 1
ATOM 5325 N N . GLN G 3 3 ? 120.105 94.248 89.735 1.00 56.93 3 GLN H N 1
ATOM 5326 C CA . GLN G 3 3 ? 120.311 92.941 90.340 1.00 56.93 3 GLN H CA 1
ATOM 5327 C C . GLN G 3 3 ? 121.790 92.751 90.641 1.00 56.93 3 GLN H C 1
ATOM 5328 O O . GLN G 3 3 ? 122.650 93.163 89.857 1.00 56.93 3 GLN H O 1
ATOM 5334 N N . SER G 3 4 ? 122.073 92.129 91.781 1.00 53.25 4 SER H N 1
ATOM 5335 C CA . SER G 3 4 ? 123.434 91.817 92.193 1.00 53.25 4 SER H CA 1
ATOM 5336 C C . SER G 3 4 ? 123.730 90.349 91.917 1.00 53.25 4 SER H C 1
ATOM 5337 O O . SER G 3 4 ? 122.857 89.490 92.075 1.00 53.25 4 SER H O 1
ATOM 5340 N N . GLN G 3 5 ? 124.962 90.067 91.502 1.00 52.05 5 GLN H N 1
ATOM 5341 C CA . GLN G 3 5 ? 125.383 88.715 91.156 1.00 52.05 5 GLN H CA 1
ATOM 5342 C C . GLN G 3 5 ? 126.620 88.352 91.960 1.00 52.05 5 GLN H C 1
ATOM 5343 O O . GLN G 3 5 ? 127.578 89.130 92.014 1.00 52.05 5 GLN H O 1
ATOM 5349 N N . GLN G 3 6 ? 126.602 87.174 92.574 1.00 48.00 6 GLN H N 1
ATOM 5350 C CA . GLN G 3 6 ? 127.694 86.698 93.409 1.00 48.00 6 GLN H CA 1
ATOM 5351 C C . GLN G 3 6 ? 128.371 85.495 92.761 1.00 48.00 6 GLN H C 1
ATOM 5352 O O . GLN G 3 6 ? 127.962 85.014 91.701 1.00 48.00 6 GLN H O 1
ATOM 5358 N N . CYS G 3 7 ? 129.419 85.007 93.418 1.00 52.79 7 CYS H N 1
ATOM 5359 C CA . CYS G 3 7 ? 130.177 83.870 92.923 1.00 52.79 7 CYS H CA 1
ATOM 5360 C C . CYS G 3 7 ? 129.470 82.563 93.272 1.00 52.79 7 CYS H C 1
ATOM 5361 O O . CYS G 3 7 ? 128.410 82.542 93.904 1.00 52.79 7 CYS H O 1
ATOM 5364 N N . GLY G 3 8 ? 130.070 81.452 92.854 1.00 59.17 8 GLY H N 1
ATOM 5365 C CA . GLY G 3 8 ? 129.520 80.145 93.111 1.00 59.17 8 GLY H CA 1
ATOM 5366 C C . GLY G 3 8 ? 129.957 79.590 94.451 1.00 59.17 8 GLY H C 1
ATOM 5367 O O . GLY G 3 8 ? 130.544 80.294 95.278 1.00 59.17 8 GLY H O 1
ATOM 5368 N N . PRO G 3 9 ? 129.675 78.313 94.691 1.00 62.32 9 PRO H N 1
ATOM 5369 C CA . PRO G 3 9 ? 130.058 77.705 95.969 1.00 62.32 9 PRO H CA 1
ATOM 5370 C C . PRO G 3 9 ? 131.566 77.574 96.097 1.00 62.32 9 PRO H C 1
ATOM 5371 O O . PRO G 3 9 ? 132.292 77.452 95.108 1.00 62.32 9 PRO H O 1
ATOM 5375 N N . GLU G 3 10 ? 132.034 77.601 97.343 1.00 65.01 10 GLU H N 1
ATOM 5376 C CA . GLU G 3 10 ? 133.453 77.506 97.646 1.00 65.01 10 GLU H CA 1
ATOM 5377 C C . GLU G 3 10 ? 133.703 76.363 98.620 1.00 65.01 10 GLU H C 1
ATOM 5378 O O . GLU G 3 10 ? 132.845 76.021 99.437 1.00 65.01 10 GLU H O 1
ATOM 5384 N N . LEU G 3 11 ? 134.896 75.780 98.521 1.00 68.05 11 LEU H N 1
ATOM 5385 C CA . LEU G 3 11 ? 135.304 74.692 99.406 1.00 68.05 11 LEU H CA 1
ATOM 5386 C C . LEU G 3 11 ? 136.806 74.810 99.608 1.00 68.05 11 LEU H C 1
ATOM 5387 O O . LEU G 3 11 ? 137.577 74.590 98.668 1.00 68.05 11 LEU H O 1
ATOM 5392 N N . VAL G 3 12 ? 137.221 75.162 100.824 1.00 68.74 12 VAL H N 1
ATOM 5393 C CA . VAL G 3 12 ? 138.625 75.349 101.158 1.00 68.74 12 VAL H CA 1
ATOM 5394 C C . VAL G 3 12 ? 138.934 74.582 102.438 1.00 68.74 12 VAL H C 1
ATOM 5395 O O . VAL G 3 12 ? 138.047 74.040 103.098 1.00 68.74 12 VAL H O 1
ATOM 5399 N N . LYS G 3 13 ? 140.228 74.547 102.786 1.00 69.09 13 LYS H N 1
ATOM 5400 C CA . LYS G 3 13 ? 140.750 73.856 103.953 1.00 69.09 13 LYS H CA 1
ATOM 5401 C C . LYS G 3 13 ? 140.733 74.774 105.173 1.00 69.09 13 LYS H C 1
ATOM 5402 O O . LYS G 3 13 ? 140.867 75.995 105.039 1.00 69.09 13 LYS H O 1
ATOM 5408 N N . PRO G 3 14 ? 140.564 74.214 106.370 1.00 67.59 14 PRO H N 1
ATOM 5409 C CA . PRO G 3 14 ? 140.566 75.049 107.578 1.00 67.59 14 PRO H CA 1
ATOM 5410 C C . PRO G 3 14 ? 141.918 75.717 107.781 1.00 67.59 14 PRO H C 1
ATOM 5411 O O . PRO G 3 14 ? 142.965 75.066 107.747 1.00 67.59 14 PRO H O 1
ATOM 5415 N N . GLY G 3 15 ? 141.887 77.030 107.993 1.00 66.96 15 GLY H N 1
ATOM 5416 C CA . GLY G 3 15 ? 143.086 77.826 108.127 1.00 66.96 15 GLY H CA 1
ATOM 5417 C C . GLY G 3 15 ? 143.464 78.608 106.889 1.00 66.96 15 GLY H C 1
ATOM 5418 O O . GLY G 3 15 ? 144.402 79.414 106.947 1.00 66.96 15 GLY H O 1
ATOM 5419 N N . SER G 3 16 ? 142.768 78.398 105.776 1.00 64.93 16 SER H N 1
ATOM 5420 C CA . SER G 3 16 ? 143.045 79.106 104.537 1.00 64.93 16 SER H CA 1
ATOM 5421 C C . SER G 3 16 ? 142.190 80.371 104.468 1.00 64.93 16 SER H C 1
ATOM 5422 O O . SER G 3 16 ? 141.559 80.778 105.447 1.00 64.93 16 SER H O 1
ATOM 5425 N N . SER G 3 17 ? 142.162 81.009 103.301 1.00 60.65 17 SER H N 1
ATOM 5426 C CA . SER G 3 17 ? 141.391 82.223 103.092 1.00 60.65 17 SER H CA 1
ATOM 5427 C C . SER G 3 17 ? 140.548 82.084 101.833 1.00 60.65 17 SER H C 1
ATOM 5428 O O . SER G 3 17 ? 140.816 81.247 100.968 1.00 60.65 17 SER H O 1
ATOM 5431 N N . VAL G 3 18 ? 139.521 82.924 101.740 1.00 55.60 18 VAL H N 1
ATOM 5432 C CA . VAL G 3 18 ? 138.595 82.920 100.615 1.00 55.60 18 VAL H CA 1
ATOM 5433 C C . VAL G 3 18 ? 138.202 84.360 100.312 1.00 55.60 18 VAL H C 1
ATOM 5434 O O . VAL G 3 18 ? 138.052 85.179 101.225 1.00 55.60 18 VAL H O 1
ATOM 5438 N N . LYS G 3 19 ? 138.055 84.675 99.028 1.00 52.04 19 LYS H N 1
ATOM 5439 C CA . LYS G 3 19 ? 137.689 86.017 98.576 1.00 52.04 19 LYS H CA 1
ATOM 5440 C C . LYS G 3 19 ? 136.359 85.927 97.835 1.00 52.04 19 LYS H C 1
ATOM 5441 O O . LYS G 3 19 ? 136.306 85.471 96.690 1.00 52.04 19 LYS H O 1
ATOM 5447 N N . VAL G 3 20 ? 135.290 86.367 98.490 1.00 49.01 20 VAL H N 1
ATOM 5448 C CA . VAL G 3 20 ? 133.957 86.384 97.903 1.00 49.01 20 VAL H CA 1
ATOM 5449 C C . VAL G 3 20 ? 133.756 87.709 97.183 1.00 49.01 20 VAL H C 1
ATOM 5450 O O . VAL G 3 20 ? 134.250 88.752 97.626 1.00 49.01 20 VAL H O 1
ATOM 5454 N N . SER G 3 21 ? 133.035 87.674 96.066 1.00 48.76 21 SER H N 1
ATOM 5455 C CA . SER G 3 21 ? 132.769 88.858 95.266 1.00 48.76 21 SER H CA 1
ATOM 5456 C C . SER G 3 21 ? 131.267 89.087 95.153 1.00 48.76 21 SER H C 1
ATOM 5457 O O . SER G 3 21 ? 130.453 88.239 95.522 1.00 48.76 21 SER H O 1
ATOM 5460 N N . CYS G 3 22 ? 130.906 90.264 94.640 1.00 49.51 22 CYS H N 1
ATOM 5461 C CA . CYS G 3 22 ? 129.503 90.648 94.498 1.00 49.51 22 CYS H CA 1
ATOM 5462 C C . CYS G 3 22 ? 129.418 91.662 93.360 1.00 49.51 22 CYS H C 1
ATOM 5463 O O . CYS G 3 22 ? 129.685 92.849 93.564 1.00 49.51 22 CYS H O 1
ATOM 5466 N N . LYS G 3 23 ? 129.043 91.190 92.174 1.00 52.01 23 LYS H N 1
ATOM 5467 C CA . LYS G 3 23 ? 129.001 92.028 90.983 1.00 52.01 23 LYS H CA 1
ATOM 5468 C C . LYS G 3 23 ? 127.615 92.640 90.820 1.00 52.01 23 LYS H C 1
ATOM 5469 O O . LYS G 3 23 ? 126.610 91.923 90.826 1.00 52.01 23 LYS H O 1
ATOM 5475 N N . ALA G 3 24 ? 127.568 93.960 90.674 1.00 55.26 24 ALA H N 1
ATOM 5476 C CA . ALA G 3 24 ? 126.322 94.691 90.516 1.00 55.26 24 ALA H CA 1
ATOM 5477 C C . ALA G 3 24 ? 126.355 95.505 89.230 1.00 55.26 24 ALA H C 1
ATOM 5478 O O . ALA G 3 24 ? 127.405 96.012 88.824 1.00 55.26 24 ALA H O 1
ATOM 5480 N N . SER G 3 25 ? 125.194 95.625 88.592 1.00 57.11 25 SER H N 1
ATOM 5481 C CA . SER G 3 25 ? 125.081 96.363 87.344 1.00 57.11 25 SER H CA 1
ATOM 5482 C C . SER G 3 25 ? 123.652 96.860 87.187 1.00 57.11 25 SER H C 1
ATOM 5483 O O . SER G 3 25 ? 122.710 96.262 87.711 1.00 57.11 25 SER H O 1
ATOM 5486 N N . GLY G 3 26 ? 123.504 97.963 86.458 1.00 56.63 26 GLY H N 1
ATOM 5487 C CA . GLY G 3 26 ? 122.211 98.563 86.219 1.00 56.63 26 GLY H CA 1
ATOM 5488 C C . GLY G 3 26 ? 121.973 99.900 86.890 1.00 56.63 26 GLY H C 1
ATOM 5489 O O . GLY G 3 26 ? 120.850 100.411 86.824 1.00 56.63 26 GLY H O 1
ATOM 5490 N N . TYR G 3 27 ? 122.987 100.484 87.523 1.00 54.45 27 TYR H N 1
ATOM 5491 C CA . TYR G 3 27 ? 122.841 101.748 88.235 1.00 54.45 27 TYR H CA 1
ATOM 5492 C C . TYR G 3 27 ? 124.231 102.279 88.555 1.00 54.45 27 TYR H C 1
ATOM 5493 O O . TYR G 3 27 ? 125.242 101.608 88.328 1.00 54.45 27 TYR H O 1
ATOM 5502 N N . ALA G 3 28 ? 124.269 103.501 89.086 1.00 50.75 28 ALA H N 1
ATOM 5503 C CA . ALA G 3 28 ? 125.525 104.097 89.525 1.00 50.75 28 ALA H CA 1
ATOM 5504 C C . ALA G 3 28 ? 126.013 103.387 90.781 1.00 50.75 28 ALA H C 1
ATOM 5505 O O . ALA G 3 28 ? 125.329 103.390 91.810 1.00 50.75 28 ALA H O 1
ATOM 5507 N N . PHE G 3 29 ? 127.205 102.792 90.700 1.00 47.01 29 PHE H N 1
ATOM 5508 C CA . PHE G 3 29 ? 127.666 101.896 91.756 1.00 47.01 29 PHE H CA 1
ATOM 5509 C C . PHE G 3 29 ? 127.846 102.613 93.087 1.00 47.01 29 PHE H C 1
ATOM 5510 O O . PHE G 3 29 ? 127.764 101.979 94.145 1.00 47.01 29 PHE H O 1
ATOM 5518 N N . THR G 3 30 ? 128.082 103.924 93.065 1.00 42.76 30 THR H N 1
ATOM 5519 C CA . THR G 3 30 ? 128.347 104.691 94.276 1.00 42.76 30 THR H CA 1
ATOM 5520 C C . THR G 3 30 ? 127.093 105.350 94.836 1.00 42.76 30 THR H C 1
ATOM 5521 O O . THR G 3 30 ? 127.174 106.416 95.454 1.00 42.76 30 THR H O 1
ATOM 5525 N N . ASN G 3 31 ? 125.929 104.735 94.635 1.00 45.16 31 ASN H N 1
ATOM 5526 C CA . ASN G 3 31 ? 124.672 105.284 95.124 1.00 45.16 31 ASN H CA 1
ATOM 5527 C C . ASN G 3 31 ? 124.126 104.553 96.341 1.00 45.16 31 ASN H C 1
ATOM 5528 O O . ASN G 3 31 ? 123.511 105.187 97.204 1.00 45.16 31 ASN H O 1
ATOM 5533 N N . TYR G 3 32 ? 124.337 103.244 96.435 1.00 44.59 32 TYR H N 1
ATOM 5534 C CA . TYR G 3 32 ? 123.785 102.431 97.506 1.00 44.59 32 TYR H CA 1
ATOM 5535 C C . TYR G 3 32 ? 124.909 101.780 98.297 1.00 44.59 32 TYR H C 1
ATOM 5536 O O . TYR G 3 32 ? 125.865 101.257 97.716 1.00 44.59 32 TYR H O 1
ATOM 5545 N N . LYS G 3 33 ? 124.791 101.81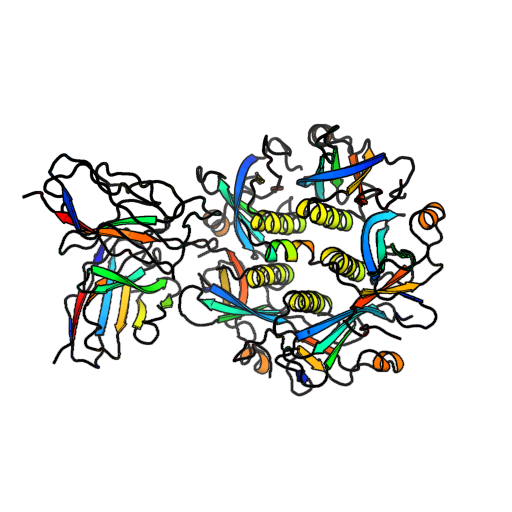6 99.622 1.00 34.84 33 LYS H N 1
ATOM 5546 C CA . LYS G 3 33 ? 125.743 101.122 100.478 1.00 34.84 33 LYS H CA 1
ATOM 5547 C C . LYS G 3 33 ? 125.496 99.620 100.430 1.00 34.84 33 LYS H C 1
ATOM 5548 O O . LYS G 3 33 ? 124.354 99.161 100.509 1.00 34.84 33 LYS H O 1
ATOM 5554 N N . ALA G 3 34 ? 126.574 98.853 100.303 1.00 31.27 34 ALA H N 1
ATOM 5555 C CA . ALA G 3 34 ? 126.502 97.404 100.165 1.00 31.27 34 ALA H CA 1
ATOM 5556 C C . ALA G 3 34 ? 126.976 96.754 101.456 1.00 31.27 34 ALA H C 1
ATOM 5557 O O . ALA G 3 34 ? 128.117 96.961 101.875 1.00 31.27 34 ALA H O 1
ATOM 5559 N N . LEU G 3 35 ? 126.101 95.967 102.076 1.00 32.06 35 LEU H N 1
ATOM 5560 C CA . LEU G 3 35 ? 126.426 95.271 103.311 1.00 32.06 35 LEU H CA 1
ATOM 5561 C C . LEU G 3 35 ? 126.941 93.867 103.003 1.00 32.06 35 LEU H C 1
ATOM 5562 O O . LEU G 3 35 ? 127.153 93.493 101.847 1.00 32.06 35 LEU H O 1
ATOM 5567 N N . GLY G 3 36 ? 127.159 93.078 104.050 1.00 34.09 36 GLY H N 1
ATOM 5568 C CA . GLY G 3 36 ? 127.512 91.681 103.914 1.00 34.09 36 GLY H CA 1
ATOM 5569 C C . GLY G 3 36 ? 126.884 90.875 105.030 1.00 34.09 36 GLY H C 1
ATOM 5570 O O . GLY G 3 36 ? 127.086 91.183 106.208 1.00 34.09 36 GLY H O 1
ATOM 5571 N N . SER G 3 37 ? 126.117 89.848 104.681 1.00 37.82 37 SER H N 1
ATOM 5572 C CA . SER G 3 37 ? 125.376 89.063 105.655 1.00 37.82 37 SER H CA 1
ATOM 5573 C C . SER G 3 37 ? 125.780 87.599 105.567 1.00 37.82 37 SER H C 1
ATOM 5574 O O . SER G 3 37 ? 126.179 87.110 104.507 1.00 37.82 37 SER H O 1
ATOM 5577 N N . LYS G 3 38 ? 125.671 86.902 106.694 1.00 43.10 38 LYS H N 1
ATOM 5578 C CA . LYS G 3 38 ? 125.963 85.479 106.781 1.00 43.10 38 LYS H CA 1
ATOM 5579 C C . LYS G 3 38 ? 124.735 84.752 107.308 1.00 43.10 38 LYS H C 1
ATOM 5580 O O . LYS G 3 38 ? 124.160 85.156 108.323 1.00 43.10 38 LYS H O 1
ATOM 5586 N N . GLN G 3 39 ? 124.340 83.684 106.623 1.00 48.07 39 GLN H N 1
ATOM 5587 C CA . GLN G 3 39 ? 123.184 82.880 107.004 1.00 48.07 39 GLN H CA 1
ATOM 5588 C C . GLN G 3 39 ? 123.649 81.458 107.279 1.00 48.07 39 GLN H C 1
ATOM 5589 O O . GLN G 3 39 ? 124.033 80.735 106.353 1.00 48.07 39 GLN H O 1
ATOM 5595 N N . SER G 3 40 ? 123.602 81.053 108.543 1.00 53.28 40 SER H N 1
ATOM 5596 C CA . SER G 3 40 ? 124.009 79.710 108.937 1.00 53.28 40 SER H CA 1
ATOM 5597 C C . SER G 3 40 ? 122.944 78.707 108.496 1.00 53.28 40 SER H C 1
ATOM 5598 O O . SER G 3 40 ? 121.966 79.044 107.823 1.00 53.28 40 SER H O 1
ATOM 5601 N N . HIS G 3 41 ? 123.131 77.441 108.876 1.00 58.34 41 HIS H N 1
ATOM 5602 C CA . HIS G 3 41 ? 122.129 76.428 108.568 1.00 58.34 41 HIS H CA 1
ATOM 5603 C C . HIS G 3 41 ? 120.825 76.663 109.317 1.00 58.34 41 HIS H C 1
ATOM 5604 O O . HIS G 3 41 ? 119.776 76.180 108.876 1.00 58.34 41 HIS H O 1
ATOM 5611 N N . GLY G 3 42 ? 120.864 77.388 110.433 1.00 58.69 42 GLY H N 1
ATOM 5612 C CA . GLY G 3 42 ? 119.669 77.748 111.165 1.00 58.69 42 GLY H CA 1
ATOM 5613 C C . GLY G 3 42 ? 118.884 78.900 110.587 1.00 58.69 42 GLY H C 1
ATOM 5614 O O . GLY G 3 42 ? 117.914 79.348 111.205 1.00 58.69 42 GLY H O 1
ATOM 5615 N N . LYS G 3 43 ? 119.291 79.406 109.423 1.00 53.89 43 LYS H N 1
ATOM 5616 C CA . LYS G 3 43 ? 118.643 80.471 108.662 1.00 53.89 43 LYS H CA 1
ATOM 5617 C C . LYS G 3 43 ? 118.697 81.829 109.352 1.00 53.89 43 LYS H C 1
ATOM 5618 O O . LYS G 3 43 ? 118.176 82.804 108.799 1.00 53.89 43 LYS H O 1
ATOM 5624 N N . SER G 3 44 ? 119.309 81.935 110.528 1.00 50.92 44 SER H N 1
ATOM 5625 C CA . SER G 3 44 ? 119.409 83.212 111.221 1.00 50.92 44 SER H CA 1
ATOM 5626 C C . SER G 3 44 ? 120.527 84.039 110.602 1.00 50.92 44 SER H C 1
ATOM 5627 O O . SER G 3 44 ? 121.686 83.611 110.584 1.00 50.92 44 SER H O 1
ATOM 5630 N N . LEU G 3 45 ? 120.185 85.219 110.094 1.00 42.85 45 LEU H N 1
ATOM 5631 C CA . LEU G 3 45 ? 121.168 86.062 109.433 1.00 42.85 45 LEU H CA 1
ATOM 5632 C C . LEU G 3 45 ? 121.959 86.870 110.453 1.00 42.85 45 LEU H C 1
ATOM 5633 O O . LEU G 3 45 ? 121.492 87.143 111.562 1.00 42.85 45 LEU H O 1
ATOM 5638 N N . GLU G 3 46 ? 123.171 87.252 110.063 1.00 39.75 46 GLU H N 1
ATOM 5639 C CA . GLU G 3 46 ? 124.074 87.988 110.940 1.00 39.75 46 GLU H CA 1
ATOM 5640 C C . GLU G 3 46 ? 124.941 88.887 110.076 1.00 39.75 46 GLU H C 1
ATOM 5641 O O . GLU G 3 46 ? 125.674 88.392 109.217 1.00 39.75 46 GLU H O 1
ATOM 5647 N N . TRP G 3 47 ? 124.858 90.195 110.299 1.00 33.25 47 TRP H N 1
ATOM 5648 C CA . TRP G 3 47 ? 125.605 91.132 109.474 1.00 33.25 47 TRP H CA 1
ATOM 5649 C C . TRP G 3 47 ? 127.095 91.044 109.774 1.00 33.25 47 TRP H C 1
ATOM 5650 O O . TRP G 3 47 ? 127.507 90.863 110.922 1.00 33.25 47 TRP H O 1
ATOM 5661 N N . ILE G 3 48 ? 127.902 91.158 108.727 1.00 33.50 48 ILE H N 1
ATOM 5662 C CA . ILE G 3 48 ? 129.353 91.151 108.844 1.00 33.50 48 ILE H CA 1
ATOM 5663 C C . ILE G 3 48 ? 129.915 92.565 108.859 1.00 33.50 48 ILE H C 1
ATOM 5664 O O . ILE G 3 48 ? 130.731 92.909 109.714 1.00 33.50 48 ILE H O 1
ATOM 5669 N N . GLY G 3 49 ? 129.479 93.400 107.921 1.00 29.99 49 GLY H N 1
ATOM 5670 C CA . GLY G 3 49 ? 129.924 94.775 107.842 1.00 29.99 49 GLY H CA 1
ATOM 5671 C C . GLY G 3 49 ? 129.452 95.443 106.570 1.00 29.99 49 GLY H C 1
ATOM 5672 O O . GLY G 3 49 ? 129.044 94.761 105.627 1.00 29.99 49 GLY H O 1
ATOM 5673 N N . TYR G 3 50 ? 129.494 96.768 106.525 1.00 28.51 50 TYR H N 1
ATOM 5674 C CA . TYR G 3 50 ? 129.095 97.526 105.350 1.00 28.51 50 TYR H CA 1
ATOM 5675 C C . TYR G 3 50 ? 130.249 98.404 104.892 1.00 28.51 50 TYR H C 1
ATOM 5676 O O . TYR G 3 50 ? 131.232 98.602 105.606 1.00 28.51 50 TYR H O 1
ATOM 5685 N N . ILE G 3 51 ? 130.116 98.934 103.678 1.00 29.85 51 ILE H N 1
ATOM 5686 C CA . ILE G 3 51 ? 131.147 99.787 103.104 1.00 29.85 51 ILE H CA 1
ATOM 5687 C C . ILE G 3 51 ? 130.533 100.704 102.056 1.00 29.85 51 ILE H C 1
ATOM 5688 O O . ILE G 3 51 ? 129.799 100.252 101.170 1.00 29.85 51 ILE H O 1
ATOM 5693 N N . ASP G 3 52 ? 130.825 101.996 102.150 1.00 33.42 52 ASP H N 1
ATOM 5694 C CA . ASP G 3 52 ? 130.288 102.968 101.206 1.00 33.42 52 ASP H CA 1
ATOM 5695 C C . ASP G 3 52 ? 131.124 102.943 99.933 1.00 33.42 52 ASP H C 1
ATOM 5696 O O . ASP G 3 52 ? 132.325 103.224 99.992 1.00 33.42 52 ASP H O 1
ATOM 5701 N N . PRO G 3 53 ? 130.542 102.623 98.776 1.00 35.36 53 PRO H N 1
ATOM 5702 C CA . PRO G 3 53 ? 131.349 102.536 97.547 1.00 35.36 53 PRO H CA 1
ATOM 5703 C C . PRO G 3 53 ? 132.037 103.834 97.166 1.00 35.36 53 PRO H C 1
ATOM 5704 O O . PRO G 3 53 ? 132.990 103.802 96.379 1.00 35.36 53 PRO H O 1
ATOM 5708 N N . TYR G 3 54 ? 131.593 104.975 97.696 1.00 33.30 54 TYR H N 1
ATOM 5709 C CA . TYR G 3 54 ? 132.229 106.248 97.379 1.00 33.30 54 TYR H CA 1
ATOM 5710 C C . TYR G 3 54 ? 133.537 106.418 98.145 1.00 33.30 54 TYR H C 1
ATOM 5711 O O . TYR G 3 54 ? 134.609 106.556 97.546 1.00 33.30 54 TYR H O 1
ATOM 5720 N N . ASN G 3 55 ? 133.466 106.402 99.477 1.00 31.56 55 ASN H N 1
ATOM 5721 C CA . ASN G 3 55 ? 134.636 106.622 100.317 1.00 31.56 55 ASN H CA 1
ATOM 5722 C C . ASN G 3 55 ? 135.380 105.346 100.672 1.00 31.56 55 ASN H C 1
ATOM 5723 O O . ASN G 3 55 ? 136.525 105.428 101.131 1.00 31.56 55 ASN H O 1
ATOM 5728 N N . SER G 3 56 ? 134.758 104.180 100.480 1.00 31.48 56 SER H N 1
ATOM 5729 C CA . SER G 3 56 ? 135.245 102.919 101.039 1.00 31.48 56 SER H CA 1
ATOM 5730 C C . SER G 3 56 ? 135.328 102.995 102.561 1.00 31.48 56 SER H C 1
ATOM 5731 O O . SER G 3 56 ? 136.189 102.372 103.184 1.00 31.48 56 SER H O 1
ATOM 5734 N N . ASP G 3 57 ? 134.424 103.766 103.160 1.00 29.95 57 ASP H N 1
ATOM 5735 C CA . ASP G 3 57 ? 134.358 103.954 104.608 1.00 29.95 57 ASP H CA 1
ATOM 5736 C C . ASP G 3 57 ? 133.596 102.777 105.198 1.00 29.95 57 ASP H C 1
ATOM 5737 O O . ASP G 3 57 ? 132.366 102.772 105.266 1.00 29.95 57 ASP H O 1
ATOM 5742 N N . SER G 3 58 ? 134.338 101.767 105.637 1.00 30.33 58 SER H N 1
ATOM 5743 C CA . SER G 3 58 ? 133.758 100.517 106.101 1.00 30.33 58 SER H CA 1
ATOM 5744 C C . SER G 3 58 ? 133.630 100.501 107.620 1.00 30.33 58 SER H C 1
ATOM 5745 O O . SER G 3 58 ? 134.190 101.335 108.333 1.00 30.33 58 SER H O 1
ATOM 5748 N N . SER G 3 59 ? 132.873 99.523 108.108 1.00 29.93 59 SER H N 1
ATOM 5749 C CA . SER G 3 59 ? 132.654 99.341 109.540 1.00 29.93 59 SER H CA 1
ATOM 5750 C C . SER G 3 59 ? 132.274 97.889 109.767 1.00 29.93 59 SER H C 1
ATOM 5751 O O . SER G 3 59 ? 131.286 97.417 109.199 1.00 29.93 59 SER H O 1
ATOM 5754 N N . TYR G 3 60 ? 133.046 97.185 110.585 1.00 33.33 60 TYR H N 1
ATOM 5755 C CA . TYR G 3 60 ? 132.904 95.745 110.739 1.00 33.33 60 TYR H CA 1
ATOM 5756 C C . TYR G 3 60 ? 132.205 95.394 112.045 1.00 33.33 60 TYR H C 1
ATOM 5757 O O . TYR G 3 60 ? 132.101 96.206 112.966 1.00 33.33 60 TYR H O 1
ATOM 5766 N N . ASN G 3 61 ? 131.725 94.158 112.110 1.00 36.63 61 ASN H N 1
ATOM 5767 C CA . ASN G 3 61 ? 131.066 93.662 113.305 1.00 36.63 61 ASN H CA 1
ATOM 5768 C C . ASN G 3 61 ? 132.082 93.434 114.421 1.00 36.63 61 ASN H C 1
ATOM 5769 O O . ASN G 3 61 ? 133.281 93.273 114.187 1.00 36.63 61 ASN H O 1
ATOM 5774 N N . GLN G 3 62 ? 131.580 93.426 115.658 1.00 40.58 62 GLN H N 1
ATOM 5775 C CA . GLN G 3 62 ? 132.428 93.176 116.816 1.00 40.58 62 GLN H CA 1
ATOM 5776 C C . GLN G 3 62 ? 132.932 91.743 116.884 1.00 40.58 62 GLN H C 1
ATOM 5777 O O . GLN G 3 62 ? 133.833 91.460 117.680 1.00 40.58 62 GLN H O 1
ATOM 5783 N N . GLN G 3 63 ? 132.374 90.839 116.082 1.00 40.83 63 GLN H N 1
ATOM 5784 C CA . GLN G 3 63 ? 132.813 89.452 116.039 1.00 40.83 63 GLN H CA 1
ATOM 5785 C C . GLN G 3 63 ? 133.612 89.110 114.795 1.00 40.83 63 GLN H C 1
ATOM 5786 O O . GLN G 3 63 ? 134.452 88.210 114.844 1.00 40.83 63 GLN H O 1
ATOM 5792 N N . PHE G 3 64 ? 133.371 89.805 113.684 1.00 39.99 64 PHE H N 1
ATOM 5793 C CA . PHE G 3 64 ? 134.081 89.572 112.436 1.00 39.99 64 PHE H CA 1
ATOM 5794 C C . PHE G 3 64 ? 135.110 90.656 112.145 1.00 39.99 64 PHE H C 1
ATOM 5795 O O . PHE G 3 64 ? 135.552 90.789 110.999 1.00 39.99 64 PHE H O 1
ATOM 5803 N N . LYS G 3 65 ? 135.496 91.438 113.155 1.00 41.31 65 LYS H N 1
ATOM 5804 C CA . LYS G 3 65 ? 136.453 92.516 112.934 1.00 41.31 65 LYS H CA 1
ATOM 5805 C C . LYS G 3 65 ? 137.838 91.965 112.621 1.00 41.31 65 LYS H C 1
ATOM 5806 O O . LYS G 3 65 ? 138.503 92.423 111.685 1.00 41.31 65 LYS H O 1
ATOM 5812 N N . ASP G 3 66 ? 138.289 90.978 113.393 1.00 46.06 66 ASP H N 1
ATOM 5813 C CA . ASP G 3 66 ? 139.580 90.340 113.177 1.00 46.06 66 ASP H CA 1
ATOM 5814 C C . ASP G 3 66 ? 139.478 89.105 112.291 1.00 46.06 66 ASP H C 1
ATOM 5815 O O . ASP G 3 66 ? 140.357 88.237 112.350 1.00 46.06 66 ASP H O 1
ATOM 5820 N N . LYS G 3 67 ? 138.428 89.007 111.480 1.00 48.12 67 LYS H N 1
ATOM 5821 C CA . LYS G 3 67 ? 138.229 87.863 110.600 1.00 48.12 67 LYS H CA 1
ATOM 5822 C C . LYS G 3 67 ? 137.851 88.233 109.176 1.00 48.12 67 LYS H C 1
ATOM 5823 O O . LYS G 3 67 ? 138.054 87.410 108.275 1.00 48.12 67 LYS H O 1
ATOM 5829 N N . ALA G 3 68 ? 137.318 89.428 108.932 1.00 43.77 68 ALA H N 1
ATOM 5830 C CA . ALA G 3 68 ? 136.843 89.817 107.616 1.00 43.77 68 ALA H CA 1
ATOM 5831 C C . ALA G 3 68 ? 137.479 91.135 107.199 1.00 43.77 68 ALA H C 1
ATOM 5832 O O . ALA G 3 68 ? 138.021 91.878 108.020 1.00 43.77 68 ALA H O 1
ATOM 5834 N N . THR G 3 69 ? 137.407 91.414 105.899 1.00 41.68 69 THR H N 1
ATOM 5835 C CA . THR G 3 69 ? 137.929 92.651 105.335 1.00 41.68 69 THR H CA 1
ATOM 5836 C C . THR G 3 69 ? 137.107 93.005 104.108 1.00 41.68 69 THR H C 1
ATOM 5837 O O . THR G 3 69 ? 136.973 92.187 103.195 1.00 41.68 69 THR H O 1
ATOM 5841 N N . LEU G 3 70 ? 136.561 94.217 104.089 1.00 37.80 70 LEU H N 1
ATOM 5842 C CA . LEU G 3 70 ? 135.697 94.669 103.009 1.00 37.80 70 LEU H CA 1
ATOM 5843 C C . LEU G 3 70 ? 136.467 95.568 102.051 1.00 37.80 70 LEU H C 1
ATOM 5844 O O . LEU G 3 70 ? 137.313 96.363 102.470 1.00 37.80 70 LEU H O 1
ATOM 5849 N N . THR G 3 71 ? 136.165 95.440 100.762 1.00 41.15 71 THR H N 1
ATOM 5850 C CA . THR G 3 71 ? 136.839 96.211 99.729 1.00 41.15 71 THR H CA 1
ATOM 5851 C C . THR G 3 71 ? 135.866 96.449 98.585 1.00 41.15 71 THR H C 1
ATOM 5852 O O . THR G 3 71 ? 135.107 95.551 98.212 1.00 41.15 71 THR H O 1
ATOM 5856 N N . VAL G 3 72 ? 135.888 97.662 98.038 1.00 42.11 72 VAL H N 1
ATOM 5857 C CA . VAL G 3 72 ? 134.988 98.073 96.966 1.00 42.11 72 VAL H CA 1
ATOM 5858 C C . VAL G 3 72 ? 135.816 98.517 95.771 1.00 42.11 72 VAL H C 1
ATOM 5859 O O . VAL G 3 72 ? 136.767 99.290 95.921 1.00 42.11 72 VAL H O 1
ATOM 5863 N N . ASP G 3 73 ? 135.451 98.028 94.590 1.00 46.83 73 ASP H N 1
ATOM 5864 C CA . ASP G 3 73 ? 136.083 98.416 93.336 1.00 46.83 73 ASP H CA 1
ATOM 5865 C C . ASP G 3 73 ? 135.107 99.314 92.587 1.00 46.83 73 ASP H C 1
ATOM 5866 O O . ASP G 3 73 ? 134.017 98.872 92.211 1.00 46.83 73 ASP H O 1
ATOM 5871 N N . LYS G 3 74 ? 135.498 100.571 92.374 1.00 48.24 74 LYS H N 1
ATOM 5872 C CA . LYS G 3 74 ? 134.654 101.522 91.663 1.00 48.24 74 LYS H CA 1
ATOM 5873 C C . LYS G 3 74 ? 134.791 101.427 90.151 1.00 48.24 74 LYS H C 1
ATOM 5874 O O . LYS G 3 74 ? 133.926 101.940 89.432 1.00 48.24 74 LYS H O 1
ATOM 5880 N N . SER G 3 75 ? 135.851 100.792 89.653 1.00 50.94 75 SER H N 1
ATOM 5881 C CA . SER G 3 75 ? 136.028 100.659 88.212 1.00 50.94 75 SER H CA 1
ATOM 5882 C C . SER G 3 75 ? 135.234 99.479 87.665 1.00 50.94 75 SER H C 1
ATOM 5883 O O . SER G 3 75 ? 134.493 99.619 86.685 1.00 50.94 75 SER H O 1
ATOM 5886 N N . SER G 3 76 ? 135.374 98.312 88.287 1.00 49.63 76 SER H N 1
ATOM 5887 C CA . SER G 3 76 ? 134.707 97.099 87.837 1.00 49.63 76 SER H CA 1
ATOM 5888 C C . SER G 3 76 ? 133.298 96.950 88.396 1.00 49.63 76 SER H C 1
ATOM 5889 O O . SER G 3 76 ? 132.612 95.986 88.042 1.00 49.63 76 SER H O 1
ATOM 5892 N N . SER G 3 77 ? 132.860 97.870 89.256 1.00 48.97 77 SER H N 1
ATOM 5893 C CA . SER G 3 77 ? 131.505 97.864 89.808 1.00 48.97 77 SER H CA 1
ATOM 5894 C C . SER G 3 77 ? 131.215 96.567 90.563 1.00 48.97 77 SER H C 1
ATOM 5895 O O . SER G 3 77 ? 130.194 95.911 90.350 1.00 48.97 77 SER H O 1
ATOM 5898 N N . THR G 3 78 ? 132.128 96.200 91.458 1.00 46.27 78 THR H N 1
ATOM 5899 C CA . THR G 3 78 ? 131.967 95.000 92.263 1.00 46.27 78 THR H CA 1
ATOM 5900 C C . THR G 3 78 ? 132.599 95.221 93.629 1.00 46.27 78 THR H C 1
ATOM 5901 O O . THR G 3 78 ? 133.501 96.045 93.786 1.00 46.27 78 THR H O 1
ATOM 5905 N N . ALA G 3 79 ? 132.109 94.478 94.614 1.00 45.21 79 ALA H N 1
ATOM 5906 C CA . ALA G 3 79 ? 132.622 94.512 95.974 1.00 45.21 79 ALA H CA 1
ATOM 5907 C C . ALA G 3 79 ? 133.363 93.213 96.273 1.00 45.21 79 ALA H C 1
ATOM 5908 O O . ALA G 3 79 ? 133.414 92.296 95.451 1.00 45.21 79 ALA H O 1
ATOM 5910 N N . TYR G 3 80 ? 133.944 93.139 97.467 1.00 45.48 80 TYR H N 1
ATOM 5911 C CA . TYR G 3 80 ? 134.713 91.970 97.861 1.00 45.48 80 TYR H CA 1
ATOM 5912 C C . TYR G 3 80 ? 134.552 91.739 99.355 1.00 45.48 80 TYR H C 1
ATOM 5913 O O . TYR G 3 80 ? 134.022 92.579 100.085 1.00 45.48 80 TYR H O 1
ATOM 5922 N N . MET G 3 81 ? 135.020 90.574 99.802 1.00 45.28 81 MET H N 1
ATOM 5923 C CA . MET G 3 81 ? 135.052 90.239 101.219 1.00 45.28 81 MET H CA 1
ATOM 5924 C C . MET G 3 81 ? 136.044 89.106 101.419 1.00 45.28 81 MET H C 1
ATOM 5925 O O . MET G 3 81 ? 135.947 88.072 100.752 1.00 45.28 81 MET H O 1
ATOM 5930 N N . TYR G 3 82 ? 136.993 89.304 102.327 1.00 49.34 82 TYR H N 1
ATOM 5931 C CA . TYR G 3 82 ? 137.999 88.305 102.645 1.00 49.34 82 TYR H CA 1
ATOM 5932 C C . TYR G 3 82 ? 137.680 87.670 103.991 1.00 49.34 82 TYR H C 1
ATOM 5933 O O . TYR G 3 82 ? 137.096 88.306 104.872 1.00 49.34 82 TYR H O 1
ATOM 5942 N N . LEU G 3 83 ? 138.061 86.404 104.142 1.00 53.11 83 LEU H N 1
ATOM 5943 C CA . LEU G 3 83 ? 137.805 85.652 105.371 1.00 53.11 83 LEU H CA 1
ATOM 5944 C C . LEU G 3 83 ? 139.049 84.825 105.678 1.00 53.11 83 LEU H C 1
ATOM 5945 O O . LEU G 3 83 ? 139.289 83.796 105.040 1.00 53.11 83 LEU H O 1
ATOM 5950 N N . ASN G 3 84 ? 139.833 85.274 106.651 1.00 56.73 84 ASN H N 1
ATOM 5951 C CA . ASN G 3 84 ? 141.054 84.590 107.047 1.00 56.73 84 ASN H CA 1
ATOM 5952 C C . ASN G 3 84 ? 140.829 83.802 108.332 1.00 56.73 84 ASN H C 1
ATOM 5953 O O . ASN G 3 84 ? 139.849 84.005 109.054 1.00 56.73 84 ASN H O 1
ATOM 5958 N N . SER G 3 85 ? 141.763 82.896 108.612 1.00 60.59 85 SER H N 1
ATOM 5959 C CA . SER G 3 85 ? 141.704 82.016 109.778 1.00 60.59 85 SER H CA 1
ATOM 5960 C C . SER G 3 85 ? 140.369 81.275 109.827 1.00 60.59 85 SER H C 1
ATOM 5961 O O . SER G 3 85 ? 139.615 81.344 110.799 1.00 60.59 85 SER H O 1
ATOM 5964 N N . LEU G 3 86 ? 140.086 80.560 108.742 1.00 62.29 86 LEU H N 1
ATOM 5965 C CA . LEU G 3 86 ? 138.812 79.870 108.614 1.00 62.29 86 LEU H CA 1
ATOM 5966 C C . LEU G 3 86 ? 138.785 78.629 109.496 1.00 62.29 86 LEU H C 1
ATOM 5967 O O . LEU G 3 86 ? 139.720 77.822 109.484 1.00 62.29 86 LEU H O 1
ATOM 5972 N N . THR G 3 87 ? 137.711 78.481 110.264 1.00 65.73 87 THR H N 1
ATOM 5973 C CA . THR G 3 87 ? 137.491 77.326 111.118 1.00 65.73 87 THR H CA 1
ATOM 5974 C C . THR G 3 87 ? 136.175 76.658 110.742 1.00 65.73 87 THR H C 1
ATOM 5975 O O . THR G 3 87 ? 135.399 77.170 109.933 1.00 65.73 87 THR H O 1
ATOM 5979 N N . SER G 3 88 ? 135.923 75.499 111.357 1.00 65.95 88 SER H N 1
ATOM 5980 C CA . SER G 3 88 ? 134.798 74.663 110.953 1.00 65.95 88 SER H CA 1
ATOM 5981 C C . SER G 3 88 ? 133.445 75.315 111.209 1.00 65.95 88 SER H C 1
ATOM 5982 O O . SER G 3 88 ? 132.456 74.924 110.580 1.00 65.95 88 SER H O 1
ATOM 5985 N N . GLU G 3 89 ? 133.372 76.293 112.109 1.00 64.26 89 GLU H N 1
ATOM 5986 C CA . GLU G 3 89 ? 132.112 76.954 112.421 1.00 64.26 89 GLU H CA 1
ATOM 5987 C C . GLU G 3 89 ? 131.876 78.199 111.575 1.00 64.26 89 GLU H C 1
ATOM 5988 O O . GLU G 3 89 ? 130.975 78.983 111.889 1.00 64.26 89 GLU H O 1
ATOM 5994 N N . ASP G 3 90 ? 132.660 78.398 110.517 1.00 62.49 90 ASP H N 1
ATOM 5995 C CA . ASP G 3 90 ? 132.488 79.518 109.603 1.00 62.49 90 ASP H CA 1
ATOM 5996 C C . ASP G 3 90 ? 131.905 79.072 108.265 1.00 62.49 90 ASP H C 1
ATOM 5997 O O . ASP G 3 90 ? 132.135 79.710 107.236 1.00 62.49 90 ASP H O 1
ATOM 6002 N N . SER G 3 91 ? 131.150 77.976 108.269 1.00 61.05 91 SER H N 1
ATOM 6003 C CA . SER G 3 91 ? 130.547 77.424 107.061 1.00 61.05 91 SER H CA 1
ATOM 6004 C C . SER G 3 91 ? 129.095 77.883 106.987 1.00 61.05 91 SER H C 1
ATOM 6005 O O . SER G 3 91 ? 128.268 77.485 107.815 1.00 61.05 91 SER H O 1
ATOM 6008 N N . ALA G 3 92 ? 128.790 78.712 106.000 1.00 53.04 92 ALA H N 1
ATOM 6009 C CA . ALA G 3 92 ? 127.451 79.260 105.803 1.00 53.04 92 ALA H CA 1
ATOM 6010 C C . ALA G 3 92 ? 127.400 79.867 104.405 1.00 53.04 92 ALA H C 1
ATOM 6011 O O . ALA G 3 92 ? 128.333 79.708 103.608 1.00 53.04 92 ALA H O 1
ATOM 6013 N N . VAL G 3 93 ? 126.307 80.562 104.105 1.00 49.66 93 VAL H N 1
ATOM 6014 C CA . VAL G 3 93 ? 126.120 81.249 102.832 1.00 49.66 93 VAL H CA 1
ATOM 6015 C C . VAL G 3 93 ? 126.201 82.749 103.079 1.00 49.66 93 VAL H C 1
ATOM 6016 O O . VAL G 3 93 ? 125.704 83.250 104.093 1.00 49.66 93 VAL H O 1
ATOM 6020 N N . TYR G 3 94 ? 126.845 83.463 102.159 1.00 47.82 94 TYR H N 1
ATOM 6021 C CA . TYR G 3 94 ? 127.136 84.882 102.320 1.00 47.82 94 TYR H CA 1
ATOM 6022 C C . TYR G 3 94 ? 126.393 85.682 101.261 1.00 47.82 94 TYR H C 1
ATOM 6023 O O . TYR G 3 94 ? 126.474 85.370 100.070 1.00 47.82 94 TYR H O 1
ATOM 6032 N N . TYR G 3 95 ? 125.678 86.714 101.699 1.00 42.86 95 TYR H N 1
ATOM 6033 C CA . TYR G 3 95 ? 124.851 87.538 100.829 1.00 42.86 95 TYR H CA 1
ATOM 6034 C C . TYR G 3 95 ? 125.483 88.908 100.623 1.00 42.86 95 TYR H C 1
ATOM 6035 O O . TYR G 3 95 ? 126.496 89.259 101.231 1.00 42.86 95 TYR H O 1
ATOM 6044 N N . CYS G 3 96 ? 124.851 89.689 99.747 1.00 41.12 96 CYS H N 1
ATOM 6045 C CA . CYS G 3 96 ? 125.354 91.008 99.367 1.00 41.12 96 CYS H CA 1
ATOM 6046 C C . CYS G 3 96 ? 124.147 91.885 99.052 1.00 41.12 96 CYS H C 1
ATOM 6047 O O . CYS G 3 96 ? 123.591 91.807 97.954 1.00 41.12 96 CYS H O 1
ATOM 6050 N N . ALA G 3 97 ? 123.756 92.713 100.011 1.00 37.68 97 ALA H N 1
ATOM 6051 C CA . ALA G 3 97 ? 122.578 93.551 99.887 1.00 37.68 97 ALA H CA 1
ATOM 6052 C C . ALA G 3 97 ? 122.974 94.953 99.426 1.00 37.68 97 ALA H C 1
ATOM 6053 O O . ALA G 3 97 ? 124.137 95.232 99.127 1.00 37.68 97 ALA H O 1
ATOM 6055 N N . GLY G 3 98 ? 121.991 95.847 99.363 1.00 37.78 98 GLY H N 1
ATOM 6056 C CA . GLY G 3 98 ? 122.224 97.231 98.998 1.00 37.78 98 GLY H CA 1
ATOM 6057 C C . GLY G 3 98 ? 121.204 98.144 99.643 1.00 37.78 98 GLY H C 1
ATOM 6058 O O . GLY G 3 98 ? 120.000 97.903 99.533 1.00 37.78 98 GLY H O 1
ATOM 6059 N N . LEU G 3 99 ? 121.665 99.195 100.317 1.00 39.83 99 LEU H N 1
ATOM 6060 C CA . LEU G 3 99 ? 120.776 100.047 101.098 1.00 39.83 99 LEU H CA 1
ATOM 6061 C C . LEU G 3 99 ? 120.107 101.090 100.211 1.00 39.83 99 LEU H C 1
ATOM 6062 O O . LEU G 3 99 ? 120.778 101.959 99.645 1.00 39.83 99 LEU H O 1
ATOM 6067 N N . GLU G 3 100 ? 118.786 101.005 100.101 1.00 45.06 100 GLU H N 1
ATOM 6068 C CA . GLU G 3 100 ? 117.991 102.073 99.523 1.00 45.06 100 GLU H CA 1
ATOM 6069 C C . GLU G 3 100 ? 117.854 103.207 100.533 1.00 45.06 100 GLU H C 1
ATOM 6070 O O . GLU G 3 100 ? 117.896 102.991 101.747 1.00 45.06 100 GLU H O 1
ATOM 6076 N N . LEU G 3 101 ? 117.692 104.429 100.020 1.00 45.85 101 LEU H N 1
ATOM 6077 C CA . LEU G 3 101 ? 117.616 105.608 100.876 1.00 45.85 101 LEU H CA 1
ATOM 6078 C C . LEU G 3 101 ? 116.462 105.559 101.871 1.00 45.85 101 LEU H C 1
ATOM 6079 O O . LEU G 3 101 ? 116.416 106.399 102.774 1.00 45.85 101 LEU H O 1
ATOM 6084 N N . THR G 3 102 ? 115.537 104.612 101.731 1.00 43.78 102 THR H N 1
ATOM 6085 C CA . THR G 3 102 ? 114.440 104.458 102.676 1.00 43.78 102 THR H CA 1
ATOM 6086 C C . THR G 3 102 ? 114.817 103.617 103.887 1.00 43.78 102 THR H C 1
ATOM 6087 O O . THR G 3 102 ? 113.973 103.405 104.763 1.00 43.78 102 THR H O 1
ATOM 6091 N N . GLY G 3 103 ? 116.054 103.136 103.958 1.00 43.18 103 GLY H N 1
ATOM 6092 C CA . GLY G 3 103 ? 116.491 102.333 105.080 1.00 43.18 103 GLY H CA 1
ATOM 6093 C C . GLY G 3 103 ? 116.225 100.851 104.957 1.00 43.18 103 GLY H C 1
ATOM 6094 O O . GLY G 3 103 ? 116.146 100.167 105.983 1.00 43.18 103 GLY H O 1
ATOM 6095 N N . THR G 3 104 ? 116.080 100.333 103.740 1.00 42.17 104 THR H N 1
ATOM 6096 C CA . THR G 3 104 ? 115.794 98.926 103.511 1.00 42.17 104 THR H CA 1
ATOM 6097 C C . THR G 3 104 ? 116.694 98.393 102.405 1.00 42.17 104 THR H C 1
ATOM 6098 O O . THR G 3 104 ? 117.357 99.152 101.696 1.00 42.17 104 THR H O 1
ATOM 6102 N N . LEU G 3 105 ? 116.713 97.068 102.275 1.00 41.45 105 LEU H N 1
ATOM 6103 C CA . LEU G 3 105 ? 117.526 96.394 101.266 1.00 41.45 105 LEU H CA 1
ATOM 6104 C C . LEU G 3 105 ? 116.625 95.792 100.197 1.00 41.45 105 LEU H C 1
ATOM 6105 O O . LEU G 3 105 ? 116.098 94.684 100.382 1.00 41.45 105 LEU H O 1
ATOM 6110 N N . PRO G 3 106 ? 116.410 96.470 99.067 1.00 41.89 106 PRO H N 1
ATOM 6111 C CA . PRO G 3 106 ? 115.543 95.908 98.026 1.00 41.89 106 PRO H CA 1
ATOM 6112 C C . PRO G 3 106 ? 116.260 94.922 97.116 1.00 41.89 106 PRO H C 1
ATOM 6113 O O . PRO G 3 106 ? 115.633 94.004 96.579 1.00 41.89 106 PRO H O 1
ATOM 6117 N N . TYR G 3 107 ? 117.565 95.096 96.934 1.00 44.66 107 TYR H N 1
ATOM 6118 C CA . TYR G 3 107 ? 118.359 94.234 96.067 1.00 44.66 107 TYR H CA 1
ATOM 6119 C C . TYR G 3 107 ? 119.270 93.360 96.912 1.00 44.66 107 TYR H C 1
ATOM 6120 O O . TYR G 3 107 ? 120.023 93.868 97.749 1.00 44.66 107 TYR H O 1
ATOM 6129 N N . TRP G 3 108 ? 119.205 92.052 96.689 1.00 42.57 108 TRP H N 1
ATOM 6130 C CA . TRP G 3 108 ? 120.101 91.092 97.312 1.00 42.57 108 TRP H CA 1
ATOM 6131 C C . TRP G 3 108 ? 120.901 90.374 96.234 1.00 42.57 108 TRP H C 1
ATOM 6132 O O . TRP G 3 108 ? 120.633 90.499 95.037 1.00 42.57 108 TRP H O 1
ATOM 6143 N N . GLY G 3 109 ? 121.892 89.607 96.673 1.00 45.47 109 GLY H N 1
ATOM 6144 C CA . GLY G 3 109 ? 122.663 88.763 95.782 1.00 45.47 109 GLY H CA 1
ATOM 6145 C C . GLY G 3 109 ? 121.916 87.491 95.445 1.00 45.47 109 GLY H C 1
ATOM 6146 O O . GLY G 3 109 ? 120.682 87.458 95.394 1.00 45.47 109 GLY H O 1
ATOM 6147 N N . GLN G 3 110 ? 122.674 86.420 95.215 1.00 48.25 110 GLN H N 1
ATOM 6148 C CA . GLN G 3 110 ? 122.089 85.124 94.912 1.00 48.25 110 GLN H CA 1
ATOM 6149 C C . GLN G 3 110 ? 122.619 84.004 95.794 1.00 48.25 110 GLN H C 1
ATOM 6150 O O . GLN G 3 110 ? 122.178 82.860 95.640 1.00 48.25 110 GLN H O 1
ATOM 6156 N N . GLY G 3 111 ? 123.535 84.291 96.703 1.00 49.88 111 GLY H N 1
ATOM 6157 C CA . GLY G 3 111 ? 124.040 83.289 97.616 1.00 49.88 111 GLY H CA 1
ATOM 6158 C C . GLY G 3 111 ? 125.411 82.780 97.213 1.00 49.88 111 GLY H C 1
ATOM 6159 O O . GLY G 3 111 ? 125.744 82.664 96.029 1.00 49.88 111 GLY H O 1
ATOM 6160 N N . THR G 3 112 ? 126.226 82.470 98.221 1.00 53.52 112 THR H N 1
ATOM 6161 C CA . THR G 3 112 ? 127.549 81.887 98.000 1.00 53.52 112 THR H CA 1
ATOM 6162 C C . THR G 3 112 ? 127.824 80.947 99.170 1.00 53.52 112 THR H C 1
ATOM 6163 O O . THR G 3 112 ? 128.181 81.401 100.261 1.00 53.52 112 THR H O 1
ATOM 6167 N N . LEU G 3 113 ? 127.647 79.650 98.940 1.00 57.45 113 LEU H N 1
ATOM 6168 C CA . LEU G 3 113 ? 127.855 78.655 99.982 1.00 57.45 113 LEU H CA 1
ATOM 6169 C C . LEU G 3 113 ? 129.346 78.388 100.146 1.00 57.45 113 LEU H C 1
ATOM 6170 O O . LEU G 3 113 ? 130.023 78.004 99.187 1.00 57.45 113 LEU H O 1
ATOM 6175 N N . VAL G 3 114 ? 129.857 78.592 101.356 1.00 59.80 114 VAL H N 1
ATOM 6176 C CA . VAL G 3 114 ? 131.257 78.344 101.677 1.00 59.80 114 VAL H CA 1
ATOM 6177 C C . VAL G 3 114 ? 131.305 77.255 102.739 1.00 59.80 114 VAL H C 1
ATOM 6178 O O . VAL G 3 114 ? 130.672 77.381 103.794 1.00 59.80 114 VAL H O 1
ATOM 6182 N N . THR G 3 115 ? 132.049 76.187 102.457 1.00 64.83 115 THR H N 1
ATOM 6183 C CA . THR G 3 115 ? 132.206 75.074 103.381 1.00 64.83 115 THR H CA 1
ATOM 6184 C C . THR G 3 115 ? 133.686 74.804 103.598 1.00 64.83 115 THR H C 1
ATOM 6185 O O . THR G 3 115 ? 134.484 74.882 102.659 1.00 64.83 115 THR H O 1
ATOM 6189 N N . VAL G 3 116 ? 134.046 74.489 104.839 1.00 67.48 116 VAL H N 1
ATOM 6190 C CA . VAL G 3 116 ? 135.418 74.173 105.213 1.00 67.48 116 VAL H CA 1
ATOM 6191 C C . VAL G 3 116 ? 135.435 72.799 105.865 1.00 67.48 116 VAL H C 1
ATOM 6192 O O . VAL G 3 116 ? 134.613 72.513 106.745 1.00 67.48 116 VAL H O 1
ATOM 6196 N N . SER G 3 117 ? 136.360 71.953 105.430 1.00 69.49 117 SER H N 1
ATOM 6197 C CA . SER G 3 117 ? 136.505 70.598 105.951 1.00 69.49 117 SER H CA 1
ATOM 6198 C C . SER G 3 117 ? 137.846 70.057 105.470 1.00 69.49 117 SER H C 1
ATOM 6199 O O . SER G 3 117 ? 138.588 70.733 104.749 1.00 69.49 117 SER H O 1
ATOM 6202 N N . ALA G 3 118 ? 138.149 68.830 105.874 1.00 70.64 118 ALA H N 1
ATOM 6203 C CA . ALA G 3 118 ? 139.381 68.170 105.460 1.00 70.64 118 ALA H CA 1
ATOM 6204 C C . ALA G 3 118 ? 139.082 66.793 104.880 1.00 70.64 118 ALA H C 1
ATOM 6205 O O . ALA G 3 118 ? 137.933 66.351 104.871 1.00 70.64 118 ALA H O 1
ATOM 6207 N N . PHE H 4 1 ? 110.997 112.336 124.805 1.00 28.78 229 PHE G N 1
ATOM 6208 C CA . PHE H 4 1 ? 112.105 112.259 125.749 1.00 28.78 229 PHE G CA 1
ATOM 6209 C C . PHE H 4 1 ? 113.422 112.600 125.071 1.00 28.78 229 PHE G C 1
ATOM 6210 O O . PHE H 4 1 ? 114.010 111.766 124.386 1.00 28.78 229 PHE G O 1
ATOM 6218 N N . TYR H 4 2 ? 113.882 113.830 125.267 1.00 28.78 230 TYR G N 1
ATOM 6219 C CA . TYR H 4 2 ? 115.135 114.291 124.693 1.00 28.78 230 TYR G CA 1
ATOM 6220 C C . TYR H 4 2 ? 116.199 114.400 125.776 1.00 28.78 230 TYR G C 1
ATOM 6221 O O . TYR H 4 2 ? 115.907 114.739 126.925 1.00 28.78 230 TYR G O 1
ATOM 6230 N N . ASP H 4 3 ? 117.436 114.097 125.397 1.00 28.78 231 ASP G N 1
ATOM 6231 C CA . ASP H 4 3 ? 118.554 114.192 126.323 1.00 28.78 231 ASP G CA 1
ATOM 6232 C C . ASP H 4 3 ? 118.716 115.629 126.796 1.00 28.78 231 ASP G C 1
ATOM 6233 O O . ASP H 4 3 ? 118.878 116.544 125.983 1.00 28.78 231 ASP G O 1
ATOM 6238 N N . ALA H 4 4 ? 118.664 115.829 128.111 1.00 28.78 232 ALA G N 1
ATOM 6239 C CA . ALA H 4 4 ? 118.757 117.167 128.676 1.00 28.78 232 ALA G CA 1
ATOM 6240 C C . ALA H 4 4 ? 120.187 117.671 128.792 1.00 28.78 232 ALA G C 1
ATOM 6241 O O . ALA H 4 4 ? 120.382 118.857 129.070 1.00 28.78 232 ALA G O 1
ATOM 6243 N N . ARG H 4 5 ? 121.181 116.816 128.588 1.00 28.78 233 ARG G N 1
ATOM 6244 C CA . ARG H 4 5 ? 122.579 117.206 12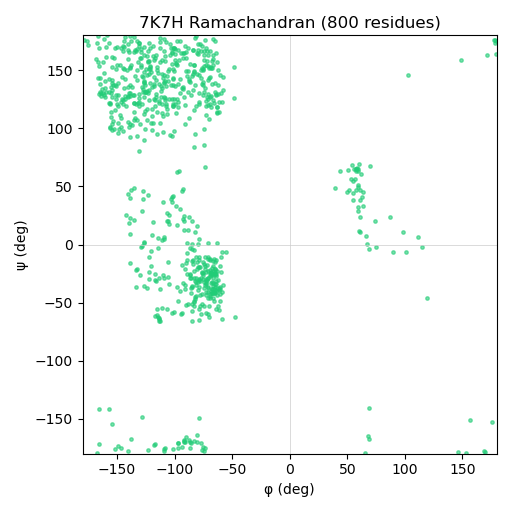8.731 1.00 28.78 233 ARG G CA 1
ATOM 6245 C C . ARG H 4 5 ? 123.022 118.208 127.664 1.00 28.78 233 ARG G C 1
ATOM 6246 O O . ARG H 4 5 ? 123.762 119.145 127.991 1.00 28.78 233 ARG G O 1
ATOM 6254 N N . PRO H 4 6 ? 122.626 118.060 126.382 1.00 28.78 234 PRO G N 1
ATOM 6255 C CA . PRO H 4 6 ? 122.953 119.114 125.409 1.00 28.78 234 PRO G CA 1
ATOM 6256 C C . PRO H 4 6 ? 122.088 120.354 125.574 1.00 28.78 234 PRO G C 1
ATOM 6257 O O . PRO H 4 6 ? 122.544 121.472 125.316 1.00 28.78 234 PRO G O 1
ATOM 6261 N N . VAL H 4 7 ? 120.836 120.169 125.998 1.00 28.78 235 VAL G N 1
ATOM 6262 C CA . VAL H 4 7 ? 119.941 121.306 126.186 1.00 28.78 235 VAL G CA 1
ATOM 6263 C C . VAL H 4 7 ? 120.358 122.127 127.399 1.00 28.78 235 VAL G C 1
ATOM 6264 O O . VAL H 4 7 ? 120.127 123.342 127.444 1.00 28.78 235 VAL G O 1
ATOM 6268 N N . ILE H 4 8 ? 120.973 121.492 128.397 1.00 28.78 236 ILE G N 1
ATOM 6269 C CA . ILE H 4 8 ? 121.467 122.227 129.557 1.00 28.78 236 ILE G CA 1
ATOM 6270 C C . ILE H 4 8 ? 122.773 122.937 129.227 1.00 28.78 236 ILE G C 1
ATOM 6271 O O . ILE H 4 8 ? 122.968 124.102 129.590 1.00 28.78 236 ILE G O 1
ATOM 6276 N N . GLU H 4 9 ? 123.682 122.259 128.527 1.00 28.78 237 GLU G N 1
ATOM 6277 C CA . GLU H 4 9 ? 124.919 122.902 128.110 1.00 28.78 237 GLU G CA 1
ATOM 6278 C C . GLU H 4 9 ? 124.676 124.013 127.097 1.00 28.78 237 GLU G C 1
ATOM 6279 O O . GLU H 4 9 ? 125.577 124.820 126.855 1.00 28.78 237 GLU G O 1
ATOM 6285 N N . LEU H 4 10 ? 123.483 124.075 126.501 1.00 28.78 238 LEU G N 1
ATOM 6286 C CA . LEU H 4 10 ? 123.198 125.111 125.514 1.00 28.78 238 LEU G CA 1
ATOM 6287 C C . LEU H 4 10 ? 122.857 126.442 126.172 1.00 28.78 238 LEU G C 1
ATOM 6288 O O . LEU H 4 10 ? 123.262 127.499 125.679 1.00 28.78 238 LEU G O 1
ATOM 6293 N N . ILE H 4 11 ? 122.116 126.411 127.275 1.00 28.78 239 ILE G N 1
ATOM 6294 C CA . ILE H 4 11 ? 121.705 127.647 127.929 1.00 28.78 239 ILE G CA 1
ATOM 6295 C C . ILE H 4 11 ? 122.761 128.166 128.902 1.00 28.78 239 ILE G C 1
ATOM 6296 O O . ILE H 4 11 ? 122.849 129.378 129.127 1.00 28.78 239 ILE G O 1
ATOM 6301 N N . LEU H 4 12 ? 123.571 127.282 129.487 1.00 28.78 240 LEU G N 1
ATOM 6302 C CA . LEU H 4 12 ? 124.601 127.729 130.416 1.00 28.78 240 LEU G CA 1
ATOM 6303 C C . LEU H 4 12 ? 125.831 128.265 129.699 1.00 28.78 240 LEU G C 1
ATOM 6304 O O . LEU H 4 12 ? 126.490 129.178 130.209 1.00 28.78 240 LEU G O 1
ATOM 6309 N N . SER H 4 13 ? 126.159 127.717 128.532 1.00 28.78 241 SER G N 1
ATOM 6310 C CA . SER H 4 13 ? 127.357 128.135 127.817 1.00 28.78 241 SER G CA 1
ATOM 6311 C C . SER H 4 13 ? 127.201 129.556 127.290 1.00 28.78 241 SER G C 1
ATOM 6312 O O . SER H 4 13 ? 126.112 129.968 126.877 1.00 28.78 241 SER G O 1
ATOM 6315 N N . LYS H 4 14 ? 128.303 130.303 127.312 1.00 28.78 242 LYS G N 1
ATOM 6316 C CA . LYS H 4 14 ? 128.341 131.681 126.829 1.00 28.78 242 LYS G CA 1
ATOM 6317 C C . LYS H 4 14 ? 127.330 132.555 127.566 1.00 28.78 242 LYS G C 1
ATOM 6318 O O . LYS H 4 14 ? 126.922 132.243 128.685 1.00 28.78 242 LYS G O 1
#

Organism: Salmonella typhi (NCBI:txid90370)

Nearest PDB structures (foldseek):
  6p4t-assembly1_B  TM=9.907E-01  e=6.379E-20  Salmonella enterica subsp. enterica serovar Typhi str. CT18
  6p4p-assembly1_B  TM=9.900E-01  e=2.837E-19  Salmonella enterica subsp. enterica serovar Typhi str. CT18
  7k7h-assembly1_B  TM=9.823E-01  e=9.573E-19  Salmonella enterica subsp. enterica serovar Typhi str. CT18
  5whv-assembly2_J  TM=9.074E-01  e=9.273E-09  Salmonella enterica subsp. enterica serovar Typhimurium str. DT104
  7ee3-assembly1_C  TM=8.874E-01  e=2.373E-08  Salmonella enterica subsp. enterica serovar Typhi str. CT18